Protein AF-0000000075084394 (afdb_homodimer)

Structure (mmCIF, N/CA/C/O backbone):
data_AF-0000000075084394-model_v1
#
loop_
_entity.id
_entity.type
_entity.pdbx_description
1 polymer 'LanC-like protein 1 isoform X2'
#
loop_
_atom_site.group_PDB
_atom_site.id
_atom_site.type_symbol
_atom_site.label_atom_id
_atom_site.label_alt_id
_atom_site.label_comp_id
_atom_site.label_asym_id
_atom_site.label_entity_id
_atom_site.label_seq_id
_atom_site.pdbx_PDB_ins_code
_atom_site.Cartn_x
_atom_site.Cartn_y
_atom_site.Cartn_z
_atom_site.occupancy
_atom_site.B_iso_or_equiv
_atom_site.auth_seq_id
_atom_site.auth_comp_id
_atom_site.auth_asym_id
_atom_site.auth_atom_id
_atom_site.pdbx_PDB_model_num
ATOM 1 N N . MET A 1 1 ? 16.141 -24.281 16.297 1 31.09 1 MET A N 1
ATOM 2 C CA . MET A 1 1 ? 15.438 -23.484 15.281 1 31.09 1 MET A CA 1
ATOM 3 C C . MET A 1 1 ? 16.234 -23.453 13.984 1 31.09 1 MET A C 1
ATOM 5 O O . MET A 1 1 ? 17.422 -23.109 13.977 1 31.09 1 MET A O 1
ATOM 9 N N . THR A 1 2 ? 16.016 -24.188 13.031 1 44.84 2 THR A N 1
ATOM 10 C CA . THR A 1 2 ? 16.891 -24.297 11.867 1 44.84 2 THR A CA 1
ATOM 11 C C . THR A 1 2 ? 17.078 -22.938 11.211 1 44.84 2 THR A C 1
ATOM 13 O O . THR A 1 2 ? 16.109 -22.266 10.859 1 44.84 2 THR A O 1
ATOM 16 N N . PRO A 1 3 ? 18.188 -22.375 11.352 1 55.22 3 PRO A N 1
ATOM 17 C CA . PRO A 1 3 ? 18.594 -20.984 11.062 1 55.22 3 PRO A CA 1
ATOM 18 C C . PRO A 1 3 ? 18.078 -20.484 9.711 1 55.22 3 PRO A C 1
ATOM 20 O O . PRO A 1 3 ? 17.922 -19.281 9.516 1 55.22 3 PRO A O 1
ATOM 23 N N . LYS A 1 4 ? 18.016 -21.438 8.672 1 66.19 4 LYS A N 1
ATOM 24 C CA . LYS A 1 4 ? 17.984 -20.875 7.328 1 66.19 4 LYS A CA 1
ATOM 25 C C . LYS A 1 4 ? 16.562 -20.906 6.758 1 66.19 4 LYS A C 1
ATOM 27 O O . LYS A 1 4 ? 16.359 -20.625 5.574 1 66.19 4 LYS A O 1
ATOM 32 N N . GLY A 1 5 ? 15.508 -21.203 7.496 1 87 5 GLY A N 1
ATOM 33 C CA . GLY A 1 5 ? 14.148 -21.188 6.969 1 87 5 GLY A CA 1
ATOM 34 C C . GLY A 1 5 ? 13.789 -22.469 6.227 1 87 5 GLY A C 1
ATOM 35 O O . GLY A 1 5 ? 12.688 -22.594 5.691 1 87 5 GLY A O 1
ATOM 36 N N . SER A 1 6 ? 14.727 -23.5 6.152 1 93.31 6 SER A N 1
ATOM 37 C CA . SER A 1 6 ? 14.5 -24.766 5.469 1 93.31 6 SER A CA 1
ATOM 38 C C . SER A 1 6 ? 15.211 -25.906 6.184 1 93.31 6 SER A C 1
ATOM 40 O O . SER A 1 6 ? 16.188 -25.688 6.898 1 93.31 6 SER A O 1
ATOM 42 N N . PHE A 1 7 ? 14.742 -27.109 6.031 1 93.88 7 PHE A N 1
ATOM 43 C CA . PHE A 1 7 ? 15.398 -28.312 6.508 1 93.88 7 PHE A CA 1
ATOM 44 C C . PHE A 1 7 ? 16.438 -28.812 5.504 1 93.88 7 PHE A C 1
ATOM 46 O O . PHE A 1 7 ? 16.297 -28.578 4.301 1 93.88 7 PHE A O 1
ATOM 53 N N . GLU A 1 8 ? 17.391 -29.484 6.023 1 93.06 8 GLU A N 1
ATOM 54 C CA . GLU A 1 8 ? 18.344 -30.109 5.129 1 93.06 8 GLU A CA 1
ATOM 55 C C . GLU A 1 8 ? 17.688 -31.219 4.297 1 93.06 8 GLU A C 1
ATOM 57 O O . GLU A 1 8 ? 16.922 -32.031 4.824 1 93.06 8 GLU A O 1
ATOM 62 N N . ASN A 1 9 ? 17.969 -31.141 3.004 1 94.06 9 ASN A N 1
ATOM 63 C CA . ASN A 1 9 ? 17.422 -32.156 2.121 1 94.06 9 ASN A CA 1
ATOM 64 C C . ASN A 1 9 ? 18.203 -33.469 2.252 1 94.06 9 ASN A C 1
ATOM 66 O O . ASN A 1 9 ? 19.359 -33.562 1.831 1 94.06 9 ASN A O 1
ATOM 70 N N . GLN A 1 10 ? 17.578 -34.469 2.68 1 91.56 10 GLN A N 1
ATOM 71 C CA . GLN A 1 10 ? 18.234 -35.75 2.928 1 91.56 10 GLN A CA 1
ATOM 72 C C . GLN A 1 10 ? 17.922 -36.75 1.825 1 91.56 10 GLN A C 1
ATOM 74 O O . GLN A 1 10 ? 18.375 -37.875 1.868 1 91.56 10 GLN A O 1
ATOM 79 N N . TYR A 1 11 ? 17.156 -36.375 0.893 1 93.44 11 TYR A N 1
ATOM 80 C CA . TYR A 1 11 ? 16.812 -37.281 -0.209 1 93.44 11 TYR A CA 1
ATOM 81 C C . TYR A 1 11 ? 18.031 -37.531 -1.101 1 93.44 11 TYR A C 1
ATOM 83 O O . TYR A 1 11 ? 18.844 -36.625 -1.301 1 93.44 11 TYR A O 1
ATOM 91 N N . GLU A 1 12 ? 18.094 -38.688 -1.676 1 92.56 12 GLU A N 1
ATOM 92 C CA . GLU A 1 12 ? 19.156 -39.031 -2.619 1 92.56 12 GLU A CA 1
ATOM 93 C C . GLU A 1 12 ? 18.859 -38.469 -4.004 1 92.56 12 GLU A C 1
ATOM 95 O O . GLU A 1 12 ? 17.719 -38.406 -4.434 1 92.56 12 GLU A O 1
ATOM 100 N N . ASP A 1 13 ? 19.969 -38.156 -4.633 1 92.81 13 ASP A N 1
ATOM 101 C CA . ASP A 1 13 ? 19.828 -37.719 -6.023 1 92.81 13 ASP A CA 1
ATOM 102 C C . ASP A 1 13 ? 19.312 -38.875 -6.891 1 92.81 13 ASP A C 1
ATOM 104 O O . ASP A 1 13 ? 19.453 -40.031 -6.527 1 92.81 13 ASP A O 1
ATOM 108 N N . TYR A 1 14 ? 18.812 -38.5 -7.988 1 92.38 14 TYR A N 1
ATOM 109 C CA . TYR A 1 14 ? 18.203 -39.438 -8.906 1 92.38 14 TYR A CA 1
ATOM 110 C C . TYR A 1 14 ? 19.234 -40.469 -9.406 1 92.38 14 TYR A C 1
ATOM 112 O O . TYR A 1 14 ? 20.328 -40.094 -9.812 1 92.38 14 TYR A O 1
ATOM 120 N N . SER A 1 15 ? 18.922 -41.688 -9.344 1 91.25 15 SER A N 1
ATOM 121 C CA . SER A 1 15 ? 19.469 -42.844 -10.07 1 91.25 15 SER A CA 1
ATOM 122 C C . SER A 1 15 ? 18.375 -43.844 -10.422 1 91.25 15 SER A C 1
ATOM 124 O O . SER A 1 15 ? 17.312 -43.844 -9.797 1 91.25 15 SER A O 1
ATOM 126 N N . ALA A 1 16 ? 18.625 -44.562 -11.438 1 87.44 16 ALA A N 1
ATOM 127 C CA . ALA A 1 16 ? 17.625 -45.531 -11.852 1 87.44 16 ALA A CA 1
ATOM 128 C C . ALA A 1 16 ? 17.266 -46.469 -10.703 1 87.44 16 ALA A C 1
ATOM 130 O O . ALA A 1 16 ? 16.109 -46.875 -10.555 1 87.44 16 ALA A O 1
ATOM 131 N N . GLU A 1 17 ? 18.188 -46.75 -9.859 1 86.88 17 GLU A N 1
ATOM 132 C CA . GLU A 1 17 ? 17.984 -47.625 -8.727 1 86.88 17 GLU A CA 1
ATOM 133 C C . GLU A 1 17 ? 17.141 -46.969 -7.641 1 86.88 17 GLU A C 1
ATOM 135 O O . GLU A 1 17 ? 16.203 -47.562 -7.121 1 86.88 17 GLU A O 1
ATOM 140 N N . VAL A 1 18 ? 17.469 -45.781 -7.434 1 87 18 VAL A N 1
ATOM 141 C CA . VAL A 1 18 ? 16.828 -45.031 -6.352 1 87 18 VAL A CA 1
ATOM 142 C C . VAL A 1 18 ? 15.375 -44.719 -6.723 1 87 18 VAL A C 1
ATOM 144 O O . VAL A 1 18 ? 14.492 -44.75 -5.863 1 87 18 VAL A O 1
ATOM 147 N N . ALA A 1 19 ? 15.117 -44.562 -7.988 1 87.44 19 ALA A N 1
ATOM 148 C CA . ALA A 1 19 ? 13.82 -44.062 -8.438 1 87.44 19 ALA A CA 1
ATOM 149 C C . ALA A 1 19 ? 12.891 -45.219 -8.805 1 87.44 19 ALA A C 1
ATOM 151 O O . ALA A 1 19 ? 11.727 -45 -9.156 1 87.44 19 ALA A O 1
ATOM 152 N N . SER A 1 20 ? 13.305 -46.406 -8.688 1 85.56 20 SER A N 1
ATOM 153 C CA . SER A 1 20 ? 12.57 -47.562 -9.203 1 85.56 20 SER A CA 1
ATOM 154 C C . SER A 1 20 ? 11.219 -47.688 -8.516 1 85.56 20 SER A C 1
ATOM 156 O O . SER A 1 20 ? 10.242 -48.125 -9.133 1 85.56 20 SER A O 1
ATOM 158 N N . ASN A 1 21 ? 11.125 -47.281 -7.305 1 85 21 ASN A N 1
ATOM 159 C CA . ASN A 1 21 ? 9.859 -47.406 -6.59 1 85 21 ASN A CA 1
ATOM 160 C C . ASN A 1 21 ? 9.039 -46.125 -6.652 1 85 21 ASN A C 1
ATOM 162 O O . ASN A 1 21 ? 7.906 -46.094 -6.164 1 85 21 ASN A O 1
ATOM 166 N N . ILE A 1 22 ? 9.555 -45.188 -7.324 1 90.19 22 ILE A N 1
ATOM 167 C CA . ILE A 1 22 ? 8.914 -43.875 -7.297 1 90.19 22 ILE A CA 1
ATOM 168 C C . ILE A 1 22 ? 8.469 -43.5 -8.711 1 90.19 22 ILE A C 1
ATOM 170 O O . ILE A 1 22 ? 7.383 -42.938 -8.898 1 90.19 22 ILE A O 1
ATOM 174 N N . ILE A 1 23 ? 9.289 -43.812 -9.641 1 92.06 23 ILE A N 1
ATOM 175 C CA . ILE A 1 23 ? 9.031 -43.5 -11.047 1 92.06 23 ILE A CA 1
ATOM 176 C C . ILE A 1 23 ? 8.781 -44.812 -11.82 1 92.06 23 ILE A C 1
ATOM 178 O O . ILE A 1 23 ? 9.383 -45.844 -11.523 1 92.06 23 ILE A O 1
ATOM 182 N N . ASN A 1 24 ? 7.887 -44.719 -12.758 1 89.94 24 ASN A N 1
ATOM 183 C CA . ASN A 1 24 ? 7.594 -45.938 -13.547 1 89.94 24 ASN A CA 1
ATOM 184 C C . ASN A 1 24 ? 8.727 -46.25 -14.516 1 89.94 24 ASN A C 1
ATOM 186 O O . ASN A 1 24 ? 9.656 -45.469 -14.68 1 89.94 24 ASN A O 1
ATOM 190 N N . GLU A 1 25 ? 8.586 -47.281 -15.148 1 87.38 25 GLU A N 1
ATOM 191 C CA . GLU A 1 25 ? 9.664 -47.812 -16 1 87.38 25 GLU A CA 1
ATOM 192 C C . GLU A 1 25 ? 9.867 -46.906 -17.219 1 87.38 25 GLU A C 1
ATOM 194 O O . GLU A 1 25 ? 11 -46.688 -17.656 1 87.38 25 GLU A O 1
ATOM 199 N N . SER A 1 26 ? 8.789 -46.406 -17.781 1 87.12 26 SER A N 1
ATOM 200 C CA . SER A 1 26 ? 8.867 -45.562 -18.969 1 87.12 26 SER A CA 1
ATOM 201 C C . SER A 1 26 ? 9.352 -44.156 -18.625 1 87.12 26 SER A C 1
ATOM 203 O O . SER A 1 26 ? 9.602 -43.344 -19.516 1 87.12 26 SER A O 1
ATOM 205 N N . ARG A 1 27 ? 9.461 -43.875 -17.391 1 86.75 27 ARG A N 1
ATOM 206 C CA . ARG A 1 27 ? 9.969 -42.625 -16.859 1 86.75 27 ARG A CA 1
ATOM 207 C C . ARG A 1 27 ? 9.117 -41.438 -17.312 1 86.75 27 ARG A C 1
ATOM 209 O O . ARG A 1 27 ? 9.625 -40.344 -17.531 1 86.75 27 ARG A O 1
ATOM 216 N N . ASP A 1 28 ? 7.844 -41.625 -17.5 1 88.62 28 ASP A N 1
ATOM 217 C CA . ASP A 1 28 ? 6.906 -40.594 -17.891 1 88.62 28 ASP A CA 1
ATOM 218 C C . ASP A 1 28 ? 5.77 -40.438 -16.891 1 88.62 28 ASP A C 1
ATOM 220 O O . ASP A 1 28 ? 4.742 -39.844 -17.172 1 88.62 28 ASP A O 1
ATOM 224 N N . GLY A 1 29 ? 6.004 -41.062 -15.781 1 92.31 29 GLY A N 1
ATOM 225 C CA . GLY A 1 29 ? 5.02 -41 -14.719 1 92.31 29 GLY A CA 1
ATOM 226 C C . GLY A 1 29 ? 5.504 -41.656 -13.43 1 92.31 29 GLY A C 1
ATOM 227 O O . GLY A 1 29 ? 6.695 -41.938 -13.289 1 92.31 29 GLY A O 1
ATOM 228 N N . ILE A 1 30 ? 4.602 -41.781 -12.555 1 93.62 30 ILE A N 1
ATOM 229 C CA . ILE A 1 30 ? 4.965 -42.312 -11.25 1 93.62 30 ILE A CA 1
ATOM 230 C C . ILE A 1 30 ? 4.707 -43.812 -11.219 1 93.62 30 ILE A C 1
ATOM 232 O O . ILE A 1 30 ? 3.891 -44.312 -11.984 1 93.62 30 ILE A O 1
ATOM 236 N N . SER A 1 31 ? 5.418 -44.531 -10.344 1 93 31 SER A N 1
ATOM 237 C CA . SER A 1 31 ? 5.277 -45.969 -10.219 1 93 31 SER A CA 1
ATOM 238 C C . SER A 1 31 ? 3.914 -46.344 -9.656 1 93 31 SER A C 1
ATOM 240 O O . SER A 1 31 ? 3.236 -45.531 -9.047 1 93 31 SER A O 1
ATOM 242 N N . GLU A 1 32 ? 3.533 -47.562 -9.852 1 93.06 32 GLU A N 1
ATOM 243 C CA . GLU A 1 32 ? 2.275 -48.062 -9.312 1 93.06 32 GLU A CA 1
ATOM 244 C C . GLU A 1 32 ? 2.273 -48 -7.785 1 93.06 32 GLU A C 1
ATOM 246 O O . GLU A 1 32 ? 1.247 -47.719 -7.168 1 93.06 32 GLU A O 1
ATOM 251 N N . LYS A 1 33 ? 3.352 -48.344 -7.281 1 92.31 33 LYS A N 1
ATOM 252 C CA . LYS A 1 33 ? 3.484 -48.312 -5.824 1 92.31 33 LYS A CA 1
ATOM 253 C C . LYS A 1 33 ? 3.256 -46.906 -5.277 1 92.31 33 LYS A C 1
ATOM 255 O O . LYS A 1 33 ? 2.533 -46.719 -4.297 1 92.31 33 LYS A O 1
ATOM 260 N N . PHE A 1 34 ? 3.967 -45.969 -5.867 1 94.25 34 PHE A N 1
ATOM 261 C CA . PHE A 1 34 ? 3.818 -44.594 -5.441 1 94.25 34 PHE A CA 1
ATOM 262 C C . PHE A 1 34 ? 2.395 -44.094 -5.676 1 94.25 34 PHE A C 1
ATOM 264 O O . PHE A 1 34 ? 1.838 -43.375 -4.848 1 94.25 34 PHE A O 1
ATOM 271 N N . GLN A 1 35 ? 1.797 -44.438 -6.762 1 94.44 35 GLN A N 1
ATOM 272 C CA . GLN A 1 35 ? 0.421 -44.062 -7.078 1 94.44 35 GLN A CA 1
ATOM 273 C C . GLN A 1 35 ? -0.545 -44.594 -6.016 1 94.44 35 GLN A C 1
ATOM 275 O O . GLN A 1 35 ? -1.481 -43.875 -5.629 1 94.44 35 GLN A O 1
ATOM 280 N N . THR A 1 36 ? -0.339 -45.75 -5.617 1 94.56 36 THR A N 1
ATOM 281 C CA . THR A 1 36 ? -1.187 -46.344 -4.594 1 94.56 36 THR A CA 1
ATOM 282 C C . THR A 1 36 ? -1.079 -45.594 -3.281 1 94.56 36 THR A C 1
ATOM 284 O O . THR A 1 36 ? -2.088 -45.312 -2.621 1 94.56 36 THR A O 1
ATOM 287 N N . LYS A 1 37 ? 0.092 -45.25 -2.953 1 93.25 37 LYS A N 1
ATOM 288 C CA . LYS A 1 37 ? 0.314 -44.469 -1.744 1 93.25 37 LYS A CA 1
ATOM 289 C C . LYS A 1 37 ? -0.387 -43.125 -1.835 1 93.25 37 LYS A C 1
ATOM 291 O O . LYS A 1 37 ? -0.99 -42.656 -0.862 1 93.25 37 LYS A O 1
ATOM 296 N N . LEU A 1 38 ? -0.258 -42.5 -2.98 1 95.19 38 LEU A N 1
ATOM 297 C CA . LEU A 1 38 ? -0.869 -41.188 -3.184 1 95.19 38 LEU A CA 1
ATOM 298 C C . LEU A 1 38 ? -2.391 -41.281 -3.131 1 95.19 38 LEU A C 1
ATOM 300 O O . LEU A 1 38 ? -3.053 -40.375 -2.592 1 95.19 38 LEU A O 1
ATOM 304 N N . GLN A 1 39 ? -2.928 -42.312 -3.682 1 94.94 39 GLN A N 1
ATOM 305 C CA . GLN A 1 39 ? -4.375 -42.5 -3.664 1 94.94 39 GLN A CA 1
ATOM 306 C C . GLN A 1 39 ? -4.887 -42.688 -2.236 1 94.94 39 GLN A C 1
ATOM 308 O O . GLN A 1 39 ? -5.949 -42.156 -1.885 1 94.94 39 GLN A O 1
ATOM 313 N N . LYS A 1 40 ? -4.18 -43.438 -1.488 1 95.75 40 LYS A N 1
ATOM 314 C CA . LYS A 1 40 ? -4.543 -43.594 -0.085 1 95.75 40 LYS A CA 1
ATOM 315 C C . LYS A 1 40 ? -4.504 -42.281 0.661 1 95.75 40 LYS A C 1
ATOM 317 O O . LYS A 1 40 ? -5.422 -41.938 1.42 1 95.75 40 LYS A O 1
ATOM 322 N N . PHE A 1 41 ? -3.451 -41.594 0.469 1 96.56 41 PHE A N 1
ATOM 323 C CA . PHE A 1 41 ? -3.309 -40.25 1.063 1 96.56 41 PHE A CA 1
ATOM 324 C C . PHE A 1 41 ? -4.484 -39.375 0.687 1 96.56 41 PHE A C 1
ATOM 326 O O . PHE A 1 41 ? -5.098 -38.75 1.554 1 96.56 41 PHE A O 1
ATOM 333 N N . LYS A 1 42 ? -4.809 -39.219 -0.57 1 96.62 42 LYS A N 1
ATOM 334 C CA . LYS A 1 42 ? -5.883 -38.375 -1.066 1 96.62 42 LYS A CA 1
ATOM 335 C C . LYS A 1 42 ? -7.223 -38.75 -0.441 1 96.62 42 LYS A C 1
ATOM 337 O O . LYS A 1 42 ? -7.961 -37.875 0.023 1 96.62 42 LYS A O 1
ATOM 342 N N . THR A 1 43 ? -7.496 -40 -0.433 1 95.81 43 THR A N 1
ATOM 343 C CA . THR A 1 43 ? -8.773 -40.5 0.095 1 95.81 43 THR A CA 1
ATOM 344 C C . THR A 1 43 ? -8.906 -40.156 1.577 1 95.81 43 THR A C 1
ATOM 346 O O . THR A 1 43 ? -9.922 -39.594 2.004 1 95.81 43 THR A O 1
ATOM 349 N N . GLU A 1 44 ? -7.914 -40.438 2.301 1 97 44 GLU A N 1
ATOM 350 C CA . GLU A 1 44 ? -7.934 -40.219 3.742 1 97 44 GLU A CA 1
ATOM 351 C C . GLU A 1 44 ? -8.016 -38.719 4.062 1 97 44 GLU A C 1
ATOM 353 O O . GLU A 1 44 ? -8.797 -38.312 4.926 1 97 44 GLU A O 1
ATOM 358 N N . LYS A 1 45 ? -7.176 -37.969 3.404 1 97.31 45 LYS A N 1
ATOM 359 C CA . LYS A 1 45 ? -7.09 -36.562 3.729 1 97.31 45 LYS A CA 1
ATOM 360 C C . LYS A 1 45 ? -8.305 -35.781 3.211 1 97.31 45 LYS A C 1
ATOM 362 O O . LYS A 1 45 ? -8.734 -34.812 3.816 1 97.31 45 LYS A O 1
ATOM 367 N N . LEU A 1 46 ? -8.836 -36.219 2.105 1 96 46 LEU A N 1
ATOM 368 C CA . LEU A 1 46 ? -10.07 -35.594 1.627 1 96 46 LEU A CA 1
ATOM 369 C C . LEU A 1 46 ? -11.211 -35.844 2.611 1 96 46 LEU A C 1
ATOM 371 O O . LEU A 1 46 ? -12.008 -34.938 2.871 1 96 46 LEU A O 1
ATOM 375 N N . GLN A 1 47 ? -11.297 -37.031 3.096 1 95.56 47 GLN A N 1
ATOM 376 C CA . GLN A 1 47 ? -12.297 -37.344 4.113 1 95.56 47 GLN A CA 1
ATOM 377 C C . GLN A 1 47 ? -12.07 -36.5 5.367 1 95.56 47 GLN A C 1
ATOM 379 O O . GLN A 1 47 ? -13.023 -35.969 5.934 1 95.56 47 GLN A O 1
ATOM 384 N N . TYR A 1 48 ? -10.852 -36.438 5.781 1 96.62 48 TYR A N 1
ATOM 385 C CA . TYR A 1 48 ? -10.5 -35.625 6.941 1 96.62 48 TYR A CA 1
ATOM 386 C C . TYR A 1 48 ? -10.891 -34.188 6.734 1 96.62 48 TYR A C 1
ATOM 388 O O . TYR A 1 48 ? -11.438 -33.531 7.637 1 96.62 48 TYR A O 1
ATOM 396 N N . LEU A 1 49 ? -10.594 -33.656 5.582 1 97.25 49 LEU A N 1
ATOM 397 C CA . LEU A 1 49 ? -10.922 -32.281 5.219 1 97.25 49 LEU A CA 1
ATOM 398 C C . LEU A 1 49 ? -12.422 -32.031 5.328 1 97.25 49 LEU A C 1
ATOM 400 O O . LEU A 1 49 ? -12.844 -31.047 5.938 1 97.25 49 LEU A O 1
ATOM 404 N N . LYS A 1 50 ? -13.227 -32.844 4.824 1 94.44 50 LYS A N 1
ATOM 405 C CA . LYS A 1 50 ? -14.672 -32.656 4.73 1 94.44 50 LYS A CA 1
ATOM 406 C C . LYS A 1 50 ? -15.336 -32.844 6.086 1 94.44 50 LYS A C 1
ATOM 408 O O . LYS A 1 50 ? -16.344 -32.219 6.387 1 94.44 50 LYS A O 1
ATOM 413 N N . VAL A 1 51 ? -14.766 -33.688 6.91 1 94 51 VAL A N 1
ATOM 414 C CA . VAL A 1 51 ? -15.414 -34.062 8.164 1 94 51 VAL A CA 1
ATOM 415 C C . VAL A 1 51 ? -14.867 -33.188 9.297 1 94 51 VAL A C 1
ATOM 417 O O . VAL A 1 51 ? -15.625 -32.562 10.031 1 94 51 VAL A O 1
ATOM 420 N N . GLU A 1 52 ? -13.547 -33.062 9.375 1 94.94 52 GLU A N 1
ATOM 421 C CA . GLU A 1 52 ? -12.914 -32.438 10.523 1 94.94 52 GLU A CA 1
ATOM 422 C C . GLU A 1 52 ? -12.656 -30.969 10.273 1 94.94 52 GLU A C 1
ATOM 424 O O . GLU A 1 52 ? -12.547 -30.188 11.219 1 94.94 52 GLU A O 1
ATOM 429 N N . MET A 1 53 ? -12.578 -30.609 8.977 1 95.44 53 MET A N 1
ATOM 430 C CA . MET A 1 53 ? -12.195 -29.234 8.695 1 95.44 53 MET A CA 1
ATOM 431 C C . MET A 1 53 ? -13.312 -28.516 7.945 1 95.44 53 MET A C 1
ATOM 433 O O . MET A 1 53 ? -13.055 -27.547 7.227 1 95.44 53 MET A O 1
ATOM 437 N N . ALA A 1 54 ? -14.5 -28.922 8.07 1 92.06 54 ALA A N 1
ATOM 438 C CA . ALA A 1 54 ? -15.625 -28.391 7.297 1 92.06 54 ALA A CA 1
ATOM 439 C C . ALA A 1 54 ? -15.805 -26.891 7.539 1 92.06 54 ALA A C 1
ATOM 441 O O . ALA A 1 54 ? -16.031 -26.125 6.598 1 92.06 54 ALA A O 1
ATOM 442 N N . ARG A 1 55 ? -15.734 -26.406 8.711 1 92.31 55 ARG A N 1
ATOM 443 C CA . ARG A 1 55 ? -15.93 -25 9.047 1 92.31 55 ARG A CA 1
ATOM 444 C C . ARG A 1 55 ? -14.812 -24.125 8.469 1 92.31 55 ARG A C 1
ATOM 446 O O . ARG A 1 55 ? -15.062 -23.016 8.016 1 92.31 55 ARG A O 1
ATOM 453 N N . ASP A 1 56 ? -13.594 -24.672 8.461 1 95.31 56 ASP A N 1
ATOM 454 C CA . ASP A 1 56 ? -12.43 -23.938 7.969 1 95.31 56 ASP A CA 1
ATOM 455 C C . ASP A 1 56 ? -12.5 -23.734 6.453 1 95.31 56 ASP A C 1
ATOM 457 O O . ASP A 1 56 ? -11.992 -22.75 5.926 1 95.31 56 ASP A O 1
ATOM 461 N N . ILE A 1 57 ? -13.148 -24.656 5.801 1 95.69 57 ILE A N 1
ATOM 462 C CA . ILE A 1 57 ? -13.289 -24.594 4.352 1 95.69 57 ILE A CA 1
ATOM 463 C C . ILE A 1 57 ? -14.07 -23.344 3.965 1 95.69 57 ILE A C 1
ATOM 465 O O . ILE A 1 57 ? -13.75 -22.688 2.973 1 95.69 57 ILE A O 1
ATOM 469 N N . PHE A 1 58 ? -15.016 -22.938 4.809 1 95 58 PHE A N 1
ATOM 470 C CA . PHE A 1 58 ? -15.938 -21.859 4.461 1 95 58 PHE A CA 1
ATOM 471 C C . PHE A 1 58 ? -15.562 -20.578 5.188 1 95 58 PHE A C 1
ATOM 473 O O . PHE A 1 58 ? -16.422 -19.734 5.469 1 95 58 PHE A O 1
ATOM 480 N N . HIS A 1 59 ? -14.281 -20.484 5.508 1 93.94 59 HIS A N 1
ATOM 481 C CA . HIS A 1 59 ? -13.82 -19.25 6.121 1 93.94 59 HIS A CA 1
ATOM 482 C C . HIS A 1 59 ? -14.211 -18.031 5.281 1 93.94 59 HIS A C 1
ATOM 484 O O . HIS A 1 59 ? -14.594 -17 5.824 1 93.94 59 HIS A O 1
ATOM 490 N N . ASP A 1 60 ? -14.031 -18.094 4.031 1 95.69 60 ASP A N 1
ATOM 491 C CA . ASP A 1 60 ? -14.516 -17.109 3.068 1 95.69 60 ASP A CA 1
ATOM 492 C C . ASP A 1 60 ? -14.852 -17.766 1.732 1 95.69 60 ASP A C 1
ATOM 494 O O . ASP A 1 60 ? -14.914 -18.984 1.637 1 95.69 60 ASP A O 1
ATOM 498 N N . GLY A 1 61 ? -15.18 -16.984 0.73 1 96.69 61 GLY A N 1
ATOM 499 C CA . GLY A 1 61 ? -15.633 -17.547 -0.534 1 96.69 61 GLY A CA 1
ATOM 500 C C . GLY A 1 61 ? -14.594 -17.453 -1.633 1 96.69 61 GLY A C 1
ATOM 501 O O . GLY A 1 61 ? -14.883 -17.734 -2.797 1 96.69 61 GLY A O 1
ATOM 502 N N . THR A 1 62 ? -13.328 -17.094 -1.291 1 98.12 62 THR A N 1
ATOM 503 C CA . THR A 1 62 ? -12.297 -16.875 -2.297 1 98.12 62 THR A CA 1
ATOM 504 C C . THR A 1 62 ? -11.594 -18.188 -2.635 1 98.12 62 THR A C 1
ATOM 506 O O . THR A 1 62 ? -11.812 -19.203 -1.975 1 98.12 62 THR A O 1
ATOM 509 N N . VAL A 1 63 ? -10.82 -18.141 -3.615 1 98.75 63 VAL A N 1
ATOM 510 C CA . VAL A 1 63 ? -10.078 -19.328 -4.043 1 98.75 63 VAL A CA 1
ATOM 511 C C . VAL A 1 63 ? -8.875 -19.531 -3.135 1 98.75 63 VAL A C 1
ATOM 513 O O . VAL A 1 63 ? -8.547 -20.672 -2.781 1 98.75 63 VAL A O 1
ATOM 516 N N . TYR A 1 64 ? -8.266 -18.5 -2.705 1 98.56 64 TYR A N 1
ATOM 517 C CA . TYR A 1 64 ? -7.012 -18.562 -1.968 1 98.56 64 TYR A CA 1
ATOM 518 C C . TYR A 1 64 ? -7.215 -19.172 -0.586 1 98.56 64 TYR A C 1
ATOM 520 O O . TYR A 1 64 ? -6.574 -20.156 -0.238 1 98.56 64 TYR A O 1
ATOM 528 N N . THR A 1 65 ? -8.141 -18.641 0.171 1 98 65 THR A N 1
ATOM 529 C CA . THR A 1 65 ? -8.305 -19.094 1.551 1 98 65 THR A CA 1
ATOM 530 C C . THR A 1 65 ? -9.711 -19.641 1.782 1 98 65 THR A C 1
ATOM 532 O O . THR A 1 65 ? -10.031 -20.109 2.881 1 98 65 THR A O 1
ATOM 535 N N . GLY A 1 66 ? -10.523 -19.688 0.756 1 97.38 66 GLY A N 1
ATOM 536 C CA . GLY A 1 66 ? -11.922 -20 0.981 1 97.38 66 GLY A CA 1
ATOM 537 C C . GLY A 1 66 ? -12.383 -21.25 0.246 1 97.38 66 GLY A C 1
ATOM 538 O O . GLY A 1 66 ? -11.562 -22.016 -0.247 1 97.38 66 GLY A O 1
ATOM 539 N N . SER A 1 67 ? -13.734 -21.375 0.212 1 97.94 67 SER A N 1
ATOM 540 C CA . SER A 1 67 ? -14.367 -22.609 -0.258 1 97.94 67 SER A CA 1
ATOM 541 C C . SER A 1 67 ? -14.172 -22.781 -1.76 1 97.94 67 SER A C 1
ATOM 543 O O . SER A 1 67 ? -14.133 -23.922 -2.254 1 97.94 67 SER A O 1
ATOM 545 N N . ALA A 1 68 ? -13.977 -21.688 -2.463 1 98.5 68 ALA A N 1
ATOM 546 C CA . ALA A 1 68 ? -13.82 -21.797 -3.912 1 98.5 68 ALA A CA 1
ATOM 547 C C . ALA A 1 68 ? -12.547 -22.547 -4.273 1 98.5 68 ALA A C 1
ATOM 549 O O . ALA A 1 68 ? -12.406 -23.047 -5.391 1 98.5 68 ALA A O 1
ATOM 550 N N . GLY A 1 69 ? -11.609 -22.609 -3.328 1 98.62 69 GLY A N 1
ATOM 551 C CA . GLY A 1 69 ? -10.438 -23.438 -3.551 1 98.62 69 GLY A CA 1
ATOM 552 C C . GLY A 1 69 ? -10.758 -24.906 -3.715 1 98.62 69 GLY A C 1
ATOM 553 O O . GLY A 1 69 ? -10.18 -25.578 -4.566 1 98.62 69 GLY A O 1
ATOM 554 N N . LEU A 1 70 ? -11.656 -25.359 -2.869 1 98.25 70 LEU A N 1
ATOM 555 C CA . LEU A 1 70 ? -12.062 -26.766 -2.984 1 98.25 70 LEU A CA 1
ATOM 556 C C . LEU A 1 70 ? -12.914 -26.969 -4.23 1 98.25 70 LEU A C 1
ATOM 558 O O . LEU A 1 70 ? -12.836 -28.031 -4.867 1 98.25 70 LEU A O 1
ATOM 562 N N . ALA A 1 71 ? -13.688 -25.969 -4.586 1 98.12 71 ALA A N 1
ATOM 563 C CA . ALA A 1 71 ? -14.438 -26.047 -5.836 1 98.12 71 ALA A CA 1
ATOM 564 C C . ALA A 1 71 ? -13.5 -26.203 -7.031 1 98.12 71 ALA A C 1
ATOM 566 O O . ALA A 1 71 ? -13.75 -27.016 -7.918 1 98.12 71 ALA A O 1
ATOM 567 N N . LEU A 1 72 ? -12.461 -25.406 -7.043 1 98.44 72 LEU A N 1
ATOM 568 C CA . LEU A 1 72 ? -11.484 -25.516 -8.117 1 98.44 72 LEU A CA 1
ATOM 569 C C . LEU A 1 72 ? -10.859 -26.906 -8.156 1 98.44 72 LEU A C 1
ATOM 571 O O . LEU A 1 72 ? -10.656 -27.469 -9.227 1 98.44 72 LEU A O 1
ATOM 575 N N . PHE A 1 73 ? -10.562 -27.406 -6.988 1 97.81 73 PHE A N 1
ATOM 576 C CA . PHE A 1 73 ? -10.008 -28.75 -6.898 1 97.81 73 PHE A CA 1
ATOM 577 C C . PHE A 1 73 ? -10.938 -29.766 -7.559 1 97.81 73 PHE A C 1
ATOM 579 O O . PHE A 1 73 ? -10.5 -30.547 -8.406 1 97.81 73 PHE A O 1
ATOM 586 N N . TYR A 1 74 ? -12.211 -29.766 -7.207 1 96.81 74 TYR A N 1
ATOM 587 C CA . TYR A 1 74 ? -13.172 -30.703 -7.758 1 96.81 74 TYR A CA 1
ATOM 588 C C . TYR A 1 74 ? -13.367 -30.484 -9.258 1 96.81 74 TYR A C 1
ATOM 590 O O . TYR A 1 74 ? -13.508 -31.438 -10.016 1 96.81 74 TYR A O 1
ATOM 598 N N . LEU A 1 75 ? -13.359 -29.281 -9.625 1 95.94 75 LEU A N 1
ATOM 599 C CA . LEU A 1 75 ? -13.5 -28.969 -11.039 1 95.94 75 LEU A CA 1
ATOM 600 C C . LEU A 1 75 ? -12.344 -29.547 -11.844 1 95.94 75 LEU A C 1
ATOM 602 O O . LEU A 1 75 ? -12.562 -30.234 -12.844 1 95.94 75 LEU A O 1
ATOM 606 N N . MET A 1 76 ? -11.141 -29.297 -11.398 1 92.81 76 MET A N 1
ATOM 607 C CA . MET A 1 76 ? -9.977 -29.766 -12.141 1 92.81 76 MET A CA 1
ATOM 608 C C . MET A 1 76 ? -9.852 -31.281 -12.086 1 92.81 76 MET A C 1
ATOM 610 O O . MET A 1 76 ? -9.391 -31.906 -13.039 1 92.81 76 MET A O 1
ATOM 614 N N . TYR A 1 77 ? -10.234 -31.75 -10.922 1 92.12 77 TYR A N 1
ATOM 615 C CA . TYR A 1 77 ? -10.32 -33.219 -10.82 1 92.12 77 TYR A CA 1
ATOM 616 C C . TYR A 1 77 ? -11.25 -33.781 -11.883 1 92.12 77 TYR A C 1
ATOM 618 O O . TYR A 1 77 ? -10.938 -34.781 -12.523 1 92.12 77 TYR A O 1
ATOM 626 N N . SER A 1 78 ? -12.352 -33.156 -12.086 1 91.62 78 SER A N 1
ATOM 627 C CA . SER A 1 78 ? -13.336 -33.594 -13.078 1 91.62 78 SER A CA 1
ATOM 628 C C . SER A 1 78 ? -12.781 -33.469 -14.492 1 91.62 78 SER A C 1
ATOM 630 O O . SER A 1 78 ? -12.953 -34.375 -15.312 1 91.62 78 SER A O 1
ATOM 632 N N . VAL A 1 79 ? -12.117 -32.469 -14.773 1 87.19 79 VAL A N 1
ATOM 633 C CA . VAL A 1 79 ? -11.562 -32.188 -16.094 1 87.19 79 VAL A CA 1
ATOM 634 C C . VAL A 1 79 ? -10.523 -33.25 -16.438 1 87.19 79 VAL A C 1
ATOM 636 O O . VAL A 1 79 ? -10.445 -33.719 -17.578 1 87.19 79 VAL A O 1
ATOM 639 N N . ARG A 1 80 ? -9.719 -33.719 -15.453 1 85.44 80 ARG A N 1
ATOM 640 C CA . ARG A 1 80 ? -8.641 -34.688 -15.664 1 85.44 80 ARG A CA 1
ATOM 641 C C . ARG A 1 80 ? -9.188 -36.094 -15.789 1 85.44 80 ARG A C 1
ATOM 643 O O . ARG A 1 80 ? -8.531 -36.969 -16.375 1 85.44 80 ARG A O 1
ATOM 650 N N . ASN A 1 81 ? -10.375 -36.312 -15.242 1 83 81 ASN A N 1
ATOM 651 C CA . ASN A 1 81 ? -10.938 -37.656 -15.227 1 83 81 ASN A CA 1
ATOM 652 C C . ASN A 1 81 ? -12.18 -37.75 -16.109 1 83 81 ASN A C 1
ATOM 654 O O . ASN A 1 81 ? -13.219 -38.25 -15.688 1 83 81 ASN A O 1
ATOM 658 N N . ASP A 1 82 ? -12.141 -37.25 -17.328 1 80.5 82 ASP A N 1
ATOM 659 C CA . ASP A 1 82 ? -13.102 -37.375 -18.422 1 80.5 82 ASP A CA 1
ATOM 660 C C . ASP A 1 82 ? -14.461 -36.812 -18 1 80.5 82 ASP A C 1
ATOM 662 O O . ASP A 1 82 ? -15.492 -37.469 -18.219 1 80.5 82 ASP A O 1
ATOM 666 N N . PHE A 1 83 ? -14.484 -35.719 -17.281 1 77.06 83 PHE A N 1
ATOM 667 C CA . PHE A 1 83 ? -15.672 -34.938 -16.969 1 77.06 83 PHE A CA 1
ATOM 668 C C . PHE A 1 83 ? -16.625 -35.75 -16.094 1 77.06 83 PHE A C 1
ATOM 670 O O . PHE A 1 83 ? -17.812 -35.875 -16.438 1 77.06 83 PHE A O 1
ATOM 677 N N . ASN A 1 84 ? -16.141 -36.031 -14.977 1 82.94 84 ASN A N 1
ATOM 678 C CA . ASN A 1 84 ? -16.938 -36.719 -13.977 1 82.94 84 ASN A CA 1
ATOM 679 C C . ASN A 1 84 ? -18.016 -35.812 -13.398 1 82.94 84 ASN A C 1
ATOM 681 O O . ASN A 1 84 ? -17.719 -34.844 -12.688 1 82.94 84 ASN A O 1
ATOM 685 N N . HIS A 1 85 ? -19.219 -36.125 -13.672 1 85.75 85 HIS A N 1
ATOM 686 C CA . HIS A 1 85 ? -20.375 -35.312 -13.289 1 85.75 85 HIS A CA 1
ATOM 687 C C . HIS A 1 85 ? -20.484 -35.188 -11.773 1 85.75 85 HIS A C 1
ATOM 689 O O . HIS A 1 85 ? -20.891 -34.156 -11.25 1 85.75 85 HIS A O 1
ATOM 695 N N . GLU A 1 86 ? -20.219 -36.188 -11.125 1 88.5 86 GLU A N 1
ATOM 696 C CA . GLU A 1 86 ? -20.328 -36.188 -9.672 1 88.5 86 GLU A CA 1
ATOM 697 C C . GLU A 1 86 ? -19.375 -35.156 -9.047 1 88.5 86 GLU A C 1
ATOM 699 O O . GLU A 1 86 ? -19.734 -34.5 -8.078 1 88.5 86 GLU A O 1
ATOM 704 N N . MET A 1 87 ? -18.188 -35.094 -9.625 1 91.06 87 MET A N 1
ATOM 705 C CA . MET A 1 87 ? -17.203 -34.156 -9.102 1 91.06 87 MET A CA 1
ATOM 706 C C . MET A 1 87 ? -17.625 -32.719 -9.406 1 91.06 87 MET A C 1
ATOM 708 O O . MET A 1 87 ? -17.359 -31.797 -8.602 1 91.06 87 MET A O 1
ATOM 712 N N . LEU A 1 88 ? -18.188 -32.5 -10.523 1 91.56 88 LEU A N 1
ATOM 713 C CA . LEU A 1 88 ? -18.703 -31.188 -10.859 1 91.56 88 LEU A CA 1
ATOM 714 C C . LEU A 1 88 ? -19.797 -30.766 -9.898 1 91.56 88 LEU A C 1
ATOM 716 O O . LEU A 1 88 ? -19.859 -29.609 -9.469 1 91.56 88 LEU A O 1
ATOM 720 N N . GLN A 1 89 ? -20.641 -31.734 -9.594 1 90.31 89 GLN A N 1
ATOM 721 C CA . GLN A 1 89 ? -21.703 -31.469 -8.641 1 90.31 89 GLN A CA 1
ATOM 722 C C . GLN A 1 89 ? -21.141 -31.156 -7.254 1 90.31 89 GLN A C 1
ATOM 724 O O . GLN A 1 89 ? -21.641 -30.281 -6.559 1 90.31 89 GLN A O 1
ATOM 729 N N . ALA A 1 90 ? -20.156 -31.875 -6.938 1 92.88 90 ALA A N 1
ATOM 730 C CA . ALA A 1 90 ? -19.5 -31.625 -5.656 1 92.88 90 ALA A CA 1
ATOM 731 C C . ALA A 1 90 ? -18.922 -30.203 -5.605 1 92.88 90 ALA A C 1
ATOM 733 O O . ALA A 1 90 ? -18.969 -29.547 -4.562 1 92.88 90 ALA A O 1
ATOM 734 N N . ALA A 1 91 ? -18.359 -29.766 -6.719 1 95.69 91 ALA A N 1
ATOM 735 C CA . ALA A 1 91 ? -17.781 -28.438 -6.797 1 95.69 91 ALA A CA 1
ATOM 736 C C . ALA A 1 91 ? -18.828 -27.359 -6.504 1 95.69 91 ALA A C 1
ATOM 738 O O . ALA A 1 91 ? -18.516 -26.328 -5.895 1 95.69 91 ALA A O 1
ATOM 739 N N . LEU A 1 92 ? -20.047 -27.609 -6.797 1 93.56 92 LEU A N 1
ATOM 740 C CA . LEU A 1 92 ? -21.125 -26.641 -6.641 1 93.56 92 LEU A CA 1
ATOM 741 C C . LEU A 1 92 ? -21.359 -26.328 -5.164 1 93.56 92 LEU A C 1
ATOM 743 O O . LEU A 1 92 ? -21.734 -25.203 -4.82 1 93.56 92 LEU A O 1
ATOM 747 N N . ASP A 1 93 ? -21.094 -27.266 -4.383 1 93.88 93 ASP A N 1
ATOM 748 C CA . ASP A 1 93 ? -21.344 -27.109 -2.951 1 93.88 93 ASP A CA 1
ATOM 749 C C . ASP A 1 93 ? -20.375 -26.094 -2.334 1 93.88 93 ASP A C 1
ATOM 751 O O . ASP A 1 93 ? -20.594 -25.609 -1.225 1 93.88 93 ASP A O 1
ATOM 755 N N . TYR A 1 94 ? -19.344 -25.781 -3.078 1 96.88 94 TYR A N 1
ATOM 756 C CA . TYR A 1 94 ? -18.281 -24.969 -2.471 1 96.88 94 TYR A CA 1
ATOM 757 C C . TYR A 1 94 ? -18.141 -23.641 -3.193 1 96.88 94 TYR A C 1
ATOM 759 O O . TYR A 1 94 ? -17.188 -22.906 -2.959 1 96.88 94 TYR A O 1
ATOM 767 N N . ILE A 1 95 ? -19.062 -23.328 -4.082 1 95.94 95 ILE A N 1
ATOM 768 C CA . ILE A 1 95 ? -19.031 -22.047 -4.785 1 95.94 95 ILE A CA 1
ATOM 769 C C . ILE A 1 95 ? -20.219 -21.188 -4.34 1 95.94 95 ILE A C 1
ATOM 771 O O . ILE A 1 95 ? -21.344 -21.672 -4.262 1 95.94 95 ILE A O 1
ATOM 775 N N . ASP A 1 96 ? -19.938 -20 -3.955 1 93.94 96 ASP A N 1
ATOM 776 C CA . ASP A 1 96 ? -20.969 -19.047 -3.582 1 93.94 96 ASP A CA 1
ATOM 777 C C . ASP A 1 96 ? -20.812 -17.734 -4.359 1 93.94 96 ASP A C 1
ATOM 779 O O . ASP A 1 96 ? -19.938 -16.938 -4.055 1 93.94 96 ASP A O 1
ATOM 783 N N . ILE A 1 97 ? -21.672 -17.484 -5.285 1 95.44 97 ILE A N 1
ATOM 784 C CA . ILE A 1 97 ? -21.562 -16.297 -6.125 1 95.44 97 ILE A CA 1
ATOM 785 C C . ILE A 1 97 ? -22.594 -15.25 -5.688 1 95.44 97 ILE A C 1
ATOM 787 O O . ILE A 1 97 ? -22.703 -14.188 -6.297 1 95.44 97 ILE A O 1
ATOM 791 N N . ASP A 1 98 ? -23.328 -15.484 -4.609 1 91.75 98 ASP A N 1
ATOM 792 C CA . ASP A 1 98 ? -24.328 -14.555 -4.113 1 91.75 98 ASP A CA 1
ATOM 793 C C . ASP A 1 98 ? -23.734 -13.617 -3.062 1 91.75 98 ASP A C 1
ATOM 795 O O . ASP A 1 98 ? -24.297 -12.562 -2.773 1 91.75 98 ASP A O 1
ATOM 799 N N . LYS A 1 99 ? -22.609 -13.938 -2.537 1 90.56 99 LYS A N 1
ATOM 800 C CA . LYS A 1 99 ? -22.016 -13.133 -1.465 1 90.56 99 LYS A CA 1
ATOM 801 C C . LYS A 1 99 ? -20.719 -12.477 -1.918 1 90.56 99 LYS A C 1
ATOM 803 O O . LYS A 1 99 ? -19.766 -12.375 -1.141 1 90.56 99 LYS A O 1
ATOM 808 N N . LEU A 1 100 ? -20.703 -12.148 -3.131 1 94.38 100 LEU A N 1
ATOM 809 C CA . LEU A 1 100 ? -19.531 -11.438 -3.645 1 94.38 100 LEU A CA 1
ATOM 810 C C . LEU A 1 100 ? -19.453 -10.031 -3.066 1 94.38 100 LEU A C 1
ATOM 812 O O . LEU A 1 100 ? -20.484 -9.367 -2.902 1 94.38 100 LEU A O 1
ATOM 816 N N . LYS A 1 101 ? -18.297 -9.586 -2.748 1 89.56 101 LYS A N 1
ATOM 817 C CA . LYS A 1 101 ? -18.109 -8.336 -2.02 1 89.56 101 LYS A CA 1
ATOM 818 C C . LYS A 1 101 ? -18.047 -7.145 -2.977 1 89.56 101 LYS A C 1
ATOM 820 O O . LYS A 1 101 ? -18.391 -6.023 -2.605 1 89.56 101 LYS A O 1
ATOM 825 N N . GLY A 1 102 ? -17.594 -7.379 -4.195 1 90.31 102 GLY A N 1
ATOM 826 C CA . GLY A 1 102 ? -17.531 -6.305 -5.176 1 90.31 102 GLY A CA 1
ATOM 827 C C . GLY A 1 102 ? -16.375 -5.352 -4.938 1 90.31 102 GLY A C 1
ATOM 828 O O . GLY A 1 102 ? -16.422 -4.191 -5.352 1 90.31 102 GLY A O 1
ATOM 829 N N . ARG A 1 103 ? -15.281 -5.75 -4.297 1 90.31 103 ARG A N 1
ATOM 830 C CA . ARG A 1 103 ? -14.188 -4.859 -3.92 1 90.31 103 ARG A CA 1
ATOM 831 C C . ARG A 1 103 ? -12.875 -5.309 -4.555 1 90.31 103 ARG A C 1
ATOM 833 O O . ARG A 1 103 ? -11.977 -4.496 -4.773 1 90.31 103 ARG A O 1
ATOM 840 N N . LYS A 1 104 ? -12.703 -6.621 -4.688 1 95.62 104 LYS A N 1
ATOM 841 C CA . LYS A 1 104 ? -11.469 -7.18 -5.227 1 95.62 104 LYS A CA 1
ATOM 842 C C . LYS A 1 104 ? -11.727 -7.918 -6.535 1 95.62 104 LYS A C 1
ATOM 844 O O . LYS A 1 104 ? -12.633 -8.742 -6.621 1 95.62 104 LYS A O 1
ATOM 849 N N . ILE A 1 105 ? -10.859 -7.738 -7.445 1 97.94 105 ILE A N 1
ATOM 850 C CA . ILE A 1 105 ? -11.18 -8.109 -8.82 1 97.94 105 ILE A CA 1
ATOM 851 C C . ILE A 1 105 ? -10.547 -9.461 -9.148 1 97.94 105 ILE A C 1
ATOM 853 O O . ILE A 1 105 ? -10.93 -10.117 -10.117 1 97.94 105 ILE A O 1
ATOM 857 N N . SER A 1 106 ? -9.648 -9.984 -8.383 1 98.69 106 SER A N 1
ATOM 858 C CA . SER A 1 106 ? -8.711 -11.023 -8.781 1 98.69 106 SER A CA 1
ATOM 859 C C . SER A 1 106 ? -9.344 -12.406 -8.688 1 98.69 106 SER A C 1
ATOM 861 O O . SER A 1 106 ? -10.375 -12.578 -8.039 1 98.69 106 SER A O 1
ATOM 863 N N . PHE A 1 107 ? -8.734 -13.344 -9.297 1 98.88 107 PHE A N 1
ATOM 864 C CA . PHE A 1 107 ? -9.156 -14.742 -9.258 1 98.88 107 PHE A CA 1
ATOM 865 C C . PHE A 1 107 ? -8.93 -15.336 -7.871 1 98.88 107 PHE A C 1
ATOM 867 O O . PHE A 1 107 ? -9.812 -16.016 -7.328 1 98.88 107 PHE A O 1
ATOM 874 N N . LEU A 1 108 ? -7.816 -15.086 -7.285 1 98.75 108 LEU A N 1
ATOM 875 C CA . LEU A 1 108 ? -7.395 -15.797 -6.082 1 98.75 108 LEU A CA 1
ATOM 876 C C . LEU A 1 108 ? -8.086 -15.227 -4.848 1 98.75 108 LEU A C 1
ATOM 878 O O . LEU A 1 108 ? -8.602 -15.977 -4.016 1 98.75 108 LEU A O 1
ATOM 882 N N . CYS A 1 109 ? -8.133 -13.93 -4.797 1 98.44 109 CYS A N 1
ATOM 883 C CA . CYS A 1 109 ? -8.602 -13.336 -3.549 1 98.44 109 CYS A CA 1
ATOM 884 C C . CYS A 1 109 ? -9.836 -12.469 -3.785 1 98.44 109 CYS A C 1
ATOM 886 O O . CYS A 1 109 ? -10.352 -11.852 -2.854 1 98.44 109 CYS A O 1
ATOM 888 N N . GLY A 1 110 ? -10.289 -12.445 -5.035 1 98.19 110 GLY A N 1
ATOM 889 C CA . GLY A 1 110 ? -11.406 -11.578 -5.359 1 98.19 110 GLY A CA 1
ATOM 890 C C . GLY A 1 110 ? -12.609 -12.328 -5.91 1 98.19 110 GLY A C 1
ATOM 891 O O . GLY A 1 110 ? -12.75 -13.531 -5.691 1 98.19 110 GLY A O 1
ATOM 892 N N . ASP A 1 111 ? -13.5 -11.562 -6.594 1 98.31 111 ASP A N 1
ATOM 893 C CA . ASP A 1 111 ? -14.797 -12.062 -7.047 1 98.31 111 ASP A CA 1
ATOM 894 C C . ASP A 1 111 ? -14.656 -12.836 -8.352 1 98.31 111 ASP A C 1
ATOM 896 O O . ASP A 1 111 ? -15.539 -13.625 -8.711 1 98.31 111 ASP A O 1
ATOM 900 N N . ALA A 1 112 ? -13.539 -12.625 -9.031 1 98.81 112 ALA A N 1
ATOM 901 C CA . ALA A 1 112 ? -13.391 -13.25 -10.352 1 98.81 112 ALA A CA 1
ATOM 902 C C . ALA A 1 112 ? -13.25 -14.766 -10.227 1 98.81 112 ALA A C 1
ATOM 904 O O . ALA A 1 112 ? -13.703 -15.508 -11.102 1 98.81 112 ALA A O 1
ATOM 905 N N . GLY A 1 113 ? -12.664 -15.227 -9.141 1 98.75 113 GLY A N 1
ATOM 906 C CA . GLY A 1 113 ? -12.445 -16.656 -8.945 1 98.75 113 GLY A CA 1
ATOM 907 C C . GLY A 1 113 ? -13.742 -17.453 -8.906 1 98.75 113 GLY A C 1
ATOM 908 O O . GLY A 1 113 ? -13.992 -18.281 -9.789 1 98.75 113 GLY A O 1
ATOM 909 N N . PRO A 1 114 ? -14.555 -17.141 -7.918 1 98.5 114 PRO A N 1
ATOM 910 C CA . PRO A 1 114 ? -15.844 -17.828 -7.84 1 98.5 114 PRO A CA 1
ATOM 911 C C . PRO A 1 114 ? -16.656 -17.719 -9.125 1 98.5 114 PRO A C 1
ATOM 913 O O . PRO A 1 114 ? -17.234 -18.703 -9.578 1 98.5 114 PRO A O 1
ATOM 916 N N . LEU A 1 115 ? -16.641 -16.594 -9.758 1 98.62 115 LEU A N 1
ATOM 917 C CA . LEU A 1 115 ? -17.422 -16.391 -10.969 1 98.62 115 LEU A CA 1
ATOM 918 C C . LEU A 1 115 ? -16.875 -17.234 -12.117 1 98.62 115 LEU A C 1
ATOM 920 O O . LEU A 1 115 ? -17.641 -17.859 -12.859 1 98.62 115 LEU A O 1
ATOM 924 N N . ALA A 1 116 ? -15.578 -17.203 -12.297 1 98.75 116 ALA A N 1
ATOM 925 C CA . ALA A 1 116 ? -14.945 -17.969 -13.375 1 98.75 116 ALA A CA 1
ATOM 926 C C . ALA A 1 116 ? -15.188 -19.453 -13.203 1 98.75 116 ALA A C 1
ATOM 928 O O . ALA A 1 116 ? -15.547 -20.141 -14.164 1 98.75 116 ALA A O 1
ATOM 929 N N . ILE A 1 117 ? -14.992 -19.953 -11.984 1 98.44 117 ILE A N 1
ATOM 930 C CA . ILE A 1 117 ? -15.188 -21.359 -11.703 1 98.44 117 ILE A CA 1
ATOM 931 C C . ILE A 1 117 ? -16.641 -21.75 -11.945 1 98.44 117 ILE A C 1
ATOM 933 O O . ILE A 1 117 ? -16.938 -22.766 -12.586 1 98.44 117 ILE A O 1
ATOM 937 N N . ALA A 1 118 ? -17.547 -20.922 -11.484 1 97.44 118 ALA A N 1
ATOM 938 C CA . ALA A 1 118 ? -18.969 -21.172 -11.688 1 97.44 118 ALA A CA 1
ATOM 939 C C . ALA A 1 118 ? -19.328 -21.219 -13.172 1 97.44 118 ALA A C 1
ATOM 941 O O . ALA A 1 118 ? -20.109 -22.062 -13.602 1 97.44 118 ALA A O 1
ATOM 942 N N . ALA A 1 119 ? -18.734 -20.312 -13.914 1 96.94 119 ALA A N 1
ATOM 943 C CA . ALA A 1 119 ? -19 -20.281 -15.352 1 96.94 119 ALA A CA 1
ATOM 944 C C . ALA A 1 119 ? -18.578 -21.578 -16.031 1 96.94 119 ALA A C 1
ATOM 946 O O . ALA A 1 119 ? -19.328 -22.141 -16.828 1 96.94 119 ALA A O 1
ATOM 947 N N . VAL A 1 120 ? -17.422 -22.047 -15.695 1 96.06 120 VAL A N 1
ATOM 948 C CA . VAL A 1 120 ? -16.906 -23.266 -16.312 1 96.06 120 VAL A CA 1
ATOM 949 C C . VAL A 1 120 ? -17.766 -24.453 -15.891 1 96.06 120 VAL A C 1
ATOM 951 O O . VAL A 1 120 ? -18.109 -25.297 -16.719 1 96.06 120 VAL A O 1
ATOM 954 N N . ILE A 1 121 ? -18.125 -24.5 -14.578 1 94.75 121 ILE A N 1
ATOM 955 C CA . ILE A 1 121 ? -18.969 -25.578 -14.086 1 94.75 121 ILE A CA 1
ATOM 956 C C . ILE A 1 121 ? -20.312 -25.562 -14.82 1 94.75 121 ILE A C 1
ATOM 958 O O . ILE A 1 121 ? -20.781 -26.594 -15.289 1 94.75 121 ILE A O 1
ATOM 962 N N . SER A 1 122 ? -20.875 -24.406 -14.883 1 93.5 122 SER A N 1
ATOM 963 C CA . SER A 1 122 ? -22.156 -24.266 -15.562 1 93.5 122 SER A CA 1
ATOM 964 C C . SER A 1 122 ? -22.078 -24.734 -17.016 1 93.5 122 SER A C 1
ATOM 966 O O . SER A 1 122 ? -22.969 -25.422 -17.5 1 93.5 122 SER A O 1
ATOM 968 N N . TYR A 1 123 ? -21.062 -24.359 -17.703 1 93 123 TYR A N 1
ATOM 969 C CA . TYR A 1 123 ? -20.859 -24.766 -19.094 1 93 123 TYR A CA 1
ATOM 970 C C . TYR A 1 123 ? -20.734 -26.281 -19.203 1 93 123 TYR A C 1
ATOM 972 O O . TYR A 1 123 ? -21.359 -26.906 -20.078 1 93 123 TYR A O 1
ATOM 980 N N . LYS A 1 124 ? -19.953 -26.906 -18.344 1 90.69 124 LYS A N 1
ATOM 981 C CA . LYS A 1 124 ? -19.672 -28.328 -18.422 1 90.69 124 LYS A CA 1
ATOM 982 C C . LYS A 1 124 ? -20.891 -29.156 -18.031 1 90.69 124 LYS A C 1
ATOM 984 O O . LYS A 1 124 ? -21.094 -30.25 -18.562 1 90.69 124 LYS A O 1
ATOM 989 N N . LEU A 1 125 ? -21.625 -28.641 -17.109 1 88.12 125 LEU A N 1
ATOM 990 C CA . LEU A 1 125 ? -22.828 -29.344 -16.703 1 88.12 125 LEU A CA 1
ATOM 991 C C . LEU A 1 125 ? -23.906 -29.25 -17.781 1 88.12 125 LEU A C 1
ATOM 993 O O . LEU A 1 125 ? -24.75 -30.141 -17.906 1 88.12 125 LEU A O 1
ATOM 997 N N . GLY A 1 126 ? -23.891 -28.312 -18.672 1 79.25 126 GLY A N 1
ATOM 998 C CA . GLY A 1 126 ? -24.844 -28.188 -19.766 1 79.25 126 GLY A CA 1
ATOM 999 C C . GLY A 1 126 ? -26.219 -27.781 -19.312 1 79.25 126 GLY A C 1
ATOM 1000 O O . GLY A 1 126 ? -26.484 -27.703 -18.109 1 79.25 126 GLY A O 1
ATOM 1001 N N . ALA A 1 127 ? -27.109 -27.266 -20.312 1 59.84 127 ALA A N 1
ATOM 1002 C CA . ALA A 1 127 ? -28.5 -26.875 -20.078 1 59.84 127 ALA A CA 1
ATOM 1003 C C . ALA A 1 127 ? -29.328 -28.031 -19.547 1 59.84 127 ALA A C 1
ATOM 1005 O O . ALA A 1 127 ? -30.391 -27.828 -18.953 1 59.84 127 ALA A O 1
ATOM 1006 N N . LYS A 1 128 ? -28.875 -29.125 -19.875 1 55.5 128 LYS A N 1
ATOM 1007 C CA . LYS A 1 128 ? -29.766 -30.25 -19.641 1 55.5 128 LYS A CA 1
ATOM 1008 C C . LYS A 1 128 ? -29.938 -30.516 -18.156 1 55.5 128 LYS A C 1
ATOM 1010 O O . LYS A 1 128 ? -30.891 -31.188 -17.734 1 55.5 128 LYS A O 1
ATOM 1015 N N . HIS A 1 129 ? -28.906 -30.156 -17.328 1 57.72 129 HIS A N 1
ATOM 1016 C CA . HIS A 1 129 ? -29 -30.578 -15.93 1 57.72 129 HIS A CA 1
ATOM 1017 C C . HIS A 1 129 ? -29.406 -29.422 -15.023 1 57.72 129 HIS A C 1
ATOM 1019 O O . HIS A 1 129 ? -28.547 -28.719 -14.492 1 57.72 129 HIS A O 1
ATOM 1025 N N . ILE A 1 130 ? -30.641 -28.938 -15.305 1 53.81 130 ILE A N 1
ATOM 1026 C CA . ILE A 1 130 ? -31.391 -27.766 -14.852 1 53.81 130 ILE A CA 1
ATOM 1027 C C . ILE A 1 130 ? -31.312 -27.656 -13.336 1 53.81 130 ILE A C 1
ATOM 1029 O O . ILE A 1 130 ? -31.641 -26.625 -12.758 1 53.81 130 ILE A O 1
ATOM 1033 N N . GLU A 1 131 ? -30.953 -28.75 -12.734 1 57.41 131 GLU A N 1
ATOM 1034 C CA . GLU A 1 131 ? -31.219 -28.688 -11.305 1 57.41 131 GLU A CA 1
ATOM 1035 C C . GLU A 1 131 ? -30.203 -27.828 -10.586 1 57.41 131 GLU A C 1
ATOM 1037 O O . GLU A 1 131 ? -30.297 -27.609 -9.375 1 57.41 131 GLU A O 1
ATOM 1042 N N . HIS A 1 132 ? -29.312 -27.172 -11.414 1 64.25 132 HIS A N 1
ATOM 1043 C CA . HIS A 1 132 ? -28.312 -26.484 -10.602 1 64.25 132 HIS A CA 1
ATOM 1044 C C . HIS A 1 132 ? -28.625 -25 -10.492 1 64.25 132 HIS A C 1
ATOM 1046 O O . HIS A 1 132 ? -29.312 -24.438 -11.344 1 64.25 132 HIS A O 1
ATOM 1052 N N . LYS A 1 133 ? -28.406 -24.578 -9.352 1 78 133 LYS A N 1
ATOM 1053 C CA . LYS A 1 133 ? -28.766 -23.25 -8.859 1 78 133 LYS A CA 1
ATOM 1054 C C . LYS A 1 133 ? -27.906 -22.172 -9.508 1 78 133 LYS A C 1
ATOM 1056 O O . LYS A 1 133 ? -28.141 -20.984 -9.289 1 78 133 LYS A O 1
ATOM 1061 N N . LEU A 1 134 ? -26.984 -22.703 -10.586 1 89.12 134 LEU A N 1
ATOM 1062 C CA . LEU A 1 134 ? -26.141 -21.656 -11.141 1 89.12 134 LEU A CA 1
ATOM 1063 C C . LEU A 1 134 ? -26.781 -21.016 -12.367 1 89.12 134 LEU A C 1
ATOM 1065 O O . LEU A 1 134 ? -27.453 -21.703 -13.148 1 89.12 134 LEU A O 1
ATOM 1069 N N . PRO A 1 135 ? -26.578 -19.703 -12.531 1 92.12 135 PRO A N 1
ATOM 1070 C CA . PRO A 1 135 ? -26.938 -19.078 -13.805 1 92.12 135 PRO A CA 1
ATOM 1071 C C . PRO A 1 135 ? -26.203 -19.688 -14.992 1 92.12 135 PRO A C 1
ATOM 1073 O O . PRO A 1 135 ? -25.219 -20.422 -14.812 1 92.12 135 PRO A O 1
ATOM 1076 N N . ASP A 1 136 ? -26.734 -19.453 -16.172 1 92.81 136 ASP A N 1
ATOM 1077 C CA . ASP A 1 136 ? -26.078 -19.891 -17.406 1 92.81 136 ASP A CA 1
ATOM 1078 C C . ASP A 1 136 ? -24.688 -19.281 -17.531 1 92.81 136 ASP A C 1
ATOM 1080 O O . ASP A 1 136 ? -24.438 -18.172 -17.062 1 92.81 136 ASP A O 1
ATOM 1084 N N . TYR A 1 137 ? -23.797 -20.078 -18.219 1 94.31 137 TYR A N 1
ATOM 1085 C CA . TYR A 1 137 ? -22.391 -19.688 -18.297 1 94.31 137 TYR A CA 1
ATOM 1086 C C . TYR A 1 137 ? -22.219 -18.344 -19 1 94.31 137 TYR A C 1
ATOM 1088 O O . TYR A 1 137 ? -21.297 -17.578 -18.688 1 94.31 137 TYR A O 1
ATOM 1096 N N . ASN A 1 138 ? -23.109 -17.953 -19.938 1 94.75 138 ASN A N 1
ATOM 1097 C CA . ASN A 1 138 ? -23.047 -16.656 -20.578 1 94.75 138 ASN A CA 1
ATOM 1098 C C . ASN A 1 138 ? -23.297 -15.523 -19.578 1 94.75 138 ASN A C 1
ATOM 1100 O O . ASN A 1 138 ? -22.594 -14.5 -19.609 1 94.75 138 ASN A O 1
ATOM 1104 N N . THR A 1 139 ? -24.281 -15.805 -18.766 1 95.62 139 THR A N 1
ATOM 1105 C CA . THR A 1 139 ? -24.594 -14.82 -17.75 1 95.62 139 THR A CA 1
ATOM 1106 C C . THR A 1 139 ? -23.438 -14.656 -16.766 1 95.62 139 THR A C 1
ATOM 1108 O O . THR A 1 139 ? -23.109 -13.539 -16.375 1 95.62 139 THR A O 1
ATOM 1111 N N . LEU A 1 140 ? -22.875 -15.727 -16.406 1 97.12 140 LEU A N 1
ATOM 1112 C CA . LEU A 1 140 ? -21.75 -15.695 -15.469 1 97.12 140 LEU A CA 1
ATOM 1113 C C . LEU A 1 140 ? -20.531 -15.023 -16.094 1 97.12 140 LEU A C 1
ATOM 1115 O O . LEU A 1 140 ? -19.812 -14.281 -15.422 1 97.12 140 LEU A O 1
ATOM 1119 N N . ALA A 1 141 ? -20.297 -15.25 -17.359 1 97.56 141 ALA A N 1
ATOM 1120 C CA . ALA A 1 141 ? -19.203 -14.586 -18.078 1 97.56 141 ALA A CA 1
ATOM 1121 C C . ALA A 1 141 ? -19.406 -13.078 -18.109 1 97.56 141 ALA A C 1
ATOM 1123 O O . ALA A 1 141 ? -18.453 -12.305 -17.969 1 97.56 141 ALA A O 1
ATOM 1124 N N . LEU A 1 142 ? -20.641 -12.672 -18.281 1 97.62 142 LEU A N 1
ATOM 1125 C CA . LEU A 1 142 ? -20.969 -11.25 -18.297 1 97.62 142 LEU A CA 1
ATOM 1126 C C . LEU A 1 142 ? -20.688 -10.625 -16.922 1 97.62 142 LEU A C 1
ATOM 1128 O O . LEU A 1 142 ? -20.172 -9.516 -16.844 1 97.62 142 LEU A O 1
ATOM 1132 N N . ARG A 1 143 ? -21.094 -11.352 -15.898 1 97.75 143 ARG A N 1
ATOM 1133 C CA . ARG A 1 143 ? -20.812 -10.883 -14.539 1 97.75 143 ARG A CA 1
ATOM 1134 C C . ARG A 1 143 ? -19.312 -10.773 -14.297 1 97.75 143 ARG A C 1
ATOM 1136 O O . ARG A 1 143 ? -18.859 -9.828 -13.656 1 97.75 143 ARG A O 1
ATOM 1143 N N . LEU A 1 144 ? -18.594 -11.719 -14.812 1 98.62 144 LEU A N 1
ATOM 1144 C CA . LEU A 1 144 ? -17.141 -11.703 -14.695 1 98.62 144 LEU A CA 1
ATOM 1145 C C . LEU A 1 144 ? -16.562 -10.492 -15.406 1 98.62 144 LEU A C 1
ATOM 1147 O O . LEU A 1 144 ? -15.734 -9.773 -14.828 1 98.62 144 LEU A O 1
ATOM 1151 N N . MET A 1 145 ? -16.969 -10.203 -16.609 1 98.56 145 MET A N 1
ATOM 1152 C CA . MET A 1 145 ? -16.453 -9.094 -17.391 1 98.56 145 MET A CA 1
ATOM 1153 C C . MET A 1 145 ? -16.812 -7.754 -16.766 1 98.56 145 MET A C 1
ATOM 1155 O O . MET A 1 145 ? -16.062 -6.793 -16.859 1 98.56 145 MET A O 1
ATOM 1159 N N . SER A 1 146 ? -17.922 -7.727 -16.062 1 98.06 146 SER A N 1
ATOM 1160 C CA . SER A 1 146 ? -18.375 -6.488 -15.445 1 98.06 146 SER A CA 1
ATOM 1161 C C . SER A 1 146 ? -17.438 -6.039 -14.328 1 98.06 146 SER A C 1
ATOM 1163 O O . SER A 1 146 ? -17.438 -4.867 -13.945 1 98.06 146 SER A O 1
ATOM 1165 N N . LEU A 1 147 ? -16.656 -6.941 -13.828 1 98.19 147 LEU A N 1
ATOM 1166 C CA . LEU A 1 147 ? -15.703 -6.605 -12.766 1 98.19 147 LEU A CA 1
ATOM 1167 C C . LEU A 1 147 ? -14.672 -5.602 -13.266 1 98.19 147 LEU A C 1
ATOM 1169 O O . LEU A 1 147 ? -13.953 -4.996 -12.461 1 98.19 147 LEU A O 1
ATOM 1173 N N . ILE A 1 148 ? -14.578 -5.324 -14.578 1 97.5 148 ILE A N 1
ATOM 1174 C CA . ILE A 1 148 ? -13.609 -4.395 -15.148 1 97.5 148 ILE A CA 1
ATOM 1175 C C . ILE A 1 148 ? -13.852 -2.992 -14.602 1 97.5 148 ILE A C 1
ATOM 1177 O O . ILE A 1 148 ? -12.961 -2.139 -14.648 1 97.5 148 ILE A O 1
ATOM 1181 N N . SER A 1 149 ? -15.023 -2.768 -14.047 1 94.75 149 SER A N 1
ATOM 1182 C CA . SER A 1 149 ? -15.336 -1.48 -13.43 1 94.75 149 SER A CA 1
ATOM 1183 C C . SER A 1 149 ? -14.406 -1.188 -12.258 1 94.75 149 SER A C 1
ATOM 1185 O O . SER A 1 149 ? -14.234 -0.033 -11.859 1 94.75 149 SER A O 1
ATOM 1187 N N . LEU A 1 150 ? -13.75 -2.225 -11.688 1 94.44 150 LEU A N 1
ATOM 1188 C CA . LEU A 1 150 ? -12.867 -2.082 -10.531 1 94.44 150 LEU A CA 1
ATOM 1189 C C . LEU A 1 150 ? -11.414 -1.946 -10.977 1 94.44 150 LEU A C 1
ATOM 1191 O O . LEU A 1 150 ? -10.523 -1.788 -10.141 1 94.44 150 LEU A O 1
ATOM 1195 N N . ILE A 1 151 ? -11.109 -1.924 -12.227 1 95.69 151 ILE A N 1
ATOM 1196 C CA . ILE A 1 151 ? -9.766 -2.139 -12.742 1 95.69 151 ILE A CA 1
ATOM 1197 C C . ILE A 1 151 ? -8.867 -0.973 -12.344 1 95.69 151 ILE A C 1
ATOM 1199 O O . ILE A 1 151 ? -7.703 -1.174 -11.984 1 95.69 151 ILE A O 1
ATOM 1203 N N . ASN A 1 152 ? -9.352 0.234 -12.344 1 89.94 152 ASN A N 1
ATOM 1204 C CA . ASN A 1 152 ? -8.523 1.41 -12.086 1 89.94 152 ASN A CA 1
ATOM 1205 C C . ASN A 1 152 ? -8.156 1.534 -10.617 1 89.94 152 ASN A C 1
ATOM 1207 O O . ASN A 1 152 ? -7.176 2.191 -10.266 1 89.94 152 ASN A O 1
ATOM 1211 N N . GLU A 1 153 ? -8.898 0.897 -9.742 1 87.44 153 GLU A N 1
ATOM 1212 C CA . GLU A 1 153 ? -8.633 0.955 -8.305 1 87.44 153 GLU A CA 1
ATOM 1213 C C . GLU A 1 153 ? -7.91 -0.299 -7.824 1 87.44 153 GLU A C 1
ATOM 1215 O O . GLU A 1 153 ? -7.609 -0.434 -6.637 1 87.44 153 GLU A O 1
ATOM 1220 N N . SER A 1 154 ? -7.605 -1.149 -8.734 1 95.31 154 SER A N 1
ATOM 1221 C CA . SER A 1 154 ? -7 -2.428 -8.367 1 95.31 154 SER A CA 1
ATOM 1222 C C . SER A 1 154 ? -5.484 -2.391 -8.531 1 95.31 154 SER A C 1
ATOM 1224 O O . SER A 1 154 ? -4.969 -1.726 -9.43 1 95.31 154 SER A O 1
ATOM 1226 N N . PRO A 1 155 ? -4.75 -3.111 -7.59 1 96.81 155 PRO A N 1
ATOM 1227 C CA . PRO A 1 155 ? -3.318 -3.293 -7.848 1 96.81 155 PRO A CA 1
ATOM 1228 C C . PRO A 1 155 ? -3.049 -4.137 -9.094 1 96.81 155 PRO A C 1
ATOM 1230 O O . PRO A 1 155 ? -3.982 -4.508 -9.805 1 96.81 155 PRO A O 1
ATOM 1233 N N . ASP A 1 156 ? -1.804 -4.438 -9.375 1 98.19 156 ASP A N 1
ATOM 1234 C CA . ASP A 1 156 ? -1.468 -5.086 -10.633 1 98.19 156 ASP A CA 1
ATOM 1235 C C . ASP A 1 156 ? -1.115 -6.555 -10.422 1 98.19 156 ASP A C 1
ATOM 1237 O O . ASP A 1 156 ? -1.165 -7.355 -11.359 1 98.19 156 ASP A O 1
ATOM 1241 N N . GLU A 1 157 ? -0.808 -6.93 -9.172 1 98.25 157 GLU A N 1
ATOM 1242 C CA . GLU A 1 157 ? -0.229 -8.234 -8.875 1 98.25 157 GLU A CA 1
ATOM 1243 C C . GLU A 1 157 ? -1.292 -9.328 -8.906 1 98.25 157 GLU A C 1
ATOM 1245 O O . GLU A 1 157 ? -2.455 -9.062 -9.219 1 98.25 157 GLU A O 1
ATOM 1250 N N . LEU A 1 158 ? -0.901 -10.492 -8.695 1 98.62 158 LEU A N 1
ATOM 1251 C CA . LEU A 1 158 ? -1.673 -11.688 -9 1 98.62 158 LEU A CA 1
ATOM 1252 C C . LEU A 1 158 ? -2.756 -11.922 -7.949 1 98.62 158 LEU A C 1
ATOM 1254 O O . LEU A 1 158 ? -3.875 -12.312 -8.281 1 98.62 158 LEU A O 1
ATOM 1258 N N . LEU A 1 159 ? -2.531 -11.688 -6.707 1 98.31 159 LEU A N 1
ATOM 1259 C CA . LEU A 1 159 ? -3.412 -12.117 -5.629 1 98.31 159 LEU A CA 1
ATOM 1260 C C . LEU A 1 159 ? -4.672 -11.258 -5.574 1 98.31 159 LEU A C 1
ATOM 1262 O O . LEU A 1 159 ? -5.785 -11.789 -5.504 1 98.31 159 LEU A O 1
ATOM 1266 N N . TYR A 1 160 ? -4.461 -9.961 -5.715 1 97.69 160 TYR A N 1
ATOM 1267 C CA . TYR A 1 160 ? -5.582 -9.047 -5.527 1 97.69 160 TYR A CA 1
ATOM 1268 C C . TYR A 1 160 ? -5.844 -8.242 -6.797 1 97.69 160 TYR A C 1
ATOM 1270 O O . TYR A 1 160 ? -6.855 -7.543 -6.895 1 97.69 160 TYR A O 1
ATOM 1278 N N . GLY A 1 161 ? -5.047 -8.406 -7.777 1 98.19 161 GLY A N 1
ATOM 1279 C CA . GLY A 1 161 ? -4.984 -7.352 -8.781 1 98.19 161 GLY A CA 1
ATOM 1280 C C . GLY A 1 161 ? -5.402 -7.82 -10.164 1 98.19 161 GLY A C 1
ATOM 1281 O O . GLY A 1 161 ? -6.09 -8.836 -10.297 1 98.19 161 GLY A O 1
ATOM 1282 N N . LYS A 1 162 ? -4.965 -6.984 -11.141 1 98.75 162 LYS A N 1
ATOM 1283 C CA . LYS A 1 162 ? -5.352 -7.09 -12.539 1 98.75 162 LYS A CA 1
ATOM 1284 C C . LYS A 1 162 ? -4.816 -8.375 -13.164 1 98.75 162 LYS A C 1
ATOM 1286 O O . LYS A 1 162 ? -5.457 -8.961 -14.039 1 98.75 162 LYS A O 1
ATOM 1291 N N . SER A 1 163 ? -3.648 -8.797 -12.688 1 98.88 163 SER A N 1
ATOM 1292 C CA . SER A 1 163 ? -3.076 -10.023 -13.227 1 98.88 163 SER A CA 1
ATOM 1293 C C . SER A 1 163 ? -3.922 -11.242 -12.859 1 98.88 163 SER A C 1
ATOM 1295 O O . SER A 1 163 ? -4.055 -12.172 -13.648 1 98.88 163 SER A O 1
ATOM 1297 N N . GLY A 1 164 ? -4.449 -11.18 -11.633 1 98.88 164 GLY A N 1
ATOM 1298 C CA . GLY A 1 164 ? -5.371 -12.227 -11.242 1 98.88 164 GLY A CA 1
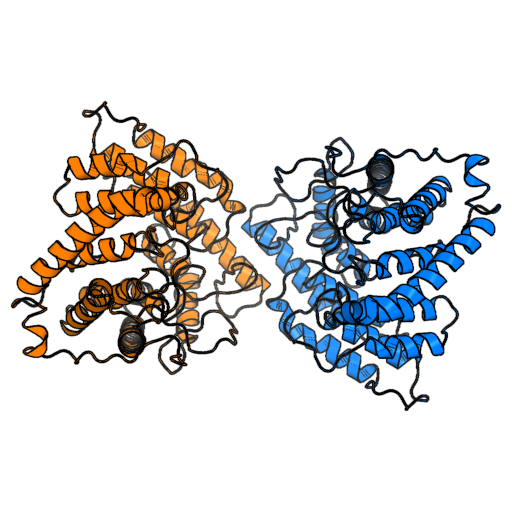ATOM 1299 C C . GLY A 1 164 ? -6.672 -12.203 -12.023 1 98.88 164 GLY A C 1
ATOM 1300 O O . GLY A 1 164 ? -7.223 -13.258 -12.352 1 98.88 164 GLY A O 1
ATOM 1301 N N . TYR A 1 165 ? -7.113 -11.016 -12.312 1 98.88 165 TYR A N 1
ATOM 1302 C CA . TYR A 1 165 ? -8.297 -10.875 -13.156 1 98.88 165 TYR A CA 1
ATOM 1303 C C . TYR A 1 165 ? -8.031 -11.375 -14.57 1 98.88 165 TYR A C 1
ATOM 1305 O O . TYR A 1 165 ? -8.859 -12.07 -15.156 1 98.88 165 TYR A O 1
ATOM 1313 N N . LEU A 1 166 ? -6.871 -11.055 -15.078 1 98.94 166 LEU A N 1
ATOM 1314 C CA . LEU A 1 166 ? -6.469 -11.555 -16.391 1 98.94 166 LEU A CA 1
ATOM 1315 C C . LEU A 1 166 ? -6.477 -13.078 -16.422 1 98.94 166 LEU A C 1
ATOM 1317 O O . LEU A 1 166 ? -6.984 -13.688 -17.375 1 98.94 166 LEU A O 1
ATOM 1321 N N . TYR A 1 167 ? -5.969 -13.68 -15.398 1 98.88 167 TYR A N 1
ATOM 1322 C CA . TYR A 1 167 ? -6 -15.133 -15.297 1 98.88 167 TYR A CA 1
ATOM 1323 C C . TYR A 1 167 ? -7.43 -15.648 -15.391 1 98.88 167 TYR A C 1
ATOM 1325 O O . TYR A 1 167 ? -7.699 -16.641 -16.078 1 98.88 167 TYR A O 1
ATOM 1333 N N . ALA A 1 168 ? -8.312 -15.039 -14.656 1 98.88 168 ALA A N 1
ATOM 1334 C CA . ALA A 1 168 ? -9.703 -15.484 -14.625 1 98.88 168 ALA A CA 1
ATOM 1335 C C . ALA A 1 168 ? -10.312 -15.484 -16.016 1 98.88 168 ALA A C 1
ATOM 1337 O O . ALA A 1 168 ? -11 -16.438 -16.406 1 98.88 168 ALA A O 1
ATOM 1338 N N . LEU A 1 169 ? -10.047 -14.43 -16.734 1 98.75 169 LEU A N 1
ATOM 1339 C CA . LEU A 1 169 ? -10.578 -14.305 -18.094 1 98.75 169 LEU A CA 1
ATOM 1340 C C . LEU A 1 169 ? -10.016 -15.391 -19 1 98.75 169 LEU A C 1
ATOM 1342 O O . LEU A 1 169 ? -10.766 -16.047 -19.734 1 98.75 169 LEU A O 1
ATOM 1346 N N . LEU A 1 170 ? -8.742 -15.57 -18.922 1 98.38 170 LEU A N 1
ATOM 1347 C CA . LEU A 1 170 ? -8.086 -16.578 -19.75 1 98.38 170 LEU A CA 1
ATOM 1348 C C . LEU A 1 170 ? -8.539 -17.984 -19.359 1 98.38 170 LEU A C 1
ATOM 1350 O O . LEU A 1 170 ? -8.695 -18.844 -20.219 1 98.38 170 LEU A O 1
ATOM 1354 N N . PHE A 1 171 ? -8.703 -18.203 -18.062 1 98.06 171 PHE A N 1
ATOM 1355 C CA . PHE A 1 171 ? -9.172 -19.469 -17.547 1 98.06 171 PHE A CA 1
ATOM 1356 C C . PHE A 1 171 ? -10.523 -19.844 -18.141 1 98.06 171 PHE A C 1
ATOM 1358 O O . PHE A 1 171 ? -10.727 -20.969 -18.594 1 98.06 171 PHE A O 1
ATOM 1365 N N . VAL A 1 172 ? -11.398 -18.922 -18.188 1 98.12 172 VAL A N 1
ATOM 1366 C CA . VAL A 1 172 ? -12.734 -19.141 -18.734 1 98.12 172 VAL A CA 1
ATOM 1367 C C . VAL A 1 172 ? -12.633 -19.453 -20.219 1 98.12 172 VAL A C 1
ATOM 1369 O O . VAL A 1 172 ? -13.25 -20.391 -20.719 1 98.12 172 VAL A O 1
ATOM 1372 N N . ASN A 1 173 ? -11.852 -18.688 -20.938 1 97.38 173 ASN A N 1
ATOM 1373 C CA . ASN A 1 173 ? -11.68 -18.906 -22.375 1 97.38 173 ASN A CA 1
ATOM 1374 C C . ASN A 1 173 ? -11.047 -20.266 -22.656 1 97.38 173 ASN A C 1
ATOM 1376 O O . ASN A 1 173 ? -11.328 -20.891 -23.688 1 97.38 173 ASN A O 1
ATOM 1380 N N . LYS A 1 174 ? -10.219 -20.719 -21.781 1 95.69 174 LYS A N 1
ATOM 1381 C CA . LYS A 1 174 ? -9.547 -22 -21.969 1 95.69 174 LYS A CA 1
ATOM 1382 C C . LYS A 1 174 ? -10.516 -23.156 -21.781 1 95.69 174 LYS A C 1
ATOM 1384 O O . LYS A 1 174 ? -10.438 -24.172 -22.484 1 95.69 174 LYS A O 1
ATOM 1389 N N . HIS A 1 175 ? -11.453 -23.062 -20.844 1 94.5 175 HIS A N 1
ATOM 1390 C CA . HIS A 1 175 ? -12.234 -24.219 -20.438 1 94.5 175 HIS A CA 1
ATOM 1391 C C . HIS A 1 175 ? -13.641 -24.172 -21.016 1 94.5 175 HIS A C 1
ATOM 1393 O O . HIS A 1 175 ? -14.391 -25.156 -20.922 1 94.5 175 HIS A O 1
ATOM 1399 N N . ILE A 1 176 ? -13.977 -23.078 -21.547 1 93.56 176 ILE A N 1
ATOM 1400 C CA . ILE A 1 176 ? -15.242 -22.969 -22.266 1 93.56 176 ILE A CA 1
ATOM 1401 C C . ILE A 1 176 ? -14.977 -22.859 -23.766 1 93.56 176 ILE A C 1
ATOM 1403 O O . ILE A 1 176 ? -14.422 -21.859 -24.219 1 93.56 176 ILE A O 1
ATOM 1407 N N . SER A 1 177 ? -15.258 -23.812 -24.578 1 84.12 177 SER A N 1
ATOM 1408 C CA . SER A 1 177 ? -14.852 -24.016 -25.969 1 84.12 177 SER A CA 1
ATOM 1409 C C . SER A 1 177 ? -15.703 -23.188 -26.922 1 84.12 177 SER A C 1
ATOM 1411 O O . SER A 1 177 ? -15.445 -23.141 -28.125 1 84.12 177 SER A O 1
ATOM 1413 N N . VAL A 1 178 ? -16.703 -22.609 -26.422 1 78.75 178 VAL A N 1
ATOM 1414 C CA . VAL A 1 178 ? -17.469 -21.766 -27.328 1 78.75 178 VAL A CA 1
ATOM 1415 C C . VAL A 1 178 ? -16.609 -20.578 -27.781 1 78.75 178 VAL A C 1
ATOM 1417 O O . VAL A 1 178 ? -15.766 -20.109 -27.031 1 78.75 178 VAL A O 1
ATOM 1420 N N . LYS A 1 179 ? -16.625 -20.438 -29.109 1 74.62 179 LYS A N 1
ATOM 1421 C CA . LYS A 1 179 ? -15.742 -19.406 -29.656 1 74.62 179 LYS A CA 1
ATOM 1422 C C . LYS A 1 179 ? -15.883 -18.094 -28.891 1 74.62 179 LYS A C 1
ATOM 1424 O O . LYS A 1 179 ? -16.969 -17.531 -28.828 1 74.62 179 LYS A O 1
ATOM 1429 N N . GLU A 1 180 ? -14.812 -17.625 -28.219 1 79.81 180 GLU A N 1
ATOM 1430 C CA . GLU A 1 180 ? -14.383 -16.406 -27.516 1 79.81 180 GLU A CA 1
ATOM 1431 C C . GLU A 1 180 ? -15.484 -15.867 -26.609 1 79.81 180 GLU A C 1
ATOM 1433 O O . GLU A 1 180 ? -15.992 -14.766 -26.844 1 79.81 180 GLU A O 1
ATOM 1438 N N . ILE A 1 181 ? -15.852 -16.656 -25.547 1 94.31 181 ILE A N 1
ATOM 1439 C CA . ILE A 1 181 ? -16.828 -16.234 -24.562 1 94.31 181 ILE A CA 1
ATOM 1440 C C . ILE A 1 181 ? -16.375 -14.906 -23.938 1 94.31 181 ILE A C 1
ATOM 1442 O O . ILE A 1 181 ? -17.203 -14.023 -23.688 1 94.31 181 ILE A O 1
ATOM 1446 N N . ILE A 1 182 ? -15.094 -14.781 -23.672 1 98 182 ILE A N 1
ATOM 1447 C CA . ILE A 1 182 ? -14.508 -13.492 -23.312 1 98 182 ILE A CA 1
ATOM 1448 C C . ILE A 1 182 ? -13.914 -12.844 -24.562 1 98 182 ILE A C 1
ATOM 1450 O O . ILE A 1 182 ? -12.977 -13.375 -25.156 1 98 182 ILE A O 1
ATOM 1454 N N . PRO A 1 183 ? -14.398 -11.75 -24.984 1 97.44 183 PRO A N 1
ATOM 1455 C CA . PRO A 1 183 ? -13.891 -11.102 -26.203 1 97.44 183 PRO A CA 1
ATOM 1456 C C . PRO A 1 183 ? -12.438 -10.648 -26.062 1 97.44 183 PRO A C 1
ATOM 1458 O O . PRO A 1 183 ? -12.031 -10.188 -25 1 97.44 183 PRO A O 1
ATOM 1461 N N . ALA A 1 184 ? -11.75 -10.688 -27.172 1 97.25 184 ALA A N 1
ATOM 1462 C CA . ALA A 1 184 ? -10.344 -10.305 -27.219 1 97.25 184 ALA A CA 1
ATOM 1463 C C . ALA A 1 184 ? -10.156 -8.867 -26.734 1 97.25 184 ALA A C 1
ATOM 1465 O O . ALA A 1 184 ? -9.195 -8.562 -26.031 1 97.25 184 ALA A O 1
ATOM 1466 N N . ASN A 1 185 ? -11.07 -7.992 -27.125 1 97.69 185 ASN A N 1
ATOM 1467 C CA . ASN A 1 185 ? -10.945 -6.586 -26.766 1 97.69 185 ASN A CA 1
ATOM 1468 C C . ASN A 1 185 ? -10.992 -6.379 -25.25 1 97.69 185 ASN A C 1
ATOM 1470 O O . ASN A 1 185 ? -10.344 -5.473 -24.734 1 97.69 185 ASN A O 1
ATOM 1474 N N . HIS A 1 186 ? -11.781 -7.188 -24.578 1 98.19 186 HIS A N 1
ATOM 1475 C CA . HIS A 1 186 ? -11.852 -7.109 -23.125 1 98.19 186 HIS A CA 1
ATOM 1476 C C . HIS A 1 186 ? -10.523 -7.496 -22.484 1 98.19 186 HIS A C 1
ATOM 1478 O O . HIS A 1 186 ? -10.047 -6.824 -21.578 1 98.19 186 HIS A O 1
ATOM 1484 N N . ILE A 1 187 ? -9.922 -8.516 -22.969 1 98.62 187 ILE A N 1
ATOM 1485 C CA . ILE A 1 187 ? -8.641 -8.992 -22.469 1 98.62 187 ILE A CA 1
ATOM 1486 C C . ILE A 1 187 ? -7.559 -7.949 -22.734 1 98.62 187 ILE A C 1
ATOM 1488 O O . ILE A 1 187 ? -6.742 -7.652 -21.859 1 98.62 187 ILE A O 1
ATOM 1492 N N . ILE A 1 188 ? -7.594 -7.336 -23.875 1 98.69 188 ILE A N 1
ATOM 1493 C CA . ILE A 1 188 ? -6.617 -6.332 -24.281 1 98.69 188 ILE A CA 1
ATOM 1494 C C . ILE A 1 188 ? -6.703 -5.125 -23.359 1 98.69 188 ILE A C 1
ATOM 1496 O O . ILE A 1 188 ? -5.676 -4.566 -22.953 1 98.69 188 ILE A O 1
ATOM 1500 N N . LYS A 1 189 ? -7.906 -4.766 -23 1 98.19 189 LYS A N 1
ATOM 1501 C CA . LYS A 1 189 ? -8.086 -3.643 -22.078 1 98.19 189 LYS A CA 1
ATOM 1502 C C . LYS A 1 189 ? -7.383 -3.898 -20.75 1 98.19 189 LYS A C 1
ATOM 1504 O O . LYS A 1 189 ? -6.762 -2.994 -20.188 1 98.19 189 LYS A O 1
ATOM 1509 N N . VAL A 1 190 ? -7.512 -5.082 -20.234 1 98.75 190 VAL A N 1
ATOM 1510 C CA . VAL A 1 190 ? -6.887 -5.445 -18.969 1 98.75 190 VAL A CA 1
ATOM 1511 C C . VAL A 1 190 ? -5.367 -5.43 -19.109 1 98.75 190 VAL A C 1
ATOM 1513 O O . VAL A 1 190 ? -4.66 -4.879 -18.266 1 98.75 190 VAL A O 1
ATOM 1516 N N . ILE A 1 191 ? -4.879 -5.973 -20.172 1 98.88 191 ILE A N 1
ATOM 1517 C CA . ILE A 1 191 ? -3.449 -6.027 -20.438 1 98.88 191 ILE A CA 1
ATOM 1518 C C . ILE A 1 191 ? -2.891 -4.613 -20.547 1 98.88 191 ILE A C 1
ATOM 1520 O O . ILE A 1 191 ? -1.854 -4.301 -19.953 1 98.88 191 ILE A O 1
ATOM 1524 N N . ASP A 1 192 ? -3.621 -3.789 -21.25 1 98.44 192 ASP A N 1
ATOM 1525 C CA . ASP A 1 192 ? -3.184 -2.408 -21.438 1 98.44 192 ASP A CA 1
ATOM 1526 C C . ASP A 1 192 ? -3.094 -1.68 -20.094 1 98.44 192 ASP A C 1
ATOM 1528 O O . ASP A 1 192 ? -2.186 -0.872 -19.875 1 98.44 192 ASP A O 1
ATOM 1532 N N . SER A 1 193 ? -4.023 -1.964 -19.281 1 98.38 193 SER A N 1
ATOM 1533 C CA . SER A 1 193 ? -4.016 -1.341 -17.953 1 98.38 193 SER A CA 1
ATOM 1534 C C . SER A 1 193 ? -2.793 -1.768 -17.156 1 98.38 193 SER A C 1
ATOM 1536 O O . SER A 1 193 ? -2.164 -0.943 -16.484 1 98.38 193 SER A O 1
ATOM 1538 N N . ILE A 1 194 ? -2.445 -2.996 -17.203 1 98.75 194 ILE A N 1
ATOM 1539 C CA . ILE A 1 194 ? -1.281 -3.52 -16.5 1 98.75 194 ILE A CA 1
ATOM 1540 C C . ILE A 1 194 ? -0.01 -2.889 -17.062 1 98.75 194 ILE A C 1
ATOM 1542 O O . ILE A 1 194 ? 0.849 -2.428 -16.312 1 98.75 194 ILE A O 1
ATOM 1546 N N . LEU A 1 195 ? 0.094 -2.824 -18.359 1 98.75 195 LEU A N 1
ATOM 1547 C CA . LEU A 1 195 ? 1.28 -2.283 -19.016 1 98.75 195 LEU A CA 1
ATOM 1548 C C . LEU A 1 195 ? 1.428 -0.792 -18.734 1 98.75 195 LEU A C 1
ATOM 1550 O O . LEU A 1 195 ? 2.525 -0.318 -18.438 1 98.75 195 LEU A O 1
ATOM 1554 N N . MET A 1 196 ? 0.32 -0.095 -18.797 1 98.06 196 MET A N 1
ATOM 1555 C CA . MET A 1 196 ? 0.36 1.342 -18.531 1 98.06 196 MET A CA 1
ATOM 1556 C C . MET A 1 196 ? 0.809 1.626 -17.109 1 98.06 196 MET A C 1
ATOM 1558 O O . MET A 1 196 ? 1.638 2.508 -16.875 1 98.06 196 MET A O 1
ATOM 1562 N N . ALA A 1 197 ? 0.296 0.9 -16.172 1 97.75 197 ALA A N 1
ATOM 1563 C CA . ALA A 1 197 ? 0.706 1.057 -14.773 1 97.75 197 ALA A CA 1
ATOM 1564 C C . ALA A 1 197 ? 2.203 0.815 -14.617 1 97.75 197 ALA A C 1
ATOM 1566 O O . ALA A 1 197 ? 2.889 1.568 -13.922 1 97.75 197 ALA A O 1
ATOM 1567 N N . GLY A 1 198 ? 2.684 -0.237 -15.25 1 98.56 198 GLY A N 1
ATOM 1568 C CA . GLY A 1 198 ? 4.102 -0.546 -15.18 1 98.56 198 GLY A CA 1
ATOM 1569 C C . GLY A 1 198 ? 4.98 0.538 -15.781 1 98.56 198 GLY A C 1
ATOM 1570 O O . GLY A 1 198 ? 6.016 0.888 -15.211 1 98.56 198 GLY A O 1
ATOM 1571 N N . LYS A 1 199 ? 4.598 1.055 -16.922 1 98.38 199 LYS A N 1
ATOM 1572 C CA . LYS A 1 199 ? 5.336 2.129 -17.578 1 98.38 199 LYS A CA 1
ATOM 1573 C C . LYS A 1 199 ? 5.379 3.381 -16.703 1 98.38 199 LYS A C 1
ATOM 1575 O O . LYS A 1 199 ? 6.438 3.977 -16.516 1 98.38 199 LYS A O 1
ATOM 1580 N N . CYS A 1 200 ? 4.262 3.717 -16.141 1 96.69 200 CYS A N 1
ATOM 1581 C CA . CYS A 1 200 ? 4.137 4.926 -15.336 1 96.69 200 CYS A CA 1
ATOM 1582 C C . CYS A 1 200 ? 4.984 4.824 -14.07 1 96.69 200 CYS A C 1
ATOM 1584 O O . CYS A 1 200 ? 5.68 5.777 -13.703 1 96.69 200 CYS A O 1
ATOM 1586 N N . TYR A 1 201 ? 4.891 3.73 -13.43 1 96.69 201 TYR A N 1
ATOM 1587 C CA . TYR A 1 201 ? 5.664 3.592 -12.203 1 96.69 201 TYR A CA 1
ATOM 1588 C C . TYR A 1 201 ? 7.16 3.607 -12.5 1 96.69 201 TYR A C 1
ATOM 1590 O O . TYR A 1 201 ? 7.945 4.176 -11.734 1 96.69 201 TYR A O 1
ATOM 1598 N N . SER A 1 202 ? 7.543 2.938 -13.609 1 97.81 202 SER A N 1
ATOM 1599 C CA . SER A 1 202 ? 8.938 2.947 -14.031 1 97.81 202 SER A CA 1
ATOM 1600 C C . SER A 1 202 ? 9.43 4.371 -14.273 1 97.81 202 SER A C 1
ATOM 1602 O O . SER A 1 202 ? 10.516 4.742 -13.82 1 97.81 202 SER A O 1
ATOM 1604 N N . ILE A 1 203 ? 8.664 5.109 -14.93 1 96.12 203 ILE A N 1
ATOM 1605 C CA . ILE A 1 203 ? 9.016 6.492 -15.234 1 96.12 203 ILE A CA 1
ATOM 1606 C C . ILE A 1 203 ? 9.078 7.305 -13.945 1 96.12 203 ILE A C 1
ATOM 1608 O O . ILE A 1 203 ? 10.062 8.016 -13.703 1 96.12 203 ILE A O 1
ATOM 1612 N N . ALA A 1 204 ? 8.109 7.168 -13.086 1 93 204 ALA A N 1
ATOM 1613 C CA . ALA A 1 204 ? 8.008 7.949 -11.852 1 93 204 ALA A CA 1
ATOM 1614 C C . ALA A 1 204 ? 9.18 7.656 -10.914 1 93 204 ALA A C 1
ATOM 1616 O O . ALA A 1 204 ? 9.625 8.539 -10.172 1 93 204 ALA A O 1
ATOM 1617 N N . THR A 1 205 ? 9.688 6.465 -10.984 1 93.75 205 THR A N 1
ATOM 1618 C CA . THR A 1 205 ? 10.75 6.074 -10.062 1 93.75 205 THR A CA 1
ATOM 1619 C C . THR A 1 205 ? 12.109 6.113 -10.758 1 93.75 205 THR A C 1
ATOM 1621 O O . THR A 1 205 ? 13.117 5.715 -10.18 1 93.75 205 THR A O 1
ATOM 1624 N N . LYS A 1 206 ? 12.172 6.465 -12.039 1 93.5 206 LYS A N 1
ATOM 1625 C CA . LYS A 1 206 ? 13.391 6.539 -12.836 1 93.5 206 LYS A CA 1
ATOM 1626 C C . LYS A 1 206 ? 14.125 5.199 -12.844 1 93.5 206 LYS A C 1
ATOM 1628 O O . LYS A 1 206 ? 15.328 5.145 -12.578 1 93.5 206 LYS A O 1
ATOM 1633 N N . SER A 1 207 ? 13.383 4.184 -13.07 1 95.31 207 SER A N 1
ATOM 1634 C CA . SER A 1 207 ? 13.922 2.83 -13.055 1 95.31 207 SER A CA 1
ATOM 1635 C C . SER A 1 207 ? 14.656 2.508 -14.352 1 95.31 207 SER A C 1
ATOM 1637 O O . SER A 1 207 ? 14.336 3.062 -15.406 1 95.31 207 SER A O 1
ATOM 1639 N N . LYS A 1 208 ? 15.648 1.646 -14.273 1 96.31 208 LYS A N 1
ATOM 1640 C CA . LYS A 1 208 ? 16.312 1.113 -15.453 1 96.31 208 LYS A CA 1
ATOM 1641 C C . LYS A 1 208 ? 15.43 0.11 -16.188 1 96.31 208 LYS A C 1
ATOM 1643 O O . LYS A 1 208 ? 15.617 -0.141 -17.375 1 96.31 208 LYS A O 1
ATOM 1648 N N . SER A 1 209 ? 14.508 -0.536 -15.469 1 98.06 209 SER A N 1
ATOM 1649 C CA . SER A 1 209 ? 13.547 -1.456 -16.078 1 98.06 209 SER A CA 1
ATOM 1650 C C . SER A 1 209 ? 12.438 -0.702 -16.797 1 98.06 209 SER A C 1
ATOM 1652 O O . SER A 1 209 ? 11.867 0.247 -16.25 1 98.06 209 SER A O 1
ATOM 1654 N N . PRO A 1 210 ? 12.094 -1.132 -18.031 1 98.5 210 PRO A N 1
ATOM 1655 C CA . PRO A 1 210 ? 11.039 -0.437 -18.766 1 98.5 210 PRO A CA 1
ATOM 1656 C C . PRO A 1 210 ? 9.688 -0.51 -18.062 1 98.5 210 PRO A C 1
ATOM 1658 O O . PRO A 1 210 ? 8.875 0.416 -18.172 1 98.5 210 PRO A O 1
ATOM 1661 N N . LEU A 1 211 ? 9.445 -1.63 -17.422 1 98.75 211 LEU A N 1
ATOM 1662 C CA . LEU A 1 211 ? 8.258 -1.811 -16.609 1 98.75 211 LEU A CA 1
ATOM 1663 C C . LEU A 1 211 ? 8.625 -2.074 -15.148 1 98.75 211 LEU A C 1
ATOM 1665 O O . LEU A 1 211 ? 9.617 -2.756 -14.867 1 98.75 211 LEU A O 1
ATOM 1669 N N . LEU A 1 212 ? 7.824 -1.506 -14.297 1 98.38 212 LEU A N 1
ATOM 1670 C CA . LEU A 1 212 ? 7.969 -1.715 -12.859 1 98.38 212 LEU A CA 1
ATOM 1671 C C . LEU A 1 212 ? 6.613 -1.629 -12.164 1 98.38 212 LEU A C 1
ATOM 1673 O O . LEU A 1 212 ? 5.805 -0.752 -12.469 1 98.38 212 LEU A O 1
ATOM 1677 N N . TRP A 1 213 ? 6.387 -2.568 -11.289 1 97.69 213 TRP A N 1
ATOM 1678 C CA . TRP A 1 213 ? 5.156 -2.535 -10.5 1 97.69 213 TRP A CA 1
ATOM 1679 C C . TRP A 1 213 ? 5.461 -2.572 -9.008 1 97.69 213 TRP A C 1
ATOM 1681 O O . TRP A 1 213 ? 6.488 -3.109 -8.594 1 97.69 213 TRP A O 1
ATOM 1691 N N . ASN A 1 214 ? 4.605 -2.014 -8.258 1 93.25 214 ASN A N 1
ATOM 1692 C CA . ASN A 1 214 ? 4.758 -2.045 -6.805 1 93.25 214 ASN A CA 1
ATOM 1693 C C . ASN A 1 214 ? 3.471 -2.5 -6.117 1 93.25 214 ASN A C 1
ATOM 1695 O O . ASN A 1 214 ? 2.389 -2.418 -6.699 1 93.25 214 ASN A O 1
ATOM 1699 N N . TRP A 1 215 ? 3.592 -3.072 -5.004 1 93.44 215 TRP A N 1
ATOM 1700 C CA . TRP A 1 215 ? 2.52 -3.391 -4.066 1 93.44 215 TRP A CA 1
ATOM 1701 C C . TRP A 1 215 ? 2.865 -2.914 -2.66 1 93.44 215 TRP A C 1
ATOM 1703 O O . TRP A 1 215 ? 3.846 -3.369 -2.066 1 93.44 215 TRP A O 1
ATOM 1713 N N . HIS A 1 216 ? 2.094 -1.946 -2.16 1 87.5 216 HIS A N 1
ATOM 1714 C CA . HIS A 1 216 ? 2.287 -1.32 -0.856 1 87.5 216 HIS A CA 1
ATOM 1715 C C . HIS A 1 216 ? 3.688 -0.731 -0.729 1 87.5 216 HIS A C 1
ATOM 1717 O O . HIS A 1 216 ? 4.402 -1.021 0.233 1 87.5 216 HIS A O 1
ATOM 1723 N N . ASP A 1 217 ? 4.125 -0.027 -1.774 1 86.31 217 ASP A N 1
ATOM 1724 C CA . ASP A 1 217 ? 5.324 0.804 -1.832 1 86.31 217 ASP A CA 1
ATOM 1725 C C . ASP A 1 217 ? 6.586 -0.054 -1.914 1 86.31 217 ASP A C 1
ATOM 1727 O O . ASP A 1 217 ? 7.676 0.406 -1.575 1 86.31 217 ASP A O 1
ATOM 1731 N N . LYS A 1 218 ? 6.418 -1.315 -2.293 1 92 218 LYS A N 1
ATOM 1732 C CA . LYS A 1 218 ? 7.566 -2.191 -2.521 1 92 218 LYS A CA 1
ATOM 1733 C C . LYS A 1 218 ? 7.473 -2.871 -3.885 1 92 218 LYS A C 1
ATOM 1735 O O . LYS A 1 218 ? 6.391 -3.275 -4.312 1 92 218 LYS A O 1
ATOM 1740 N N . VAL A 1 219 ? 8.602 -2.967 -4.52 1 96.88 219 VAL A N 1
ATOM 1741 C CA . VAL A 1 219 ? 8.688 -3.701 -5.777 1 96.88 219 VAL A CA 1
ATOM 1742 C C . VAL A 1 219 ? 9.031 -5.164 -5.5 1 96.88 219 VAL A C 1
ATOM 1744 O O . VAL A 1 219 ? 10.203 -5.531 -5.457 1 96.88 219 VAL A O 1
ATOM 1747 N N . TYR A 1 220 ? 8.07 -5.973 -5.418 1 97.62 220 TYR A N 1
ATOM 1748 C CA . TYR A 1 220 ? 8.266 -7.398 -5.172 1 97.62 220 TYR A CA 1
ATOM 1749 C C . TYR A 1 220 ? 8.648 -8.125 -6.457 1 97.62 220 TYR A C 1
ATOM 1751 O O . TYR A 1 220 ? 8.227 -7.73 -7.547 1 97.62 220 TYR A O 1
ATOM 1759 N N . PHE A 1 221 ? 9.398 -9.242 -6.262 1 98.44 221 PHE A N 1
ATOM 1760 C CA . PHE A 1 221 ? 9.891 -9.945 -7.438 1 98.44 221 PHE A CA 1
ATOM 1761 C C . PHE A 1 221 ? 9.156 -11.273 -7.621 1 98.44 221 PHE A C 1
ATOM 1763 O O . PHE A 1 221 ? 9.016 -11.758 -8.742 1 98.44 221 PHE A O 1
ATOM 1770 N N . GLY A 1 222 ? 8.594 -11.883 -6.637 1 98.06 222 GLY A N 1
ATOM 1771 C CA . GLY A 1 222 ? 8.078 -13.242 -6.637 1 98.06 222 GLY A CA 1
ATOM 1772 C C . GLY A 1 222 ? 6.801 -13.398 -7.441 1 98.06 222 GLY A C 1
ATOM 1773 O O . GLY A 1 222 ? 6.398 -12.477 -8.156 1 98.06 222 GLY A O 1
ATOM 1774 N N . ALA A 1 223 ? 6.215 -14.539 -7.348 1 98.62 223 ALA A N 1
ATOM 1775 C CA . ALA A 1 223 ? 5.074 -14.898 -8.188 1 98.62 223 ALA A CA 1
ATOM 1776 C C . ALA A 1 223 ? 3.781 -14.305 -7.641 1 98.62 223 ALA A C 1
ATOM 1778 O O . ALA A 1 223 ? 2.875 -13.961 -8.406 1 98.62 223 ALA A O 1
ATOM 1779 N N . ALA A 1 224 ? 3.68 -14.172 -6.348 1 97.94 224 ALA A N 1
ATOM 1780 C CA . ALA A 1 224 ? 2.42 -13.758 -5.738 1 97.94 224 ALA A CA 1
ATOM 1781 C C . ALA A 1 224 ? 2.184 -12.266 -5.93 1 97.94 224 ALA A C 1
ATOM 1783 O O . ALA A 1 224 ? 1.468 -11.852 -6.848 1 97.94 224 ALA A O 1
ATOM 1784 N N . HIS A 1 225 ? 2.895 -11.445 -5.148 1 96.75 225 HIS A N 1
ATOM 1785 C CA . HIS A 1 225 ? 2.73 -10 -5.207 1 96.75 225 HIS A CA 1
ATOM 1786 C C . HIS A 1 225 ? 3.742 -9.367 -6.16 1 96.75 225 HIS A C 1
ATOM 1788 O O . HIS A 1 225 ? 3.771 -8.148 -6.324 1 96.75 225 HIS A O 1
ATOM 1794 N N . GLY A 1 226 ? 4.508 -10.117 -6.883 1 98.25 226 GLY A N 1
ATOM 1795 C CA . GLY A 1 226 ? 5.695 -9.57 -7.52 1 98.25 226 GLY A CA 1
ATOM 1796 C C . GLY A 1 226 ? 5.625 -9.594 -9.031 1 98.25 226 GLY A C 1
ATOM 1797 O O . GLY A 1 226 ? 4.609 -9.992 -9.609 1 98.25 226 GLY A O 1
ATOM 1798 N N . MET A 1 227 ? 6.758 -9.219 -9.625 1 98.75 227 MET A N 1
ATOM 1799 C CA . MET A 1 227 ? 6.914 -9.023 -11.07 1 98.75 227 MET A CA 1
ATOM 1800 C C . MET A 1 227 ? 6.871 -10.352 -11.805 1 98.75 227 MET A C 1
ATOM 1802 O O . MET A 1 227 ? 6.383 -10.43 -12.93 1 98.75 227 MET A O 1
ATOM 1806 N N . ALA A 1 228 ? 7.367 -11.398 -11.141 1 98.88 228 ALA A N 1
ATOM 1807 C CA . ALA A 1 228 ? 7.379 -12.703 -11.805 1 98.88 228 ALA A CA 1
ATOM 1808 C C . ALA A 1 228 ? 5.965 -13.156 -12.156 1 98.88 228 ALA A C 1
ATOM 1810 O O . ALA A 1 228 ? 5.719 -13.625 -13.266 1 98.88 228 ALA A O 1
ATOM 1811 N N . GLY A 1 229 ? 5.07 -13 -11.188 1 98.88 229 GLY A N 1
ATOM 1812 C CA . GLY A 1 229 ? 3.691 -13.367 -11.461 1 98.88 229 GLY A CA 1
ATOM 1813 C C . GLY A 1 229 ? 3.051 -12.516 -12.547 1 98.88 229 GLY A C 1
ATOM 1814 O O . GLY A 1 229 ? 2.332 -13.031 -13.406 1 98.88 229 GLY A O 1
ATOM 1815 N N . ILE A 1 230 ? 3.322 -11.227 -12.539 1 98.94 230 ILE A N 1
ATOM 1816 C CA . ILE A 1 230 ? 2.752 -10.312 -13.523 1 98.94 230 ILE A CA 1
ATOM 1817 C C . ILE A 1 230 ? 3.273 -10.648 -14.914 1 98.94 230 ILE A C 1
ATOM 1819 O O . ILE A 1 230 ? 2.492 -10.797 -15.859 1 98.94 230 ILE A O 1
ATOM 1823 N N . LEU A 1 231 ? 4.559 -10.828 -15.016 1 98.94 231 LEU A N 1
ATOM 1824 C CA . LEU A 1 231 ? 5.18 -11.109 -16.312 1 98.94 231 LEU A CA 1
ATOM 1825 C C . LEU A 1 231 ? 4.738 -12.477 -16.828 1 98.94 231 LEU A C 1
ATOM 1827 O O . LEU A 1 231 ? 4.543 -12.648 -18.031 1 98.94 231 LEU A O 1
ATOM 1831 N N . TYR A 1 232 ? 4.609 -13.406 -15.922 1 98.94 232 TYR A N 1
ATOM 1832 C CA . TYR A 1 232 ? 4.133 -14.719 -16.328 1 98.94 232 TYR A CA 1
ATOM 1833 C C . TYR A 1 232 ? 2.734 -14.633 -16.938 1 98.94 232 TYR A C 1
ATOM 1835 O O . TYR A 1 232 ? 2.451 -15.242 -17.953 1 98.94 232 TYR A O 1
ATOM 1843 N N . MET A 1 233 ? 1.9 -13.852 -16.281 1 98.88 233 MET A N 1
ATOM 1844 C CA . MET A 1 233 ? 0.537 -13.703 -16.781 1 98.88 233 MET A CA 1
ATOM 1845 C C . MET A 1 2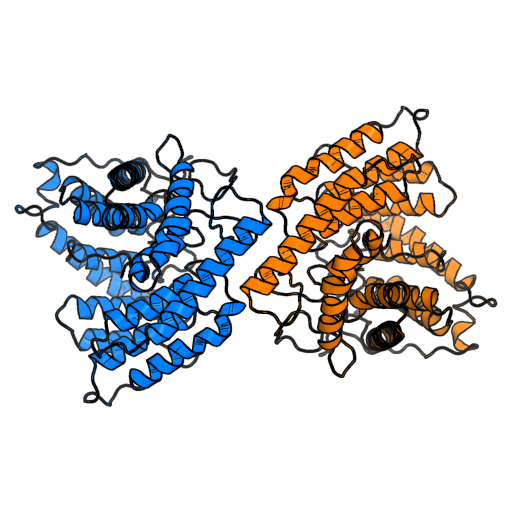33 ? 0.526 -12.992 -18.125 1 98.88 233 MET A C 1
ATOM 1847 O O . MET A 1 233 ? -0.206 -13.398 -19.031 1 98.88 233 MET A O 1
ATOM 1851 N N . LEU A 1 234 ? 1.331 -11.992 -18.25 1 98.94 234 LEU A N 1
ATOM 1852 C CA . LEU A 1 234 ? 1.415 -11.273 -19.531 1 98.94 234 LEU A CA 1
ATOM 1853 C C . LEU A 1 234 ? 1.904 -12.188 -20.641 1 98.94 234 LEU A C 1
ATOM 1855 O O . LEU A 1 234 ? 1.358 -12.18 -21.75 1 98.94 234 LEU A O 1
ATOM 1859 N N . LEU A 1 235 ? 2.873 -13 -20.344 1 98.88 235 LEU A N 1
ATOM 1860 C CA . LEU A 1 235 ? 3.398 -13.898 -21.359 1 98.88 235 LEU A CA 1
ATOM 1861 C C . LEU A 1 235 ? 2.375 -14.969 -21.734 1 98.88 235 LEU A C 1
ATOM 1863 O O . LEU A 1 235 ? 2.289 -15.383 -22.891 1 98.88 235 LEU A O 1
ATOM 1867 N N . GLN A 1 236 ? 1.664 -15.445 -20.734 1 98.62 236 GLN A N 1
ATOM 1868 C CA . GLN A 1 236 ? 0.604 -16.391 -21.047 1 98.62 236 GLN A CA 1
ATOM 1869 C C . GLN A 1 236 ? -0.453 -15.766 -21.938 1 98.62 236 GLN A C 1
ATOM 1871 O O . GLN A 1 236 ? -1.104 -16.469 -22.719 1 98.62 236 GLN A O 1
ATOM 1876 N N . ALA A 1 237 ? -0.605 -14.477 -21.875 1 98.69 237 ALA A N 1
ATOM 1877 C CA . ALA A 1 237 ? -1.595 -13.75 -22.672 1 98.69 237 ALA A CA 1
ATOM 1878 C C . ALA A 1 237 ? -0.952 -13.102 -23.891 1 98.69 237 ALA A C 1
ATOM 1880 O O . ALA A 1 237 ? -1.519 -12.18 -24.484 1 98.69 237 ALA A O 1
ATOM 1881 N N . ARG A 1 238 ? 0.215 -13.516 -24.328 1 98.38 238 ARG A N 1
ATOM 1882 C CA . ARG A 1 238 ? 1.046 -12.828 -25.312 1 98.38 238 ARG A CA 1
ATOM 1883 C C . ARG A 1 238 ? 0.328 -12.719 -26.656 1 98.38 238 ARG A C 1
ATOM 1885 O O . ARG A 1 238 ? 0.578 -11.781 -27.422 1 98.38 238 ARG A O 1
ATOM 1892 N N . SER A 1 239 ? -0.65 -13.57 -26.953 1 97.62 239 SER A N 1
ATOM 1893 C CA . SER A 1 239 ? -1.367 -13.523 -28.219 1 97.62 239 SER A CA 1
ATOM 1894 C C . SER A 1 239 ? -2.232 -12.273 -28.328 1 97.62 239 SER A C 1
ATOM 1896 O O . SER A 1 239 ? -2.639 -11.891 -29.438 1 97.62 239 SER A O 1
ATOM 1898 N N . TYR A 1 240 ? -2.482 -11.633 -27.188 1 98.06 240 TYR A N 1
ATOM 1899 C CA . TYR A 1 240 ? -3.311 -10.43 -27.172 1 98.06 240 TYR A CA 1
ATOM 1900 C C . TYR A 1 240 ? -2.449 -9.18 -27.062 1 98.06 240 TYR A C 1
ATOM 1902 O O . TYR A 1 240 ? -2.969 -8.07 -26.906 1 98.06 240 TYR A O 1
ATOM 1910 N N . ILE A 1 241 ? -1.162 -9.359 -27.109 1 98.62 241 ILE A N 1
ATOM 1911 C CA . ILE A 1 241 ? -0.259 -8.234 -26.875 1 98.62 241 ILE A CA 1
ATOM 1912 C C . ILE A 1 241 ? 0.488 -7.898 -28.156 1 98.62 241 ILE A C 1
ATOM 1914 O O . ILE A 1 241 ? 0.994 -8.797 -28.844 1 98.62 241 ILE A O 1
ATOM 1918 N N . ASN A 1 242 ? 0.536 -6.621 -28.469 1 97.31 242 ASN A N 1
ATOM 1919 C CA . ASN A 1 242 ? 1.32 -6.172 -29.625 1 97.31 242 ASN A CA 1
ATOM 1920 C C . ASN A 1 242 ? 2.785 -6.586 -29.484 1 97.31 242 ASN A C 1
ATOM 1922 O O . ASN A 1 242 ? 3.373 -6.473 -28.422 1 97.31 242 ASN A O 1
ATOM 1926 N N . ILE A 1 243 ? 3.322 -7.016 -30.547 1 97.56 243 ILE A N 1
ATOM 1927 C CA . ILE A 1 243 ? 4.688 -7.523 -30.562 1 97.56 243 ILE A CA 1
ATOM 1928 C C . ILE A 1 243 ? 5.652 -6.43 -30.109 1 97.56 243 ILE A C 1
ATOM 1930 O O . ILE A 1 243 ? 6.68 -6.719 -29.484 1 97.56 243 ILE A O 1
ATOM 1934 N N . LYS A 1 244 ? 5.352 -5.227 -30.375 1 97.94 244 LYS A N 1
ATOM 1935 C CA . LYS A 1 244 ? 6.211 -4.117 -29.969 1 97.94 244 LYS A CA 1
ATOM 1936 C C . LYS A 1 244 ? 6.277 -4 -28.453 1 97.94 244 LYS A C 1
ATOM 1938 O O . LYS A 1 244 ? 7.332 -3.691 -27.891 1 97.94 244 LYS A O 1
ATOM 1943 N N . GLU A 1 245 ? 5.125 -4.207 -27.828 1 98.38 245 GLU A N 1
ATOM 1944 C CA . GLU A 1 245 ? 5.094 -4.188 -26.359 1 98.38 245 GLU A C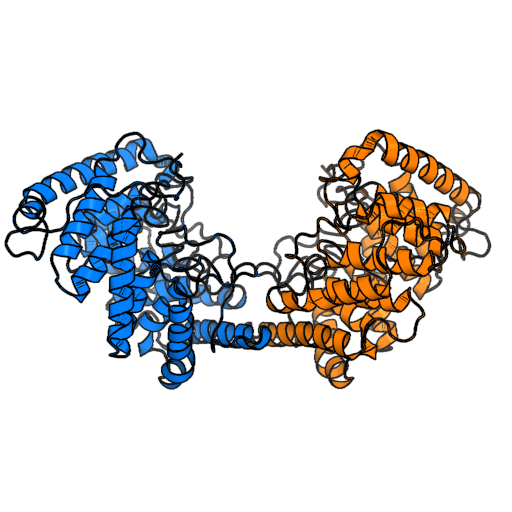A 1
ATOM 1945 C C . GLU A 1 245 ? 5.926 -5.324 -25.781 1 98.38 245 GLU A C 1
ATOM 1947 O O . GLU A 1 245 ? 6.598 -5.148 -24.766 1 98.38 245 GLU A O 1
ATOM 1952 N N . ILE A 1 246 ? 5.895 -6.434 -26.391 1 98.69 246 ILE A N 1
ATOM 1953 C CA . ILE A 1 246 ? 6.66 -7.594 -25.953 1 98.69 246 ILE A CA 1
ATOM 1954 C C . ILE A 1 246 ? 8.156 -7.312 -26.094 1 98.69 246 ILE A C 1
ATOM 1956 O O . ILE A 1 246 ? 8.922 -7.492 -25.141 1 98.69 246 ILE A O 1
ATOM 1960 N N . ARG A 1 247 ? 8.57 -6.777 -27.203 1 98.19 247 ARG A N 1
ATOM 1961 C CA . ARG A 1 247 ? 9.984 -6.605 -27.547 1 98.19 247 ARG A CA 1
ATOM 1962 C C . ARG A 1 247 ? 10.586 -5.43 -26.781 1 98.19 247 ARG A C 1
ATOM 1964 O O . ARG A 1 247 ? 11.734 -5.496 -26.328 1 98.19 247 ARG A O 1
ATOM 1971 N N . ASN A 1 248 ? 9.766 -4.402 -26.625 1 98.38 248 ASN A N 1
ATOM 1972 C CA . ASN A 1 248 ? 10.344 -3.162 -26.125 1 98.38 248 ASN A CA 1
ATOM 1973 C C . ASN A 1 248 ? 10.133 -3.018 -24.625 1 98.38 248 ASN A C 1
ATOM 1975 O O . ASN A 1 248 ? 10.836 -2.25 -23.953 1 98.38 248 ASN A O 1
ATOM 1979 N N . TYR A 1 249 ? 9.18 -3.756 -24.109 1 98.81 249 TYR A N 1
ATOM 1980 C CA . TYR A 1 249 ? 8.859 -3.535 -22.703 1 98.81 249 TYR A CA 1
ATOM 1981 C C . TYR A 1 249 ? 8.938 -4.84 -21.906 1 98.81 249 TYR A C 1
ATOM 1983 O O . TYR A 1 249 ? 9.68 -4.934 -20.922 1 98.81 249 TYR A O 1
ATOM 1991 N N . ILE A 1 250 ? 8.305 -5.859 -22.297 1 98.88 250 ILE A N 1
ATOM 1992 C CA . ILE A 1 250 ? 8.188 -7.082 -21.516 1 98.88 250 ILE A CA 1
ATOM 1993 C C . ILE A 1 250 ? 9.531 -7.801 -21.469 1 98.88 250 ILE A C 1
ATOM 1995 O O . ILE A 1 250 ? 10.039 -8.125 -20.391 1 98.88 250 ILE A O 1
ATOM 1999 N N . LYS A 1 251 ? 10.156 -8.039 -22.609 1 98.81 251 LYS A N 1
ATOM 2000 C CA . LYS A 1 251 ? 11.398 -8.805 -22.641 1 98.81 251 LYS A CA 1
ATOM 2001 C C . LYS A 1 251 ? 12.516 -8.086 -21.891 1 98.81 251 LYS A C 1
ATOM 2003 O O . LYS A 1 251 ? 13.195 -8.68 -21.047 1 98.81 251 LYS A O 1
ATOM 2008 N N . PRO A 1 252 ? 12.727 -6.777 -22.156 1 98.88 252 PRO A N 1
ATOM 2009 C CA . PRO A 1 252 ? 13.781 -6.102 -21.391 1 98.88 252 PRO A CA 1
ATOM 2010 C C . PRO A 1 252 ? 13.516 -6.098 -19.891 1 98.88 252 PRO A C 1
ATOM 2012 O O . PRO A 1 252 ? 14.453 -6.148 -19.094 1 98.88 252 PRO A O 1
ATOM 2015 N N . THR A 1 253 ? 12.258 -6.004 -19.5 1 98.94 253 THR A N 1
ATOM 2016 C CA . THR A 1 253 ? 11.906 -6.074 -18.078 1 98.94 253 THR A CA 1
ATOM 2017 C C . THR A 1 253 ? 12.242 -7.449 -17.516 1 98.94 253 THR A C 1
ATOM 2019 O O . THR A 1 253 ? 12.766 -7.551 -16.391 1 98.94 253 THR A O 1
ATOM 2022 N N . LEU A 1 254 ? 11.938 -8.422 -18.25 1 98.81 254 LEU A N 1
ATOM 2023 C CA . LEU A 1 254 ? 12.273 -9.781 -17.859 1 98.81 254 LEU A CA 1
ATOM 2024 C C . LEU A 1 254 ? 13.781 -9.938 -17.672 1 98.81 254 LEU A C 1
ATOM 2026 O O . LEU A 1 254 ? 14.234 -10.523 -16.688 1 98.81 254 LEU A O 1
ATOM 2030 N N . ASP A 1 255 ? 14.523 -9.422 -18.594 1 98.81 255 ASP A N 1
ATOM 2031 C CA . ASP A 1 255 ? 15.977 -9.492 -18.5 1 98.81 255 ASP A CA 1
ATOM 2032 C C . ASP A 1 255 ? 16.5 -8.75 -17.281 1 98.81 255 ASP A C 1
ATOM 2034 O O . ASP A 1 255 ? 17.391 -9.234 -16.594 1 98.81 255 ASP A O 1
ATOM 2038 N N . TRP A 1 256 ? 15.945 -7.59 -17.078 1 98.81 256 TRP A N 1
ATOM 2039 C CA . TRP A 1 256 ? 16.312 -6.832 -15.898 1 98.81 256 TRP A CA 1
ATOM 2040 C C . TRP A 1 256 ? 16.031 -7.625 -14.625 1 98.81 256 TRP A C 1
ATOM 2042 O O . TRP A 1 256 ? 16.859 -7.676 -13.719 1 98.81 256 TRP A O 1
ATOM 2052 N N . LEU A 1 257 ? 14.906 -8.258 -14.555 1 98.75 257 LEU A N 1
ATOM 2053 C CA . LEU A 1 257 ? 14.484 -9.031 -13.391 1 98.75 257 LEU A CA 1
ATOM 2054 C C . LEU A 1 257 ? 15.406 -10.227 -13.172 1 98.75 257 LEU A C 1
ATOM 2056 O O . LEU A 1 257 ? 15.781 -10.531 -12.039 1 98.75 257 LEU A O 1
ATOM 2060 N N . MET A 1 258 ? 15.789 -10.898 -14.234 1 98.62 258 MET A N 1
ATOM 2061 C CA . MET A 1 258 ? 16.672 -12.055 -14.141 1 98.62 258 MET A CA 1
ATOM 2062 C C . MET A 1 258 ? 18.031 -11.656 -13.578 1 98.62 258 MET A C 1
ATOM 2064 O O . MET A 1 258 ? 18.703 -12.453 -12.914 1 98.62 258 MET A O 1
ATOM 2068 N N . ASN A 1 259 ? 18.359 -10.453 -13.812 1 98.06 259 ASN A N 1
ATOM 2069 C CA . ASN A 1 259 ? 19.656 -9.977 -13.375 1 98.06 259 ASN A CA 1
ATOM 2070 C C . ASN A 1 259 ? 19.641 -9.586 -11.898 1 98.06 259 ASN A C 1
ATOM 2072 O O . ASN A 1 259 ? 20.688 -9.242 -11.328 1 98.06 259 ASN A O 1
ATOM 2076 N N . GLN A 1 260 ? 18.469 -9.695 -11.281 1 97.81 260 GLN A N 1
ATOM 2077 C CA . GLN A 1 260 ? 18.391 -9.414 -9.852 1 97.81 260 GLN A CA 1
ATOM 2078 C C . GLN A 1 260 ? 18.75 -10.648 -9.023 1 97.81 260 GLN A C 1
ATOM 2080 O O . GLN A 1 260 ? 18.797 -10.586 -7.797 1 97.81 260 GLN A O 1
ATOM 2085 N N . ARG A 1 261 ? 19.016 -11.75 -9.656 1 97.31 261 ARG A N 1
ATOM 2086 C CA . ARG A 1 261 ? 19.281 -13.039 -9.031 1 97.31 261 ARG A CA 1
ATOM 2087 C C . ARG A 1 261 ? 20.531 -12.992 -8.172 1 97.31 261 ARG A C 1
ATOM 2089 O O . ARG A 1 261 ? 21.547 -12.406 -8.57 1 97.31 261 ARG A O 1
ATOM 2096 N N . PHE A 1 262 ? 20.469 -13.672 -7.012 1 97.38 262 PHE A N 1
ATOM 2097 C CA . PHE A 1 262 ? 21.656 -13.852 -6.172 1 97.38 262 PHE A CA 1
ATOM 2098 C C . PHE A 1 262 ? 22.656 -14.797 -6.836 1 97.38 262 PHE A C 1
ATOM 2100 O O . PHE A 1 262 ? 22.297 -15.523 -7.77 1 97.38 262 PHE A O 1
ATOM 2107 N N . GLN A 1 263 ? 23.859 -14.766 -6.301 1 96.12 263 GLN A N 1
ATOM 2108 C CA . GLN A 1 263 ? 24.875 -15.719 -6.762 1 96.12 263 GLN A CA 1
ATOM 2109 C C . GLN A 1 263 ? 24.422 -17.156 -6.508 1 96.12 263 GLN A C 1
ATOM 2111 O O . GLN A 1 263 ? 24.766 -18.062 -7.27 1 96.12 263 GLN A O 1
ATOM 2116 N N . SER A 1 264 ? 23.609 -17.359 -5.527 1 96.94 264 SER A N 1
ATOM 2117 C CA . SER A 1 264 ? 23.125 -18.688 -5.172 1 96.94 264 SER A C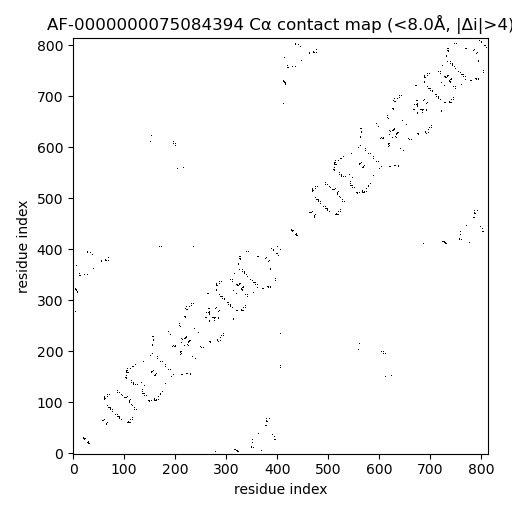A 1
ATOM 2118 C C . SER A 1 264 ? 22.156 -19.219 -6.223 1 96.94 264 SER A C 1
ATOM 2120 O O . SER A 1 264 ? 21.844 -20.406 -6.246 1 96.94 264 SER A O 1
ATOM 2122 N N . GLY A 1 265 ? 21.609 -18.328 -7.066 1 97.88 265 GLY A N 1
ATOM 2123 C CA . GLY A 1 265 ? 20.578 -18.688 -8.023 1 97.88 265 GLY A CA 1
ATOM 2124 C C . GLY A 1 265 ? 19.188 -18.328 -7.562 1 97.88 265 GLY A C 1
ATOM 2125 O O . GLY A 1 265 ? 18.234 -18.328 -8.352 1 97.88 265 GLY A O 1
ATOM 2126 N N . ASN A 1 266 ? 19.062 -18 -6.242 1 98.19 266 ASN A N 1
ATOM 2127 C CA . ASN A 1 266 ? 17.797 -17.562 -5.688 1 98.19 266 ASN A CA 1
ATOM 2128 C C . ASN A 1 266 ? 17.516 -16.094 -6.012 1 98.19 266 ASN A C 1
ATOM 2130 O O . ASN A 1 266 ? 18.344 -15.438 -6.668 1 98.19 266 ASN A O 1
ATOM 2134 N N . PHE A 1 267 ? 16.312 -15.617 -5.676 1 98.12 267 PHE A N 1
ATOM 2135 C CA . PHE A 1 267 ? 15.945 -14.227 -5.93 1 98.12 267 PHE A CA 1
ATOM 2136 C C . PHE A 1 267 ? 15.555 -13.523 -4.633 1 98.12 267 PHE A C 1
ATOM 2138 O O . PHE A 1 267 ? 15 -14.141 -3.729 1 98.12 267 PHE A O 1
ATOM 2145 N N . PRO A 1 268 ? 15.859 -12.258 -4.594 1 97.38 268 PRO A N 1
ATOM 2146 C CA . PRO A 1 268 ? 15.367 -11.484 -3.449 1 97.38 268 PRO A CA 1
ATOM 2147 C C . PRO A 1 268 ? 13.844 -11.336 -3.451 1 97.38 268 PRO A C 1
ATOM 2149 O O . PRO A 1 268 ? 13.211 -11.477 -4.496 1 97.38 268 PRO A O 1
ATOM 2152 N N . SER A 1 269 ? 13.344 -11.07 -2.275 1 96.69 269 SER A N 1
ATOM 2153 C CA . SER A 1 269 ? 11.906 -10.875 -2.176 1 96.69 269 SER A CA 1
ATOM 2154 C C . SER A 1 269 ? 11.461 -9.617 -2.906 1 96.69 269 SER A C 1
ATOM 2156 O O . SER A 1 269 ? 10.375 -9.578 -3.494 1 96.69 269 SER A O 1
ATOM 2158 N N . SER A 1 270 ? 12.266 -8.586 -2.834 1 96.44 270 SER A N 1
ATOM 2159 C CA . SER A 1 270 ? 11.922 -7.297 -3.416 1 96.44 270 SER A CA 1
ATOM 2160 C C . SER A 1 270 ? 13.172 -6.492 -3.752 1 96.44 270 SER A C 1
ATOM 2162 O O . SER A 1 270 ? 14.281 -6.871 -3.367 1 96.44 270 SER A O 1
ATOM 2164 N N . LEU A 1 271 ? 12.93 -5.445 -4.566 1 94.81 271 LEU A N 1
ATOM 2165 C CA . LEU A 1 271 ? 14.023 -4.539 -4.902 1 94.81 271 LEU A CA 1
ATOM 2166 C C . LEU A 1 271 ? 14.578 -3.869 -3.65 1 94.81 271 LEU A C 1
ATOM 2168 O O . LEU A 1 271 ? 13.828 -3.252 -2.889 1 94.81 271 LEU A O 1
ATOM 2172 N N . GLY A 1 272 ? 15.836 -4.094 -3.408 1 88.12 272 GLY A N 1
ATOM 2173 C CA . GLY A 1 272 ? 16.5 -3.469 -2.271 1 88.12 272 GLY A CA 1
ATOM 2174 C C . GLY A 1 272 ? 16.234 -4.188 -0.961 1 88.12 272 GLY A C 1
ATOM 2175 O O . GLY A 1 272 ? 16.484 -3.641 0.114 1 88.12 272 GLY A O 1
ATOM 2176 N N . SER A 1 273 ? 15.711 -5.348 -1.031 1 88.56 273 SER A N 1
ATOM 2177 C CA . SER A 1 273 ? 15.406 -6.102 0.18 1 88.56 273 SER A CA 1
ATOM 2178 C C . SER A 1 273 ? 16.656 -6.32 1.027 1 88.56 273 SER A C 1
ATOM 2180 O O . SER A 1 273 ? 17.719 -6.621 0.498 1 88.56 273 SER A O 1
ATOM 2182 N N . THR A 1 274 ? 16.438 -6.16 2.324 1 81.44 274 THR A N 1
ATOM 2183 C CA . THR A 1 274 ? 17.516 -6.391 3.27 1 81.44 274 THR A CA 1
ATOM 2184 C C . THR A 1 274 ? 17.359 -7.742 3.957 1 81.44 274 THR A C 1
ATOM 2186 O O . THR A 1 274 ? 18.156 -8.102 4.824 1 81.44 274 THR A O 1
ATOM 2189 N N . SER A 1 275 ? 16.359 -8.477 3.58 1 81.31 275 SER A N 1
ATOM 2190 C CA . SER A 1 275 ? 16.062 -9.734 4.242 1 81.31 275 SER A CA 1
ATOM 2191 C C . SER A 1 275 ? 17.062 -10.82 3.859 1 81.31 275 SER A C 1
ATOM 2193 O O . SER A 1 275 ? 17.141 -11.859 4.52 1 81.31 275 SER A O 1
ATOM 2195 N N . GLY A 1 276 ? 17.781 -10.625 2.803 1 87.25 276 GLY A N 1
ATOM 2196 C CA . GLY A 1 276 ? 18.828 -11.555 2.416 1 87.25 276 GLY A CA 1
ATOM 2197 C C . GLY A 1 276 ? 18.312 -12.719 1.581 1 87.25 276 GLY A C 1
ATOM 2198 O O . GLY A 1 276 ? 17.203 -12.672 1.068 1 87.25 276 GLY A O 1
ATOM 2199 N N . ASP A 1 277 ? 19.125 -13.68 1.319 1 93.81 277 ASP A N 1
ATOM 2200 C CA . ASP A 1 277 ? 18.906 -14.844 0.474 1 93.81 277 ASP A CA 1
ATOM 2201 C C . ASP A 1 277 ? 18.328 -16.016 1.282 1 93.81 277 ASP A C 1
ATOM 2203 O O . ASP A 1 277 ? 19 -17.016 1.49 1 93.81 277 ASP A O 1
ATOM 2207 N N . LYS A 1 278 ? 17.047 -15.859 1.687 1 93.31 278 LYS A N 1
ATOM 2208 C CA . LYS A 1 278 ? 16.531 -16.828 2.645 1 93.31 278 LYS A CA 1
ATOM 2209 C C . LYS A 1 278 ? 15.25 -17.484 2.125 1 93.31 278 LYS A C 1
ATOM 2211 O O . LYS A 1 278 ? 15.023 -18.672 2.342 1 93.31 278 LYS A O 1
ATOM 2216 N N . LEU A 1 279 ? 14.453 -16.828 1.479 1 95.56 279 LEU A N 1
ATOM 2217 C CA . LEU A 1 279 ? 13.125 -17.297 1.124 1 95.56 279 LEU A CA 1
ATOM 2218 C C . LEU A 1 279 ? 13.172 -18.156 -0.135 1 95.56 279 LEU A C 1
ATOM 2220 O O . LEU A 1 279 ? 13.594 -17.688 -1.195 1 95.56 279 LEU A O 1
ATOM 2224 N N . VAL A 1 280 ? 12.766 -19.406 -0.049 1 97.62 280 VAL A N 1
ATOM 2225 C CA . VAL A 1 280 ? 12.609 -20.328 -1.166 1 97.62 280 VAL A CA 1
ATOM 2226 C C . VAL A 1 280 ? 11.18 -20.875 -1.192 1 97.62 280 VAL A C 1
ATOM 2228 O O . VAL A 1 280 ? 10.93 -21.984 -0.709 1 97.62 280 VAL A O 1
ATOM 2231 N N . GLN A 1 281 ? 10.352 -20.141 -1.717 1 97.81 281 GLN A N 1
ATOM 2232 C CA . GLN A 1 281 ? 8.914 -20.406 -1.781 1 97.81 281 GLN A CA 1
ATOM 2233 C C . GLN A 1 281 ? 8.305 -19.781 -3.033 1 97.81 281 GLN A C 1
ATOM 2235 O O . GLN A 1 281 ? 8.922 -18.938 -3.684 1 97.81 281 GLN A O 1
ATOM 2240 N N . TRP A 1 282 ? 7.109 -20.234 -3.426 1 98.44 282 TRP A N 1
ATOM 2241 C CA . TRP A 1 282 ? 6.477 -19.781 -4.66 1 98.44 282 TRP A CA 1
ATOM 2242 C C . TRP A 1 282 ? 6.191 -18.281 -4.617 1 98.44 282 TRP A C 1
ATOM 2244 O O . TRP A 1 282 ? 6.477 -17.562 -5.578 1 98.44 282 TRP A O 1
ATOM 2254 N N . CYS A 1 283 ? 5.781 -17.766 -3.473 1 98 283 CYS A N 1
ATOM 2255 C CA . CYS A 1 283 ? 5.395 -16.359 -3.357 1 98 283 CYS A CA 1
ATOM 2256 C C . CYS A 1 283 ? 6.617 -15.453 -3.381 1 98 283 CYS A C 1
ATOM 2258 O O . CYS A 1 283 ? 6.547 -14.312 -3.852 1 98 283 CYS A O 1
ATOM 2260 N N . HIS A 1 284 ? 7.703 -15.984 -2.807 1 96.31 284 HIS A N 1
ATOM 2261 C CA . HIS A 1 284 ? 8.969 -15.258 -2.766 1 96.31 284 HIS A CA 1
ATOM 2262 C C . HIS A 1 284 ? 10.148 -16.203 -2.961 1 96.31 284 HIS A C 1
ATOM 2264 O O . HIS A 1 284 ? 10.352 -17.125 -2.164 1 96.31 284 HIS A O 1
ATOM 2270 N N . GLY A 1 285 ? 10.914 -15.977 -4.039 1 97.38 285 GLY A N 1
ATOM 2271 C CA . GLY A 1 285 ? 12.102 -16.781 -4.27 1 97.38 285 GLY A CA 1
ATOM 2272 C C . GLY A 1 285 ? 12.047 -17.578 -5.562 1 97.38 285 GLY A C 1
ATOM 2273 O O . GLY A 1 285 ? 11.172 -17.359 -6.395 1 97.38 285 GLY A O 1
ATOM 2274 N N . ALA A 1 286 ? 12.953 -18.453 -5.672 1 98.5 286 ALA A N 1
ATOM 2275 C CA . ALA A 1 286 ? 13.273 -19.156 -6.914 1 98.5 286 ALA A CA 1
ATOM 2276 C C . ALA A 1 286 ? 12.07 -19.922 -7.441 1 98.5 286 ALA A C 1
ATOM 2278 O O . ALA A 1 286 ? 11.82 -19.953 -8.648 1 98.5 286 ALA A O 1
ATOM 2279 N N . PRO A 1 287 ? 11.312 -20.562 -6.598 1 98.69 287 PRO A N 1
ATOM 2280 C CA . PRO A 1 287 ? 10.234 -21.406 -7.129 1 98.69 287 PRO A CA 1
ATOM 2281 C C . PRO A 1 287 ? 9.266 -20.609 -8.008 1 98.69 287 PRO A C 1
ATOM 2283 O O . PRO A 1 287 ? 8.766 -21.141 -9.008 1 98.69 287 PRO A O 1
ATOM 2286 N N . GLY A 1 288 ? 9.055 -19.406 -7.668 1 98.56 288 GLY A N 1
ATOM 2287 C CA . GLY A 1 288 ? 8.086 -18.594 -8.375 1 98.56 288 GLY A CA 1
ATOM 2288 C C . GLY A 1 288 ? 8.555 -18.156 -9.75 1 98.56 288 GLY A C 1
ATOM 2289 O O . GLY A 1 288 ? 7.773 -17.641 -10.555 1 98.56 288 GLY A O 1
ATOM 2290 N N . PHE A 1 289 ? 9.812 -18.422 -10.062 1 98.88 289 PHE A N 1
ATOM 2291 C CA . PHE A 1 289 ? 10.398 -17.953 -11.305 1 98.88 289 PHE A CA 1
ATOM 2292 C C . PHE A 1 289 ? 10.461 -19.062 -12.344 1 98.88 289 PHE A C 1
ATOM 2294 O O . PHE A 1 289 ? 10.664 -18.797 -13.531 1 98.88 289 PHE A O 1
ATOM 2301 N N . VAL A 1 290 ? 10.289 -20.266 -11.945 1 98.94 290 VAL A N 1
ATOM 2302 C CA . VAL A 1 290 ? 10.523 -21.422 -12.812 1 98.94 290 VAL A CA 1
ATOM 2303 C C . VAL A 1 290 ? 9.562 -21.391 -14 1 98.94 290 VAL A C 1
ATOM 2305 O O . VAL A 1 290 ? 9.984 -21.422 -15.156 1 98.94 290 VAL A O 1
ATOM 2308 N N . ALA A 1 291 ? 8.281 -21.25 -13.695 1 98.81 291 ALA A N 1
ATOM 2309 C CA . ALA A 1 291 ? 7.289 -21.234 -14.766 1 98.81 291 ALA A CA 1
ATOM 2310 C C . ALA A 1 291 ? 7.535 -20.078 -15.727 1 98.81 291 ALA A C 1
ATOM 2312 O O . ALA A 1 291 ? 7.422 -20.25 -16.953 1 98.81 291 ALA A O 1
ATOM 2313 N N . LEU A 1 292 ? 7.852 -18.969 -15.156 1 98.94 292 LEU A N 1
ATOM 2314 C CA . LEU A 1 292 ? 8.109 -17.781 -15.969 1 98.94 292 LEU A CA 1
ATOM 2315 C C . LEU A 1 292 ? 9.297 -18 -16.891 1 98.94 292 LEU A C 1
ATOM 2317 O O . LEU A 1 292 ? 9.227 -17.719 -18.094 1 98.94 292 LEU A O 1
ATOM 2321 N N . CYS A 1 293 ? 10.367 -18.531 -16.375 1 98.94 293 CYS A N 1
ATOM 2322 C CA . CYS A 1 293 ? 11.586 -18.734 -17.156 1 98.94 293 CYS A CA 1
ATOM 2323 C C . CYS A 1 293 ? 11.375 -19.766 -18.25 1 98.94 293 CYS A C 1
ATOM 2325 O O . CYS A 1 293 ? 11.859 -19.609 -19.359 1 98.94 293 CYS A O 1
ATOM 2327 N N . ILE A 1 294 ? 10.672 -20.766 -17.938 1 98.88 294 ILE A N 1
ATOM 2328 C CA . ILE A 1 294 ? 10.391 -21.797 -18.922 1 98.88 294 ILE A CA 1
ATOM 2329 C C . ILE A 1 294 ? 9.57 -21.203 -20.062 1 98.88 294 ILE A C 1
ATOM 2331 O O . ILE A 1 294 ? 9.875 -21.406 -21.25 1 98.88 294 ILE A O 1
ATOM 2335 N N . LEU A 1 295 ? 8.547 -20.484 -19.688 1 98.88 295 LEU A N 1
ATOM 2336 C CA . LEU A 1 295 ? 7.711 -19.859 -20.703 1 98.88 295 LEU A CA 1
ATOM 2337 C C . LEU A 1 295 ? 8.516 -18.859 -21.531 1 98.88 295 LEU A C 1
ATOM 2339 O O . LEU A 1 295 ? 8.352 -18.781 -22.75 1 98.88 295 LEU A O 1
ATOM 2343 N N . ALA A 1 296 ? 9.344 -18.094 -20.859 1 98.88 296 ALA A N 1
ATOM 2344 C CA . ALA A 1 296 ? 10.203 -17.141 -21.562 1 98.88 296 ALA A CA 1
ATOM 2345 C C . ALA A 1 296 ? 11.109 -17.844 -22.562 1 98.88 296 ALA A C 1
ATOM 2347 O O . ALA A 1 296 ? 11.312 -17.359 -23.672 1 98.88 296 ALA A O 1
ATOM 2348 N N . HIS A 1 297 ? 11.688 -18.922 -22.141 1 98.81 297 HIS A N 1
ATOM 2349 C CA . HIS A 1 297 ? 12.5 -19.719 -23.047 1 98.81 297 HIS A CA 1
ATOM 2350 C C . HIS A 1 297 ? 11.711 -20.109 -24.297 1 98.81 297 HIS A C 1
ATOM 2352 O O . HIS A 1 297 ? 12.219 -20.016 -25.422 1 98.81 297 HIS A O 1
ATOM 2358 N N . HIS A 1 298 ? 10.523 -20.516 -24.078 1 98.19 298 HIS A N 1
ATOM 2359 C CA . HIS A 1 298 ? 9.672 -20.938 -25.188 1 98.19 298 HIS A CA 1
ATOM 2360 C C . HIS A 1 298 ? 9.32 -19.766 -26.094 1 98.19 298 HIS A C 1
ATOM 2362 O O . HIS A 1 298 ? 9.344 -19.891 -27.312 1 98.19 298 HIS A O 1
ATOM 2368 N N . VAL A 1 299 ? 9.023 -18.641 -25.531 1 98.38 299 VAL A N 1
ATOM 2369 C CA . VAL A 1 299 ? 8.523 -17.484 -26.266 1 98.38 299 VAL A CA 1
ATOM 2370 C C . VAL A 1 299 ? 9.672 -16.812 -27.016 1 98.38 299 VAL A C 1
ATOM 2372 O O . VAL A 1 299 ? 9.531 -16.406 -28.172 1 98.38 299 VAL A O 1
ATOM 2375 N N . PHE A 1 300 ? 10.805 -16.734 -26.406 1 98.44 300 PHE A N 1
ATOM 2376 C CA . PHE A 1 300 ? 11.867 -15.914 -26.969 1 98.44 300 PHE A CA 1
ATOM 2377 C C . PHE A 1 300 ? 12.969 -16.781 -27.578 1 98.44 300 PHE A C 1
ATOM 2379 O O . PHE A 1 300 ? 13.883 -16.281 -28.219 1 98.44 300 PHE A O 1
ATOM 2386 N N . ASP A 1 301 ? 12.914 -18.047 -27.375 1 97.88 301 ASP A N 1
ATOM 2387 C CA . ASP A 1 301 ? 13.859 -19.016 -27.906 1 97.88 301 ASP A CA 1
ATOM 2388 C C . ASP A 1 301 ? 15.289 -18.672 -27.516 1 97.88 301 ASP A C 1
ATOM 2390 O O . ASP A 1 301 ? 16.172 -18.609 -28.375 1 97.88 301 ASP A O 1
ATOM 2394 N N . GLU A 1 302 ? 15.43 -18.328 -26.25 1 98.12 302 GLU A N 1
ATOM 2395 C CA . GLU A 1 302 ? 16.75 -18.047 -25.688 1 98.12 302 GLU A CA 1
ATOM 2396 C C . GLU A 1 302 ? 17.078 -19.016 -24.562 1 98.12 302 GLU A C 1
ATOM 2398 O O . GLU A 1 302 ? 16.344 -19.125 -23.578 1 98.12 302 GLU A O 1
ATOM 2403 N N . GLU A 1 303 ? 18.172 -19.625 -24.562 1 98.19 303 GLU A N 1
ATOM 2404 C CA . GLU A 1 303 ? 18.578 -20.703 -23.672 1 98.19 303 GLU A CA 1
ATOM 2405 C C . GLU A 1 303 ? 18.844 -20.188 -22.266 1 98.19 303 GLU A C 1
ATOM 2407 O O . GLU A 1 303 ? 18.719 -20.922 -21.281 1 98.19 303 GLU A O 1
ATOM 2412 N N . LYS A 1 304 ? 19.188 -18.922 -22.172 1 98.25 304 LYS A N 1
ATOM 2413 C CA . LYS A 1 304 ? 19.531 -18.344 -20.859 1 98.25 304 LYS A CA 1
ATOM 2414 C C . LYS A 1 304 ? 18.375 -18.5 -19.891 1 98.25 304 LYS A C 1
ATOM 2416 O O . LYS A 1 304 ? 18.578 -18.719 -18.688 1 98.25 304 LYS A O 1
ATOM 2421 N N . TYR A 1 305 ? 17.172 -18.375 -20.375 1 98.75 305 TYR A N 1
ATOM 2422 C CA . TYR A 1 305 ? 16.016 -18.484 -19.5 1 98.75 305 TYR A CA 1
ATOM 2423 C C . TYR A 1 305 ? 15.875 -19.906 -18.953 1 98.75 305 TYR A C 1
ATOM 2425 O O . TYR A 1 305 ? 15.578 -20.094 -17.781 1 98.75 305 TYR A O 1
ATOM 2433 N N . MET A 1 306 ? 16.078 -20.875 -19.797 1 98.75 306 MET A N 1
ATOM 2434 C CA . MET A 1 306 ? 16.016 -22.266 -19.344 1 98.75 306 MET A CA 1
ATOM 2435 C C . MET A 1 306 ? 17.125 -22.562 -18.344 1 98.75 306 MET A C 1
ATOM 2437 O O . MET A 1 306 ? 16.906 -23.281 -17.359 1 98.75 306 MET A O 1
ATOM 2441 N N . LYS A 1 307 ? 18.281 -22.016 -18.594 1 98.75 307 LYS A N 1
ATOM 2442 C CA . LYS A 1 307 ? 19.391 -22.172 -17.641 1 98.75 307 LYS A CA 1
ATOM 2443 C C . LYS A 1 307 ? 19.016 -21.625 -16.281 1 98.75 307 LYS A C 1
ATOM 2445 O O . LYS A 1 307 ? 19.297 -22.25 -15.25 1 98.75 307 LYS A O 1
ATOM 2450 N N . ILE A 1 308 ? 18.391 -20.516 -16.297 1 98.81 308 ILE A N 1
ATOM 2451 C CA . ILE A 1 308 ? 17.984 -19.906 -15.031 1 98.81 308 ILE A CA 1
ATOM 2452 C C . ILE A 1 308 ? 16.906 -20.766 -14.375 1 98.81 308 ILE A C 1
ATOM 2454 O O . ILE A 1 308 ? 16.922 -20.969 -13.156 1 98.81 308 ILE A O 1
ATOM 2458 N N . ALA A 1 309 ? 15.945 -21.266 -15.141 1 98.88 309 ALA A N 1
ATOM 2459 C CA . ALA A 1 309 ? 14.922 -22.156 -14.602 1 98.88 309 ALA A CA 1
ATOM 2460 C C . ALA A 1 309 ? 15.555 -23.359 -13.914 1 98.88 309 ALA A C 1
ATOM 2462 O O . ALA A 1 309 ? 15.141 -23.75 -12.82 1 98.88 309 ALA A O 1
ATOM 2463 N N . GLN A 1 310 ? 16.531 -23.922 -14.547 1 98.81 310 GLN A N 1
ATOM 2464 C CA . GLN A 1 310 ? 17.219 -25.078 -14 1 98.81 310 GLN A CA 1
ATOM 2465 C C . GLN A 1 310 ? 17.984 -24.734 -12.727 1 98.81 310 GLN A C 1
ATOM 2467 O O . GLN A 1 310 ? 17.984 -25.5 -11.766 1 98.81 310 GLN A O 1
ATOM 2472 N N . GLN A 1 311 ? 18.578 -23.609 -12.75 1 98.75 311 GLN A N 1
ATOM 2473 C CA . GLN A 1 311 ? 19.25 -23.141 -11.539 1 98.75 311 GLN A CA 1
ATOM 2474 C C . GLN A 1 311 ? 18.25 -22.953 -10.398 1 98.75 311 GLN A C 1
ATOM 2476 O O . GLN A 1 311 ? 18.562 -23.266 -9.242 1 98.75 311 GLN A O 1
ATOM 2481 N N . CYS A 1 312 ? 17.141 -22.391 -10.719 1 98.81 312 CYS A N 1
ATOM 2482 C CA . CYS A 1 312 ? 16.078 -22.281 -9.727 1 98.81 312 CYS A CA 1
ATOM 2483 C C . CYS A 1 312 ? 15.711 -23.656 -9.172 1 98.81 312 CYS A C 1
ATOM 2485 O O . CYS A 1 312 ? 15.508 -23.812 -7.965 1 98.81 312 CYS A O 1
ATOM 2487 N N . GLY A 1 313 ? 15.609 -24.625 -10.055 1 98.75 313 GLY A N 1
ATOM 2488 C CA . GLY A 1 313 ? 15.352 -25.984 -9.617 1 98.75 313 GLY A CA 1
ATOM 2489 C C . GLY A 1 313 ? 16.359 -26.5 -8.617 1 98.75 313 GLY A C 1
ATOM 2490 O O . GLY A 1 313 ? 16.016 -27.172 -7.645 1 98.75 313 GLY A O 1
ATOM 2491 N N . ASP A 1 314 ? 17.609 -26.172 -8.852 1 98.56 314 ASP A N 1
ATOM 2492 C CA . ASP A 1 314 ? 18.672 -26.594 -7.949 1 98.56 314 ASP A CA 1
ATOM 2493 C C . ASP A 1 314 ? 18.516 -25.938 -6.578 1 98.56 314 ASP A C 1
ATOM 2495 O O . ASP A 1 314 ? 18.719 -26.578 -5.547 1 98.56 314 ASP A O 1
ATOM 2499 N N . VAL A 1 315 ? 18.203 -24.688 -6.605 1 98.5 315 VAL A N 1
ATOM 2500 C CA . VAL A 1 315 ? 17.969 -23.969 -5.355 1 98.5 315 VAL A CA 1
ATOM 2501 C C . VAL A 1 315 ? 16.828 -24.641 -4.582 1 98.5 315 VAL A C 1
ATOM 2503 O O . VAL A 1 315 ? 16.938 -24.844 -3.373 1 98.5 315 VAL A O 1
ATOM 2506 N N . VAL A 1 316 ? 15.781 -24.969 -5.262 1 98.69 316 VAL A N 1
ATOM 2507 C CA . VAL A 1 316 ? 14.609 -25.578 -4.637 1 98.69 316 VAL A CA 1
ATOM 2508 C C . VAL A 1 316 ? 14.977 -26.938 -4.051 1 98.69 316 VAL A C 1
ATOM 2510 O O . VAL A 1 316 ? 14.547 -27.281 -2.949 1 98.69 316 VAL A O 1
ATOM 2513 N N . TRP A 1 317 ? 15.758 -27.672 -4.781 1 98.5 317 TRP A N 1
ATOM 2514 C CA . TRP A 1 317 ? 16.156 -29 -4.305 1 98.5 317 TRP A CA 1
ATOM 2515 C C . TRP A 1 317 ? 16.969 -28.891 -3.023 1 98.5 317 TRP A C 1
ATOM 2517 O O . TRP A 1 317 ? 16.766 -29.656 -2.08 1 98.5 317 TRP A O 1
ATOM 2527 N N . GLN A 1 318 ? 17.781 -27.938 -2.965 1 97.38 318 GLN A N 1
ATOM 2528 C CA . GLN A 1 318 ? 18.719 -27.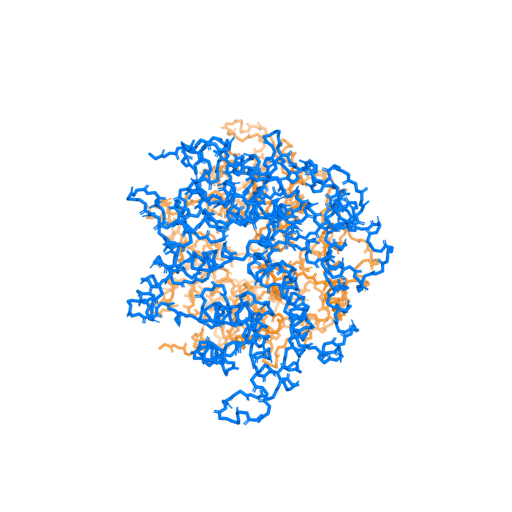812 -1.851 1 97.38 318 GLN A CA 1
ATOM 2529 C C . GLN A 1 318 ? 18.047 -27.172 -0.636 1 97.38 318 GLN A C 1
ATOM 2531 O O . GLN A 1 318 ? 18.344 -27.547 0.503 1 97.38 318 GLN A O 1
ATOM 2536 N N . ARG A 1 319 ? 17.125 -26.297 -0.925 1 97.19 319 ARG A N 1
ATOM 2537 C CA . ARG A 1 319 ? 16.672 -25.453 0.174 1 97.19 319 ARG A CA 1
ATOM 2538 C C . ARG A 1 319 ? 15.141 -25.391 0.208 1 97.19 319 ARG A C 1
ATOM 2540 O O . ARG A 1 319 ? 14.562 -24.594 0.944 1 97.19 319 ARG A O 1
ATOM 2547 N N . GLY A 1 320 ? 14.469 -26.234 -0.478 1 97.94 320 GLY A N 1
ATOM 2548 C CA . GLY A 1 320 ? 13.039 -26.078 -0.698 1 97.94 320 GLY A CA 1
ATOM 2549 C C . GLY A 1 320 ? 12.195 -26.797 0.34 1 97.94 320 GLY A C 1
ATOM 2550 O O . GLY A 1 320 ? 10.969 -26.688 0.328 1 97.94 320 GLY A O 1
ATOM 2551 N N . LEU A 1 321 ? 12.797 -27.609 1.236 1 97.69 321 LEU A N 1
ATOM 2552 C CA . LEU A 1 321 ? 12.047 -28.172 2.35 1 97.69 321 LEU A CA 1
ATOM 2553 C C . LEU A 1 321 ? 11.797 -27.141 3.434 1 97.69 321 LEU A C 1
ATOM 2555 O O . LEU A 1 321 ? 12.414 -27.188 4.5 1 97.69 321 LEU A O 1
ATOM 2559 N N . SER A 1 322 ? 10.805 -26.328 3.16 1 95.94 322 SER A N 1
ATOM 2560 C CA . SER A 1 322 ? 10.523 -25.125 3.949 1 95.94 322 SER A CA 1
ATOM 2561 C C . SER A 1 322 ? 10.062 -25.484 5.355 1 95.94 322 SER A C 1
ATOM 2563 O O . SER A 1 322 ? 9.289 -26.422 5.539 1 95.94 322 SER A O 1
ATOM 2565 N N . THR A 1 323 ? 10.453 -24.672 6.332 1 95.5 323 THR A N 1
ATOM 2566 C CA . THR A 1 323 ? 10.008 -24.859 7.707 1 95.5 323 THR A CA 1
ATOM 2567 C C . THR A 1 323 ? 8.586 -24.328 7.895 1 95.5 323 THR A C 1
ATOM 2569 O O . THR A 1 323 ? 7.938 -24.625 8.898 1 95.5 323 THR A O 1
ATOM 2572 N N . LYS A 1 324 ? 8.141 -23.594 6.922 1 94.5 324 LYS A N 1
ATOM 2573 C CA . LYS A 1 324 ? 6.805 -23.016 7 1 94.5 324 LYS A CA 1
ATOM 2574 C C . LYS A 1 324 ? 5.734 -24.062 6.703 1 94.5 324 LYS A C 1
ATOM 2576 O O . LYS A 1 324 ? 4.543 -23.797 6.875 1 94.5 324 LYS A O 1
ATOM 2581 N N . GLY A 1 325 ? 6.168 -25.234 6.199 1 95.75 325 GLY A N 1
ATOM 2582 C CA . GLY A 1 325 ? 5.219 -26.328 6.09 1 95.75 325 GLY A CA 1
ATOM 2583 C C . GLY A 1 325 ? 4.965 -26.766 4.656 1 95.75 325 GLY A C 1
ATOM 2584 O O . GLY A 1 325 ? 5.891 -26.812 3.846 1 95.75 325 GLY A O 1
ATOM 2585 N N . TYR A 1 326 ? 3.674 -27.078 4.352 1 97.25 326 TYR A N 1
ATOM 2586 C CA . TYR A 1 326 ? 3.416 -27.875 3.162 1 97.25 326 TYR A CA 1
ATOM 2587 C C . TYR A 1 326 ? 2.531 -27.125 2.176 1 97.25 326 TYR A C 1
ATOM 2589 O O . TYR A 1 326 ? 2.029 -27.703 1.212 1 97.25 326 TYR A O 1
ATOM 2597 N N . SER A 1 327 ? 2.305 -25.828 2.381 1 97.56 327 SER A N 1
ATOM 2598 C CA . SER A 1 327 ? 1.374 -25.062 1.562 1 97.56 327 SER A CA 1
ATOM 2599 C C . SER A 1 327 ? 1.904 -24.891 0.143 1 97.56 327 SER A C 1
ATOM 2601 O O . SER A 1 327 ? 3.094 -25.078 -0.111 1 97.56 327 SER A O 1
ATOM 2603 N N . ILE A 1 328 ? 1.012 -24.547 -0.784 1 98.31 328 ILE A N 1
ATOM 2604 C CA . ILE A 1 328 ? 1.498 -24.312 -2.139 1 98.31 328 ILE A CA 1
ATOM 2605 C C . ILE A 1 328 ? 2.041 -22.891 -2.256 1 98.31 328 ILE A C 1
ATOM 2607 O O . ILE A 1 328 ? 2.867 -22.609 -3.125 1 98.31 328 ILE A O 1
ATOM 2611 N N . CYS A 1 329 ? 1.638 -22.016 -1.396 1 98.19 329 CYS A N 1
ATOM 2612 C CA . CYS A 1 329 ? 2.086 -20.625 -1.484 1 98.19 329 CYS A CA 1
ATOM 2613 C C . CYS A 1 329 ? 3.51 -20.469 -0.963 1 98.19 329 CYS A C 1
ATOM 2615 O O . CYS A 1 329 ? 4.359 -19.875 -1.628 1 98.19 329 CYS A O 1
ATOM 2617 N N . HIS A 1 330 ? 3.729 -20.922 0.236 1 97.56 330 HIS A N 1
ATOM 2618 C CA . HIS A 1 330 ? 5.027 -20.703 0.856 1 97.56 330 HIS A CA 1
ATOM 2619 C C . HIS A 1 330 ? 5.543 -21.969 1.538 1 97.56 330 HIS A C 1
ATOM 2621 O O . HIS A 1 330 ? 6.242 -21.891 2.551 1 97.56 330 HIS A O 1
ATOM 2627 N N . GLY A 1 331 ? 5.227 -23.141 0.911 1 97.62 331 GLY A N 1
ATOM 2628 C CA . GLY A 1 331 ? 5.652 -24.406 1.465 1 97.62 331 GLY A CA 1
ATOM 2629 C C . GLY A 1 331 ? 6.164 -25.375 0.414 1 97.62 331 GLY A C 1
ATOM 2630 O O . GLY A 1 331 ? 6.465 -24.984 -0.712 1 97.62 331 GLY A O 1
ATOM 2631 N N . VAL A 1 332 ? 6.23 -26.641 0.849 1 98.38 332 VAL A N 1
ATOM 2632 C CA . VAL A 1 332 ? 6.961 -27.656 0.092 1 98.38 332 VAL A CA 1
ATOM 2633 C C . VAL A 1 332 ? 6.125 -28.109 -1.101 1 98.38 332 VAL A C 1
ATOM 2635 O O . VAL A 1 332 ? 6.664 -28.422 -2.164 1 98.38 332 VAL A O 1
ATOM 2638 N N . SER A 1 333 ? 4.816 -28.141 -0.996 1 98.38 333 SER A N 1
ATOM 2639 C CA . SER A 1 333 ? 3.986 -28.547 -2.121 1 98.38 333 SER A CA 1
ATOM 2640 C C . SER A 1 333 ? 4.109 -27.578 -3.287 1 98.38 333 SER A C 1
ATOM 2642 O O . SER A 1 333 ? 4.168 -28 -4.445 1 98.38 333 SER A O 1
ATOM 2644 N N . GLY A 1 334 ? 4.133 -26.297 -2.947 1 98.62 334 GLY A N 1
ATOM 2645 C CA . GLY A 1 334 ? 4.371 -25.312 -3.994 1 98.62 334 GLY A CA 1
ATOM 2646 C C . GLY A 1 334 ? 5.723 -25.469 -4.66 1 98.62 334 GLY A C 1
ATOM 2647 O O . GLY A 1 334 ? 5.84 -25.328 -5.879 1 98.62 334 GLY A O 1
ATOM 2648 N N . ASN A 1 335 ? 6.684 -25.766 -3.867 1 98.81 335 ASN A N 1
ATOM 2649 C CA . ASN A 1 335 ? 8.039 -25.969 -4.375 1 98.81 335 ASN A CA 1
ATOM 2650 C C . ASN A 1 335 ? 8.125 -27.188 -5.281 1 98.81 335 ASN A C 1
ATOM 2652 O O . ASN A 1 335 ? 8.906 -27.219 -6.23 1 98.81 335 ASN A O 1
ATOM 2656 N N . ALA A 1 336 ? 7.32 -28.156 -5.047 1 98.75 336 ALA A N 1
ATOM 2657 C CA . ALA A 1 336 ? 7.309 -29.375 -5.855 1 98.75 336 ALA A CA 1
ATOM 2658 C C . ALA A 1 336 ? 6.898 -29.078 -7.293 1 98.75 336 ALA A C 1
ATOM 2660 O O . ALA A 1 336 ? 7.359 -29.734 -8.227 1 98.75 336 ALA A O 1
ATOM 2661 N N . TYR A 1 337 ? 6.066 -28.094 -7.457 1 98.75 337 TYR A N 1
ATOM 2662 C CA . TYR A 1 337 ? 5.609 -27.75 -8.797 1 98.75 337 TYR A CA 1
ATOM 2663 C C . TYR A 1 337 ? 6.77 -27.266 -9.656 1 98.75 337 TYR A C 1
ATOM 2665 O O . TYR A 1 337 ? 6.758 -27.438 -10.875 1 98.75 337 TYR A O 1
ATOM 2673 N N . ALA A 1 338 ? 7.77 -26.688 -9.023 1 98.75 338 ALA A N 1
ATOM 2674 C CA . ALA A 1 338 ? 8.953 -26.281 -9.781 1 98.75 338 ALA A CA 1
ATOM 2675 C C . ALA A 1 338 ? 9.562 -27.484 -10.523 1 98.75 338 ALA A C 1
ATOM 2677 O O . ALA A 1 338 ? 9.922 -27.375 -11.695 1 98.75 338 ALA A O 1
ATOM 2678 N N . PHE A 1 339 ? 9.625 -28.578 -9.844 1 98.75 339 PHE A N 1
ATOM 2679 C CA . PHE A 1 339 ? 10.211 -29.781 -10.438 1 98.75 339 PHE A CA 1
ATOM 2680 C C . PHE A 1 339 ? 9.297 -30.359 -11.508 1 98.75 339 PHE A C 1
ATOM 2682 O O . PHE A 1 339 ? 9.773 -30.828 -12.547 1 98.75 339 PHE A O 1
ATOM 2689 N N . LEU A 1 340 ? 7.992 -30.328 -11.258 1 98.38 340 LEU A N 1
ATOM 2690 C CA . LEU A 1 340 ? 7.055 -30.797 -12.273 1 98.38 340 LEU A CA 1
ATOM 2691 C C . LEU A 1 340 ? 7.184 -29.969 -13.555 1 98.38 340 LEU A C 1
ATOM 2693 O O . LEU A 1 340 ? 7.195 -30.531 -14.648 1 98.38 340 LEU A O 1
ATOM 2697 N N . GLN A 1 341 ? 7.285 -28.719 -13.375 1 98.69 341 GLN A N 1
ATOM 2698 C CA . GLN A 1 341 ? 7.418 -27.812 -14.523 1 98.69 341 GLN A CA 1
ATOM 2699 C C . GLN A 1 341 ? 8.719 -28.078 -15.273 1 98.69 341 GLN A C 1
ATOM 2701 O O . GLN A 1 341 ? 8.727 -28.125 -16.516 1 98.69 341 GLN A O 1
ATOM 2706 N N . LEU A 1 342 ? 9.75 -28.234 -14.547 1 98.81 342 LEU A N 1
ATOM 2707 C CA . LEU A 1 342 ? 11.039 -28.531 -15.172 1 98.81 342 LEU A CA 1
ATOM 2708 C C . LEU A 1 342 ? 11 -29.891 -15.875 1 98.81 342 LEU A C 1
ATOM 2710 O O . LEU A 1 342 ? 11.562 -30.047 -16.953 1 98.81 342 LEU A O 1
ATOM 2714 N N . TYR A 1 343 ? 10.375 -30.828 -15.281 1 98.38 343 TYR A N 1
ATOM 2715 C CA . TYR A 1 343 ? 10.227 -32.125 -15.922 1 98.38 343 TYR A CA 1
ATOM 2716 C C . TYR A 1 343 ? 9.477 -32 -17.25 1 98.38 343 TYR A C 1
ATOM 2718 O O . TYR A 1 343 ? 9.93 -32.531 -18.266 1 98.38 343 TYR A O 1
ATOM 2726 N N . GLN A 1 344 ? 8.406 -31.344 -17.188 1 98.25 344 GLN A N 1
ATOM 2727 C CA . GLN A 1 344 ? 7.594 -31.172 -18.391 1 98.25 344 GLN A CA 1
ATOM 2728 C C . GLN A 1 344 ? 8.383 -30.469 -19.5 1 98.25 344 GLN A C 1
ATOM 2730 O O . GLN A 1 344 ? 8.211 -30.781 -20.672 1 98.25 344 GLN A O 1
ATOM 2735 N N . ALA A 1 345 ? 9.25 -29.578 -19.125 1 98.25 345 ALA A N 1
ATOM 2736 C CA . ALA A 1 345 ? 10 -28.797 -20.094 1 98.25 345 ALA A CA 1
ATOM 2737 C C . ALA A 1 345 ? 11.195 -29.578 -20.625 1 98.25 345 ALA A C 1
ATOM 2739 O O . ALA A 1 345 ? 11.633 -29.359 -21.766 1 98.25 345 ALA A O 1
ATOM 2740 N N . THR A 1 346 ? 11.742 -30.547 -19.812 1 97.75 346 THR A N 1
ATOM 2741 C CA . THR A 1 346 ? 13.008 -31.172 -20.188 1 97.75 346 THR A CA 1
ATOM 2742 C C . THR A 1 346 ? 12.844 -32.688 -20.375 1 97.75 346 THR A C 1
ATOM 2744 O O . THR A 1 346 ? 13.695 -33.344 -20.969 1 97.75 346 THR A O 1
ATOM 2747 N N . MET A 1 347 ? 11.82 -33.25 -19.75 1 96.62 347 MET A N 1
ATOM 2748 C CA . MET A 1 347 ? 11.531 -34.688 -19.719 1 96.62 347 MET A CA 1
ATOM 2749 C C . MET A 1 347 ? 12.664 -35.438 -19.047 1 96.62 347 MET A C 1
ATOM 2751 O O . MET A 1 347 ? 12.852 -36.625 -19.297 1 96.62 347 MET A O 1
ATOM 2755 N N . LYS A 1 348 ? 13.445 -34.688 -18.25 1 96.31 348 LYS A N 1
ATOM 2756 C CA . LYS A 1 348 ? 14.477 -35.375 -17.453 1 96.31 348 LYS A CA 1
ATOM 2757 C C . LYS A 1 348 ? 13.875 -36 -16.203 1 96.31 348 LYS A C 1
ATOM 2759 O O . LYS A 1 348 ? 13.297 -35.312 -15.359 1 96.31 348 LYS A O 1
ATOM 2764 N N . PRO A 1 349 ? 14.078 -37.281 -16.016 1 95.5 349 PRO A N 1
ATOM 2765 C CA . PRO A 1 349 ? 13.438 -37.969 -14.898 1 95.5 349 PRO A CA 1
ATOM 2766 C C . PRO A 1 349 ? 13.914 -37.5 -13.531 1 95.5 349 PRO A C 1
ATOM 2768 O O . PRO A 1 349 ? 13.211 -37.656 -12.531 1 95.5 349 PRO A O 1
ATOM 2771 N N . GLU A 1 350 ? 15.094 -36.906 -13.5 1 96.12 350 GLU A N 1
ATOM 2772 C CA . GLU A 1 350 ? 15.602 -36.375 -12.242 1 96.12 350 GLU A CA 1
ATOM 2773 C C . GLU A 1 350 ? 14.602 -35.406 -11.617 1 96.12 350 GLU A C 1
ATOM 2775 O O . GLU A 1 350 ? 14.438 -35.375 -10.398 1 96.12 350 GLU A O 1
ATOM 2780 N N . TYR A 1 351 ? 13.977 -34.594 -12.422 1 98.06 351 TYR A N 1
ATOM 2781 C CA . TYR A 1 351 ? 13.016 -33.625 -11.914 1 98.06 351 TYR A CA 1
ATOM 2782 C C . TYR A 1 351 ? 11.75 -34.312 -11.422 1 98.06 351 TYR A C 1
ATOM 2784 O O . TYR A 1 351 ? 11.141 -33.875 -10.438 1 98.06 351 TYR A O 1
ATOM 2792 N N . LEU A 1 352 ? 11.328 -35.312 -12.094 1 97.25 352 LEU A N 1
ATOM 2793 C CA . LEU A 1 352 ? 10.18 -36.062 -11.625 1 97.25 352 LEU A CA 1
ATOM 2794 C C . LEU A 1 352 ? 10.484 -36.75 -10.281 1 97.25 352 LEU A C 1
ATOM 2796 O O . LEU A 1 352 ? 9.641 -36.75 -9.383 1 97.25 352 LEU A O 1
ATOM 2800 N N . HIS A 1 353 ? 11.672 -37.281 -10.172 1 96.38 353 HIS A N 1
ATOM 2801 C CA . HIS A 1 353 ? 12.125 -37.875 -8.914 1 96.38 353 HIS A CA 1
ATOM 2802 C C . HIS A 1 353 ? 12.055 -36.844 -7.785 1 96.38 353 HIS A C 1
ATOM 2804 O O . HIS A 1 353 ? 11.523 -37.125 -6.707 1 96.38 353 HIS A O 1
ATOM 2810 N N . ARG A 1 354 ? 12.562 -35.688 -8.016 1 98 354 ARG A N 1
ATOM 2811 C CA . ARG A 1 354 ? 12.57 -34.625 -7.012 1 98 354 ARG A CA 1
ATOM 2812 C C . ARG A 1 354 ? 11.156 -34.25 -6.625 1 98 354 ARG A C 1
ATOM 2814 O O . ARG A 1 354 ? 10.867 -34 -5.445 1 98 354 ARG A O 1
ATOM 2821 N N . ALA A 1 355 ? 10.273 -34.094 -7.633 1 98.25 355 ALA A N 1
ATOM 2822 C CA . ALA A 1 355 ? 8.867 -33.781 -7.359 1 98.25 355 ALA A CA 1
ATOM 2823 C C . ALA A 1 355 ? 8.242 -34.844 -6.445 1 98.25 355 ALA A C 1
ATOM 2825 O O . ALA A 1 355 ? 7.523 -34.5 -5.504 1 98.25 355 ALA A O 1
ATOM 2826 N N . CYS A 1 356 ? 8.547 -36.062 -6.695 1 97 356 CYS A N 1
ATOM 2827 C CA . CYS A 1 356 ? 8.008 -37.156 -5.906 1 97 356 CYS A CA 1
ATOM 2828 C C . CYS A 1 356 ? 8.531 -37.125 -4.477 1 97 356 CYS A C 1
ATOM 2830 O O . CYS A 1 356 ? 7.785 -37.375 -3.527 1 97 356 CYS A O 1
ATOM 2832 N N . CYS A 1 357 ? 9.805 -36.844 -4.34 1 96.75 357 CYS A N 1
ATOM 2833 C CA . CYS A 1 357 ? 10.391 -36.719 -3.01 1 96.75 357 CYS A CA 1
ATOM 2834 C C . CYS A 1 357 ? 9.688 -35.625 -2.199 1 96.75 357 CYS A C 1
ATOM 2836 O O . CYS A 1 357 ? 9.328 -35.844 -1.039 1 96.75 357 CYS A O 1
ATOM 2838 N N . PHE A 1 358 ? 9.461 -34.531 -2.822 1 98.25 358 PHE A N 1
ATOM 2839 C CA . PHE A 1 358 ? 8.812 -33.438 -2.121 1 98.25 358 PHE A CA 1
ATOM 2840 C C . PHE A 1 358 ? 7.355 -33.75 -1.824 1 98.25 358 PHE A C 1
ATOM 2842 O O . PHE A 1 358 ? 6.836 -33.375 -0.768 1 98.25 358 PHE A O 1
ATOM 2849 N N . MET A 1 359 ? 6.68 -34.375 -2.738 1 97.62 359 MET A N 1
ATOM 2850 C CA . MET A 1 359 ? 5.32 -34.844 -2.465 1 97.62 359 MET A CA 1
ATOM 2851 C C . MET A 1 359 ? 5.297 -35.812 -1.281 1 97.62 359 MET A C 1
ATOM 2853 O O . MET A 1 359 ? 4.402 -35.75 -0.439 1 97.62 359 MET A O 1
ATOM 2857 N N . GLU A 1 360 ? 6.242 -36.719 -1.254 1 95.5 360 GLU A N 1
ATOM 2858 C CA . GLU A 1 360 ? 6.34 -37.656 -0.129 1 95.5 360 GLU A CA 1
ATOM 2859 C C . GLU A 1 360 ? 6.52 -36.906 1.188 1 95.5 360 GLU A C 1
ATOM 2861 O O . GLU A 1 360 ? 5.898 -37.25 2.193 1 95.5 360 GLU A O 1
ATOM 2866 N N . TRP A 1 361 ? 7.387 -35.938 1.17 1 96.31 361 TRP A N 1
ATOM 2867 C CA . TRP A 1 361 ? 7.582 -35.062 2.342 1 96.31 361 TRP A CA 1
ATOM 2868 C C . TRP A 1 361 ? 6.258 -34.5 2.832 1 96.31 361 TRP A C 1
ATOM 2870 O O . TRP A 1 361 ? 5.969 -34.531 4.031 1 96.31 361 TRP A O 1
ATOM 2880 N N . CYS A 1 362 ? 5.469 -34.031 1.895 1 96.56 362 CYS A N 1
ATOM 2881 C CA . CYS A 1 362 ? 4.195 -33.375 2.207 1 96.56 362 CYS A CA 1
ATOM 2882 C C . CYS A 1 362 ? 3.174 -34.406 2.682 1 96.56 362 CYS A C 1
ATOM 2884 O O . CYS A 1 362 ? 2.32 -34.094 3.518 1 96.56 362 CYS A O 1
ATOM 2886 N N . ALA A 1 363 ? 3.193 -35.594 2.158 1 94.5 363 ALA A N 1
ATOM 2887 C CA . ALA A 1 363 ? 2.223 -36.656 2.486 1 94.5 363 ALA A CA 1
ATOM 2888 C C . ALA A 1 363 ? 2.523 -37.281 3.848 1 94.5 363 ALA A C 1
ATOM 2890 O O . ALA A 1 363 ? 1.612 -37.5 4.641 1 94.5 363 ALA A O 1
ATOM 2891 N N . VAL A 1 364 ? 3.779 -37.562 4.062 1 89.19 364 VAL A N 1
ATOM 2892 C CA . VAL A 1 364 ? 4.172 -38.188 5.316 1 89.19 364 VAL A CA 1
ATOM 2893 C C . VAL A 1 364 ? 4.02 -37.219 6.465 1 89.19 364 VAL A C 1
ATOM 2895 O O . VAL A 1 364 ? 3.566 -37.562 7.555 1 89.19 364 VAL A O 1
ATOM 2898 N N . ALA A 1 365 ? 4.418 -35.969 6.227 1 89.38 365 ALA A N 1
ATOM 2899 C CA . ALA A 1 365 ? 4.246 -34.906 7.199 1 89.38 365 ALA A CA 1
ATOM 2900 C C . ALA A 1 365 ? 4.758 -35.312 8.578 1 89.38 365 ALA A C 1
ATOM 2902 O O . ALA A 1 365 ? 4.023 -35.25 9.562 1 89.38 365 ALA A O 1
ATOM 2903 N N . ARG A 1 366 ? 5.992 -35.562 8.609 1 86.31 366 ARG A N 1
ATOM 2904 C CA . ARG A 1 366 ? 6.598 -36.031 9.859 1 86.31 366 ARG A CA 1
ATOM 2905 C C . ARG A 1 366 ? 6.516 -34.938 10.938 1 86.31 366 ARG A C 1
ATOM 2907 O O . ARG A 1 366 ? 6.586 -33.75 10.641 1 86.31 366 ARG A O 1
ATOM 2914 N N . LEU A 1 367 ? 6.438 -35.469 12.102 1 88 367 LEU A N 1
ATOM 2915 C CA . LEU A 1 367 ? 6.387 -34.562 13.242 1 88 367 LEU A CA 1
ATOM 2916 C C . LEU A 1 367 ? 7.605 -33.625 13.266 1 88 367 LEU A C 1
ATOM 2918 O O . LEU A 1 367 ? 8.734 -34.094 13.047 1 88 367 LEU A O 1
ATOM 2922 N N . GLY A 1 368 ? 7.332 -32.344 13.414 1 89.81 368 GLY A N 1
ATOM 2923 C CA . GLY A 1 368 ? 8.422 -31.406 13.547 1 89.81 368 GLY A CA 1
ATOM 2924 C C . GLY A 1 368 ? 8.836 -30.781 12.227 1 89.81 368 GLY A C 1
ATOM 2925 O O . GLY A 1 368 ? 9.727 -29.938 12.188 1 89.81 368 GLY A O 1
ATOM 2926 N N . THR A 1 369 ? 8.133 -31.172 11.164 1 90.06 369 THR A N 1
ATOM 2927 C CA . THR A 1 369 ? 8.562 -30.672 9.867 1 90.06 369 THR A CA 1
ATOM 2928 C C . THR A 1 369 ? 7.688 -29.484 9.43 1 90.06 369 THR A C 1
ATOM 2930 O O . THR A 1 369 ? 7.773 -29.047 8.289 1 90.06 369 THR A O 1
ATOM 2933 N N . GLU A 1 370 ? 6.875 -29.062 10.289 1 89.88 370 GLU A N 1
ATOM 2934 C CA . GLU A 1 370 ? 6.125 -27.828 10.156 1 89.88 370 GLU A CA 1
ATOM 2935 C C . GLU A 1 370 ? 6.27 -26.953 11.406 1 89.88 370 GLU A C 1
ATOM 2937 O O . GLU A 1 370 ? 5.613 -27.203 12.422 1 89.88 370 GLU A O 1
ATOM 2942 N N . LEU A 1 371 ? 6.984 -25.953 11.25 1 86.75 371 LEU A N 1
ATOM 2943 C CA . LEU A 1 371 ? 7.305 -25.156 12.43 1 86.75 371 LEU A CA 1
ATOM 2944 C C . LEU A 1 371 ? 6.324 -24 12.578 1 86.75 371 LEU A C 1
ATOM 2946 O O . LEU A 1 371 ? 6.23 -23.391 13.648 1 86.75 371 LEU A O 1
ATOM 2950 N N . HIS A 1 372 ? 5.629 -23.688 11.508 1 88.38 372 HIS A N 1
ATOM 2951 C CA . HIS A 1 372 ? 4.602 -22.656 11.547 1 88.38 372 HIS A CA 1
ATOM 2952 C C . HIS A 1 372 ? 3.266 -23.188 11.047 1 88.38 372 HIS A C 1
ATOM 2954 O O . HIS A 1 372 ? 3.133 -23.531 9.867 1 88.38 372 HIS A O 1
ATOM 2960 N N . HIS A 1 373 ? 2.34 -23.172 11.875 1 90.38 373 HIS A N 1
ATOM 2961 C CA . HIS A 1 373 ? 1.009 -23.609 11.477 1 90.38 373 HIS A CA 1
ATOM 2962 C C . HIS A 1 373 ? 0.34 -22.609 10.555 1 90.38 373 HIS A C 1
ATOM 2964 O O . HIS A 1 373 ? 0.397 -21.391 10.797 1 90.38 373 HIS A O 1
ATOM 2970 N N . PRO A 1 374 ? -0.275 -23.141 9.531 1 94.19 374 PRO A N 1
ATOM 2971 C CA . PRO A 1 374 ? -0.92 -22.188 8.625 1 94.19 374 PRO A CA 1
ATOM 2972 C C . PRO A 1 374 ? -2.102 -21.469 9.273 1 94.19 374 PRO A C 1
ATOM 2974 O O . PRO A 1 374 ? -2.83 -22.062 10.07 1 94.19 374 PRO A O 1
ATOM 2977 N N . ASP A 1 375 ? -2.359 -20.219 8.875 1 93.88 375 ASP A N 1
ATOM 2978 C CA . ASP A 1 375 ? -3.498 -19.438 9.352 1 93.88 375 ASP A CA 1
ATOM 2979 C C . ASP A 1 375 ? -4.816 -20.047 8.875 1 93.88 375 ASP A C 1
ATOM 2981 O O . ASP A 1 375 ? -5.828 -19.969 9.57 1 93.88 375 ASP A O 1
ATOM 2985 N N . ARG A 1 376 ? -4.828 -20.625 7.676 1 96.94 376 ARG A N 1
ATOM 2986 C CA . ARG A 1 376 ? -5.992 -21.25 7.062 1 96.94 376 ARG A CA 1
ATOM 2987 C C . ARG A 1 376 ? -5.68 -22.688 6.652 1 96.94 376 ARG A C 1
ATOM 2989 O O . ARG A 1 376 ? -5.461 -22.969 5.469 1 96.94 376 ARG A O 1
ATOM 2996 N N . PRO A 1 377 ? -5.781 -23.547 7.508 1 96.5 377 PRO A N 1
ATOM 2997 C CA . PRO A 1 377 ? -5.238 -24.891 7.324 1 96.5 377 PRO A CA 1
ATOM 2998 C C . PRO A 1 377 ? -6.023 -25.703 6.301 1 96.5 377 PRO A C 1
ATOM 3000 O O . PRO A 1 377 ? -5.52 -26.719 5.793 1 96.5 377 PRO A O 1
ATOM 3003 N N . ALA A 1 378 ? -7.227 -25.344 5.941 1 97.94 378 ALA A N 1
ATOM 3004 C CA . ALA A 1 378 ? -8.023 -26.109 4.98 1 97.94 378 ALA A CA 1
ATOM 3005 C C . ALA A 1 378 ? -7.918 -25.5 3.582 1 97.94 378 ALA A C 1
ATOM 3007 O O . ALA A 1 378 ? -8.391 -26.094 2.609 1 97.94 378 ALA A O 1
ATOM 3008 N N . SER A 1 379 ? -7.32 -24.406 3.402 1 98.19 379 SER A N 1
ATOM 3009 C CA . SER A 1 379 ? -7.398 -23.609 2.182 1 98.19 379 SER A CA 1
ATOM 3010 C C . SER A 1 379 ? -6.492 -24.172 1.093 1 98.19 379 SER A C 1
ATOM 3012 O O . SER A 1 379 ? -5.645 -25.031 1.363 1 98.19 379 SER A O 1
ATOM 3014 N N . LEU A 1 380 ? -6.715 -23.719 -0.05 1 98.56 380 LEU A N 1
ATOM 3015 C CA . LEU A 1 380 ? -5.945 -24.188 -1.195 1 98.56 380 LEU A CA 1
ATOM 3016 C C . LEU A 1 380 ? -4.504 -23.703 -1.121 1 98.56 380 LEU A C 1
ATOM 3018 O O . LEU A 1 380 ? -3.57 -24.5 -1.292 1 98.56 380 LEU A O 1
ATOM 3022 N N . PHE A 1 381 ? -4.293 -22.5 -0.746 1 98.62 381 PHE A N 1
ATOM 3023 C CA . PHE A 1 381 ? -2.955 -21.953 -0.918 1 98.62 381 PHE A CA 1
ATOM 3024 C C . PHE A 1 381 ? -2.158 -22.047 0.377 1 98.62 381 PHE A C 1
ATOM 3026 O O . PHE A 1 381 ? -0.929 -21.969 0.364 1 98.62 381 PHE A O 1
ATOM 3033 N N . GLU A 1 382 ? -2.809 -22.266 1.482 1 97.94 382 GLU A N 1
ATOM 3034 C CA . GLU A 1 382 ? -2.076 -22.312 2.744 1 97.94 382 GLU A CA 1
ATOM 3035 C C . GLU A 1 382 ? -2.236 -23.672 3.416 1 97.94 382 GLU A C 1
ATOM 3037 O O . GLU A 1 382 ? -1.477 -24.016 4.324 1 97.94 382 GLU A O 1
ATOM 3042 N N . GLY A 1 383 ? -3.195 -24.453 2.873 1 97.38 383 GLY A N 1
ATOM 3043 C CA . GLY A 1 383 ? -3.57 -25.594 3.693 1 97.38 383 GLY A CA 1
ATOM 3044 C C . GLY A 1 383 ? -3.588 -26.906 2.926 1 97.38 383 GLY A C 1
ATOM 3045 O O . GLY A 1 383 ? -2.793 -27.109 2.004 1 97.38 383 GLY A O 1
ATOM 3046 N N . LEU A 1 384 ? -4.492 -27.797 3.41 1 97.81 384 LEU A N 1
ATOM 3047 C CA . LEU A 1 384 ? -4.523 -29.203 3.023 1 97.81 384 LEU A CA 1
ATOM 3048 C C . LEU A 1 384 ? -4.977 -29.359 1.575 1 97.81 384 LEU A C 1
ATOM 3050 O O . LEU A 1 384 ? -4.508 -30.25 0.868 1 97.81 384 LEU A O 1
ATOM 3054 N N . ILE A 1 385 ? -5.844 -28.5 1.099 1 98.38 385 ILE A N 1
ATOM 3055 C CA . ILE A 1 385 ? -6.348 -28.641 -0.264 1 98.38 385 ILE A CA 1
ATOM 3056 C C . ILE A 1 385 ? -5.191 -28.531 -1.256 1 98.38 385 ILE A C 1
ATOM 3058 O O . ILE A 1 385 ? -5.18 -29.219 -2.281 1 98.38 385 ILE A O 1
ATOM 3062 N N . GLY A 1 386 ? -4.227 -27.703 -0.93 1 98.38 386 GLY A N 1
ATOM 3063 C CA . GLY A 1 386 ? -3.064 -27.578 -1.797 1 98.38 386 GLY A CA 1
ATOM 3064 C C . GLY A 1 386 ? -2.281 -28.875 -1.927 1 98.38 386 GLY A C 1
ATOM 3065 O O . GLY A 1 386 ? -1.836 -29.219 -3.021 1 98.38 386 GLY A O 1
ATOM 3066 N N . ARG A 1 387 ? -2.127 -29.547 -0.858 1 97.69 387 ARG A N 1
ATOM 3067 C CA . ARG A 1 387 ? -1.449 -30.844 -0.871 1 97.69 387 ARG A CA 1
ATOM 3068 C C . ARG A 1 387 ? -2.244 -31.875 -1.667 1 97.69 387 ARG A C 1
ATOM 3070 O O . ARG A 1 387 ? -1.672 -32.656 -2.426 1 97.69 387 ARG A O 1
ATOM 3077 N N . LEU A 1 388 ? -3.52 -31.828 -1.445 1 97.75 388 LEU A N 1
ATOM 3078 C CA . LEU A 1 388 ? -4.398 -32.75 -2.172 1 97.75 388 LEU A CA 1
ATOM 3079 C C . LEU A 1 388 ? -4.348 -32.469 -3.672 1 97.75 388 LEU A C 1
ATOM 3081 O O . LEU A 1 388 ? -4.32 -33.406 -4.477 1 97.75 388 LEU A O 1
ATOM 3085 N N . TYR A 1 389 ? -4.332 -31.188 -3.984 1 97.75 389 TYR A N 1
ATOM 3086 C CA . TYR A 1 389 ? -4.254 -30.781 -5.383 1 97.75 389 TYR A CA 1
ATOM 3087 C C . TYR A 1 389 ? -2.986 -31.312 -6.035 1 97.75 389 TYR A C 1
ATOM 3089 O O . TYR A 1 389 ? -3.037 -31.875 -7.129 1 97.75 389 TYR A O 1
ATOM 3097 N N . LEU A 1 390 ? -1.895 -31.156 -5.383 1 98.12 390 LEU A N 1
ATOM 3098 C CA . LEU A 1 390 ? -0.623 -31.656 -5.902 1 98.12 390 LEU A CA 1
ATOM 3099 C C . LEU A 1 390 ? -0.654 -33.156 -6.074 1 98.12 390 LEU A C 1
ATOM 3101 O O . LEU A 1 390 ? -0.166 -33.688 -7.078 1 98.12 390 LEU A O 1
ATOM 3105 N N . ALA A 1 391 ? -1.18 -33.844 -5.094 1 96.88 391 ALA A N 1
ATOM 3106 C CA . ALA A 1 391 ? -1.265 -35.312 -5.176 1 96.88 391 ALA A CA 1
ATOM 3107 C C . ALA A 1 391 ? -2.033 -35.719 -6.418 1 96.88 391 ALA A C 1
ATOM 3109 O O . ALA A 1 391 ? -1.637 -36.688 -7.102 1 96.88 391 ALA A O 1
ATOM 3110 N N . GLU A 1 392 ? -3.109 -35.031 -6.656 1 94.75 392 GLU A N 1
ATOM 3111 C CA . GLU A 1 392 ? -3.895 -35.344 -7.848 1 94.75 392 GLU A CA 1
ATOM 3112 C C . GLU A 1 392 ? -3.1 -35.062 -9.117 1 94.75 392 GLU A C 1
ATOM 3114 O O . GLU A 1 392 ? -3.121 -35.844 -10.062 1 94.75 392 GLU A O 1
ATOM 3119 N N . GLU A 1 393 ? -2.404 -33.969 -9.156 1 93.62 393 GLU A N 1
ATOM 3120 C CA . GLU A 1 393 ? -1.6 -33.562 -10.305 1 93.62 393 GLU A CA 1
ATOM 3121 C C . GLU A 1 393 ? -0.491 -34.594 -10.586 1 93.62 393 GLU A C 1
ATOM 3123 O O . GLU A 1 393 ? -0.14 -34.844 -11.742 1 93.62 393 GLU A O 1
ATOM 3128 N N . MET A 1 394 ? 0.025 -35.156 -9.555 1 94.31 394 MET A N 1
ATOM 3129 C CA . MET A 1 394 ? 1.14 -36.094 -9.68 1 94.31 394 MET A CA 1
ATOM 3130 C C . MET A 1 394 ? 0.702 -37.375 -10.398 1 94.31 394 MET A C 1
ATOM 3132 O O . MET A 1 394 ? 1.528 -38.062 -10.969 1 94.31 394 MET A O 1
ATOM 3136 N N . SER A 1 395 ? -0.558 -37.594 -10.367 1 91.31 395 SER A N 1
ATOM 3137 C CA . SER A 1 395 ? -1.084 -38.75 -11.094 1 91.31 395 SER A CA 1
ATOM 3138 C C . SER A 1 395 ? -1.162 -38.469 -12.594 1 91.31 395 SER A C 1
ATOM 3140 O O . SER A 1 395 ? -1.33 -39.406 -13.391 1 91.31 395 SER A O 1
ATOM 3142 N N . HIS A 1 396 ? -1.067 -37.219 -12.969 1 92.5 396 HIS A N 1
ATOM 3143 C CA . HIS A 1 396 ? -1.077 -36.75 -14.352 1 92.5 396 HIS A CA 1
ATOM 3144 C C . HIS A 1 396 ? 0.067 -35.781 -14.609 1 92.5 396 HIS A C 1
ATOM 3146 O O . HIS A 1 396 ? -0.162 -34.625 -15.031 1 92.5 396 HIS A O 1
ATOM 3152 N N . VAL A 1 397 ? 1.257 -36.25 -14.477 1 94.88 397 VAL A N 1
ATOM 3153 C CA . VAL A 1 397 ? 2.436 -35.375 -14.375 1 94.88 397 VAL A CA 1
ATOM 3154 C C . VAL A 1 397 ? 2.613 -34.594 -15.664 1 94.88 397 VAL A C 1
ATOM 3156 O O . VAL A 1 397 ? 3.082 -33.438 -15.633 1 94.88 397 VAL A O 1
ATOM 3159 N N . LEU A 1 398 ? 2.279 -35.125 -16.797 1 94.81 398 LEU A N 1
ATOM 3160 C CA . LEU A 1 398 ? 2.496 -34.438 -18.078 1 94.81 398 LEU A CA 1
ATOM 3161 C C . LEU A 1 398 ? 1.507 -33.281 -18.25 1 94.81 398 LEU A C 1
ATOM 3163 O O . LEU A 1 398 ? 1.748 -32.375 -19.047 1 94.81 398 LEU A O 1
ATOM 3167 N N . GLU A 1 399 ? 0.419 -33.312 -17.5 1 94.19 399 GLU A N 1
ATOM 3168 C CA . GLU A 1 399 ? -0.61 -32.281 -17.625 1 94.19 399 GLU A CA 1
ATOM 3169 C C . GLU A 1 399 ? -0.682 -31.406 -16.359 1 94.19 399 GLU A C 1
ATOM 3171 O O . GLU A 1 399 ? -1.496 -30.484 -16.281 1 94.19 399 GLU A O 1
ATOM 3176 N N . ALA A 1 400 ? 0.171 -31.719 -15.43 1 95.81 400 ALA A N 1
ATOM 3177 C CA . ALA A 1 400 ? 0.134 -31.031 -14.141 1 95.81 400 ALA A CA 1
ATOM 3178 C C . ALA A 1 400 ? 0.397 -29.531 -14.312 1 95.81 400 ALA A C 1
ATOM 3180 O O . ALA A 1 400 ? 1.253 -29.125 -15.109 1 95.81 400 ALA A O 1
ATOM 3181 N N . LYS A 1 401 ? -0.375 -28.703 -13.648 1 96.69 401 LYS A N 1
ATOM 3182 C CA . LYS A 1 401 ? -0.254 -27.25 -13.68 1 96.69 401 LYS A CA 1
ATOM 3183 C C . LYS A 1 401 ? -0.454 -26.656 -12.289 1 96.69 401 LYS A C 1
ATOM 3185 O O . LYS A 1 401 ? -1.351 -27.062 -11.547 1 96.69 401 LYS A O 1
ATOM 3190 N N . PHE A 1 402 ? 0.441 -25.719 -11.945 1 98.19 402 PHE A N 1
ATOM 3191 C CA . PHE A 1 402 ? 0.223 -25 -10.695 1 98.19 402 PHE A CA 1
ATOM 3192 C C . PHE A 1 402 ? -1.155 -24.344 -10.68 1 98.19 402 PHE A C 1
ATOM 3194 O O . PHE A 1 402 ? -1.485 -23.547 -11.562 1 98.19 402 PHE A O 1
ATOM 3201 N N . PRO A 1 403 ? -2.008 -24.641 -9.695 1 97.75 403 PRO A N 1
ATOM 3202 C CA . PRO A 1 403 ? -3.395 -24.156 -9.711 1 97.75 403 PRO A CA 1
ATOM 3203 C C . PRO A 1 403 ? -3.496 -22.641 -9.633 1 97.75 403 PRO A C 1
ATOM 3205 O O . PRO A 1 403 ? -2.742 -22 -8.891 1 97.75 403 PRO A O 1
ATOM 3208 N N . ALA A 1 404 ? -4.375 -22.094 -10.453 1 98 404 ALA A N 1
ATOM 3209 C CA . ALA A 1 404 ? -4.723 -20.688 -10.438 1 98 404 ALA A CA 1
ATOM 3210 C C . ALA A 1 404 ? -3.521 -19.812 -10.82 1 98 404 ALA A C 1
ATOM 3212 O O . ALA A 1 404 ? -3.422 -18.656 -10.406 1 98 404 ALA A O 1
ATOM 3213 N N . PHE A 1 405 ? -2.531 -20.391 -11.508 1 98.38 405 PHE A N 1
ATOM 3214 C CA . PHE A 1 405 ? -1.312 -19.703 -11.906 1 98.38 405 PHE A CA 1
ATOM 3215 C C . PHE A 1 405 ? -0.925 -20.078 -13.336 1 98.38 405 PHE A C 1
ATOM 3217 O O . PHE A 1 405 ? -0.651 -19.188 -14.156 1 98.38 405 PHE A O 1
ATOM 3224 N N . THR A 1 406 ? -0.937 -21.312 -13.633 1 97.5 406 THR A N 1
ATOM 3225 C CA . THR A 1 406 ? -0.637 -21.797 -14.977 1 97.5 406 THR A CA 1
ATOM 3226 C C . THR A 1 406 ? -1.914 -22.219 -15.695 1 97.5 406 THR A C 1
ATOM 3228 O O . THR A 1 406 ? -2.73 -22.953 -15.141 1 97.5 406 THR A O 1
ATOM 3231 N N . LEU A 1 407 ? -2.062 -21.734 -16.938 1 95.12 407 LEU A N 1
ATOM 3232 C CA . LEU A 1 407 ? -3.24 -22.047 -17.734 1 95.12 407 LEU A CA 1
ATOM 3233 C C . LEU A 1 407 ? -3.029 -23.344 -18.5 1 95.12 407 LEU A C 1
ATOM 3235 O O . LEU A 1 407 ? -1.924 -23.625 -18.984 1 95.12 407 LEU A O 1
ATOM 3239 N N . MET B 1 1 ? -23.781 5.449 22.844 1 32.31 1 MET B N 1
ATOM 3240 C CA . MET B 1 1 ? -22.703 5.457 21.859 1 32.31 1 MET B CA 1
ATOM 3241 C C . MET B 1 1 ? -23 6.457 20.734 1 32.31 1 MET B C 1
ATOM 3243 O O . MET B 1 1 ? -24.062 6.398 20.109 1 32.31 1 MET B O 1
ATOM 3247 N N . THR B 1 2 ? -22.609 7.641 20.797 1 46.56 2 THR B N 1
ATOM 3248 C CA . THR B 1 2 ? -23.078 8.711 19.922 1 46.56 2 THR B CA 1
ATOM 3249 C C . THR B 1 2 ? -22.844 8.352 18.453 1 46.56 2 THR B C 1
ATOM 3251 O O . THR B 1 2 ? -21.719 8.023 18.062 1 46.56 2 THR B O 1
ATOM 3254 N N . PRO B 1 3 ? -23.891 8.023 17.781 1 55.12 3 PRO B N 1
ATOM 3255 C CA . PRO B 1 3 ? -23.984 7.41 16.453 1 55.12 3 PRO B CA 1
ATOM 3256 C C . PRO B 1 3 ? -23 8.023 15.453 1 55.12 3 PRO B C 1
ATOM 3258 O O . PRO B 1 3 ? -22.609 7.375 14.477 1 55.12 3 PRO B O 1
ATOM 3261 N N . LYS B 1 4 ? -22.75 9.391 15.594 1 65.88 4 LYS B N 1
ATOM 3262 C CA . LYS B 1 4 ? -22.219 10.078 14.422 1 65.88 4 LYS B CA 1
ATOM 3263 C C . LYS B 1 4 ? -20.719 10.32 14.562 1 65.88 4 LYS B C 1
ATOM 3265 O O . LYS B 1 4 ? -20.125 11.039 13.758 1 65.88 4 LYS B O 1
ATOM 3270 N N . GLY B 1 5 ? -20.016 9.797 15.516 1 86.44 5 GLY B N 1
ATOM 3271 C CA . GLY B 1 5 ? -18.578 9.992 15.633 1 86.44 5 GLY B CA 1
ATOM 3272 C C . GLY B 1 5 ? -18.219 11.305 16.312 1 86.44 5 GLY B C 1
ATOM 3273 O O . GLY B 1 5 ? -17.031 11.617 16.453 1 86.44 5 GLY B O 1
ATOM 3274 N N . SER B 1 6 ? -19.219 12.156 16.75 1 93.25 6 SER B N 1
ATOM 3275 C CA . SER B 1 6 ? -18.984 13.445 17.406 1 93.25 6 SER B CA 1
ATOM 3276 C C . SER B 1 6 ? -20.047 13.719 18.469 1 93.25 6 SER B C 1
ATOM 3278 O O . SER B 1 6 ? -21.156 13.18 18.406 1 93.25 6 SER B O 1
ATOM 3280 N N . PHE B 1 7 ? -19.734 14.523 19.438 1 93.56 7 PHE B N 1
ATOM 3281 C CA . PHE B 1 7 ? -20.688 15.016 20.438 1 93.56 7 PHE B CA 1
ATOM 3282 C C . PHE B 1 7 ? -21.422 16.25 19.906 1 93.56 7 PHE B C 1
ATOM 3284 O O . PHE B 1 7 ? -20.891 17 19.094 1 93.56 7 PHE B O 1
ATOM 3291 N N . GLU B 1 8 ? -22.578 16.422 20.422 1 92.88 8 GLU B N 1
ATOM 3292 C CA . GLU B 1 8 ? -23.297 17.641 20.094 1 92.88 8 GLU B CA 1
ATOM 3293 C C . GLU B 1 8 ? -22.594 18.875 20.672 1 92.88 8 GLU B C 1
ATOM 3295 O O . GLU B 1 8 ? -22.156 18.859 21.812 1 92.88 8 GLU B O 1
ATOM 3300 N N . ASN B 1 9 ? -22.438 19.859 19.797 1 94 9 ASN B N 1
ATOM 3301 C CA . ASN B 1 9 ? -21.812 21.094 20.234 1 94 9 ASN B CA 1
ATOM 3302 C C . ASN B 1 9 ? -22.781 21.938 21.078 1 94 9 ASN B C 1
ATOM 3304 O O . ASN B 1 9 ? -23.75 22.484 20.547 1 94 9 ASN B O 1
ATOM 3308 N N . GLN B 1 10 ? -22.469 22.125 22.25 1 91.31 10 GLN B N 1
ATOM 3309 C CA . GLN B 1 10 ? -23.359 22.844 23.156 1 91.31 10 GLN B CA 1
ATOM 3310 C C . GLN B 1 10 ? -22.875 24.281 23.391 1 91.31 10 GLN B C 1
ATOM 3312 O O . GLN B 1 10 ? -23.5 25.031 24.141 1 91.31 10 GLN B O 1
ATOM 3317 N N . TYR B 1 11 ? -21.812 24.641 22.828 1 93.31 11 TYR B N 1
ATOM 3318 C CA . TYR B 1 11 ? -21.281 26 23 1 93.31 11 TYR B CA 1
ATOM 3319 C C . TYR B 1 11 ? -22.188 27.016 22.297 1 93.31 11 TYR B C 1
ATOM 3321 O O . TYR B 1 11 ? -22.766 26.719 21.25 1 93.31 11 TYR B O 1
ATOM 3329 N N . GLU B 1 12 ? -22.25 28.203 22.844 1 92.38 12 GLU B N 1
ATOM 3330 C CA . GLU B 1 12 ? -23.016 29.281 22.234 1 92.38 12 GLU B CA 1
ATOM 3331 C C . GLU B 1 12 ? -22.219 29.938 21.094 1 92.38 12 GLU B C 1
ATOM 3333 O O . GLU B 1 12 ? -21 30.062 21.172 1 92.38 12 GLU B O 1
ATOM 3338 N N . ASP B 1 13 ? -23.016 30.391 20.156 1 92.75 13 ASP B N 1
ATOM 3339 C CA . ASP B 1 13 ? -22.391 31.172 19.094 1 92.75 13 ASP B CA 1
ATOM 3340 C C . ASP B 1 13 ? -21.812 32.469 19.641 1 92.75 13 ASP B C 1
ATOM 3342 O O . ASP B 1 13 ? -22.234 32.969 20.688 1 92.75 13 ASP B O 1
ATOM 3346 N N . TYR B 1 14 ? -20.953 33 18.875 1 92.19 14 TYR B N 1
ATOM 3347 C CA . TYR B 1 14 ? -20.234 34.219 19.266 1 92.19 14 TYR B CA 1
ATOM 3348 C C . TYR B 1 14 ? -21.188 35.375 19.438 1 92.19 14 TYR B C 1
ATOM 3350 O O . TYR B 1 14 ? -22.047 35.625 18.594 1 92.19 14 TYR B O 1
ATOM 3358 N N . SER B 1 15 ? -21.109 36.062 20.516 1 91.12 15 SER B N 1
ATOM 3359 C CA . SER B 1 15 ? -21.562 37.406 20.797 1 91.12 15 SER B CA 1
ATOM 3360 C C . SER B 1 15 ? -20.578 38.156 21.703 1 91.12 15 SER B C 1
ATOM 3362 O O . SER B 1 15 ? -19.781 37.531 22.406 1 91.12 15 SER B O 1
ATOM 3364 N N . ALA B 1 16 ? -20.609 39.438 21.594 1 87.25 16 ALA B N 1
ATOM 3365 C CA . ALA B 1 16 ? -19.688 40.219 22.422 1 87.25 16 ALA B CA 1
ATOM 3366 C C . ALA B 1 16 ? -19.844 39.875 23.891 1 87.25 16 ALA B C 1
ATOM 3368 O O . ALA B 1 16 ? -18.859 39.844 24.641 1 87.25 16 ALA B O 1
ATOM 3369 N N . GLU B 1 17 ? -21.016 39.531 24.297 1 86.75 17 GLU B N 1
ATOM 3370 C CA . GLU B 1 17 ? -21.312 39.188 25.688 1 86.75 17 GLU B CA 1
ATOM 3371 C C . GLU B 1 17 ? -20.766 37.812 26.047 1 86.75 17 GLU B C 1
ATOM 3373 O O . GLU B 1 17 ? -20.125 37.656 27.094 1 86.75 17 GLU B O 1
ATOM 3378 N N . VAL B 1 18 ? -20.953 36.969 25.156 1 87 18 VAL B N 1
ATOM 3379 C CA . VAL B 1 18 ? -20.562 35.594 25.406 1 87 18 VAL B CA 1
ATOM 3380 C C . VAL B 1 18 ? -19.047 35.469 25.422 1 87 18 VAL B C 1
ATOM 3382 O O . VAL B 1 18 ? -18.484 34.688 26.188 1 87 18 VAL B O 1
ATOM 3385 N N . ALA B 1 19 ? -18.391 36.281 24.656 1 87.44 19 ALA B N 1
ATOM 3386 C CA . ALA B 1 19 ? -16.953 36.125 24.422 1 87.44 19 ALA B CA 1
ATOM 3387 C C . ALA B 1 19 ? -16.141 36.969 25.375 1 87.44 19 ALA B C 1
ATOM 3389 O O . ALA B 1 19 ? -14.906 36.938 25.375 1 87.44 19 ALA B O 1
ATOM 3390 N N . SER B 1 20 ? -16.75 37.688 26.219 1 85.5 20 SER B N 1
ATOM 3391 C CA . SER B 1 20 ? -16.078 38.719 27.031 1 85.5 20 SER B CA 1
ATOM 3392 C C . SER B 1 20 ? -15.039 38.062 27.953 1 85.5 20 SER B C 1
ATOM 3394 O O . SER B 1 20 ? -14 38.656 28.234 1 85.5 20 SER B O 1
ATOM 3396 N N . ASN B 1 21 ? -15.258 36.844 28.344 1 84.81 21 ASN B N 1
ATOM 3397 C CA . ASN B 1 21 ? -14.32 36.219 29.25 1 84.81 21 ASN B CA 1
ATOM 3398 C C . ASN B 1 21 ? -13.336 35.312 28.484 1 84.81 21 ASN B C 1
ATOM 3400 O O . ASN B 1 21 ? -12.414 34.75 29.094 1 84.81 21 ASN B O 1
ATOM 3404 N N . ILE B 1 22 ? -13.477 35.312 27.234 1 90 22 ILE B N 1
ATOM 3405 C CA . ILE B 1 22 ? -12.688 34.375 26.438 1 90 22 ILE B CA 1
ATOM 3406 C C . ILE B 1 22 ? -11.773 35.156 25.484 1 90 22 ILE B C 1
ATOM 3408 O O . ILE B 1 22 ? -10.609 34.781 25.297 1 90 22 ILE B O 1
ATOM 3412 N N . ILE B 1 23 ? -12.297 36.188 24.938 1 91.88 23 ILE B N 1
ATOM 3413 C CA . ILE B 1 23 ? -11.57 37 23.984 1 91.88 23 ILE B CA 1
ATOM 3414 C C . ILE B 1 23 ? -11.289 38.375 24.609 1 91.88 23 ILE B C 1
ATOM 3416 O O . ILE B 1 23 ? -12.102 38.906 25.375 1 91.88 23 ILE B O 1
ATOM 3420 N N . ASN B 1 24 ? -10.141 38.906 24.312 1 89.5 24 ASN B N 1
ATOM 3421 C CA . ASN B 1 24 ? -9.797 40.219 24.875 1 89.5 24 ASN B CA 1
ATOM 3422 C C . ASN B 1 24 ? -10.609 41.344 24.219 1 89.5 24 ASN B C 1
ATOM 3424 O O . ASN B 1 24 ? -11.32 41.094 23.234 1 89.5 24 ASN B O 1
ATOM 3428 N N . GLU B 1 25 ? -10.438 42.469 24.703 1 87 25 GLU B N 1
ATOM 3429 C CA . GLU B 1 25 ? -11.258 43.594 24.266 1 87 25 GLU B CA 1
ATOM 3430 C C . GLU B 1 25 ? -10.938 44 22.828 1 87 25 GLU B C 1
ATOM 3432 O O . GLU B 1 25 ? -11.828 44.375 22.078 1 87 25 GLU B O 1
ATOM 3437 N N . SER B 1 26 ? -9.688 43.906 22.453 1 86.5 26 SER B N 1
ATOM 3438 C CA . SER B 1 26 ? -9.266 44.312 21.109 1 86.5 26 SER B CA 1
ATOM 3439 C C . SER B 1 26 ? -9.625 43.25 20.094 1 86.5 26 SER B C 1
ATOM 3441 O O . SER B 1 26 ? -9.461 43.438 18.875 1 86.5 26 SER B O 1
ATOM 3443 N N . ARG B 1 27 ? -10.055 42.156 20.547 1 86.06 27 ARG B N 1
ATOM 3444 C CA . ARG B 1 27 ? -10.516 41.031 19.719 1 86.06 27 ARG B CA 1
ATOM 3445 C C . ARG B 1 27 ? -9.398 40.5 18.828 1 86.06 27 ARG B C 1
ATOM 3447 O O . ARG B 1 27 ? -9.648 40.062 17.703 1 86.06 27 ARG B O 1
ATOM 3454 N N . ASP B 1 28 ? -8.172 40.562 19.281 1 88.12 28 ASP B N 1
ATOM 3455 C CA . ASP B 1 28 ? -7.02 40.062 18.531 1 88.12 28 ASP B CA 1
ATOM 3456 C C . ASP B 1 28 ? -6.242 39.031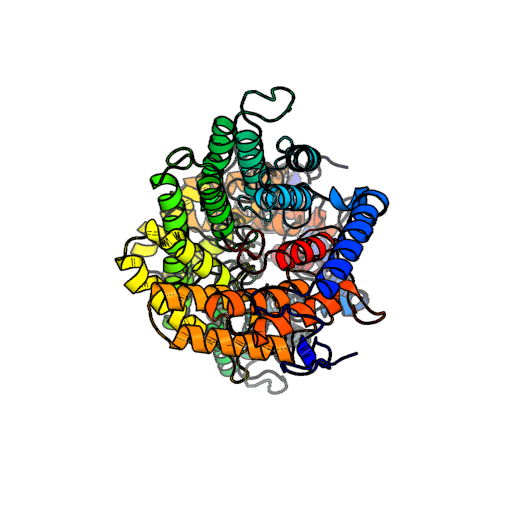 19.359 1 88.12 28 ASP B C 1
ATOM 3458 O O . ASP B 1 28 ? -5.098 38.719 19.047 1 88.12 28 ASP B O 1
ATOM 3462 N N . GLY B 1 29 ? -6.891 38.625 20.375 1 92.06 29 GLY B N 1
ATOM 3463 C CA . GLY B 1 29 ? -6.289 37.625 21.25 1 92.06 29 GLY B CA 1
ATOM 3464 C C . GLY B 1 29 ? -7.242 37.125 22.312 1 92.06 29 GLY B C 1
ATOM 3465 O O . GLY B 1 29 ? -8.445 37.375 22.25 1 92.06 29 GLY B O 1
ATOM 3466 N N . ILE B 1 30 ? -6.691 36.406 23.188 1 93.44 30 ILE B N 1
ATOM 3467 C CA . ILE B 1 30 ? -7.52 35.781 24.219 1 93.44 30 ILE B CA 1
ATOM 3468 C C . ILE B 1 30 ? -7.512 36.688 25.469 1 93.44 30 ILE B C 1
ATOM 3470 O O . ILE B 1 30 ? -6.582 37.469 25.672 1 93.44 30 ILE B O 1
ATOM 3474 N N . SER B 1 31 ? -8.555 36.562 26.297 1 92.75 31 SER B N 1
ATOM 3475 C CA . SER B 1 31 ? -8.68 37.375 27.516 1 92.75 31 SER B CA 1
ATOM 3476 C C . SER B 1 31 ? -7.629 36.969 28.547 1 92.75 31 SER B C 1
ATOM 3478 O O . SER B 1 31 ? -7.066 35.875 28.469 1 92.75 31 SER B O 1
ATOM 3480 N N . GLU B 1 32 ? -7.391 37.844 29.453 1 92.81 32 GLU B N 1
ATOM 3481 C CA . GLU B 1 32 ? -6.457 37.531 30.547 1 92.81 32 GLU B CA 1
ATOM 3482 C C . GLU B 1 32 ? -6.922 36.344 31.375 1 92.81 32 GLU B C 1
ATOM 3484 O O . GLU B 1 32 ? -6.105 35.531 31.828 1 92.81 32 GLU B O 1
ATOM 3489 N N . LYS B 1 33 ? -8.133 36.312 31.578 1 92.06 33 LYS B N 1
ATOM 3490 C CA . LYS B 1 33 ? -8.711 35.219 32.344 1 92.06 33 LYS B CA 1
ATOM 3491 C C . LYS B 1 33 ? -8.453 33.875 31.641 1 92.06 33 LYS B C 1
ATOM 3493 O O . LYS B 1 33 ? -8.047 32.906 32.281 1 92.06 33 LYS B O 1
ATOM 3498 N N . PHE B 1 34 ? -8.789 33.844 30.391 1 94.06 34 PHE B N 1
ATOM 3499 C CA . PHE B 1 34 ? -8.57 32.625 29.625 1 94.06 34 PHE B CA 1
ATOM 3500 C C . PHE B 1 34 ? -7.09 32.281 29.547 1 94.06 34 PHE B C 1
ATOM 3502 O O . PHE B 1 34 ? -6.715 31.109 29.641 1 94.06 34 PHE B O 1
ATOM 3509 N N . GLN B 1 35 ? -6.258 33.25 29.375 1 94.25 35 GLN B N 1
ATOM 3510 C CA . GLN B 1 35 ? -4.812 33.062 29.344 1 94.25 35 GLN B CA 1
ATOM 3511 C C . GLN B 1 35 ? -4.312 32.406 30.641 1 94.25 35 GLN B C 1
ATOM 3513 O O . GLN B 1 35 ? -3.447 31.547 30.609 1 94.25 35 GLN B O 1
ATOM 3518 N N . THR B 1 36 ? -4.809 32.875 31.703 1 94.38 36 THR B N 1
ATOM 3519 C CA . THR B 1 36 ? -4.422 32.344 33 1 94.38 36 THR B CA 1
ATOM 3520 C C . THR B 1 36 ? -4.812 30.875 33.125 1 94.38 36 THR B C 1
ATOM 3522 O O . THR B 1 36 ? -4.035 30.062 33.625 1 94.38 36 THR B O 1
ATOM 3525 N N . LYS B 1 37 ? -5.965 30.594 32.688 1 93.12 37 LYS B N 1
ATOM 3526 C CA . LYS B 1 37 ? -6.426 29.219 32.719 1 93.12 37 LYS B CA 1
ATOM 3527 C C . LYS B 1 37 ? -5.535 28.328 31.844 1 93.12 37 LYS B C 1
ATOM 3529 O O . LYS B 1 37 ? -5.203 27.203 32.25 1 93.12 37 LYS B O 1
ATOM 3534 N N . LEU B 1 38 ? -5.199 28.828 30.672 1 95.06 38 LEU B N 1
ATOM 3535 C CA . LEU B 1 38 ? -4.363 28.062 29.75 1 95.06 38 LEU B CA 1
ATOM 3536 C C . LEU B 1 38 ? -2.967 27.859 30.328 1 95.06 38 LEU B C 1
ATOM 3538 O O . LEU B 1 38 ? -2.375 26.781 30.156 1 95.06 38 LEU B O 1
ATOM 3542 N N . GLN B 1 39 ? -2.459 28.844 30.969 1 94.81 39 GLN B N 1
ATOM 3543 C CA . GLN B 1 39 ? -1.137 28.734 31.578 1 94.81 39 GLN B CA 1
ATOM 3544 C C . GLN B 1 39 ? -1.123 27.688 32.688 1 94.81 39 GLN B C 1
ATOM 3546 O O . GLN B 1 39 ? -0.156 26.938 32.812 1 94.81 39 GLN B O 1
ATOM 3551 N N . LYS B 1 40 ? -2.135 27.688 33.469 1 95.62 40 LYS B N 1
ATOM 3552 C CA . LYS B 1 40 ? -2.252 26.672 34.5 1 95.62 40 LYS B CA 1
ATOM 3553 C C . LYS B 1 40 ? -2.32 25.281 33.906 1 95.62 40 LYS B C 1
ATOM 3555 O O . LYS B 1 40 ? -1.646 24.359 34.375 1 95.62 40 LYS B O 1
ATOM 3560 N N . PHE B 1 41 ? -3.146 25.141 32.938 1 96.5 41 PHE B N 1
ATOM 3561 C CA . PHE B 1 41 ? -3.264 23.875 32.219 1 96.5 41 PHE B CA 1
ATOM 3562 C C . PHE B 1 41 ? -1.905 23.422 31.688 1 96.5 41 PHE B C 1
ATOM 3564 O O . PHE B 1 41 ? -1.504 22.281 31.906 1 96.5 41 PHE B O 1
ATOM 3571 N N . LYS B 1 42 ? -1.188 24.266 30.984 1 96.5 42 LYS B N 1
ATOM 3572 C CA . LYS B 1 42 ? 0.103 23.938 30.391 1 96.5 42 LYS B CA 1
ATOM 3573 C C . LYS B 1 42 ? 1.108 23.5 31.453 1 96.5 42 LYS B C 1
ATOM 3575 O O . LYS B 1 42 ? 1.793 22.484 31.281 1 96.5 42 LYS B O 1
ATOM 3580 N N . THR B 1 43 ? 1.167 24.25 32.5 1 95.62 43 THR B N 1
ATOM 3581 C CA . THR B 1 43 ? 2.125 23.953 33.562 1 95.62 43 THR B CA 1
ATOM 3582 C C . THR B 1 43 ? 1.842 22.594 34.188 1 95.62 43 THR B C 1
ATOM 3584 O O . THR B 1 43 ? 2.748 21.766 34.312 1 95.62 43 THR B O 1
ATOM 3587 N N . GLU B 1 44 ? 0.644 22.375 34.5 1 96.94 44 GLU B N 1
ATOM 3588 C CA . GLU B 1 44 ? 0.249 21.125 35.156 1 96.94 44 GLU B CA 1
ATOM 3589 C C . GLU B 1 44 ? 0.453 19.938 34.219 1 96.94 44 GLU B C 1
ATOM 3591 O O . GLU B 1 44 ? 0.979 18.906 34.656 1 96.94 44 GLU B O 1
ATOM 3596 N N . LYS B 1 45 ? -0.013 20.094 33.031 1 97.19 45 LYS B N 1
ATOM 3597 C CA . LYS B 1 45 ? 0.02 18.953 32.094 1 97.19 45 LYS B CA 1
ATOM 3598 C C . LYS B 1 45 ? 1.439 18.688 31.609 1 97.19 45 LYS B C 1
ATOM 3600 O O . LYS B 1 45 ? 1.803 17.547 31.344 1 97.19 45 LYS B O 1
ATOM 3605 N N . LEU B 1 46 ? 2.209 19.719 31.469 1 95.94 46 LEU B N 1
ATOM 3606 C CA . LEU B 1 46 ? 3.607 19.516 31.109 1 95.94 46 LEU B CA 1
ATOM 3607 C C . LEU B 1 46 ? 4.34 18.734 32.188 1 95.94 46 LEU B C 1
ATOM 3609 O O . LEU B 1 46 ? 5.148 17.859 31.906 1 95.94 46 LEU B O 1
ATOM 3613 N N . GLN B 1 47 ? 4.086 19.125 33.438 1 95.5 47 GLN B N 1
ATOM 3614 C CA . GLN B 1 47 ? 4.664 18.391 34.562 1 95.5 47 GLN B CA 1
ATOM 3615 C C . GLN B 1 47 ? 4.191 16.938 34.562 1 95.5 47 GLN B C 1
ATOM 3617 O O . GLN B 1 47 ? 4.988 16.016 34.75 1 95.5 47 GLN B O 1
ATOM 3622 N N . TYR B 1 48 ? 2.932 16.766 34.375 1 96.56 48 TYR B N 1
ATOM 3623 C CA . TYR B 1 48 ? 2.363 15.43 34.312 1 96.56 48 TYR B CA 1
ATOM 3624 C C . TYR B 1 48 ? 3.02 14.609 33.188 1 96.56 48 TYR B C 1
ATOM 3626 O O . TYR B 1 48 ? 3.352 13.438 33.406 1 96.56 48 TYR B O 1
ATOM 3634 N N . LEU B 1 49 ? 3.176 15.195 32.031 1 97.12 49 LEU B N 1
ATOM 3635 C CA . LEU B 1 49 ? 3.801 14.555 30.891 1 97.12 49 LEU B CA 1
ATOM 3636 C C . LEU B 1 49 ? 5.215 14.094 31.234 1 97.12 49 LEU B C 1
ATOM 3638 O O . LEU B 1 49 ? 5.574 12.945 30.953 1 97.12 49 LEU B O 1
ATOM 3642 N N . LYS B 1 50 ? 6.008 14.883 31.812 1 94.38 50 LYS B N 1
ATOM 3643 C CA . LYS B 1 50 ? 7.422 14.617 32.062 1 94.38 50 LYS B CA 1
ATOM 3644 C C . LYS B 1 50 ? 7.602 13.617 33.188 1 94.38 50 LYS B C 1
ATOM 3646 O O . LYS B 1 50 ? 8.547 12.828 33.188 1 94.38 50 LYS B O 1
ATOM 3651 N N . VAL B 1 51 ? 6.676 13.594 34.125 1 93.81 51 VAL B N 1
ATOM 3652 C CA . VAL B 1 51 ? 6.84 12.766 35.312 1 93.81 51 VAL B CA 1
ATOM 3653 C C . VAL B 1 51 ? 6.105 11.438 35.125 1 93.81 51 VAL B C 1
ATOM 3655 O O . VAL B 1 51 ? 6.691 10.367 35.281 1 93.81 51 VAL B O 1
ATOM 3658 N N . GLU B 1 52 ? 4.867 11.508 34.656 1 94.75 52 GLU B N 1
ATOM 3659 C CA . GLU B 1 52 ? 4.012 10.328 34.656 1 94.75 52 GLU B CA 1
ATOM 3660 C C . GLU B 1 52 ? 4.07 9.625 33.281 1 94.75 52 GLU B C 1
ATOM 3662 O O . GLU B 1 52 ? 3.799 8.422 33.188 1 94.75 52 GLU B O 1
ATOM 3667 N N . MET B 1 53 ? 4.453 10.391 32.25 1 95.31 53 MET B N 1
ATOM 3668 C CA . MET B 1 53 ? 4.398 9.789 30.922 1 95.31 53 MET B CA 1
ATOM 3669 C C . MET B 1 53 ? 5.785 9.742 30.297 1 95.31 53 MET B C 1
ATOM 3671 O O . MET B 1 53 ? 5.91 9.719 29.062 1 95.31 53 MET B O 1
ATOM 3675 N N . ALA B 1 54 ? 6.797 9.719 31.047 1 91.75 54 ALA B N 1
ATOM 3676 C CA . ALA B 1 54 ? 8.172 9.805 30.547 1 91.75 54 ALA B CA 1
ATOM 3677 C C . ALA B 1 54 ? 8.484 8.656 29.594 1 91.75 54 ALA B C 1
ATOM 3679 O O . ALA B 1 54 ? 9.109 8.859 28.547 1 91.75 54 ALA B O 1
ATOM 3680 N N . ARG B 1 55 ? 8.133 7.453 29.859 1 92.25 55 ARG B N 1
ATOM 3681 C CA . ARG B 1 55 ? 8.422 6.285 29.031 1 92.25 55 ARG B CA 1
ATOM 3682 C C . ARG B 1 55 ? 7.684 6.355 27.703 1 92.25 55 ARG B C 1
ATOM 3684 O O . ARG B 1 55 ? 8.227 5.957 26.672 1 92.25 55 ARG B O 1
ATOM 3691 N N . ASP B 1 56 ? 6.469 6.887 27.734 1 95.25 56 ASP B N 1
ATOM 3692 C CA . ASP B 1 56 ? 5.641 6.984 26.531 1 95.25 56 ASP B CA 1
ATOM 3693 C C . ASP B 1 56 ? 6.211 8.008 25.547 1 95.25 56 ASP B C 1
ATOM 3695 O O . ASP B 1 56 ? 6.051 7.863 24.328 1 95.25 56 ASP B O 1
ATOM 3699 N N . ILE B 1 57 ? 6.871 8.984 26.094 1 95.69 57 ILE B N 1
ATOM 3700 C CA . ILE B 1 57 ? 7.469 10.031 25.266 1 95.69 57 ILE B CA 1
ATOM 3701 C C . ILE B 1 57 ? 8.516 9.422 24.328 1 95.69 57 ILE B C 1
ATOM 3703 O O . ILE B 1 57 ? 8.633 9.812 23.172 1 95.69 57 ILE B O 1
ATOM 3707 N N . PHE B 1 58 ? 9.203 8.375 24.797 1 95 58 PHE B N 1
ATOM 3708 C CA . PHE B 1 58 ? 10.344 7.828 24.078 1 95 58 PHE B CA 1
ATOM 3709 C C . PHE B 1 58 ? 9.961 6.52 23.391 1 95 58 PHE B C 1
ATOM 3711 O O . PHE B 1 58 ? 10.812 5.648 23.188 1 95 58 PHE B O 1
ATOM 3718 N N . HIS B 1 59 ? 8.68 6.414 23.094 1 93.94 59 HIS B N 1
ATOM 3719 C CA . HIS B 1 59 ? 8.242 5.234 22.359 1 93.94 59 HIS B CA 1
ATOM 3720 C C . HIS B 1 59 ? 9.055 5.055 21.078 1 93.94 59 HIS B C 1
ATOM 3722 O O . HIS B 1 59 ? 9.406 3.932 20.719 1 93.94 59 HIS B O 1
ATOM 3728 N N . ASP B 1 60 ? 9.266 6.074 20.375 1 95.69 60 ASP B N 1
ATOM 3729 C CA . ASP B 1 60 ? 10.164 6.117 19.219 1 95.69 60 ASP B CA 1
ATOM 3730 C C . ASP B 1 60 ? 10.797 7.504 19.078 1 95.69 60 ASP B C 1
ATOM 3732 O O . ASP B 1 60 ? 10.68 8.344 19.969 1 95.69 60 ASP B O 1
ATOM 3736 N N . GLY B 1 61 ? 11.539 7.723 18.016 1 96.69 61 GLY B N 1
ATOM 3737 C CA . GLY B 1 61 ? 12.266 8.977 17.875 1 96.69 61 GLY B CA 1
ATOM 3738 C C . GLY B 1 61 ? 11.641 9.906 16.859 1 96.69 61 GLY B C 1
ATOM 3739 O O . GLY B 1 61 ? 12.234 10.93 16.5 1 96.69 61 GLY B O 1
ATOM 3740 N N . THR B 1 62 ? 10.406 9.609 16.375 1 98.12 62 THR B N 1
ATOM 3741 C CA . THR B 1 62 ? 9.773 10.391 15.32 1 98.12 62 THR B CA 1
ATOM 3742 C C . THR B 1 62 ? 9.016 11.578 15.906 1 98.12 62 THR B C 1
ATOM 3744 O O . THR B 1 62 ? 8.859 11.688 17.125 1 98.12 62 THR B O 1
ATOM 3747 N N . VAL B 1 63 ? 8.594 12.414 15.062 1 98.75 63 VAL B N 1
ATOM 3748 C CA . VAL B 1 63 ? 7.855 13.594 15.492 1 98.75 63 VAL B CA 1
ATOM 3749 C C . VAL B 1 63 ? 6.406 13.211 15.789 1 98.75 63 VAL B C 1
ATOM 3751 O O . VAL B 1 63 ? 5.816 13.711 16.75 1 98.75 63 VAL B O 1
ATOM 3754 N N . TYR B 1 64 ? 5.863 12.32 15.062 1 98.56 64 TYR B N 1
ATOM 3755 C CA . TYR B 1 64 ? 4.449 11.984 15.133 1 98.56 64 TYR B CA 1
ATOM 3756 C C . TYR B 1 64 ? 4.117 11.281 16.453 1 98.56 64 TYR B C 1
ATOM 3758 O O . TYR B 1 64 ? 3.258 11.734 17.203 1 98.56 64 TYR B O 1
ATOM 3766 N N . THR B 1 65 ? 4.832 10.234 16.781 1 98 65 THR B N 1
ATOM 3767 C CA . THR B 1 65 ? 4.488 9.445 17.953 1 98 65 THR B CA 1
ATOM 3768 C C . THR B 1 65 ? 5.652 9.406 18.938 1 98 65 THR B C 1
ATOM 3770 O O . THR B 1 65 ? 5.539 8.812 20.016 1 98 65 THR B O 1
ATOM 3773 N N . GLY B 1 66 ? 6.73 10.086 18.641 1 97.38 66 GLY B N 1
ATOM 3774 C CA . GLY B 1 66 ? 7.926 9.906 19.453 1 97.38 66 GLY B CA 1
ATOM 3775 C C . GLY B 1 66 ? 8.398 11.18 20.125 1 97.38 66 GLY B C 1
ATOM 3776 O O . GLY B 1 66 ? 7.66 12.164 20.172 1 97.38 66 GLY B O 1
ATOM 3777 N N . SER B 1 67 ? 9.664 11.102 20.609 1 97.94 67 SER B N 1
ATOM 3778 C CA . SER B 1 67 ? 10.219 12.141 21.469 1 97.94 67 SER B CA 1
ATOM 3779 C C . SER B 1 67 ? 10.469 13.422 20.703 1 97.94 67 SER B C 1
ATOM 3781 O O . SER B 1 67 ? 10.422 14.516 21.266 1 97.94 67 SER B O 1
ATOM 3783 N N . ALA B 1 68 ? 10.672 13.297 19.406 1 98.5 68 ALA B N 1
ATOM 3784 C CA . ALA B 1 68 ? 10.953 14.484 18.594 1 98.5 68 ALA B CA 1
ATOM 3785 C C . ALA B 1 68 ? 9.75 15.43 18.578 1 98.5 68 ALA B C 1
ATOM 3787 O O . ALA B 1 68 ? 9.898 16.625 18.281 1 98.5 68 ALA B O 1
ATOM 3788 N N . GLY B 1 69 ? 8.578 14.883 18.875 1 98.62 69 GLY B N 1
ATOM 3789 C CA . GLY B 1 69 ? 7.41 15.742 19.016 1 98.62 69 GLY B CA 1
ATOM 3790 C C . GLY B 1 69 ? 7.543 16.75 20.141 1 98.62 69 GLY B C 1
ATOM 3791 O O . GLY B 1 69 ? 7.156 17.906 20 1 98.62 69 GLY B O 1
ATOM 3792 N N . LEU B 1 70 ? 8.055 16.266 21.25 1 98.19 70 LEU B N 1
ATOM 3793 C CA . LEU B 1 70 ? 8.266 17.156 22.375 1 98.19 70 LEU B CA 1
ATOM 3794 C C . LEU B 1 70 ? 9.414 18.125 22.094 1 98.19 70 LEU B C 1
ATOM 3796 O O . LEU B 1 70 ? 9.375 19.281 22.516 1 98.19 70 LEU B O 1
ATOM 3800 N N . ALA B 1 71 ? 10.398 17.656 21.375 1 98.12 71 ALA B N 1
ATOM 3801 C CA . ALA B 1 71 ? 11.477 18.531 20.953 1 98.12 71 ALA B CA 1
ATOM 3802 C C . ALA B 1 71 ? 10.945 19.688 20.094 1 98.12 71 ALA B C 1
ATOM 3804 O O . ALA B 1 71 ? 11.336 20.844 20.281 1 98.12 71 ALA B O 1
ATOM 3805 N N . LEU B 1 72 ? 10.094 19.359 19.172 1 98.44 72 LEU B N 1
ATOM 3806 C CA . LEU B 1 72 ? 9.492 20.391 18.328 1 98.44 72 LEU B CA 1
ATOM 3807 C C . LEU B 1 72 ? 8.703 21.391 19.172 1 98.44 72 LEU B C 1
ATOM 3809 O O . LEU B 1 72 ? 8.758 22.594 18.922 1 98.44 72 LEU B O 1
ATOM 3813 N N . PHE B 1 73 ? 7.992 20.859 20.141 1 97.75 73 PHE B N 1
ATOM 3814 C CA . PHE B 1 73 ? 7.234 21.719 21.031 1 97.75 73 PHE B CA 1
ATOM 3815 C C . PHE B 1 73 ? 8.156 22.719 21.719 1 97.75 73 PHE B C 1
ATOM 3817 O O . PHE B 1 73 ? 7.895 23.922 21.703 1 97.75 73 PHE B O 1
ATOM 3824 N N . TYR B 1 74 ? 9.25 22.25 22.312 1 96.81 74 TYR B N 1
ATOM 3825 C CA . TYR B 1 74 ? 10.18 23.125 23.016 1 96.81 74 TYR B CA 1
ATOM 3826 C C . TYR B 1 74 ? 10.852 24.094 22.062 1 96.81 74 TYR B C 1
ATOM 3828 O O . TYR B 1 74 ? 11.078 25.266 22.391 1 96.81 74 TYR B O 1
ATOM 3836 N N . LEU B 1 75 ? 11.148 23.625 20.922 1 96 75 LEU B N 1
ATOM 3837 C CA . LEU B 1 75 ? 11.766 24.484 19.922 1 96 75 LEU B CA 1
ATOM 3838 C C . LEU B 1 75 ? 10.844 25.641 19.562 1 96 75 LEU B C 1
ATOM 3840 O O . LEU B 1 75 ? 11.25 26.797 19.578 1 96 75 LEU B O 1
ATOM 3844 N N . MET B 1 76 ? 9.617 25.328 19.25 1 92.88 76 MET B N 1
ATOM 3845 C CA . MET B 1 76 ? 8.672 26.359 18.812 1 92.88 76 MET B CA 1
ATOM 3846 C C . MET B 1 76 ? 8.312 27.281 19.969 1 92.88 76 MET B C 1
ATOM 3848 O O . MET B 1 76 ? 8.078 28.484 19.75 1 92.88 76 MET B O 1
ATOM 3852 N N . TYR B 1 77 ? 8.234 26.641 21.109 1 92 77 TYR B N 1
ATOM 3853 C CA . TYR B 1 77 ? 8.062 27.469 22.297 1 92 77 TYR B CA 1
ATOM 3854 C C . TYR B 1 77 ? 9.18 28.5 22.422 1 92 77 TYR B C 1
ATOM 3856 O O . TYR B 1 77 ? 8.93 29.656 22.734 1 92 77 TYR B O 1
ATOM 3864 N N . SER B 1 78 ? 10.367 28.109 22.172 1 91.62 78 SER B N 1
ATOM 3865 C CA . SER B 1 78 ? 11.531 28.984 22.234 1 91.62 78 SER B CA 1
ATOM 3866 C C . SER B 1 78 ? 11.461 30.078 21.172 1 91.62 78 SER B C 1
ATOM 3868 O O . SER B 1 78 ? 11.742 31.25 21.469 1 91.62 78 SER B O 1
ATOM 3870 N N . VAL B 1 79 ? 11.086 29.75 20.031 1 87.12 79 VAL B N 1
ATOM 3871 C CA . VAL B 1 79 ? 11.016 30.688 18.906 1 87.12 79 VAL B CA 1
ATOM 3872 C C . VAL B 1 79 ? 9.977 31.766 19.203 1 87.12 79 VAL B C 1
ATOM 3874 O O . VAL B 1 79 ? 10.188 32.938 18.891 1 87.12 79 VAL B O 1
ATOM 3877 N N . ARG B 1 80 ? 8.852 31.422 19.859 1 85.38 80 ARG B N 1
ATOM 3878 C CA . ARG B 1 80 ? 7.758 32.344 20.125 1 85.38 80 ARG B CA 1
ATOM 3879 C C . ARG B 1 80 ? 8.086 33.25 21.312 1 85.38 80 ARG B C 1
ATOM 3881 O O . ARG B 1 80 ? 7.52 34.344 21.453 1 85.38 80 ARG B O 1
ATOM 3888 N N . ASN B 1 81 ? 9.008 32.781 22.156 1 82.44 81 ASN B N 1
ATOM 3889 C CA . ASN B 1 81 ? 9.328 33.531 23.359 1 82.44 81 ASN B CA 1
ATOM 3890 C C . ASN B 1 81 ? 10.75 34.094 23.312 1 82.44 81 ASN B C 1
ATOM 3892 O O . ASN B 1 81 ? 11.516 33.938 24.266 1 82.44 81 ASN B O 1
ATOM 3896 N N . ASP B 1 82 ? 11.164 34.719 22.25 1 80.31 82 ASP B N 1
ATOM 3897 C CA . ASP B 1 82 ? 12.383 35.469 22.016 1 80.31 82 ASP B CA 1
ATOM 3898 C C . ASP B 1 82 ? 13.625 34.594 22.25 1 80.31 82 ASP B C 1
ATOM 3900 O O . ASP B 1 82 ? 14.555 35.031 22.938 1 80.31 82 ASP B O 1
ATOM 3904 N N . PHE B 1 83 ? 13.586 33.375 21.828 1 76.69 83 PHE B N 1
ATOM 3905 C CA . PHE B 1 83 ? 14.719 32.469 21.781 1 76.69 83 PHE B CA 1
ATOM 3906 C C . PHE B 1 83 ? 15.234 32.156 23.188 1 76.69 83 PHE B C 1
ATOM 3908 O O . PHE B 1 83 ? 16.422 32.344 23.484 1 76.69 83 PHE B O 1
ATOM 3915 N N . ASN B 1 84 ? 14.383 31.547 23.891 1 82.88 84 ASN B N 1
ATOM 3916 C CA . ASN B 1 84 ? 14.719 31.094 25.234 1 82.88 84 ASN B CA 1
ATOM 3917 C C . ASN B 1 84 ? 15.703 29.922 25.203 1 82.88 84 ASN B C 1
ATOM 3919 O O . ASN B 1 84 ? 15.344 28.828 24.781 1 82.88 84 ASN B O 1
ATOM 3923 N N . HIS B 1 85 ? 16.859 30.156 25.672 1 85.56 85 HIS B N 1
ATOM 3924 C CA . HIS B 1 85 ? 17.953 29.188 25.641 1 85.56 85 HIS B CA 1
ATOM 3925 C C . HIS B 1 85 ? 17.594 27.938 26.453 1 85.56 85 HIS B C 1
ATOM 3927 O O . HIS B 1 85 ? 17.984 26.828 26.078 1 85.56 85 HIS B O 1
ATOM 3933 N N . GLU B 1 86 ? 16.984 28.094 27.469 1 88.5 86 GLU B N 1
ATOM 3934 C CA . GLU B 1 86 ? 16.625 26.984 28.344 1 88.5 86 GLU B CA 1
ATOM 3935 C C . GLU B 1 86 ? 15.711 26 27.609 1 88.5 86 GLU B C 1
ATOM 3937 O O . GLU B 1 86 ? 15.844 24.781 27.766 1 88.5 86 GLU B O 1
ATOM 3942 N N . MET B 1 87 ? 14.781 26.562 26.844 1 91 87 MET B N 1
ATOM 3943 C CA . MET B 1 87 ? 13.844 25.719 26.109 1 91 87 MET B CA 1
ATOM 3944 C C . MET B 1 87 ? 14.547 24.984 24.984 1 91 87 MET B C 1
ATOM 3946 O O . MET B 1 87 ? 14.195 23.844 24.656 1 91 87 MET B O 1
ATOM 3950 N N . LEU B 1 88 ? 15.453 25.641 24.375 1 91.56 88 LEU B N 1
ATOM 3951 C CA . LEU B 1 88 ? 16.234 24.984 23.328 1 91.56 88 LEU B CA 1
ATOM 3952 C C . LEU B 1 88 ? 17.047 23.828 23.906 1 91.56 88 LEU B C 1
ATOM 3954 O O . LEU B 1 88 ? 17.141 22.766 23.281 1 91.56 88 LEU B O 1
ATOM 3958 N N . GLN B 1 89 ? 17.594 24.078 25.094 1 90.25 89 GLN B N 1
ATOM 3959 C CA . GLN B 1 89 ? 18.344 23.016 25.766 1 90.25 89 GLN B CA 1
ATOM 3960 C C . GLN B 1 89 ? 17.422 21.844 26.125 1 90.25 89 GLN B C 1
ATOM 3962 O O . GLN B 1 89 ? 17.812 20.688 26.016 1 90.25 89 GLN B O 1
ATOM 3967 N N . ALA B 1 90 ? 16.281 22.203 26.547 1 92.75 90 ALA B N 1
ATOM 3968 C CA . ALA B 1 90 ? 15.312 21.156 26.875 1 92.75 90 ALA B CA 1
ATOM 3969 C C . ALA B 1 90 ? 14.969 20.328 25.656 1 92.75 90 ALA B C 1
ATOM 3971 O O . ALA B 1 90 ? 14.797 19.109 25.75 1 92.75 90 ALA B O 1
ATOM 3972 N N . ALA B 1 91 ? 14.867 20.984 24.5 1 95.69 91 ALA B N 1
ATOM 3973 C CA . ALA B 1 91 ? 14.547 20.281 23.266 1 95.69 91 ALA B CA 1
ATOM 3974 C C . ALA B 1 91 ? 15.602 19.234 22.938 1 95.69 91 ALA B C 1
ATOM 3976 O O . ALA B 1 91 ? 15.281 18.172 22.406 1 95.69 91 ALA B O 1
ATOM 3977 N N . LEU B 1 92 ? 16.797 19.438 23.344 1 93.56 92 LEU B N 1
ATOM 3978 C CA . LEU B 1 92 ? 17.922 18.547 23.031 1 93.56 92 LEU B CA 1
ATOM 3979 C C . LEU B 1 92 ? 17.734 17.188 23.703 1 93.56 92 LEU B C 1
ATOM 3981 O O . LEU B 1 92 ? 18.156 16.156 23.172 1 93.56 92 LEU B O 1
ATOM 3985 N N . ASP B 1 93 ? 17.078 17.219 24.781 1 93.81 93 ASP B N 1
ATOM 3986 C CA . ASP B 1 93 ? 16.891 15.984 25.547 1 93.81 93 ASP B CA 1
ATOM 3987 C C . ASP B 1 93 ? 15.953 15.023 24.828 1 93.81 93 ASP B C 1
ATOM 3989 O O . ASP B 1 93 ? 15.891 13.844 25.156 1 93.81 93 ASP B O 1
ATOM 3993 N N . TYR B 1 94 ? 15.258 15.555 23.844 1 96.81 94 TYR B N 1
ATOM 3994 C CA . TYR B 1 94 ? 14.211 14.734 23.234 1 96.81 94 TYR B CA 1
ATOM 3995 C C . TYR B 1 94 ? 14.5 14.477 21.766 1 96.81 94 TYR B C 1
ATOM 3997 O O . TYR B 1 94 ? 13.641 13.969 21.047 1 96.81 94 TYR B O 1
ATOM 4005 N N . ILE B 1 95 ? 15.688 14.82 21.312 1 95.94 95 ILE B N 1
ATOM 4006 C CA . ILE B 1 95 ? 16.078 14.555 19.938 1 95.94 95 ILE B CA 1
ATOM 4007 C C . ILE B 1 95 ? 17.172 13.5 19.891 1 95.94 95 ILE B C 1
ATOM 4009 O O . ILE B 1 95 ? 18.141 13.57 20.656 1 95.94 95 ILE B O 1
ATOM 4013 N N . ASP B 1 96 ? 16.969 12.5 19.125 1 94 96 ASP B N 1
ATOM 4014 C CA . ASP B 1 96 ? 17.969 11.453 18.922 1 94 96 ASP B CA 1
ATOM 4015 C C . ASP B 1 96 ? 18.266 11.25 17.438 1 94 96 ASP B C 1
ATOM 4017 O O . ASP B 1 96 ? 17.469 10.641 16.719 1 94 96 ASP B O 1
ATOM 4021 N N . ILE B 1 97 ? 19.406 11.656 16.984 1 95.44 97 ILE B N 1
ATOM 4022 C CA . ILE B 1 97 ? 19.75 11.562 15.57 1 95.44 97 ILE B CA 1
ATOM 4023 C C . ILE B 1 97 ? 20.734 10.422 15.344 1 95.44 97 ILE B C 1
ATOM 4025 O O . ILE B 1 97 ? 21.203 10.203 14.227 1 95.44 97 ILE B O 1
ATOM 4029 N N . ASP B 1 98 ? 21.047 9.641 16.375 1 91.62 98 ASP B N 1
ATOM 4030 C CA . ASP B 1 98 ? 21.969 8.523 16.266 1 91.62 98 ASP B CA 1
ATOM 4031 C C . ASP B 1 98 ? 21.234 7.219 15.953 1 91.62 98 ASP B C 1
ATOM 4033 O O . ASP B 1 98 ? 21.844 6.25 15.492 1 91.62 98 ASP B O 1
ATOM 4037 N N . LYS B 1 99 ? 19.969 7.191 16.141 1 90.44 99 LYS B N 1
ATOM 4038 C CA . LYS B 1 99 ? 19.203 5.957 15.961 1 90.44 99 LYS B CA 1
ATOM 4039 C C . LYS B 1 99 ? 18.234 6.086 14.797 1 90.44 99 LYS B C 1
ATOM 4041 O O . LYS B 1 99 ? 17.109 5.578 14.859 1 90.44 99 LYS B O 1
ATOM 4046 N N . LEU B 1 100 ? 18.641 6.801 13.844 1 94.31 100 LEU B N 1
ATOM 4047 C CA . LEU B 1 100 ? 17.812 6.922 12.641 1 94.31 100 LEU B CA 1
ATOM 4048 C C . LEU B 1 100 ? 17.781 5.605 11.875 1 94.31 100 LEU B C 1
ATOM 4050 O O . LEU B 1 100 ? 18.797 4.906 11.781 1 94.31 100 LEU B O 1
ATOM 4054 N N . LYS B 1 101 ? 16.656 5.246 11.359 1 89.5 101 LYS B N 1
ATOM 4055 C CA . LYS B 1 101 ? 16.453 3.932 10.758 1 89.5 101 LYS B CA 1
ATOM 4056 C C . LYS B 1 101 ? 16.859 3.924 9.289 1 89.5 101 LYS B C 1
ATOM 4058 O O . LYS B 1 101 ? 17.25 2.883 8.75 1 89.5 101 LYS B O 1
ATOM 4063 N N . GLY B 1 102 ? 16.797 5.062 8.633 1 90.31 102 GLY B N 1
ATOM 4064 C CA . GLY B 1 102 ? 17.188 5.152 7.238 1 90.31 102 GLY B CA 1
ATOM 4065 C C . GLY B 1 102 ? 16.172 4.543 6.289 1 90.31 102 GLY B C 1
ATOM 4066 O O . GLY B 1 102 ? 16.531 4.125 5.184 1 90.31 102 GLY B O 1
ATOM 4067 N N . ARG B 1 103 ? 14.891 4.461 6.613 1 90.25 103 ARG B N 1
ATOM 4068 C CA . ARG B 1 103 ? 13.883 3.781 5.809 1 90.25 103 ARG B CA 1
ATOM 4069 C C . ARG B 1 103 ? 12.781 4.742 5.387 1 90.25 103 ARG B C 1
ATOM 4071 O O . ARG B 1 103 ? 12.141 4.543 4.352 1 90.25 103 ARG B O 1
ATOM 4078 N N . LYS B 1 104 ? 12.461 5.695 6.254 1 95.69 104 LYS B N 1
ATOM 4079 C CA . LYS B 1 104 ? 11.375 6.641 5.992 1 95.69 104 LYS B CA 1
ATOM 4080 C C . LYS B 1 104 ? 11.906 8.07 5.891 1 95.69 104 LYS B C 1
ATOM 4082 O O . LYS B 1 104 ? 12.672 8.516 6.754 1 95.69 104 LYS B O 1
ATOM 4087 N N . ILE B 1 105 ? 11.406 8.773 4.977 1 98 105 ILE B N 1
ATOM 4088 C CA . ILE B 1 105 ? 12.07 10.016 4.582 1 98 105 ILE B CA 1
ATOM 4089 C C . ILE B 1 105 ? 11.367 11.203 5.227 1 98 105 ILE B C 1
ATOM 4091 O O . ILE B 1 105 ? 11.93 12.305 5.293 1 98 105 ILE B O 1
ATOM 4095 N N . SER B 1 106 ? 10.219 11.078 5.777 1 98.62 106 SER B N 1
ATOM 4096 C CA . SER B 1 106 ? 9.297 12.172 6.051 1 98.62 106 SER B CA 1
ATOM 4097 C C . SER B 1 106 ? 9.656 12.883 7.355 1 98.62 106 SER B C 1
ATOM 4099 O O . SER B 1 106 ? 10.406 12.344 8.172 1 98.62 106 SER B O 1
ATOM 4101 N N . PHE B 1 107 ? 9.125 14.031 7.535 1 98.88 107 PHE B N 1
ATOM 4102 C CA . PHE B 1 107 ? 9.297 14.82 8.75 1 98.88 107 PHE B CA 1
ATOM 4103 C C . PHE B 1 107 ? 8.57 14.172 9.922 1 98.88 107 PHE B C 1
ATOM 4105 O O . PHE B 1 107 ? 9.125 14.055 11.016 1 98.88 107 PHE B O 1
ATOM 4112 N N . LEU B 1 108 ? 7.383 13.727 9.719 1 98.75 108 LEU B N 1
ATOM 4113 C CA . LEU B 1 108 ? 6.508 13.312 10.812 1 98.75 108 LEU B CA 1
ATOM 4114 C C . LEU B 1 108 ? 6.859 11.914 11.297 1 98.75 108 LEU B C 1
ATOM 4116 O O . LEU B 1 108 ? 6.965 11.672 12.5 1 98.75 108 LEU B O 1
ATOM 4120 N N . CYS B 1 109 ? 7.094 11.055 10.352 1 98.44 109 CYS B N 1
ATOM 4121 C CA . CYS B 1 109 ? 7.238 9.656 10.75 1 98.44 109 CYS B CA 1
ATOM 4122 C C . CYS B 1 109 ? 8.602 9.109 10.344 1 98.44 109 CYS B C 1
ATOM 4124 O O . CYS B 1 109 ? 8.891 7.93 10.562 1 98.44 109 CYS B O 1
ATOM 4126 N N . GLY B 1 110 ? 9.422 9.977 9.758 1 98.19 110 GLY B N 1
ATOM 4127 C CA . GLY B 1 110 ? 10.703 9.508 9.258 1 98.19 110 GLY B CA 1
ATOM 4128 C C . GLY B 1 110 ? 11.883 10.219 9.891 1 98.19 110 GLY B C 1
ATOM 4129 O O . GLY B 1 110 ? 11.766 10.797 10.969 1 98.19 110 GLY B O 1
ATOM 4130 N N . ASP B 1 111 ? 13.047 10.141 9.195 1 98.38 111 ASP B N 1
ATOM 4131 C CA . ASP B 1 111 ? 14.328 10.609 9.719 1 98.38 111 ASP B CA 1
ATOM 4132 C C . ASP B 1 111 ? 14.484 12.117 9.523 1 98.38 111 ASP B C 1
ATOM 4134 O O . ASP B 1 111 ? 15.289 12.758 10.195 1 98.38 111 ASP B O 1
ATOM 4138 N N . ALA B 1 112 ? 13.664 12.672 8.633 1 98.81 112 ALA B N 1
ATOM 4139 C CA . ALA B 1 112 ? 13.844 14.086 8.312 1 98.81 112 ALA B CA 1
ATOM 4140 C C . ALA B 1 112 ? 13.445 14.969 9.492 1 98.81 112 ALA B C 1
ATOM 4142 O O . ALA B 1 112 ? 14.023 16.031 9.703 1 98.81 112 ALA B O 1
ATOM 4143 N N . GLY B 1 113 ? 12.484 14.523 10.273 1 98.75 113 GLY B N 1
ATOM 4144 C CA . GLY B 1 113 ? 12.008 15.305 11.406 1 98.75 113 GLY B CA 1
ATOM 4145 C C . GLY B 1 113 ? 13.086 15.586 12.438 1 98.75 113 GLY B C 1
ATOM 4146 O O . GLY B 1 113 ? 13.469 16.734 12.648 1 98.75 113 GLY B O 1
ATOM 4147 N N . PRO B 1 114 ? 13.594 14.508 13.008 1 98.5 114 PRO B N 1
ATOM 4148 C CA . PRO B 1 114 ? 14.672 14.695 13.992 1 98.5 114 PRO B CA 1
ATOM 4149 C C . PRO B 1 114 ? 15.852 15.477 13.43 1 98.5 114 PRO B C 1
ATOM 4151 O O . PRO B 1 114 ? 16.391 16.359 14.102 1 98.5 114 PRO B O 1
ATOM 4154 N N . LEU B 1 115 ? 16.203 15.25 12.203 1 98.62 115 LEU B N 1
ATOM 4155 C CA . LEU B 1 115 ? 17.344 15.93 11.602 1 98.62 115 LEU B CA 1
ATOM 4156 C C . LEU B 1 115 ? 17.047 17.422 11.422 1 98.62 115 LEU B C 1
ATOM 4158 O O . LEU B 1 115 ? 17.906 18.266 11.719 1 98.62 115 LEU B O 1
ATOM 4162 N N . ALA B 1 116 ? 15.891 17.734 10.898 1 98.75 116 ALA B N 1
ATOM 4163 C CA . ALA B 1 116 ? 15.508 19.125 10.664 1 98.75 116 ALA B CA 1
ATOM 4164 C C . ALA B 1 116 ? 15.461 19.906 11.977 1 98.75 116 ALA B C 1
ATOM 4166 O O . ALA B 1 116 ? 15.984 21.016 12.07 1 98.75 116 ALA B O 1
ATOM 4167 N N . ILE B 1 117 ? 14.828 19.312 12.984 1 98.44 117 ILE B N 1
ATOM 4168 C CA . ILE B 1 117 ? 14.711 19.969 14.289 1 98.44 117 ILE B CA 1
ATOM 4169 C C . ILE B 1 117 ? 16.094 20.172 14.891 1 98.44 117 ILE B C 1
ATOM 4171 O O . ILE B 1 117 ? 16.406 21.25 15.391 1 98.44 117 ILE B O 1
ATOM 4175 N N . ALA B 1 118 ? 16.922 19.172 14.797 1 97.5 118 ALA B N 1
ATOM 4176 C CA . ALA B 1 118 ? 18.297 19.266 15.32 1 97.5 118 ALA B CA 1
ATOM 4177 C C . ALA B 1 118 ? 19.062 20.375 14.617 1 97.5 118 ALA B C 1
ATOM 4179 O O . ALA B 1 118 ? 19.828 21.109 15.258 1 97.5 118 ALA B O 1
ATOM 4180 N N . ALA B 1 119 ? 18.891 20.453 13.336 1 96.94 119 ALA B N 1
ATOM 4181 C CA . ALA B 1 119 ? 19.594 21.484 12.57 1 96.94 119 ALA B CA 1
ATOM 4182 C C . ALA B 1 119 ? 19.203 22.891 13.055 1 96.94 119 ALA B C 1
ATOM 4184 O O . ALA B 1 119 ? 20.078 23.75 13.242 1 96.94 119 ALA B O 1
ATOM 4185 N N . VAL B 1 120 ? 17.938 23.109 13.242 1 96.12 120 VAL B N 1
ATOM 4186 C CA . VAL B 1 120 ? 17.469 24.422 13.664 1 96.12 120 VAL B CA 1
ATOM 4187 C C . VAL B 1 120 ? 17.969 24.719 15.078 1 96.12 120 VAL B C 1
ATOM 4189 O O . VAL B 1 120 ? 18.406 25.828 15.359 1 96.12 120 VAL B O 1
ATOM 4192 N N . ILE B 1 121 ? 17.875 23.688 15.961 1 94.81 121 ILE B N 1
ATOM 4193 C CA . ILE B 1 121 ? 18.359 23.875 17.328 1 94.81 121 ILE B CA 1
ATOM 4194 C C . ILE B 1 121 ? 19.844 24.219 17.312 1 94.81 121 ILE B C 1
ATOM 4196 O O . ILE B 1 121 ? 20.281 25.156 17.984 1 94.81 121 ILE B O 1
ATOM 4200 N N . SER B 1 122 ? 20.578 23.453 16.578 1 93.56 122 SER B N 1
ATOM 4201 C CA . SER B 1 122 ? 22.016 23.688 16.484 1 93.56 122 SER B CA 1
ATOM 4202 C C . SER B 1 122 ? 22.312 25.109 15.984 1 93.56 122 SER B C 1
ATOM 4204 O O . SER B 1 122 ? 23.188 25.781 16.516 1 93.56 122 SER B O 1
ATOM 4206 N N . TYR B 1 123 ? 21.625 25.562 15 1 93.06 123 TYR B N 1
ATOM 4207 C CA . TYR B 1 123 ? 21.797 26.906 14.453 1 93.06 123 TYR B CA 1
ATOM 4208 C C . TYR B 1 123 ? 21.5 27.953 15.508 1 93.06 123 TYR B C 1
ATOM 4210 O O . TYR B 1 123 ? 22.25 28.922 15.68 1 93.06 123 TYR B O 1
ATOM 4218 N N . LYS B 1 124 ? 20.391 27.797 16.219 1 90.75 124 LYS B N 1
ATOM 4219 C CA . LYS B 1 124 ? 19.922 28.797 17.172 1 90.75 124 LYS B CA 1
ATOM 4220 C C . LYS B 1 124 ? 20.828 28.844 18.406 1 90.75 124 LYS B C 1
ATOM 4222 O O . LYS B 1 124 ? 21.016 29.906 19 1 90.75 124 LYS B O 1
ATOM 4227 N N . LEU B 1 125 ? 21.312 27.719 18.766 1 88.25 125 LEU B N 1
ATOM 4228 C CA . LEU B 1 125 ? 22.219 27.672 19.906 1 88.25 125 LEU B CA 1
ATOM 4229 C C . LEU B 1 125 ? 23.578 28.281 19.547 1 88.25 125 LEU B C 1
ATOM 4231 O O . LEU B 1 125 ? 24.281 28.812 20.422 1 88.25 125 LEU B O 1
ATOM 4235 N N . GLY B 1 126 ? 23.984 28.359 18.328 1 79.25 126 GLY B N 1
ATOM 4236 C CA . GLY B 1 126 ? 25.234 28.969 17.906 1 79.25 126 GLY B CA 1
ATOM 4237 C C . GLY B 1 126 ? 26.453 28.156 18.297 1 79.25 126 GLY B C 1
ATOM 4238 O O . GLY B 1 126 ? 26.344 27.156 19 1 79.25 126 GLY B O 1
ATOM 4239 N N . ALA B 1 127 ? 27.672 28.469 17.625 1 60.16 127 ALA B N 1
ATOM 4240 C CA . ALA B 1 127 ? 28.969 27.844 17.875 1 60.16 127 ALA B CA 1
ATOM 4241 C C . ALA B 1 127 ? 29.391 28.062 19.328 1 60.16 127 ALA B C 1
ATOM 4243 O O . ALA B 1 127 ? 30.25 27.328 19.844 1 60.16 127 ALA B O 1
ATOM 4244 N N . LYS B 1 128 ? 28.906 29.062 19.844 1 55.34 128 LYS B N 1
ATOM 4245 C CA . LYS B 1 128 ? 29.5 29.453 21.109 1 55.34 128 LYS B CA 1
ATOM 4246 C C . LYS B 1 128 ? 29.172 28.453 22.203 1 55.34 128 LYS B C 1
ATOM 4248 O O . LYS B 1 128 ? 29.828 28.422 23.25 1 55.34 128 LYS B O 1
ATOM 4253 N N . HIS B 1 129 ? 27.984 27.75 22.109 1 57.34 129 HIS B N 1
ATOM 4254 C CA . HIS B 1 129 ? 27.578 26.938 23.25 1 57.34 129 HIS B CA 1
ATOM 4255 C C . HIS B 1 129 ? 27.844 25.453 23 1 57.34 129 HIS B C 1
ATOM 4257 O O . HIS B 1 129 ? 26.969 24.734 22.516 1 57.34 129 HIS B O 1
ATOM 4263 N N . ILE B 1 130 ? 29.156 25.188 22.812 1 53.91 130 ILE B N 1
ATOM 4264 C CA . ILE B 1 130 ? 29.875 24 22.391 1 53.91 130 ILE B CA 1
ATOM 4265 C C . ILE B 1 130 ? 29.375 22.781 23.172 1 53.91 130 ILE B C 1
ATOM 4267 O O . ILE B 1 130 ? 29.641 21.641 22.797 1 53.91 130 ILE B O 1
ATOM 4271 N N . GLU B 1 131 ? 28.688 23.078 24.234 1 57.41 131 GLU B N 1
ATOM 4272 C CA . GLU B 1 131 ? 28.531 21.906 25.094 1 57.41 131 GLU B CA 1
ATOM 4273 C C . GLU B 1 131 ? 27.469 20.969 24.531 1 57.41 131 GLU B C 1
ATOM 4275 O O . GLU B 1 131 ? 27.203 19.906 25.109 1 57.41 131 GLU B O 1
ATOM 4280 N N . HIS B 1 132 ? 27 21.312 23.281 1 64 132 HIS B N 1
ATOM 4281 C CA . HIS B 1 132 ? 25.922 20.406 22.906 1 64 132 HIS B CA 1
ATOM 4282 C C . HIS B 1 132 ? 26.406 19.328 21.938 1 64 132 HIS B C 1
ATOM 4284 O O . HIS B 1 132 ? 27.406 19.531 21.25 1 64 132 HIS B O 1
ATOM 4290 N N . LYS B 1 133 ? 25.891 18.219 22.188 1 78.12 133 LYS B N 1
ATOM 4291 C CA . LYS B 1 133 ? 26.297 16.969 21.562 1 78.12 133 LYS B CA 1
ATOM 4292 C C . LYS B 1 133 ? 25.859 16.906 20.109 1 78.12 133 LYS B C 1
ATOM 4294 O O . LYS B 1 133 ? 26.188 15.953 19.391 1 78.12 133 LYS B O 1
ATOM 4299 N N . LEU B 1 134 ? 25.234 18.188 19.609 1 89.12 134 LEU B N 1
ATOM 4300 C CA . LEU B 1 134 ? 24.766 18.078 18.234 1 89.12 134 LEU B CA 1
ATOM 4301 C C . LEU B 1 134 ? 25.859 18.531 17.25 1 89.12 134 LEU B C 1
ATOM 4303 O O . LEU B 1 134 ? 26.609 19.453 17.531 1 89.12 134 LEU B O 1
ATOM 4307 N N . PRO B 1 135 ? 25.906 17.859 16.094 1 92.19 135 PRO B N 1
ATOM 4308 C CA . PRO B 1 135 ? 26.734 18.391 15.008 1 92.19 135 PRO B CA 1
ATOM 4309 C C . PRO B 1 135 ? 26.312 19.781 14.57 1 92.19 135 PRO B C 1
ATOM 4311 O O . PRO B 1 135 ? 25.234 20.25 14.922 1 92.19 135 PRO B O 1
ATOM 4314 N N . ASP B 1 136 ? 27.219 20.453 13.875 1 92.88 136 ASP B N 1
ATOM 4315 C CA . ASP B 1 136 ? 26.922 21.766 13.305 1 92.88 136 ASP B CA 1
ATOM 4316 C C . ASP B 1 136 ? 25.734 21.688 12.352 1 92.88 136 ASP B C 1
ATOM 4318 O O . ASP B 1 136 ? 25.531 20.672 11.688 1 92.88 136 ASP B O 1
ATOM 4322 N N . TYR B 1 137 ? 24.984 22.844 12.273 1 94.31 137 TYR B N 1
ATOM 4323 C CA . TYR B 1 137 ? 23.75 22.875 11.5 1 94.31 137 TYR B CA 1
ATOM 4324 C C . TYR B 1 137 ? 24.031 22.594 10.023 1 94.31 137 TYR B C 1
ATOM 4326 O O . TYR B 1 137 ? 23.188 22.016 9.336 1 94.31 137 TYR B O 1
ATOM 4334 N N . ASN B 1 138 ? 25.203 22.922 9.477 1 94.81 138 ASN B N 1
ATOM 4335 C CA . ASN B 1 138 ? 25.547 22.594 8.094 1 94.81 138 ASN B CA 1
ATOM 4336 C C . ASN B 1 138 ? 25.641 21.094 7.875 1 94.81 138 ASN B C 1
ATOM 4338 O O . ASN B 1 138 ? 25.156 20.578 6.863 1 94.81 138 ASN B O 1
ATOM 4342 N N . THR B 1 139 ? 26.266 20.5 8.852 1 95.62 139 THR B N 1
ATOM 4343 C CA . THR B 1 139 ? 26.406 19.047 8.789 1 95.62 139 THR B CA 1
ATOM 4344 C C . THR B 1 139 ? 25.031 18.375 8.852 1 95.62 139 THR B C 1
ATOM 4346 O O . THR B 1 139 ? 24.766 17.422 8.117 1 95.62 139 THR B O 1
ATOM 4349 N N . LEU B 1 140 ? 24.234 18.859 9.703 1 97.12 140 LEU B N 1
ATOM 4350 C CA . LEU B 1 140 ? 22.906 18.297 9.867 1 97.12 140 LEU B CA 1
ATOM 4351 C C . LEU B 1 140 ? 22.062 18.531 8.617 1 97.12 140 LEU B C 1
ATOM 4353 O O . LEU B 1 140 ? 21.281 17.656 8.211 1 97.12 140 LEU B O 1
ATOM 4357 N N . ALA B 1 141 ? 22.188 19.672 7.988 1 97.56 141 ALA B N 1
ATOM 4358 C CA . ALA B 1 141 ? 21.484 19.953 6.742 1 97.56 141 ALA B CA 1
ATOM 4359 C C . ALA B 1 141 ? 21.922 19 5.633 1 97.56 141 ALA B C 1
ATOM 4361 O O . ALA B 1 141 ? 21.109 18.562 4.828 1 97.56 141 ALA B O 1
ATOM 4362 N N . LEU B 1 142 ? 23.188 18.688 5.621 1 97.62 142 LEU B N 1
ATOM 4363 C CA . LEU B 1 142 ? 23.719 17.75 4.633 1 97.62 142 LEU B CA 1
ATOM 4364 C C . LEU B 1 142 ? 23.125 16.359 4.852 1 97.62 142 LEU B C 1
ATOM 4366 O O . LEU B 1 142 ? 22.781 15.672 3.889 1 97.62 142 LEU B O 1
ATOM 4370 N N . ARG B 1 143 ? 23.062 15.977 6.109 1 97.75 143 ARG B N 1
ATOM 4371 C CA . ARG B 1 143 ? 22.469 14.688 6.434 1 97.75 143 ARG B CA 1
ATOM 4372 C C . ARG B 1 143 ? 21 14.656 6.023 1 97.75 143 ARG B C 1
ATOM 4374 O O . ARG B 1 143 ? 20.516 13.641 5.523 1 97.75 143 ARG B O 1
ATOM 4381 N N . LEU B 1 144 ? 20.344 15.75 6.23 1 98.62 144 LEU B N 1
ATOM 4382 C CA . LEU B 1 144 ? 18.938 15.867 5.832 1 98.62 144 LEU B CA 1
ATOM 4383 C C . LEU B 1 144 ? 18.797 15.734 4.32 1 98.62 144 LEU B C 1
ATOM 4385 O O . LEU B 1 144 ? 17.953 14.969 3.84 1 98.62 144 LEU B O 1
ATOM 4389 N N . MET B 1 145 ? 19.609 16.406 3.549 1 98.56 145 MET B N 1
ATOM 4390 C CA . MET B 1 145 ? 19.531 16.391 2.092 1 98.56 145 MET B CA 1
ATOM 4391 C C . MET B 1 145 ? 19.891 15.008 1.546 1 98.56 145 MET B C 1
ATOM 4393 O O . MET B 1 145 ? 19.344 14.578 0.523 1 98.56 145 MET B O 1
ATOM 4397 N N . SER B 1 146 ? 20.703 14.281 2.273 1 98.06 146 SER B N 1
ATOM 4398 C CA . SER B 1 146 ? 21.141 12.961 1.824 1 98.06 146 SER B CA 1
ATOM 4399 C C . SER B 1 146 ? 19.969 11.977 1.819 1 98.06 146 SER B C 1
ATOM 4401 O O . SER B 1 146 ? 20.031 10.945 1.143 1 98.06 146 SER B O 1
ATOM 4403 N N . LEU B 1 147 ? 18.938 12.273 2.541 1 98.19 147 LEU B N 1
ATOM 4404 C CA . LEU B 1 147 ? 17.766 11.398 2.59 1 98.19 147 LEU B CA 1
ATOM 4405 C C . LEU B 1 147 ? 17.109 11.305 1.222 1 98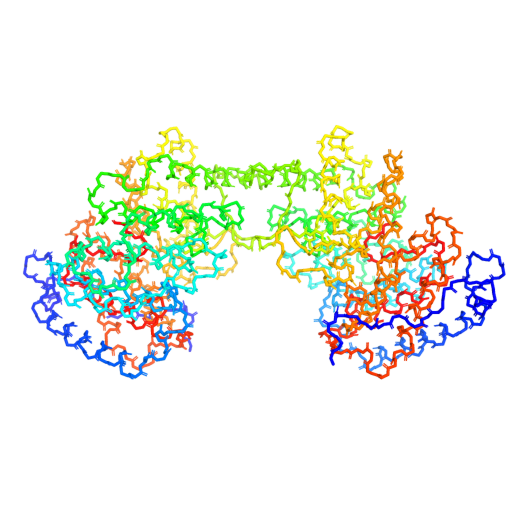.19 147 LEU B C 1
ATOM 4407 O O . LEU B 1 147 ? 16.281 10.422 0.989 1 98.19 147 LEU B O 1
ATOM 4411 N N . ILE B 1 148 ? 17.469 12.133 0.237 1 97.56 148 ILE B N 1
ATOM 4412 C CA . ILE B 1 148 ? 16.891 12.141 -1.099 1 97.56 148 ILE B CA 1
ATOM 4413 C C . ILE B 1 148 ? 17.156 10.797 -1.778 1 97.56 148 ILE B C 1
ATOM 4415 O O . ILE B 1 148 ? 16.453 10.43 -2.73 1 97.56 148 ILE B O 1
ATOM 4419 N N . SER B 1 149 ? 18.109 10.047 -1.271 1 94.88 149 SER B N 1
ATOM 4420 C CA . SER B 1 149 ? 18.406 8.727 -1.808 1 94.88 149 SER B CA 1
ATOM 4421 C C . SER B 1 149 ? 17.219 7.789 -1.652 1 94.88 149 SER B C 1
ATOM 4423 O O . SER B 1 149 ? 17.109 6.785 -2.361 1 94.88 149 SER B O 1
ATOM 4425 N N . LEU B 1 150 ? 16.281 8.102 -0.741 1 94.5 150 LEU B N 1
ATOM 4426 C CA . LEU B 1 150 ? 15.109 7.266 -0.468 1 94.5 150 LEU B CA 1
ATOM 4427 C C . LEU B 1 150 ? 13.906 7.73 -1.275 1 94.5 150 LEU B C 1
ATOM 4429 O O . LEU B 1 150 ? 12.828 7.129 -1.199 1 94.5 150 LEU B O 1
ATOM 4433 N N . ILE B 1 151 ? 14 8.719 -2.09 1 95.75 151 ILE B N 1
ATOM 4434 C CA . ILE B 1 151 ? 12.867 9.445 -2.643 1 95.75 151 ILE B CA 1
ATOM 4435 C C . ILE B 1 151 ? 12.07 8.539 -3.582 1 95.75 151 ILE B C 1
ATOM 4437 O O . ILE B 1 151 ? 10.844 8.57 -3.588 1 95.75 151 ILE B O 1
ATOM 4441 N N . ASN B 1 152 ? 12.711 7.707 -4.355 1 90.06 152 ASN B N 1
ATOM 4442 C CA . ASN B 1 152 ? 12.039 6.898 -5.367 1 90.06 152 ASN B CA 1
ATOM 4443 C C . ASN B 1 152 ? 11.25 5.754 -4.734 1 90.06 152 ASN B C 1
ATOM 4445 O O . ASN B 1 152 ? 10.312 5.238 -5.34 1 90.06 152 ASN B O 1
ATOM 4449 N N . GLU B 1 153 ? 11.586 5.367 -3.527 1 87.62 153 GLU B N 1
ATOM 4450 C CA . GLU B 1 153 ? 10.906 4.281 -2.84 1 87.62 153 GLU B CA 1
ATOM 4451 C C . GLU B 1 153 ? 9.875 4.812 -1.844 1 87.62 153 GLU B C 1
ATOM 4453 O O . GLU B 1 153 ? 9.188 4.039 -1.179 1 87.62 153 GLU B O 1
ATOM 4458 N N . SER B 1 154 ? 9.758 6.078 -1.78 1 95.38 154 SER B N 1
ATOM 4459 C CA . SER B 1 154 ? 8.883 6.695 -0.788 1 95.38 154 SER B CA 1
ATOM 4460 C C . SER B 1 154 ? 7.516 7.023 -1.384 1 95.38 154 SER B C 1
ATOM 4462 O O . SER B 1 154 ? 7.41 7.363 -2.564 1 95.38 154 SER B O 1
ATOM 4464 N N . PRO B 1 155 ? 6.418 6.871 -0.536 1 96.81 155 PRO B N 1
ATOM 4465 C CA . PRO B 1 155 ? 5.129 7.395 -0.993 1 96.81 155 PRO B CA 1
ATOM 4466 C C . PRO B 1 155 ? 5.129 8.914 -1.14 1 96.81 155 PRO B C 1
ATOM 4468 O O . PRO B 1 155 ? 6.172 9.555 -0.978 1 96.81 155 PRO B O 1
ATOM 4471 N N . ASP B 1 156 ? 4.004 9.5 -1.449 1 98.19 156 ASP B N 1
ATOM 4472 C CA . ASP B 1 156 ? 3.977 10.922 -1.777 1 98.19 156 ASP B CA 1
ATOM 4473 C C . ASP B 1 156 ? 3.355 11.742 -0.646 1 98.19 156 ASP B C 1
ATOM 4475 O O . ASP B 1 156 ? 3.574 12.945 -0.55 1 98.19 156 ASP B O 1
ATOM 4479 N N . GLU B 1 157 ? 2.623 11.07 0.252 1 98.31 157 GLU B N 1
ATOM 4480 C CA . GLU B 1 157 ? 1.789 11.75 1.237 1 98.31 157 GLU B CA 1
ATOM 4481 C C . GLU B 1 157 ? 2.629 12.297 2.387 1 98.31 157 GLU B C 1
ATOM 4483 O O . GLU B 1 157 ? 3.857 12.203 2.367 1 98.31 157 GLU B O 1
ATOM 4488 N N . LEU B 1 158 ? 2.02 12.938 3.262 1 98.62 158 LEU B N 1
ATOM 4489 C CA . LEU B 1 158 ? 2.654 13.812 4.246 1 98.62 158 LEU B CA 1
ATOM 4490 C C . LEU B 1 158 ? 3.311 12.992 5.352 1 98.62 158 LEU B C 1
ATOM 4492 O O . LEU B 1 158 ? 4.402 13.328 5.816 1 98.62 158 LEU B O 1
ATOM 4496 N N . LEU B 1 159 ? 2.75 11.93 5.812 1 98.31 159 LEU B N 1
ATOM 4497 C CA . LEU B 1 159 ? 3.178 11.25 7.031 1 98.31 159 LEU B CA 1
ATOM 4498 C C . LEU B 1 159 ? 4.477 10.484 6.797 1 98.31 159 LEU B C 1
ATOM 4500 O O . LEU B 1 159 ? 5.418 10.594 7.586 1 98.31 159 LEU B O 1
ATOM 4504 N N . TYR B 1 160 ? 4.523 9.805 5.664 1 97.69 160 TYR B N 1
ATOM 4505 C CA . TYR B 1 160 ? 5.656 8.922 5.418 1 97.69 160 TYR B CA 1
ATOM 4506 C C . TYR B 1 160 ? 6.418 9.352 4.168 1 97.69 160 TYR B C 1
ATOM 4508 O O . TYR B 1 160 ? 7.508 8.844 3.891 1 97.69 160 TYR B O 1
ATOM 4516 N N . GLY B 1 161 ? 5.941 10.312 3.486 1 98.19 161 GLY B N 1
ATOM 4517 C CA . GLY B 1 161 ? 6.348 10.422 2.096 1 98.19 161 GLY B CA 1
ATOM 4518 C C . GLY B 1 161 ? 7.102 11.711 1.799 1 98.19 161 GLY B C 1
ATOM 4519 O O . GLY B 1 161 ? 7.629 12.352 2.709 1 98.19 161 GLY B O 1
ATOM 4520 N N . LYS B 1 162 ? 7.121 11.992 0.477 1 98.75 162 LYS B N 1
ATOM 4521 C CA . LYS B 1 162 ? 7.902 13.07 -0.12 1 98.75 162 LYS B CA 1
ATOM 4522 C C . LYS B 1 162 ? 7.398 14.438 0.338 1 98.75 162 LYS B C 1
ATOM 4524 O O . LYS B 1 162 ? 8.18 15.375 0.487 1 98.75 162 LYS B O 1
ATOM 4529 N N . SER B 1 163 ? 6.094 14.508 0.565 1 98.88 163 SER B N 1
ATOM 4530 C CA . SER B 1 163 ? 5.535 15.781 1.016 1 98.88 163 SER B CA 1
ATOM 4531 C C . SER B 1 163 ? 6.031 16.141 2.414 1 98.88 163 SER B C 1
ATOM 4533 O O . SER B 1 163 ? 6.258 17.312 2.717 1 98.88 163 SER B O 1
ATOM 4535 N N . GLY B 1 164 ? 6.152 15.078 3.227 1 98.88 164 GLY B N 1
ATOM 4536 C CA . GLY B 1 164 ? 6.742 15.305 4.535 1 98.88 164 GLY B CA 1
ATOM 4537 C C . GLY B 1 164 ? 8.203 15.703 4.477 1 98.88 164 GLY B C 1
ATOM 4538 O O . GLY B 1 164 ? 8.664 16.531 5.262 1 98.88 164 GLY B O 1
ATOM 4539 N N . TYR B 1 165 ? 8.891 15.109 3.545 1 98.88 165 TYR B N 1
ATOM 4540 C CA . TYR B 1 165 ? 10.281 15.477 3.322 1 98.88 165 TYR B CA 1
ATOM 4541 C C . TYR B 1 165 ? 10.391 16.906 2.816 1 98.88 165 TYR B C 1
ATOM 4543 O O . TYR B 1 165 ? 11.25 17.672 3.27 1 98.88 165 TYR B O 1
ATOM 4551 N N . LEU B 1 166 ? 9.516 17.281 1.93 1 98.94 166 LEU B N 1
ATOM 4552 C CA . LEU B 1 166 ? 9.469 18.656 1.437 1 98.94 166 LEU B CA 1
ATOM 4553 C C . LEU B 1 166 ? 9.25 19.641 2.584 1 98.94 166 LEU B C 1
ATOM 4555 O O . LEU B 1 166 ? 9.93 20.672 2.66 1 98.94 166 LEU B O 1
ATOM 4559 N N . TYR B 1 167 ? 8.375 19.312 3.457 1 98.88 167 TYR B N 1
ATOM 4560 C CA . TYR B 1 167 ? 8.148 20.141 4.633 1 98.88 167 TYR B CA 1
ATOM 4561 C C . TYR B 1 167 ? 9.438 20.328 5.422 1 98.88 167 TYR B C 1
ATOM 4563 O O . TYR B 1 167 ? 9.758 21.438 5.859 1 98.88 167 TYR B O 1
ATOM 4571 N N . ALA B 1 168 ? 10.133 19.25 5.641 1 98.88 168 ALA B N 1
ATOM 4572 C CA . ALA B 1 168 ? 11.359 19.297 6.434 1 98.88 168 ALA B CA 1
ATOM 4573 C C . ALA B 1 168 ? 12.367 20.266 5.828 1 98.88 168 ALA B C 1
ATOM 4575 O O . ALA B 1 168 ? 12.984 21.062 6.547 1 98.88 168 ALA B O 1
ATOM 4576 N N . LEU B 1 169 ? 12.492 20.188 4.539 1 98.75 169 LEU B N 1
ATOM 4577 C CA . LEU B 1 169 ? 13.43 21.062 3.84 1 98.75 169 LEU B CA 1
ATOM 4578 C C . LEU B 1 169 ? 13.016 22.516 3.973 1 98.75 169 LEU B C 1
ATOM 4580 O O . LEU B 1 169 ? 13.852 23.375 4.277 1 98.75 169 LEU B O 1
ATOM 4584 N N . LEU B 1 170 ? 11.773 22.766 3.766 1 98.38 170 LEU B N 1
ATOM 4585 C CA . LEU B 1 170 ? 11.258 24.125 3.857 1 98.38 170 LEU B CA 1
ATOM 4586 C C . LEU B 1 170 ? 11.352 24.656 5.289 1 98.38 170 LEU B C 1
ATOM 4588 O O . LEU B 1 170 ? 11.625 25.828 5.508 1 98.38 170 LEU B O 1
ATOM 4592 N N . PHE B 1 171 ? 11.078 23.781 6.234 1 98.06 171 PHE B N 1
ATOM 4593 C CA . PHE B 1 171 ? 11.164 24.109 7.652 1 98.06 171 PHE B CA 1
ATOM 4594 C C . PHE B 1 171 ? 12.57 24.594 8.008 1 98.06 171 PHE B C 1
ATOM 4596 O O . PHE B 1 171 ? 12.719 25.625 8.68 1 98.06 171 PHE B O 1
ATOM 4603 N N . VAL B 1 172 ? 13.539 23.922 7.551 1 98.12 172 VAL B N 1
ATOM 4604 C CA . VAL B 1 172 ? 14.93 24.281 7.824 1 98.12 172 VAL B CA 1
ATOM 4605 C C . VAL B 1 172 ? 15.25 25.625 7.172 1 98.12 172 VAL B C 1
ATOM 4607 O O . VAL B 1 172 ? 15.844 26.5 7.805 1 98.12 172 VAL B O 1
ATOM 4610 N N . ASN B 1 173 ? 14.844 25.812 5.953 1 97.38 173 ASN B N 1
ATOM 4611 C CA . ASN B 1 173 ? 15.086 27.078 5.262 1 97.38 173 ASN B CA 1
ATOM 4612 C C . ASN B 1 173 ? 14.375 28.234 5.941 1 97.38 173 ASN B C 1
ATOM 4614 O O . ASN B 1 173 ? 14.859 29.375 5.918 1 97.38 173 ASN B O 1
ATOM 4618 N N . LYS B 1 174 ? 13.258 27.984 6.516 1 95.69 174 LYS B N 1
ATOM 4619 C CA . LYS B 1 174 ? 12.484 29.031 7.18 1 95.69 174 LYS B CA 1
ATOM 4620 C C . LYS B 1 174 ? 13.156 29.469 8.484 1 95.69 174 LYS B C 1
ATOM 4622 O O . LYS B 1 174 ? 13.148 30.656 8.828 1 95.69 174 LYS B O 1
ATOM 4627 N N . HIS B 1 175 ? 13.773 28.547 9.219 1 94.56 175 HIS B N 1
ATOM 4628 C CA . HIS B 1 175 ? 14.203 28.844 10.586 1 94.56 175 HIS B CA 1
ATOM 4629 C C . HIS B 1 175 ? 15.711 29.062 10.656 1 94.56 175 HIS B C 1
ATOM 4631 O O . HIS B 1 175 ? 16.234 29.484 11.68 1 94.56 175 HIS B O 1
ATOM 4637 N N . ILE B 1 176 ? 16.359 28.719 9.625 1 93.62 176 ILE B N 1
ATOM 4638 C CA . ILE B 1 176 ? 17.781 29.016 9.531 1 93.62 176 ILE B CA 1
ATOM 4639 C C . ILE B 1 176 ? 18.016 30.125 8.508 1 93.62 176 ILE B C 1
ATOM 4641 O O . ILE B 1 176 ? 17.781 29.938 7.312 1 93.62 176 ILE B O 1
ATOM 4645 N N . SER B 1 177 ? 18.406 31.312 8.875 1 84.19 177 SER B N 1
ATOM 4646 C CA . SER B 1 177 ? 18.422 32.562 8.117 1 84.19 177 SER B CA 1
ATOM 4647 C C . SER B 1 177 ? 19.641 32.625 7.207 1 84.19 177 SER B C 1
ATOM 4649 O O . SER B 1 177 ? 19.781 33.562 6.426 1 84.19 177 SER B O 1
ATOM 4651 N N . VAL B 1 178 ? 20.516 31.734 7.348 1 79.38 178 VAL B N 1
ATOM 4652 C CA . VAL B 1 178 ? 21.641 31.766 6.418 1 79.38 178 VAL B CA 1
ATOM 4653 C C . VAL B 1 178 ? 21.141 31.516 4.996 1 79.38 178 VAL B C 1
ATOM 4655 O O . VAL B 1 178 ? 20.172 30.781 4.793 1 79.38 178 VAL B O 1
ATOM 4658 N N . LYS B 1 179 ? 21.594 32.406 4.125 1 75.56 179 LYS B N 1
ATOM 4659 C CA . LYS B 1 179 ? 21.094 32.344 2.758 1 75.56 179 LYS B CA 1
ATOM 4660 C C . LYS B 1 179 ? 21.156 30.906 2.236 1 75.56 179 LYS B C 1
ATOM 4662 O O . LYS B 1 179 ? 22.219 30.297 2.172 1 75.56 179 LYS B O 1
ATOM 4667 N N . GLU B 1 180 ? 20 30.266 1.945 1 80.25 180 GLU B N 1
ATOM 4668 C CA . GLU B 1 180 ? 19.531 29.031 1.304 1 80.25 180 GLU B CA 1
ATOM 4669 C C . GLU B 1 180 ? 20.391 27.844 1.735 1 80.25 180 GLU B C 1
ATOM 4671 O O . GLU B 1 180 ? 21.094 27.25 0.92 1 80.25 180 GLU B O 1
ATOM 4676 N N . ILE B 1 181 ? 20.297 27.469 3.043 1 94.38 181 ILE B N 1
ATOM 4677 C CA . ILE B 1 181 ? 20.984 26.297 3.582 1 94.38 181 ILE B CA 1
ATOM 4678 C C . ILE B 1 181 ? 20.578 25.062 2.789 1 94.38 181 ILE B C 1
ATOM 4680 O O . ILE B 1 181 ? 21.406 24.188 2.52 1 94.38 181 ILE B O 1
ATOM 4684 N N . ILE B 1 182 ? 19.312 24.969 2.439 1 98 182 ILE B N 1
ATOM 4685 C CA . ILE B 1 182 ? 18.859 23.969 1.474 1 98 182 ILE B CA 1
ATOM 4686 C C . ILE B 1 182 ? 18.781 24.594 0.084 1 98 182 ILE B C 1
ATOM 4688 O O . ILE B 1 182 ? 18 25.531 -0.14 1 98 182 ILE B O 1
ATOM 4692 N N . PRO B 1 183 ? 19.531 24.156 -0.84 1 97.38 183 PRO B N 1
ATOM 4693 C CA . PRO B 1 183 ? 19.531 24.734 -2.182 1 97.38 183 PRO B CA 1
ATOM 4694 C C . PRO B 1 183 ? 18.203 24.562 -2.9 1 97.38 183 PRO B C 1
ATOM 4696 O O . PRO B 1 183 ? 17.562 23.516 -2.771 1 97.38 183 PRO B O 1
ATOM 4699 N N . ALA B 1 184 ? 17.891 25.531 -3.715 1 97.25 184 ALA B N 1
ATOM 4700 C CA . ALA B 1 184 ? 16.641 25.531 -4.465 1 97.25 184 ALA B CA 1
ATOM 4701 C C . ALA B 1 184 ? 16.531 24.297 -5.352 1 97.25 184 ALA B C 1
ATOM 4703 O O . ALA B 1 184 ? 15.453 23.703 -5.477 1 97.25 184 ALA B O 1
ATOM 4704 N N . ASN B 1 185 ? 17.641 23.906 -5.945 1 97.69 185 ASN B N 1
ATOM 4705 C CA . ASN B 1 185 ? 17.625 22.766 -6.859 1 97.69 185 ASN B CA 1
ATOM 4706 C C . ASN B 1 185 ? 17.234 21.469 -6.145 1 97.69 185 ASN B C 1
ATOM 4708 O O . ASN B 1 185 ? 16.594 20.594 -6.734 1 97.69 185 ASN B O 1
ATOM 4712 N N . HIS B 1 186 ? 17.641 21.359 -4.898 1 98.19 186 HIS B N 1
ATOM 4713 C CA . HIS B 1 186 ? 17.281 20.188 -4.109 1 98.19 186 HIS B CA 1
ATOM 4714 C C . HIS B 1 186 ? 15.773 20.141 -3.859 1 98.19 186 HIS B C 1
ATOM 4716 O O . HIS B 1 186 ? 15.156 19.078 -3.996 1 98.19 186 HIS B O 1
ATOM 4722 N N . ILE B 1 187 ? 15.203 21.234 -3.541 1 98.62 187 ILE B N 1
ATOM 4723 C CA . ILE B 1 187 ? 13.766 21.344 -3.289 1 98.62 187 ILE B CA 1
ATOM 4724 C C . ILE B 1 187 ? 12.992 21.047 -4.574 1 98.62 187 ILE B C 1
ATOM 4726 O O . ILE B 1 187 ? 12 20.328 -4.559 1 98.62 187 ILE B O 1
ATOM 4730 N N . ILE B 1 188 ? 13.477 21.531 -5.684 1 98.69 188 ILE B N 1
ATOM 4731 C CA . ILE B 1 188 ? 12.844 21.359 -6.984 1 98.69 188 ILE B CA 1
ATOM 4732 C C . ILE B 1 188 ? 12.812 19.875 -7.348 1 98.69 188 ILE B C 1
ATOM 4734 O O . ILE B 1 188 ? 11.812 19.375 -7.859 1 98.69 188 ILE B O 1
ATOM 4738 N N . LYS B 1 189 ? 13.891 19.203 -7.039 1 98.25 189 LYS B N 1
ATOM 4739 C CA . LYS B 1 189 ? 13.945 17.766 -7.32 1 98.25 189 LYS B CA 1
ATOM 4740 C C . LYS B 1 189 ? 12.836 17.016 -6.586 1 98.25 189 LYS B C 1
ATOM 4742 O O . LYS B 1 189 ? 12.219 16.109 -7.148 1 98.25 189 LYS B O 1
ATOM 4747 N N . VAL B 1 190 ? 12.609 17.344 -5.352 1 98.81 190 VAL B N 1
ATOM 4748 C CA . VAL B 1 190 ? 11.578 16.703 -4.547 1 98.81 190 VAL B CA 1
ATOM 4749 C C . VAL B 1 190 ? 10.203 17.031 -5.117 1 98.81 190 VAL B C 1
ATOM 4751 O O . VAL B 1 190 ? 9.359 16.141 -5.277 1 98.81 190 VAL B O 1
ATOM 4754 N N . ILE B 1 191 ? 9.992 18.25 -5.457 1 98.88 191 ILE B N 1
ATOM 4755 C CA . ILE B 1 191 ? 8.727 18.703 -6.016 1 98.88 191 ILE B CA 1
ATOM 4756 C C . ILE B 1 191 ? 8.445 17.984 -7.328 1 98.88 191 ILE B C 1
ATOM 4758 O O . ILE B 1 191 ? 7.34 17.484 -7.551 1 98.88 191 ILE B O 1
ATOM 4762 N N . ASP B 1 192 ? 9.477 17.891 -8.133 1 98.44 192 ASP B N 1
ATOM 4763 C CA . ASP B 1 192 ? 9.336 17.219 -9.422 1 98.44 192 ASP B CA 1
ATOM 4764 C C . ASP B 1 192 ? 8.945 15.758 -9.242 1 98.44 192 ASP B C 1
ATOM 4766 O O . ASP B 1 192 ? 8.148 15.219 -10.023 1 98.44 192 ASP B O 1
ATOM 4770 N N . SER B 1 193 ? 9.516 15.172 -8.273 1 98.38 193 SER B N 1
ATOM 4771 C CA . SER B 1 193 ? 9.195 13.773 -8 1 98.38 193 SER B CA 1
ATOM 4772 C C . SER B 1 193 ? 7.734 13.609 -7.598 1 98.38 193 SER B C 1
ATOM 4774 O O . SER B 1 193 ? 7.062 12.68 -8.039 1 98.38 193 SER B O 1
ATOM 4776 N N . ILE B 1 194 ? 7.23 14.477 -6.797 1 98.75 194 ILE B N 1
ATOM 4777 C CA . ILE B 1 194 ? 5.836 14.445 -6.359 1 98.75 194 ILE B CA 1
ATOM 4778 C C . ILE B 1 194 ? 4.918 14.664 -7.559 1 98.75 194 ILE B C 1
ATOM 4780 O O . ILE B 1 194 ? 3.947 13.93 -7.75 1 98.75 194 ILE B O 1
ATOM 4784 N N . LEU B 1 195 ? 5.234 15.633 -8.375 1 98.75 195 LEU B N 1
ATOM 4785 C CA . LEU B 1 195 ? 4.41 15.969 -9.531 1 98.75 195 LEU B CA 1
ATOM 4786 C C . LEU B 1 195 ? 4.41 14.836 -10.547 1 98.75 195 LEU B C 1
ATOM 4788 O O . LEU B 1 195 ? 3.361 14.477 -11.086 1 98.75 195 LEU B O 1
ATOM 4792 N N . MET B 1 196 ? 5.574 14.281 -10.773 1 98.06 196 MET B N 1
ATOM 4793 C CA . MET B 1 196 ? 5.676 13.188 -11.734 1 98.06 196 MET B CA 1
ATOM 4794 C C . MET B 1 196 ? 4.855 11.984 -11.281 1 98.06 196 MET B C 1
ATOM 4796 O O . MET B 1 196 ? 4.141 11.375 -12.078 1 98.06 196 MET B O 1
ATOM 4800 N N . ALA B 1 197 ? 4.934 11.656 -10.031 1 97.75 197 ALA B N 1
ATOM 4801 C CA . ALA B 1 197 ? 4.141 10.555 -9.492 1 97.75 197 ALA B CA 1
ATOM 4802 C C . ALA B 1 197 ? 2.646 10.805 -9.68 1 97.75 197 ALA B C 1
ATOM 4804 O O . ALA B 1 197 ? 1.903 9.898 -10.07 1 97.75 197 ALA B O 1
ATOM 4805 N N . GLY B 1 198 ? 2.236 12.016 -9.383 1 98.56 198 GLY B N 1
ATOM 4806 C CA . GLY B 1 198 ? 0.835 12.375 -9.547 1 98.56 198 GLY B CA 1
ATOM 4807 C C . GLY B 1 198 ? 0.363 12.281 -10.992 1 98.56 198 GLY B C 1
ATOM 4808 O O . GLY B 1 198 ? -0.731 11.781 -11.258 1 98.56 198 GLY B O 1
ATOM 4809 N N . LYS B 1 199 ? 1.158 12.773 -11.914 1 98.38 199 LYS B N 1
ATOM 4810 C CA . LYS B 1 199 ? 0.828 12.703 -13.336 1 98.38 199 LYS B CA 1
ATOM 4811 C C . LYS B 1 199 ? 0.71 11.258 -13.805 1 98.38 199 LYS B C 1
ATOM 4813 O O . LYS B 1 199 ? -0.254 10.898 -14.484 1 98.38 199 LYS B O 1
ATOM 4818 N N . CYS B 1 200 ? 1.64 10.445 -13.391 1 96.69 200 CYS B N 1
ATOM 4819 C CA . CYS B 1 200 ? 1.687 9.055 -13.812 1 96.69 200 CYS B CA 1
ATOM 4820 C C . CYS B 1 200 ? 0.484 8.281 -13.289 1 96.69 200 CYS B C 1
ATOM 4822 O O . CYS B 1 200 ? -0.134 7.508 -14.016 1 96.69 200 CYS B O 1
ATOM 4824 N N . TYR B 1 201 ? 0.206 8.469 -12.062 1 96.69 201 TYR B N 1
ATOM 4825 C CA . TYR B 1 201 ? -0.923 7.734 -11.5 1 96.69 201 TYR B CA 1
ATOM 4826 C C . TYR B 1 201 ? -2.232 8.172 -12.141 1 96.69 201 TYR B C 1
ATOM 4828 O O . TYR B 1 201 ? -3.119 7.348 -12.383 1 96.69 201 TYR B O 1
ATOM 4836 N N . SER B 1 202 ? -2.354 9.5 -12.391 1 97.81 202 SER B N 1
ATOM 4837 C CA . SER B 1 202 ? -3.533 10.023 -13.07 1 97.81 202 SER B CA 1
ATOM 4838 C C . SER B 1 202 ? -3.703 9.391 -14.445 1 97.81 202 SER B C 1
ATOM 4840 O O . SER B 1 202 ? -4.805 8.969 -14.812 1 97.81 202 SER B O 1
ATOM 4842 N N . ILE B 1 203 ? -2.66 9.305 -15.141 1 96.12 203 ILE B N 1
ATOM 4843 C CA . ILE B 1 203 ? -2.686 8.719 -16.484 1 96.12 203 ILE B CA 1
ATOM 4844 C C . ILE B 1 203 ? -3.027 7.234 -16.391 1 96.12 203 ILE B C 1
ATOM 4846 O O . ILE B 1 203 ? -3.918 6.75 -17.094 1 96.12 203 ILE B O 1
ATOM 4850 N N . ALA B 1 204 ? -2.406 6.52 -15.484 1 93 204 ALA B N 1
ATOM 4851 C CA . ALA B 1 204 ? -2.572 5.074 -15.352 1 93 204 ALA B CA 1
ATOM 4852 C C . ALA B 1 204 ? -4 4.719 -14.961 1 93 204 ALA B C 1
ATOM 4854 O O . ALA B 1 204 ? -4.516 3.666 -15.344 1 93 204 ALA B O 1
ATOM 4855 N N . THR B 1 205 ? -4.648 5.598 -14.25 1 93.88 205 THR B N 1
ATOM 4856 C CA . THR B 1 205 ? -5.992 5.301 -13.758 1 93.88 205 THR B CA 1
ATOM 4857 C C . THR B 1 205 ? -7.047 6.008 -14.609 1 93.88 205 THR B C 1
ATOM 4859 O O . THR B 1 205 ? -8.234 5.965 -14.289 1 93.88 205 THR B O 1
ATOM 4862 N N . LYS B 1 206 ? -6.637 6.773 -15.633 1 93.62 206 LYS B N 1
ATOM 4863 C CA . LYS B 1 206 ? -7.523 7.516 -16.516 1 93.62 206 LYS B CA 1
ATOM 4864 C C . LYS B 1 206 ? -8.414 8.469 -15.734 1 93.62 206 LYS B C 1
ATOM 4866 O O . LYS B 1 206 ? -9.641 8.477 -15.914 1 93.62 206 LYS B O 1
ATOM 4871 N N . SER B 1 207 ? -7.812 9.172 -14.844 1 95.38 207 SER B N 1
ATOM 4872 C CA . SER B 1 207 ? -8.531 10.094 -13.969 1 95.38 207 SER B CA 1
ATOM 4873 C C . SER B 1 207 ? -8.875 11.391 -14.695 1 95.38 207 SER B C 1
ATOM 4875 O O . SER B 1 207 ? -8.164 11.797 -15.617 1 95.38 207 SER B O 1
ATOM 4877 N N . LYS B 1 208 ? -9.945 12.039 -14.289 1 96.38 208 LYS B N 1
ATOM 4878 C CA . LYS B 1 208 ? -10.289 13.375 -14.758 1 96.38 208 LYS B CA 1
ATOM 4879 C C . LYS B 1 208 ? -9.383 14.43 -14.133 1 96.38 208 LYS B C 1
ATOM 4881 O O . LYS B 1 208 ? -9.227 15.523 -14.68 1 96.38 208 LYS B O 1
ATOM 4886 N N . SER B 1 209 ? -8.836 14.141 -12.953 1 98.06 209 SER B N 1
ATOM 4887 C CA . SER B 1 209 ? -7.891 15.039 -12.297 1 98.06 209 SER B CA 1
ATOM 4888 C C . SER B 1 209 ? -6.512 14.953 -12.945 1 98.06 209 SER B C 1
ATOM 4890 O O . SER B 1 209 ? -6.004 13.859 -13.188 1 98.06 209 SER B O 1
ATOM 4892 N N . PRO B 1 210 ? -5.867 16.125 -13.211 1 98.5 210 PRO B N 1
ATOM 4893 C CA . PRO B 1 210 ? -4.539 16.094 -13.82 1 98.5 210 PRO B CA 1
ATOM 4894 C C . PRO B 1 210 ? -3.502 15.391 -12.945 1 98.5 210 PRO B C 1
ATOM 4896 O O . PRO B 1 210 ? -2.57 14.766 -13.461 1 98.5 210 PRO B O 1
ATOM 4899 N N . LEU B 1 211 ? -3.654 15.578 -11.656 1 98.75 211 LEU B N 1
ATOM 4900 C CA . LEU B 1 211 ? -2.814 14.883 -10.68 1 98.75 211 LEU B CA 1
ATOM 4901 C C . LEU B 1 211 ? -3.656 14 -9.773 1 98.75 211 LEU B C 1
ATOM 4903 O O . LEU B 1 211 ? -4.777 14.359 -9.406 1 98.75 211 LEU B O 1
ATOM 4907 N N . LEU B 1 212 ? -3.078 12.867 -9.461 1 98.38 212 LEU B N 1
ATOM 4908 C CA . LEU B 1 212 ? -3.688 11.922 -8.523 1 98.38 212 LEU B CA 1
ATOM 4909 C C . LEU B 1 212 ? -2.621 11.133 -7.773 1 98.38 212 LEU B C 1
ATOM 4911 O O . LEU B 1 212 ? -1.632 10.703 -8.367 1 98.38 212 LEU B O 1
ATOM 4915 N N . TRP B 1 213 ? -2.818 11.016 -6.5 1 97.69 213 TRP B N 1
ATOM 4916 C CA . TRP B 1 213 ? -1.901 10.211 -5.703 1 97.69 213 TRP B CA 1
ATOM 4917 C C . TRP B 1 213 ? -2.654 9.141 -4.922 1 97.69 213 TRP B C 1
ATOM 4919 O O . TRP B 1 213 ? -3.832 9.312 -4.594 1 97.69 213 TRP B O 1
ATOM 4929 N N . ASN B 1 214 ? -2 8.086 -4.641 1 93.31 214 ASN B N 1
ATOM 4930 C CA . ASN B 1 214 ? -2.598 7.023 -3.84 1 93.31 214 ASN B CA 1
ATOM 4931 C C . ASN B 1 214 ? -1.677 6.598 -2.701 1 93.31 214 ASN B C 1
ATOM 4933 O O . ASN B 1 214 ? -0.469 6.836 -2.748 1 93.31 214 ASN B O 1
ATOM 4937 N N . TRP B 1 215 ? -2.229 6.117 -1.678 1 93.44 215 TRP B N 1
ATOM 4938 C CA . TRP B 1 215 ? -1.562 5.441 -0.57 1 93.44 215 TRP B CA 1
ATOM 4939 C C . TRP B 1 215 ? -2.25 4.117 -0.246 1 93.44 215 TRP B C 1
ATOM 4941 O O . TRP B 1 215 ? -3.422 4.098 0.134 1 93.44 215 TRP B O 1
ATOM 4951 N N . HIS B 1 216 ? -1.527 3.014 -0.456 1 87.56 216 HIS B N 1
ATOM 4952 C CA . HIS B 1 216 ? -2.018 1.655 -0.26 1 87.56 216 HIS B CA 1
ATOM 4953 C C . HIS B 1 216 ? -3.279 1.4 -1.078 1 87.56 216 HIS B C 1
ATOM 4955 O O . HIS B 1 216 ? -4.293 0.954 -0.539 1 87.56 216 HIS B O 1
ATOM 4961 N N . ASP B 1 217 ? -3.252 1.822 -2.344 1 86.31 217 ASP B N 1
ATOM 4962 C CA . ASP B 1 217 ? -4.23 1.526 -3.387 1 86.31 217 ASP B CA 1
ATOM 4963 C C . ASP B 1 217 ? -5.52 2.312 -3.17 1 86.31 217 ASP B C 1
ATOM 4965 O O . ASP B 1 217 ? -6.578 1.93 -3.672 1 86.31 217 ASP B O 1
ATOM 4969 N N . LYS B 1 218 ? -5.441 3.369 -2.367 1 92 218 LYS B N 1
ATOM 4970 C CA . LYS B 1 218 ? -6.582 4.266 -2.186 1 92 218 LYS B CA 1
ATOM 4971 C C . LYS B 1 218 ? -6.18 5.719 -2.414 1 92 218 LYS B C 1
ATOM 4973 O O . LYS B 1 218 ? -5.094 6.137 -2.012 1 92 218 LYS B O 1
ATOM 4978 N N . VAL B 1 219 ? -7.059 6.438 -3.049 1 96.94 219 VAL B N 1
ATOM 4979 C CA . VAL B 1 219 ? -6.859 7.871 -3.23 1 96.94 219 VAL B CA 1
ATOM 4980 C C . VAL B 1 219 ? -7.492 8.633 -2.064 1 96.94 219 VAL B C 1
ATOM 4982 O O . VAL B 1 219 ? -8.664 9.016 -2.127 1 96.94 219 VAL B O 1
ATOM 4985 N N . TYR B 1 220 ? -6.734 8.938 -1.104 1 97.69 220 TYR B N 1
ATOM 4986 C CA . TYR B 1 220 ? -7.215 9.672 0.058 1 97.69 220 TYR B CA 1
ATOM 4987 C C . TYR B 1 220 ? -7.285 11.164 -0.237 1 97.69 220 TYR B C 1
ATOM 4989 O O . TYR B 1 220 ? -6.492 11.688 -1.021 1 97.69 220 TYR B O 1
ATOM 4997 N N . PHE B 1 221 ? -8.219 11.836 0.491 1 98.44 221 PHE B N 1
ATOM 4998 C CA . PHE B 1 221 ? -8.422 13.25 0.21 1 98.44 221 PHE B CA 1
ATOM 4999 C C . PHE B 1 221 ? -7.879 14.117 1.344 1 98.44 221 PHE B C 1
ATOM 5001 O O . PHE B 1 221 ? -7.477 15.258 1.123 1 98.44 221 PHE B O 1
ATOM 5008 N N . GLY B 1 222 ? -7.738 13.656 2.543 1 98.06 222 GLY B N 1
ATOM 5009 C CA . GLY B 1 222 ? -7.465 14.438 3.738 1 98.06 222 GLY B CA 1
ATOM 5010 C C . GLY B 1 222 ? -6.043 14.953 3.799 1 98.06 222 GLY B C 1
ATOM 5011 O O . GLY B 1 222 ? -5.301 14.867 2.816 1 98.06 222 GLY B O 1
ATOM 5012 N N . ALA B 1 223 ? -5.688 15.516 4.91 1 98.62 223 ALA B N 1
ATOM 5013 C CA . ALA B 1 223 ? -4.414 16.219 5.062 1 98.62 223 ALA B CA 1
ATOM 5014 C C . ALA B 1 223 ? -3.275 15.227 5.316 1 98.62 223 ALA B C 1
ATOM 5016 O O . ALA B 1 223 ? -2.139 15.469 4.906 1 98.62 223 ALA B O 1
ATOM 5017 N N . ALA B 1 224 ? -3.561 14.148 5.98 1 98 224 ALA B N 1
ATOM 5018 C CA . ALA B 1 224 ? -2.502 13.234 6.398 1 98 224 ALA B CA 1
ATOM 5019 C C . ALA B 1 224 ? -1.997 12.398 5.223 1 98 224 ALA B C 1
ATOM 5021 O O . ALA B 1 224 ? -0.983 12.742 4.605 1 98 224 ALA B O 1
ATOM 5022 N N . HIS B 1 225 ? -2.785 11.398 4.824 1 96.88 225 HIS B N 1
ATOM 5023 C CA . HIS B 1 225 ? -2.393 10.508 3.738 1 96.88 225 HIS B CA 1
ATOM 5024 C C . HIS B 1 225 ? -2.951 10.992 2.404 1 96.88 225 HIS B C 1
ATOM 5026 O O . HIS B 1 225 ? -2.746 10.344 1.372 1 96.88 225 HIS B O 1
ATOM 5032 N N . GLY B 1 226 ? -3.566 12.125 2.33 1 98.31 226 GLY B N 1
ATOM 5033 C CA . GLY B 1 226 ? -4.398 12.445 1.182 1 98.31 226 GLY B CA 1
ATOM 5034 C C . GLY B 1 226 ? -3.867 13.602 0.363 1 98.31 226 GLY B C 1
ATOM 5035 O O . GLY B 1 226 ? -2.793 14.133 0.653 1 98.31 226 GLY B O 1
ATOM 5036 N N . MET B 1 227 ? -4.684 13.992 -0.619 1 98.75 227 MET B N 1
ATOM 5037 C CA . MET B 1 227 ? -4.359 14.984 -1.633 1 98.75 227 MET B CA 1
ATOM 5038 C C . MET B 1 227 ? -4.293 16.391 -1.021 1 98.75 227 MET B C 1
ATOM 5040 O O . MET B 1 227 ? -3.494 17.219 -1.452 1 98.75 227 MET B O 1
ATOM 5044 N N . ALA B 1 228 ? -5.117 16.609 -0.001 1 98.88 228 ALA B N 1
ATOM 5045 C CA . ALA B 1 228 ? -5.125 17.938 0.616 1 98.88 228 ALA B CA 1
ATOM 5046 C C . ALA B 1 228 ? -3.754 18.281 1.195 1 98.88 228 ALA B C 1
ATOM 5048 O O . ALA B 1 228 ? -3.25 19.391 0.999 1 98.88 228 ALA B O 1
ATOM 5049 N N . GLY B 1 229 ? -3.193 17.312 1.905 1 98.88 229 GLY B N 1
ATOM 5050 C CA . GLY B 1 229 ? -1.869 17.547 2.459 1 98.88 229 GLY B CA 1
ATOM 5051 C C . GLY B 1 229 ? -0.805 17.734 1.396 1 98.88 229 GLY B C 1
ATOM 5052 O O . GLY B 1 229 ? 0.058 18.609 1.527 1 98.88 229 GLY B O 1
ATOM 5053 N N . ILE B 1 230 ? -0.873 16.969 0.333 1 98.94 230 ILE B N 1
ATOM 5054 C CA . ILE B 1 230 ? 0.104 17.047 -0.748 1 98.94 230 ILE B CA 1
ATOM 5055 C C . ILE B 1 230 ? -0.005 18.406 -1.441 1 98.94 230 ILE B C 1
ATOM 5057 O O . ILE B 1 230 ? 0.998 19.094 -1.624 1 98.94 230 ILE B O 1
ATOM 5061 N N . LEU B 1 231 ? -1.203 18.781 -1.763 1 98.94 231 LEU B N 1
ATOM 5062 C CA . LEU B 1 231 ? -1.43 20.047 -2.469 1 98.94 231 LEU B CA 1
ATOM 5063 C C . LEU B 1 231 ? -1.059 21.234 -1.593 1 98.94 231 LEU B C 1
ATOM 5065 O O . LEU B 1 231 ? -0.53 22.234 -2.086 1 98.94 231 LEU B O 1
ATOM 5069 N N . TYR B 1 232 ? -1.357 21.109 -0.331 1 98.94 232 TYR B N 1
ATOM 5070 C CA . TYR B 1 232 ? -0.983 22.172 0.586 1 98.94 232 TYR B CA 1
ATOM 5071 C C . TYR B 1 232 ? 0.528 22.375 0.614 1 98.94 232 TYR B C 1
ATOM 5073 O O . TYR B 1 232 ? 1.019 23.5 0.591 1 98.94 232 TYR B O 1
ATOM 5081 N N . MET B 1 233 ? 1.231 21.25 0.646 1 98.88 233 MET B N 1
ATOM 5082 C CA . MET B 1 233 ? 2.689 21.344 0.671 1 98.88 233 MET B CA 1
ATOM 5083 C C . MET B 1 233 ? 3.223 21.922 -0.63 1 98.88 233 MET B C 1
ATOM 5085 O O . MET B 1 233 ? 4.133 22.766 -0.614 1 98.88 233 MET B O 1
ATOM 5089 N N . LEU B 1 234 ? 2.654 21.516 -1.717 1 98.94 234 LEU B N 1
ATOM 5090 C CA . LEU B 1 234 ? 3.078 22.031 -3.012 1 98.94 234 LEU B CA 1
ATOM 5091 C C . LEU B 1 234 ? 2.824 23.531 -3.1 1 98.94 234 LEU B C 1
ATOM 5093 O O . LEU B 1 234 ? 3.68 24.281 -3.568 1 98.94 234 LEU B O 1
ATOM 5097 N N . LEU B 1 235 ? 1.699 23.969 -2.604 1 98.88 235 LEU B N 1
ATOM 5098 C CA . LEU B 1 235 ? 1.388 25.391 -2.668 1 98.88 235 LEU B CA 1
ATOM 5099 C C . LEU B 1 235 ? 2.299 26.188 -1.742 1 98.88 235 LEU B C 1
ATOM 5101 O O . LEU B 1 235 ? 2.672 27.312 -2.057 1 98.88 235 LEU B O 1
ATOM 5105 N N . GLN B 1 236 ? 2.584 25.609 -0.596 1 98.69 236 GLN B N 1
ATOM 5106 C CA . GLN B 1 236 ? 3.531 26.297 0.282 1 98.69 236 GLN B CA 1
ATOM 5107 C C . GLN B 1 236 ? 4.898 26.422 -0.382 1 98.69 236 GLN B C 1
ATOM 5109 O O . GLN B 1 236 ? 5.645 27.359 -0.096 1 98.69 236 GLN B O 1
ATOM 5114 N N . ALA B 1 237 ? 5.223 25.547 -1.28 1 98.69 237 ALA B N 1
ATOM 5115 C CA . ALA B 1 237 ? 6.508 25.547 -1.976 1 98.69 237 ALA B CA 1
ATOM 5116 C C . ALA B 1 237 ? 6.383 26.156 -3.363 1 98.69 237 ALA B C 1
ATOM 5118 O O . ALA B 1 237 ? 7.238 25.953 -4.227 1 98.69 237 ALA B O 1
ATOM 5119 N N . ARG B 1 238 ? 5.355 26.938 -3.66 1 98.38 238 ARG B N 1
ATOM 5120 C CA . ARG B 1 238 ? 4.984 27.375 -5 1 98.38 238 ARG B CA 1
ATOM 5121 C C . ARG B 1 238 ? 6.09 28.219 -5.625 1 98.38 238 ARG B C 1
ATOM 5123 O O . ARG B 1 238 ? 6.234 28.266 -6.848 1 98.38 238 ARG B O 1
ATOM 5130 N N . SER B 1 239 ? 6.977 28.844 -4.832 1 97.62 239 SER B N 1
ATOM 5131 C CA . SER B 1 239 ? 8.047 29.688 -5.363 1 97.62 239 SER B CA 1
ATOM 5132 C C . SER B 1 239 ? 9.086 28.844 -6.109 1 97.62 239 SER B C 1
ATOM 5134 O O . SER B 1 239 ? 9.867 29.375 -6.902 1 97.62 239 SER B O 1
ATOM 5136 N N . TYR B 1 240 ? 9.055 27.531 -5.875 1 98.12 240 TYR B N 1
ATOM 5137 C CA . TYR B 1 240 ? 10 26.625 -6.52 1 98.12 240 TYR B CA 1
ATOM 5138 C C . TYR B 1 240 ? 9.352 25.891 -7.684 1 98.12 240 TYR B C 1
ATOM 5140 O O . TYR B 1 240 ? 9.961 25 -8.281 1 98.12 240 TYR B O 1
ATOM 5148 N N . ILE B 1 241 ? 8.141 26.219 -7.98 1 98.62 241 ILE B N 1
ATOM 5149 C CA . ILE B 1 241 ? 7.387 25.469 -8.984 1 98.62 241 ILE B CA 1
ATOM 5150 C C . ILE B 1 241 ? 7.137 26.359 -10.203 1 98.62 241 ILE B C 1
ATOM 5152 O O . ILE B 1 241 ? 6.738 27.516 -10.07 1 98.62 241 ILE B O 1
ATOM 5156 N N . ASN B 1 242 ? 7.383 25.797 -11.359 1 97.38 242 ASN B N 1
ATOM 5157 C CA . ASN B 1 242 ? 7.07 26.5 -12.602 1 97.38 242 ASN B CA 1
ATOM 5158 C C . ASN B 1 242 ? 5.594 26.891 -12.672 1 97.38 242 ASN B C 1
ATOM 5160 O O . ASN B 1 242 ? 4.723 26.094 -12.328 1 97.38 242 ASN B O 1
ATOM 5164 N N . ILE B 1 243 ? 5.348 28.047 -13.102 1 97.56 243 ILE B N 1
ATOM 5165 C CA . ILE B 1 243 ? 3.992 28.594 -13.148 1 97.56 243 ILE B CA 1
ATOM 5166 C C . ILE B 1 243 ? 3.111 27.703 -14.031 1 97.56 243 ILE B C 1
ATOM 5168 O O . ILE B 1 243 ? 1.914 27.562 -13.773 1 97.56 243 ILE B O 1
ATOM 5172 N N . LYS B 1 244 ? 3.668 27.109 -15.008 1 97.94 244 LYS B N 1
ATOM 5173 C CA . LYS B 1 244 ? 2.908 26.234 -15.891 1 97.94 244 LYS B CA 1
ATOM 5174 C C . LYS B 1 244 ? 2.393 25 -15.133 1 97.94 244 LYS B C 1
ATOM 5176 O O . LYS B 1 244 ? 1.278 24.547 -15.383 1 97.94 244 LYS B O 1
ATOM 5181 N N . GLU B 1 245 ? 3.244 24.484 -14.266 1 98.44 245 GLU B N 1
ATOM 5182 C CA . GLU B 1 245 ? 2.824 23.344 -13.445 1 98.44 245 GLU B CA 1
ATOM 5183 C C . GLU B 1 245 ? 1.69 23.734 -12.5 1 98.44 245 GLU B C 1
ATOM 5185 O O . GLU B 1 245 ? 0.77 22.953 -12.266 1 98.44 245 GLU B O 1
ATOM 5190 N N . ILE B 1 246 ? 1.744 24.906 -11.992 1 98.69 246 ILE B N 1
ATOM 5191 C CA . ILE B 1 246 ? 0.712 25.406 -11.086 1 98.69 246 ILE B CA 1
ATOM 5192 C C . ILE B 1 246 ? -0.604 25.578 -11.844 1 98.69 246 ILE B C 1
ATOM 5194 O O . ILE B 1 246 ? -1.645 25.078 -11.406 1 98.69 246 ILE B O 1
ATOM 5198 N N . ARG B 1 247 ? -0.574 26.141 -13.008 1 98.19 247 ARG B N 1
ATOM 5199 C CA . ARG B 1 247 ? -1.768 26.5 -13.773 1 98.19 247 ARG B CA 1
ATOM 5200 C C . ARG B 1 247 ? -2.393 25.266 -14.422 1 98.19 247 ARG B C 1
ATOM 5202 O O . ARG B 1 247 ? -3.617 25.141 -14.477 1 98.19 247 ARG B O 1
ATOM 5209 N N . ASN B 1 248 ? -1.514 24.391 -14.867 1 98.38 248 ASN B N 1
ATOM 5210 C CA . ASN B 1 248 ? -2.023 23.312 -15.711 1 98.38 248 ASN B CA 1
ATOM 5211 C C . ASN B 1 248 ? -2.271 22.047 -14.898 1 98.38 248 ASN B C 1
ATOM 5213 O O . ASN B 1 248 ? -3.021 21.156 -15.336 1 98.38 248 ASN B O 1
ATOM 5217 N N . TYR B 1 249 ? -1.646 21.969 -13.75 1 98.81 249 TYR B N 1
ATOM 5218 C CA . TYR B 1 249 ? -1.753 20.719 -13.023 1 98.81 249 TYR B CA 1
ATOM 5219 C C . TYR B 1 249 ? -2.268 20.938 -11.602 1 98.81 249 TYR B C 1
ATOM 5221 O O . TYR B 1 249 ? -3.281 20.359 -11.203 1 98.81 249 TYR B O 1
ATOM 5229 N N . ILE B 1 250 ? -1.709 21.781 -10.844 1 98.88 250 ILE B N 1
ATOM 5230 C CA . ILE B 1 250 ? -2.029 21.938 -9.43 1 98.88 250 ILE B CA 1
ATOM 5231 C C . ILE B 1 250 ? -3.412 22.562 -9.273 1 98.88 250 ILE B C 1
ATOM 5233 O O . ILE B 1 250 ? -4.27 22.016 -8.578 1 98.88 250 ILE B O 1
ATOM 5237 N N . LYS B 1 251 ? -3.688 23.672 -9.93 1 98.81 251 LYS B N 1
ATOM 5238 C CA . LYS B 1 251 ? -4.957 24.359 -9.75 1 98.81 251 LYS B CA 1
ATOM 5239 C C . LYS B 1 251 ? -6.129 23.5 -10.219 1 98.81 251 LYS B C 1
ATOM 5241 O O . LYS B 1 251 ? -7.117 23.344 -9.508 1 98.81 251 LYS B O 1
ATOM 5246 N N . PRO B 1 252 ? -6.047 22.906 -11.445 1 98.88 252 PRO B N 1
ATOM 5247 C CA . PRO B 1 252 ? -7.168 22.062 -11.852 1 98.88 252 PRO B CA 1
ATOM 5248 C C . PRO B 1 252 ? -7.379 20.875 -10.914 1 98.88 252 PRO B C 1
ATOM 5250 O O . PRO B 1 252 ? -8.516 20.438 -10.711 1 98.88 252 PRO B O 1
ATOM 5253 N N . THR B 1 253 ? -6.312 20.328 -10.375 1 98.94 253 THR B N 1
ATOM 5254 C CA . THR B 1 253 ? -6.426 19.25 -9.414 1 98.94 253 THR B CA 1
ATOM 5255 C C . THR B 1 253 ? -7.129 19.719 -8.141 1 98.94 253 THR B C 1
ATOM 5257 O O . THR B 1 253 ? -7.977 19.016 -7.594 1 98.94 253 THR B O 1
ATOM 5260 N N . LEU B 1 254 ? -6.75 20.859 -7.723 1 98.81 254 LEU B N 1
ATOM 5261 C CA . LEU B 1 254 ? -7.398 21.453 -6.562 1 98.81 254 LEU B CA 1
ATOM 5262 C C . LEU B 1 254 ? -8.891 21.641 -6.812 1 98.81 254 LEU B C 1
ATOM 5264 O O . LEU B 1 254 ? -9.711 21.328 -5.945 1 98.81 254 LEU B O 1
ATOM 5268 N N . ASP B 1 255 ? -9.227 22.125 -7.953 1 98.81 255 ASP B N 1
ATOM 5269 C CA . ASP B 1 255 ? -10.625 22.328 -8.305 1 98.81 255 ASP B CA 1
ATOM 5270 C C . ASP B 1 255 ? -11.383 21 -8.336 1 98.81 255 ASP B C 1
ATOM 5272 O O . ASP B 1 255 ? -12.516 20.922 -7.855 1 98.81 255 ASP B O 1
ATOM 5276 N N . TRP B 1 256 ? -10.758 20.031 -8.93 1 98.81 256 TRP B N 1
ATOM 5277 C CA . TRP B 1 256 ? -11.359 18.703 -8.953 1 98.81 256 TRP B CA 1
ATOM 5278 C C . TRP B 1 256 ? -11.602 18.203 -7.539 1 98.81 256 TRP B C 1
ATOM 5280 O O . TRP B 1 256 ? -12.672 17.656 -7.242 1 98.81 256 TRP B O 1
ATOM 5290 N N . LEU B 1 257 ? -10.656 18.375 -6.664 1 98.75 257 LEU B N 1
ATOM 5291 C CA . LEU B 1 257 ? -10.75 17.906 -5.285 1 98.75 257 LEU B CA 1
ATOM 5292 C C . LEU B 1 257 ? -11.867 18.641 -4.539 1 98.75 257 LEU B C 1
ATOM 5294 O O . LEU B 1 257 ? -12.609 18.016 -3.777 1 98.75 257 LEU B O 1
ATOM 5298 N N . MET B 1 258 ? -11.992 19.922 -4.75 1 98.62 258 MET B N 1
ATOM 5299 C CA . MET B 1 258 ? -13.023 20.719 -4.09 1 98.62 258 MET B CA 1
ATOM 5300 C C . MET B 1 258 ? -14.414 20.25 -4.504 1 98.62 258 MET B C 1
ATOM 5302 O O . MET B 1 258 ? -15.367 20.328 -3.723 1 98.62 258 MET B O 1
ATOM 5306 N N . ASN B 1 259 ? -14.469 19.719 -5.652 1 98 259 ASN B N 1
ATOM 5307 C CA . ASN B 1 259 ? -15.75 19.266 -6.176 1 98 259 ASN B CA 1
ATOM 5308 C C . ASN B 1 259 ? -16.141 17.891 -5.625 1 98 259 ASN B C 1
ATOM 5310 O O . ASN B 1 259 ? -17.234 17.406 -5.879 1 98 259 ASN B O 1
ATOM 5314 N N . GLN B 1 260 ? -15.25 17.328 -4.824 1 97.81 260 GLN B N 1
ATOM 5315 C CA . GLN B 1 260 ? -15.578 16.047 -4.207 1 97.81 260 GLN B CA 1
ATOM 5316 C C . GLN B 1 260 ? -16.344 16.234 -2.906 1 97.81 260 GLN B C 1
ATOM 5318 O O . GLN B 1 260 ? -16.766 15.273 -2.273 1 97.81 260 GLN B O 1
ATOM 5323 N N . ARG B 1 261 ? -16.578 17.453 -2.512 1 97.31 261 ARG B N 1
ATOM 5324 C CA . ARG B 1 261 ? -17.219 17.828 -1.253 1 97.31 261 ARG B CA 1
ATOM 5325 C C . ARG B 1 261 ? -18.656 17.328 -1.19 1 97.31 261 ARG B C 1
ATOM 5327 O O . ARG B 1 261 ? -19.391 17.406 -2.176 1 97.31 261 ARG B O 1
ATOM 5334 N N . PHE B 1 262 ? -19.047 16.859 0.007 1 97.38 262 PHE B N 1
ATOM 5335 C CA . PHE B 1 262 ? -20.453 16.5 0.258 1 97.38 262 PHE B CA 1
ATOM 5336 C C . PHE B 1 262 ? -21.328 17.75 0.287 1 97.38 262 PHE B C 1
ATOM 5338 O O . PHE B 1 262 ? -20.812 18.875 0.412 1 97.38 262 PHE B O 1
ATOM 5345 N N . GLN B 1 263 ? -22.625 17.516 0.2 1 96.12 263 GLN B N 1
ATOM 5346 C CA . GLN B 1 263 ? -23.562 18.609 0.353 1 96.12 263 GLN B CA 1
ATOM 5347 C C . GLN B 1 263 ? -23.453 19.25 1.731 1 96.12 263 GLN B C 1
ATOM 5349 O O . GLN B 1 263 ? -23.672 20.453 1.882 1 96.12 263 GLN B O 1
ATOM 5354 N N . SER B 1 264 ? -23.016 18.516 2.689 1 96.88 264 SER B N 1
ATOM 5355 C CA . SER B 1 264 ? -22.875 19 4.059 1 96.88 264 SER B CA 1
ATOM 5356 C C . SER B 1 264 ? -21.719 19.984 4.168 1 96.88 264 SER B C 1
ATOM 5358 O O . SER B 1 264 ? -21.609 20.719 5.156 1 96.88 264 SER B O 1
ATOM 5360 N N . GLY B 1 265 ? -20.812 20 3.178 1 97.88 265 GLY B N 1
ATOM 5361 C CA . GLY B 1 265 ? -19.609 20.797 3.221 1 97.88 265 GLY B CA 1
ATOM 5362 C C . GLY B 1 265 ? -18.375 20 3.639 1 97.88 265 GLY B C 1
ATOM 5363 O O . GLY B 1 265 ? -17.25 20.469 3.48 1 97.88 265 GLY B O 1
ATOM 5364 N N . ASN B 1 266 ? -18.625 18.781 4.191 1 98.19 266 ASN B N 1
ATOM 5365 C CA . ASN B 1 266 ? -17.531 17.891 4.562 1 98.19 266 ASN B CA 1
ATOM 5366 C C . ASN B 1 266 ? -16.953 17.172 3.344 1 98.19 266 ASN B C 1
ATOM 5368 O O . ASN B 1 266 ? -17.422 17.391 2.219 1 98.19 266 ASN B O 1
ATOM 5372 N N . PHE B 1 267 ? -15.859 16.438 3.549 1 98.12 267 PHE B N 1
ATOM 5373 C CA . PHE B 1 267 ? -15.219 15.703 2.463 1 98.12 267 PHE B CA 1
ATOM 5374 C C . PHE B 1 267 ? -15.148 14.219 2.781 1 98.12 267 PHE B C 1
ATOM 5376 O O . PHE B 1 267 ? -15 13.828 3.941 1 98.12 267 PHE B O 1
ATOM 5383 N N . PRO B 1 268 ? -15.258 13.43 1.738 1 97.38 268 PRO B N 1
ATOM 5384 C CA . PRO B 1 268 ? -15.031 12 1.952 1 97.38 268 PRO B CA 1
ATOM 5385 C C . PRO B 1 268 ? -13.578 11.68 2.305 1 97.38 268 PRO B C 1
ATOM 5387 O O . PRO B 1 268 ? -12.68 12.469 2.018 1 97.38 268 PRO B O 1
ATOM 5390 N N . SER B 1 269 ? -13.438 10.539 2.93 1 96.62 269 SER B N 1
ATOM 5391 C CA . SER B 1 269 ? -12.086 10.125 3.289 1 96.62 269 SER B CA 1
ATOM 5392 C C . SER B 1 269 ? -11.25 9.82 2.049 1 96.62 269 SER B C 1
ATOM 5394 O O . SER B 1 269 ? -10.047 10.086 2.021 1 96.62 269 SER B O 1
ATOM 5396 N N . SER B 1 270 ? -11.875 9.234 1.056 1 96.44 270 SER B N 1
ATOM 5397 C CA . SER B 1 270 ? -11.172 8.82 -0.156 1 96.44 270 SER B CA 1
ATOM 5398 C C . SER B 1 270 ? -12.125 8.758 -1.347 1 96.44 270 SER B C 1
ATOM 5400 O O . SER B 1 270 ? -13.344 8.867 -1.184 1 96.44 270 SER B O 1
ATOM 5402 N N . LEU B 1 271 ? -11.484 8.68 -2.535 1 94.81 271 LEU B N 1
ATOM 5403 C CA . LEU B 1 271 ? -12.273 8.523 -3.754 1 94.81 271 LEU B CA 1
ATOM 5404 C C . LEU B 1 271 ? -13.078 7.234 -3.723 1 94.81 271 LEU B C 1
ATOM 5406 O O . LEU B 1 271 ? -12.523 6.152 -3.525 1 94.81 271 LEU B O 1
ATOM 5410 N N . GLY B 1 272 ? -14.375 7.367 -3.805 1 88.06 272 GLY B N 1
ATOM 5411 C CA . GLY B 1 272 ? -15.242 6.207 -3.836 1 88.06 272 GLY B CA 1
ATOM 5412 C C . GLY B 1 272 ? -15.516 5.629 -2.461 1 88.06 272 GLY B C 1
ATOM 5413 O O . GLY B 1 272 ? -16 4.5 -2.34 1 88.06 272 GLY B O 1
ATOM 5414 N N . SER B 1 273 ? -15.188 6.332 -1.462 1 88.5 273 SER B N 1
ATOM 5415 C CA . SER B 1 273 ? -15.383 5.848 -0.1 1 88.5 273 SER B CA 1
ATOM 5416 C C . SER B 1 273 ? -16.859 5.523 0.163 1 88.5 273 SER B C 1
ATOM 5418 O O . SER B 1 273 ? -17.734 6.277 -0.244 1 88.5 273 SER B O 1
ATOM 5420 N N . THR B 1 274 ? -17.016 4.402 0.846 1 81.44 274 THR B N 1
ATOM 5421 C CA . THR B 1 274 ? -18.359 3.99 1.223 1 81.44 274 THR B CA 1
ATOM 5422 C C . THR B 1 274 ? -18.625 4.285 2.697 1 81.44 274 THR B C 1
ATOM 5424 O O . THR B 1 274 ? -19.688 3.951 3.221 1 81.44 274 THR B O 1
ATOM 5427 N N . SER B 1 275 ? -17.688 4.887 3.348 1 81.12 275 SER B N 1
ATOM 5428 C CA . SER B 1 275 ? -17.797 5.129 4.785 1 81.12 275 SER B CA 1
ATOM 5429 C C . SER B 1 275 ? -18.781 6.25 5.082 1 81.12 275 SER B C 1
ATOM 5431 O O . SER B 1 275 ? -19.219 6.41 6.223 1 81.12 275 SER B O 1
ATOM 5433 N N . GLY B 1 276 ? -19.094 7.047 4.109 1 87.06 276 GLY B N 1
ATOM 5434 C CA . GLY B 1 276 ? -20.109 8.086 4.273 1 87.06 276 GLY B CA 1
ATOM 5435 C C . GLY B 1 276 ? -19.547 9.375 4.84 1 87.06 276 GLY B C 1
ATOM 5436 O O . GLY B 1 276 ? -18.328 9.57 4.875 1 87.06 276 GLY B O 1
ATOM 5437 N N . ASP B 1 277 ? -20.359 10.305 5.168 1 93.81 277 ASP B N 1
ATOM 5438 C CA . ASP B 1 277 ? -20.062 11.656 5.648 1 93.81 277 ASP B CA 1
ATOM 5439 C C . ASP B 1 277 ? -19.953 11.688 7.168 1 93.81 277 ASP B C 1
ATOM 5441 O O . ASP B 1 277 ? -20.812 12.266 7.848 1 93.81 277 ASP B O 1
ATOM 5445 N N . LYS B 1 278 ? -18.859 11.086 7.68 1 93.31 278 LYS B N 1
ATOM 5446 C CA . LYS B 1 278 ? -18.812 10.891 9.125 1 93.31 278 LYS B CA 1
ATOM 5447 C C . LYS B 1 278 ? -17.547 11.5 9.727 1 93.31 278 LYS B C 1
ATOM 5449 O O . LYS B 1 278 ? -17.594 12.055 10.828 1 93.31 278 LYS B O 1
ATOM 5454 N N . LEU B 1 279 ? -16.516 11.461 9.109 1 95.5 279 LEU B N 1
ATOM 5455 C CA . LEU B 1 279 ? -15.219 11.836 9.68 1 95.5 279 LEU B CA 1
ATOM 5456 C C . LEU B 1 279 ? -15 13.344 9.609 1 95.5 279 LEU B C 1
ATOM 5458 O O . LEU B 1 279 ? -15.008 13.922 8.516 1 95.5 279 LEU B O 1
ATOM 5462 N N . VAL B 1 280 ? -14.836 14 10.734 1 97.56 280 VAL B N 1
ATOM 5463 C CA . VAL B 1 280 ? -14.484 15.414 10.852 1 97.56 280 VAL B CA 1
ATOM 5464 C C . VAL B 1 280 ? -13.219 15.562 11.703 1 97.56 280 VAL B C 1
ATOM 5466 O O . VAL B 1 280 ? -13.297 15.852 12.898 1 97.56 280 VAL B O 1
ATOM 5469 N N . GLN B 1 281 ? -12.164 15.383 11.094 1 97.81 281 GLN B N 1
ATOM 5470 C CA . GLN B 1 281 ? -10.844 15.375 11.703 1 97.81 281 GLN B CA 1
ATOM 5471 C C . GLN B 1 281 ? -9.781 15.836 10.703 1 97.81 281 GLN B C 1
ATOM 5473 O O . GLN B 1 281 ? -10.023 15.875 9.5 1 97.81 281 GLN B O 1
ATOM 5478 N N . TRP B 1 282 ? -8.617 16.25 11.188 1 98.44 282 TRP B N 1
ATOM 5479 C CA . TRP B 1 282 ? -7.57 16.812 10.344 1 98.44 282 TRP B CA 1
ATOM 5480 C C . TRP B 1 282 ? -7.09 15.797 9.312 1 98.44 282 TRP B C 1
ATOM 5482 O O . TRP B 1 282 ? -6.941 16.125 8.133 1 98.44 282 TRP B O 1
ATOM 5492 N N . CYS B 1 283 ? -6.977 14.539 9.703 1 97.94 283 CYS B N 1
ATOM 5493 C CA . CYS B 1 283 ? -6.43 13.508 8.82 1 97.94 283 CYS B CA 1
ATOM 5494 C C . CYS B 1 283 ? -7.43 13.133 7.734 1 97.94 283 CYS B C 1
ATOM 5496 O O . CYS B 1 283 ? -7.043 12.742 6.633 1 97.94 283 CYS B O 1
ATOM 5498 N N . HIS B 1 284 ? -8.703 13.203 8.141 1 96.31 284 HIS B N 1
ATOM 5499 C CA . HIS B 1 284 ? -9.789 12.898 7.215 1 96.31 284 HIS B CA 1
ATOM 5500 C C . HIS B 1 284 ? -10.984 13.82 7.453 1 96.31 284 HIS B C 1
ATOM 5502 O O . HIS B 1 284 ? -11.547 13.844 8.547 1 96.31 284 HIS B O 1
ATOM 5508 N N . GLY B 1 285 ? -11.336 14.625 6.434 1 97.38 285 GLY B N 1
ATOM 5509 C CA . GLY B 1 285 ? -12.508 15.477 6.539 1 97.38 285 GLY B CA 1
ATOM 5510 C C . GLY B 1 285 ? -12.18 16.953 6.422 1 97.38 285 GLY B C 1
ATOM 5511 O O . GLY B 1 285 ? -11.062 17.328 6.051 1 97.38 285 GLY B O 1
ATOM 5512 N N . ALA B 1 286 ? -13.125 17.734 6.746 1 98.5 286 ALA B N 1
ATOM 5513 C CA . ALA B 1 286 ? -13.148 19.172 6.473 1 98.5 286 ALA B CA 1
ATOM 5514 C C . ALA B 1 286 ? -11.977 19.875 7.137 1 98.5 286 ALA B C 1
ATOM 5516 O O . ALA B 1 286 ? -11.367 20.766 6.551 1 98.5 286 ALA B O 1
ATOM 5517 N N . PRO B 1 287 ? -11.625 19.516 8.344 1 98.69 287 PRO B N 1
ATOM 5518 C CA . PRO B 1 287 ? -10.57 20.281 9.016 1 98.69 287 PRO B CA 1
ATOM 5519 C C . PRO B 1 287 ? -9.266 20.312 8.219 1 98.69 287 PRO B C 1
ATOM 5521 O O . PRO B 1 287 ? -8.57 21.344 8.203 1 98.69 287 PRO B O 1
ATOM 5524 N N . GLY B 1 288 ? -8.992 19.266 7.547 1 98.56 288 GLY B N 1
ATOM 5525 C CA . GLY B 1 288 ? -7.734 19.156 6.828 1 98.56 288 GLY B CA 1
ATOM 5526 C C . GLY B 1 288 ? -7.691 20 5.566 1 98.56 288 GLY B C 1
ATOM 5527 O O . GLY B 1 288 ? -6.629 20.172 4.965 1 98.56 288 GLY B O 1
ATOM 5528 N N . PHE B 1 289 ? -8.812 20.594 5.203 1 98.88 289 PHE B N 1
ATOM 5529 C CA . PHE B 1 289 ? -8.906 21.328 3.947 1 98.88 289 PHE B CA 1
ATOM 5530 C C . PHE B 1 289 ? -8.812 22.828 4.188 1 98.88 289 PHE B C 1
ATOM 5532 O O . PHE B 1 289 ? -8.602 23.594 3.252 1 98.88 289 PHE B O 1
ATOM 5539 N N . VAL B 1 290 ? -8.953 23.266 5.398 1 98.94 290 VAL B N 1
ATOM 5540 C CA . VAL B 1 290 ? -9.086 24.688 5.703 1 98.94 290 VAL B CA 1
ATOM 5541 C C . VAL B 1 290 ? -7.809 25.422 5.305 1 98.94 290 VAL B C 1
ATOM 5543 O O . VAL B 1 290 ? -7.855 26.391 4.547 1 98.94 290 VAL B O 1
ATOM 5546 N N . ALA B 1 291 ? -6.688 24.906 5.777 1 98.81 291 ALA B N 1
ATOM 5547 C CA . ALA B 1 291 ? -5.418 25.562 5.469 1 98.81 291 ALA B CA 1
ATOM 5548 C C . ALA B 1 291 ? -5.176 25.609 3.965 1 98.81 291 ALA B C 1
ATOM 5550 O O . ALA B 1 291 ? -4.715 26.625 3.436 1 98.81 291 ALA B O 1
ATOM 5551 N N . LEU B 1 292 ? -5.48 24.516 3.334 1 98.94 292 LEU B N 1
ATOM 5552 C CA . LEU B 1 292 ? -5.293 24.438 1.89 1 98.94 292 LEU B CA 1
ATOM 5553 C C . LEU B 1 292 ? -6.156 25.453 1.164 1 98.94 292 LEU B C 1
ATOM 5555 O O . LEU B 1 292 ? -5.672 26.172 0.284 1 98.94 292 LEU B O 1
ATOM 5559 N N . CYS B 1 293 ? -7.395 25.547 1.524 1 98.94 293 CYS B N 1
ATOM 5560 C CA . CYS B 1 293 ? -8.328 26.453 0.862 1 98.94 293 CYS B CA 1
ATOM 5561 C C . CYS B 1 293 ? -7.949 27.906 1.102 1 98.94 293 CYS B C 1
ATOM 5563 O O . CYS B 1 293 ? -8.039 28.734 0.192 1 98.94 293 CYS B O 1
ATOM 5565 N N . ILE B 1 294 ? -7.543 28.188 2.258 1 98.88 294 ILE B N 1
ATOM 5566 C CA . ILE B 1 294 ? -7.121 29.547 2.564 1 98.88 294 ILE B CA 1
ATOM 5567 C C . ILE B 1 294 ? -5.906 29.922 1.715 1 98.88 294 ILE B C 1
ATOM 5569 O O . ILE B 1 294 ? -5.863 31 1.118 1 98.88 294 ILE B O 1
ATOM 5573 N N . LEU B 1 295 ? -4.957 29.031 1.706 1 98.88 295 LEU B N 1
ATOM 5574 C CA . LEU B 1 295 ? -3.764 29.297 0.913 1 98.88 295 LEU B CA 1
ATOM 5575 C C . LEU B 1 295 ? -4.109 29.406 -0.568 1 98.88 295 LEU B C 1
ATOM 5577 O O . LEU B 1 295 ? -3.564 30.266 -1.273 1 98.88 295 LEU B O 1
ATOM 5581 N N . ALA B 1 296 ? -4.988 28.547 -1.031 1 98.88 296 ALA B N 1
ATOM 5582 C CA . ALA B 1 296 ? -5.43 28.609 -2.422 1 98.88 296 ALA B CA 1
ATOM 5583 C C . ALA B 1 296 ? -6.074 29.953 -2.736 1 98.88 296 ALA B C 1
ATOM 5585 O O . ALA B 1 296 ? -5.848 30.516 -3.805 1 98.88 296 ALA B O 1
ATOM 5586 N N . HIS B 1 297 ? -6.906 30.391 -1.86 1 98.81 297 HIS B N 1
ATOM 5587 C CA . HIS B 1 297 ? -7.508 31.719 -2.02 1 98.81 297 HIS B CA 1
ATOM 5588 C C . HIS B 1 297 ? -6.438 32.781 -2.186 1 98.81 297 HIS B C 1
ATOM 5590 O O . HIS B 1 297 ? -6.555 33.656 -3.057 1 98.81 297 HIS B O 1
ATOM 5596 N N . HIS B 1 298 ? -5.441 32.688 -1.382 1 98.19 298 HIS B N 1
ATOM 5597 C CA . HIS B 1 298 ? -4.363 33.688 -1.425 1 98.19 298 HIS B CA 1
ATOM 5598 C C . HIS B 1 298 ? -3.576 33.562 -2.729 1 98.19 298 HIS B C 1
ATOM 5600 O O . HIS B 1 298 ? -3.238 34.594 -3.336 1 98.19 298 HIS B O 1
ATOM 5606 N N . VAL B 1 299 ? -3.312 32.406 -3.174 1 98.38 299 VAL B N 1
ATOM 5607 C CA . VAL B 1 299 ? -2.443 32.156 -4.32 1 98.38 299 VAL B CA 1
ATOM 5608 C C . VAL B 1 299 ? -3.193 32.469 -5.613 1 98.38 299 VAL B C 1
ATOM 5610 O O . VAL B 1 299 ? -2.637 33.094 -6.527 1 98.38 299 VAL B O 1
ATOM 5613 N N . PHE B 1 300 ? -4.418 32.125 -5.672 1 98.44 300 PHE B N 1
ATOM 5614 C CA . PHE B 1 300 ? -5.121 32.188 -6.949 1 98.44 300 PHE B CA 1
ATOM 5615 C C . PHE B 1 300 ? -6.098 33.375 -6.969 1 98.44 300 PHE B C 1
ATOM 5617 O O . PHE B 1 300 ? -6.684 33.688 -8.008 1 98.44 300 PHE B O 1
ATOM 5624 N N . ASP B 1 301 ? -6.297 34 -5.867 1 97.94 301 ASP B N 1
ATOM 5625 C CA . ASP B 1 301 ? -7.168 35.156 -5.73 1 97.94 301 ASP B CA 1
ATOM 5626 C C . ASP B 1 301 ? -8.578 34.844 -6.23 1 97.94 301 ASP B C 1
ATOM 5628 O O . ASP B 1 301 ? -9.133 35.594 -7.035 1 97.94 301 ASP B O 1
ATOM 5632 N N . GLU B 1 302 ? -9.055 33.688 -5.816 1 98.19 302 GLU B N 1
ATOM 5633 C CA . GLU B 1 302 ? -10.43 33.281 -6.117 1 98.19 302 GLU B CA 1
ATOM 5634 C C . GLU B 1 302 ? -11.234 33.094 -4.84 1 98.19 302 GLU B C 1
ATOM 5636 O O . GLU B 1 302 ? -10.859 32.312 -3.977 1 98.19 302 GLU B O 1
ATOM 5641 N N . GLU B 1 303 ? -12.352 33.656 -4.715 1 98.19 303 GLU B N 1
ATOM 5642 C CA . GLU B 1 303 ? -13.164 33.719 -3.502 1 98.19 303 GLU B CA 1
ATOM 5643 C C . GLU B 1 303 ? -13.766 32.344 -3.18 1 98.19 303 GLU B C 1
ATOM 5645 O O . GLU B 1 303 ? -14.07 32.031 -2.021 1 98.19 303 GLU B O 1
ATOM 5650 N N . LYS B 1 304 ? -13.945 31.531 -4.195 1 98.25 304 LYS B N 1
ATOM 5651 C CA . LYS B 1 304 ? -14.57 30.219 -3.998 1 98.25 304 LYS B CA 1
ATOM 5652 C C . LYS B 1 304 ? -13.812 29.391 -2.971 1 98.25 304 LYS B C 1
ATOM 5654 O O . LYS B 1 304 ? -14.414 28.656 -2.186 1 98.25 304 LYS B O 1
ATOM 5659 N N . TYR B 1 305 ? -12.516 29.516 -2.979 1 98.75 305 TYR B N 1
ATOM 5660 C CA . TYR B 1 305 ? -11.711 28.75 -2.033 1 98.75 305 TYR B CA 1
ATOM 5661 C C . TYR B 1 305 ? -11.969 29.203 -0.603 1 98.75 305 TYR B C 1
ATOM 5663 O O . TYR B 1 305 ? -12.078 28.375 0.308 1 98.75 305 TYR B O 1
ATOM 5671 N N . MET B 1 306 ? -12.039 30.5 -0.389 1 98.75 306 MET B N 1
ATOM 5672 C CA . MET B 1 306 ? -12.336 31.016 0.943 1 98.75 306 MET B CA 1
ATOM 5673 C C . MET B 1 306 ? -13.734 30.594 1.394 1 98.75 306 MET B C 1
ATOM 5675 O O . MET B 1 306 ? -13.945 30.266 2.562 1 98.75 306 MET B O 1
ATOM 5679 N N . LYS B 1 307 ? -14.664 30.625 0.465 1 98.69 307 LYS B N 1
ATOM 5680 C CA . LYS B 1 307 ? -16.016 30.172 0.784 1 98.69 307 LYS B CA 1
ATOM 5681 C C . LYS B 1 307 ? -16.016 28.719 1.256 1 98.69 307 LYS B C 1
ATOM 5683 O O . LYS B 1 307 ? -16.688 28.375 2.225 1 98.69 307 LYS B O 1
ATOM 5688 N N . ILE B 1 308 ? -15.258 27.938 0.591 1 98.81 308 ILE B N 1
ATOM 5689 C CA . ILE B 1 308 ? -15.164 26.531 0.971 1 98.81 308 ILE B CA 1
ATOM 5690 C C . ILE B 1 308 ? -14.492 26.406 2.336 1 98.81 308 ILE B C 1
ATOM 5692 O O . ILE B 1 308 ? -14.922 25.609 3.178 1 98.81 308 ILE B O 1
ATOM 5696 N N . ALA B 1 309 ? -13.43 27.172 2.58 1 98.88 309 ALA B N 1
ATOM 5697 C CA . ALA B 1 309 ? -12.766 27.156 3.883 1 98.88 309 ALA B CA 1
ATOM 5698 C C . ALA B 1 309 ? -13.758 27.5 5 1 98.88 309 ALA B C 1
ATOM 5700 O O . ALA B 1 309 ? -13.766 26.844 6.043 1 98.88 309 ALA B O 1
ATOM 5701 N N . GLN B 1 310 ? -14.57 28.469 4.762 1 98.81 310 GLN B N 1
ATOM 5702 C CA . GLN B 1 310 ? -15.555 28.891 5.75 1 98.81 310 GLN B CA 1
ATOM 5703 C C . GLN B 1 310 ? -16.609 27.812 5.969 1 98.81 310 GLN B C 1
ATOM 5705 O O . GLN B 1 310 ? -17.031 27.562 7.098 1 98.81 310 GLN B O 1
ATOM 5710 N N . GLN B 1 311 ? -17 27.203 4.91 1 98.75 311 GLN B N 1
ATOM 5711 C CA . GLN B 1 311 ? -17.938 26.094 5.035 1 98.75 311 GLN B CA 1
ATOM 5712 C C . GLN B 1 311 ? -17.328 24.953 5.848 1 98.75 311 GLN B C 1
ATOM 5714 O O . GLN B 1 311 ? -18.016 24.312 6.645 1 98.75 311 GLN B O 1
ATOM 5719 N N . CYS B 1 312 ? -16.094 24.688 5.57 1 98.81 312 CYS B N 1
ATOM 5720 C CA . CYS B 1 312 ? -15.391 23.688 6.383 1 98.81 312 CYS B CA 1
ATOM 5721 C C . CYS B 1 312 ? -15.422 24.078 7.855 1 98.81 312 CYS B C 1
ATOM 5723 O O . CYS B 1 312 ? -15.625 23.234 8.719 1 98.81 312 CYS B O 1
ATOM 5725 N N . GLY B 1 313 ? -15.203 25.359 8.141 1 98.75 313 GLY B N 1
ATOM 5726 C CA . GLY B 1 313 ? -15.297 25.844 9.508 1 98.75 313 GLY B CA 1
ATOM 5727 C C . GLY B 1 313 ? -16.641 25.562 10.148 1 98.75 313 GLY B C 1
ATOM 5728 O O . GLY B 1 313 ? -16.719 25.188 11.32 1 98.75 313 GLY B O 1
ATOM 5729 N N . ASP B 1 314 ? -17.688 25.703 9.383 1 98.56 314 ASP B N 1
ATOM 5730 C CA . ASP B 1 314 ? -19.031 25.438 9.883 1 98.56 314 ASP B CA 1
ATOM 5731 C C . ASP B 1 314 ? -19.219 23.969 10.211 1 98.56 314 ASP B C 1
ATOM 5733 O O . ASP B 1 314 ? -19.812 23.625 11.227 1 98.56 314 ASP B O 1
ATOM 5737 N N . VAL B 1 315 ? -18.719 23.141 9.344 1 98.5 315 VAL B N 1
ATOM 5738 C CA . VAL B 1 315 ? -18.781 21.703 9.578 1 98.5 315 VAL B CA 1
ATOM 5739 C C . VAL B 1 315 ? -18.047 21.359 10.883 1 98.5 315 VAL B C 1
ATOM 5741 O O . VAL B 1 315 ? -18.562 20.594 11.695 1 98.5 315 VAL B O 1
ATOM 5744 N N . VAL B 1 316 ? -16.891 21.938 11.07 1 98.69 316 VAL B N 1
ATOM 5745 C CA . VAL B 1 316 ? -16.078 21.672 12.25 1 98.69 316 VAL B CA 1
ATOM 5746 C C . VAL B 1 316 ? -16.812 22.141 13.508 1 98.69 316 VAL B C 1
ATOM 5748 O O . VAL B 1 316 ? -16.797 21.453 14.531 1 98.69 316 VAL B O 1
ATOM 5751 N N . TRP B 1 317 ? -17.438 23.281 13.406 1 98.5 317 TRP B N 1
ATOM 5752 C CA . TRP B 1 317 ? -18.156 23.812 14.562 1 98.5 317 TRP B CA 1
ATOM 5753 C C . TRP B 1 317 ? -19.312 22.891 14.953 1 98.5 317 TRP B C 1
ATOM 5755 O O . TRP B 1 317 ? -19.516 22.625 16.141 1 98.5 317 TRP B O 1
ATOM 5765 N N . GLN B 1 318 ? -19.938 22.359 14.008 1 97.38 318 GLN B N 1
ATOM 5766 C CA . GLN B 1 318 ? -21.141 21.562 14.258 1 97.38 318 GLN B CA 1
ATOM 5767 C C . GLN B 1 318 ? -20.797 20.141 14.68 1 97.38 318 GLN B C 1
ATOM 5769 O O . GLN B 1 318 ? -21.469 19.547 15.516 1 97.38 318 GLN B O 1
ATOM 5774 N N . ARG B 1 319 ? -19.703 19.672 14.117 1 97.12 319 ARG B N 1
ATOM 5775 C CA . ARG B 1 319 ? -19.484 18.234 14.25 1 97.12 319 ARG B CA 1
ATOM 5776 C C . ARG B 1 319 ? -18.062 17.938 14.703 1 97.12 319 ARG B C 1
ATOM 5778 O O . ARG B 1 319 ? -17.625 16.781 14.695 1 97.12 319 ARG B O 1
ATOM 5785 N N . GLY B 1 320 ? -17.344 18.891 15.156 1 97.94 320 GLY B N 1
ATOM 5786 C CA . GLY B 1 320 ? -15.914 18.766 15.359 1 97.94 320 GLY B CA 1
ATOM 5787 C C . GLY B 1 320 ? -15.555 18.297 16.766 1 97.94 320 GLY B C 1
ATOM 5788 O O . GLY B 1 320 ? -14.383 18.062 17.062 1 97.94 320 GLY B O 1
ATOM 5789 N N . LEU B 1 321 ? -16.516 18.203 17.703 1 97.56 321 LEU B N 1
ATOM 5790 C CA . LEU B 1 321 ? -16.25 17.594 19 1 97.56 321 LEU B CA 1
ATOM 5791 C C . LEU B 1 321 ? -16.188 16.078 18.891 1 97.56 321 LEU B C 1
ATOM 5793 O O . LEU B 1 321 ? -17.109 15.391 19.344 1 97.56 321 LEU B O 1
ATOM 5797 N N . SER B 1 322 ? -15.047 15.633 18.422 1 95.81 322 SER B N 1
ATOM 5798 C CA . SER B 1 322 ? -14.844 14.234 18.047 1 95.81 322 SER B CA 1
ATOM 5799 C C . SER B 1 322 ? -14.906 13.32 19.266 1 95.81 322 SER B C 1
ATOM 5801 O O . SER B 1 322 ? -14.375 13.656 20.328 1 95.81 322 SER B O 1
ATOM 5803 N N . THR B 1 323 ? -15.438 12.117 19.078 1 95.31 323 THR B N 1
ATOM 5804 C CA . THR B 1 323 ? -15.469 11.125 20.141 1 95.31 323 THR B CA 1
ATOM 5805 C C . THR B 1 323 ? -14.117 10.43 20.281 1 95.31 323 THR B C 1
ATOM 5807 O O . THR B 1 323 ? -13.859 9.758 21.281 1 95.31 323 THR B O 1
ATOM 5810 N N . LYS B 1 324 ? -13.297 10.641 19.312 1 94.25 324 LYS B N 1
ATOM 5811 C CA . LYS B 1 324 ? -11.977 10.016 19.312 1 94.25 324 LYS B CA 1
ATOM 5812 C C . LYS B 1 324 ? -11.039 10.734 20.281 1 94.25 324 LYS B C 1
ATOM 5814 O O . LYS B 1 324 ? -9.938 10.25 20.547 1 94.25 324 LYS B O 1
ATOM 5819 N N . GLY B 1 325 ? -11.461 11.922 20.766 1 95.69 325 GLY B N 1
ATOM 5820 C CA . GLY B 1 325 ? -10.703 12.555 21.844 1 95.69 325 GLY B CA 1
ATOM 5821 C C . GLY B 1 325 ? -10.086 13.883 21.438 1 95.69 325 GLY B C 1
ATOM 5822 O O . GLY B 1 325 ? -10.711 14.664 20.719 1 95.69 325 GLY B O 1
ATOM 5823 N N . TYR B 1 326 ? -8.828 14.109 21.891 1 97.25 326 TYR B N 1
ATOM 5824 C CA . TYR B 1 326 ? -8.344 15.484 21.906 1 97.25 326 TYR B CA 1
ATOM 5825 C C . TYR B 1 326 ? -7.098 15.633 21.047 1 97.25 326 TYR B C 1
ATOM 5827 O O . TYR B 1 326 ? -6.422 16.672 21.094 1 97.25 326 TYR B O 1
ATOM 5835 N N . SER B 1 327 ? -6.746 14.633 20.25 1 97.56 327 SER B N 1
ATOM 5836 C CA . SER B 1 327 ? -5.504 14.633 19.484 1 97.56 327 SER B CA 1
ATOM 5837 C C . SER B 1 327 ? -5.535 15.688 18.375 1 97.56 327 SER B C 1
ATOM 5839 O O . SER B 1 327 ? -6.605 16.188 18.016 1 97.56 327 SER B O 1
ATOM 5841 N N . ILE B 1 328 ? -4.363 16.047 17.875 1 98.31 328 ILE B N 1
ATOM 5842 C CA . ILE B 1 328 ? -4.363 17 16.766 1 98.31 328 ILE B CA 1
ATOM 5843 C C . ILE B 1 328 ? -4.617 16.281 15.453 1 98.31 328 ILE B C 1
ATOM 5845 O O . ILE B 1 328 ? -5.059 16.875 14.477 1 98.31 328 ILE B O 1
ATOM 5849 N N . CYS B 1 329 ? -4.375 15.008 15.398 1 98.19 329 CYS B N 1
ATOM 5850 C CA . CYS B 1 329 ? -4.559 14.273 14.156 1 98.19 329 CYS B CA 1
ATOM 5851 C C . CYS B 1 329 ? -6.035 13.992 13.898 1 98.19 329 CYS B C 1
ATOM 5853 O O . CYS B 1 329 ? -6.543 14.273 12.812 1 98.19 329 CYS B O 1
ATOM 5855 N N . HIS B 1 330 ? -6.672 13.375 14.844 1 97.5 330 HIS B N 1
ATOM 5856 C CA . HIS B 1 330 ? -8.055 12.953 14.625 1 97.5 330 HIS B CA 1
ATOM 5857 C C . HIS B 1 330 ? -8.93 13.305 15.82 1 97.5 330 HIS B C 1
ATOM 5859 O O . HIS B 1 330 ? -9.875 12.578 16.141 1 97.5 330 HIS B O 1
ATOM 5865 N N . GLY B 1 331 ? -8.617 14.492 16.453 1 97.56 331 GLY B N 1
ATOM 5866 C CA . GLY B 1 331 ? -9.375 14.93 17.609 1 97.56 331 GLY B CA 1
ATOM 5867 C C . GLY B 1 331 ? -9.68 16.422 17.594 1 97.56 331 GLY B C 1
ATOM 5868 O O . GLY B 1 331 ? -9.555 17.078 16.547 1 97.56 331 GLY B O 1
ATOM 5869 N N . VAL B 1 332 ? -10.078 16.891 18.781 1 98.38 332 VAL B N 1
ATOM 5870 C CA . VAL B 1 332 ? -10.688 18.219 18.906 1 98.38 332 VAL B CA 1
ATOM 5871 C C . VAL B 1 332 ? -9.602 19.297 18.828 1 98.38 332 VAL B C 1
ATOM 5873 O O . VAL B 1 332 ? -9.828 20.375 18.297 1 98.38 332 VAL B O 1
ATOM 5876 N N . SER B 1 333 ? -8.406 19.031 19.312 1 98.38 333 SER B N 1
ATOM 5877 C CA . SER B 1 333 ? -7.34 20.031 19.234 1 98.38 333 SER B CA 1
ATOM 5878 C C . SER B 1 333 ? -6.949 20.328 17.797 1 98.38 333 SER B C 1
ATOM 5880 O O . SER B 1 333 ? -6.711 21.484 17.438 1 98.38 333 SER B O 1
ATOM 5882 N N . GLY B 1 334 ? -6.879 19.25 17 1 98.62 334 GLY B N 1
ATOM 5883 C CA . GLY B 1 334 ? -6.633 19.469 15.586 1 98.62 334 GLY B CA 1
ATOM 5884 C C . GLY B 1 334 ? -7.719 20.281 14.906 1 98.62 334 GLY B C 1
ATOM 5885 O O . GLY B 1 334 ? -7.434 21.125 14.07 1 98.62 334 GLY B O 1
ATOM 5886 N N . ASN B 1 335 ? -8.906 20.016 15.305 1 98.75 335 ASN B N 1
ATOM 5887 C CA . ASN B 1 335 ? -10.055 20.719 14.742 1 98.75 335 ASN B CA 1
ATOM 5888 C C . ASN B 1 335 ? -10.039 22.203 15.141 1 98.75 335 ASN B C 1
ATOM 5890 O O . ASN B 1 335 ? -10.492 23.047 14.375 1 98.75 335 ASN B O 1
ATOM 5894 N N . ALA B 1 336 ? -9.5 22.516 16.25 1 98.75 336 ALA B N 1
ATOM 5895 C CA . ALA B 1 336 ? -9.43 23.891 16.719 1 98.75 336 ALA B CA 1
ATOM 5896 C C . ALA B 1 336 ? -8.555 24.734 15.797 1 98.75 336 ALA B C 1
ATOM 5898 O O . ALA B 1 336 ? -8.797 25.938 15.625 1 98.75 336 ALA B O 1
ATOM 5899 N N . TYR B 1 337 ? -7.566 24.125 15.219 1 98.75 337 TYR B N 1
ATOM 5900 C CA . TYR B 1 337 ? -6.668 24.844 14.336 1 98.75 337 TYR B CA 1
ATOM 5901 C C . TYR B 1 337 ? -7.418 25.375 13.117 1 98.75 337 TYR B C 1
ATOM 5903 O O . TYR B 1 337 ? -7.051 26.422 12.555 1 98.75 337 TYR B O 1
ATOM 5911 N N . ALA B 1 338 ? -8.469 24.688 12.734 1 98.75 338 ALA B N 1
ATOM 5912 C CA . ALA B 1 338 ? -9.281 25.188 11.633 1 98.75 338 ALA B CA 1
ATOM 5913 C C . ALA B 1 338 ? -9.805 26.594 11.93 1 98.75 338 ALA B C 1
ATOM 5915 O O . ALA B 1 338 ? -9.758 27.469 11.062 1 98.75 338 ALA B O 1
ATOM 5916 N N . PHE B 1 339 ? -10.234 26.781 13.117 1 98.75 339 PHE B N 1
ATOM 5917 C CA . PHE B 1 339 ? -10.789 28.078 13.516 1 98.75 339 PHE B CA 1
ATOM 5918 C C . PHE B 1 339 ? -9.68 29.125 13.633 1 98.75 339 PHE B C 1
ATOM 5920 O O . PHE B 1 339 ? -9.883 30.281 13.266 1 98.75 339 PHE B O 1
ATOM 5927 N N . LEU B 1 340 ? -8.531 28.719 14.156 1 98.38 340 LEU B N 1
ATOM 5928 C CA . LEU B 1 340 ? -7.41 29.641 14.227 1 98.38 340 LEU B CA 1
ATOM 5929 C C . LEU B 1 340 ? -7.008 30.125 12.836 1 98.38 340 LEU B C 1
ATOM 5931 O O . LEU B 1 340 ? -6.758 31.312 12.641 1 98.38 340 LEU B O 1
ATOM 5935 N N . GLN B 1 341 ? -6.965 29.203 11.945 1 98.69 341 GLN B N 1
ATOM 5936 C CA . GLN B 1 341 ? -6.602 29.531 10.57 1 98.69 341 GLN B CA 1
ATOM 5937 C C . GLN B 1 341 ? -7.629 30.469 9.938 1 98.69 341 GLN B C 1
ATOM 5939 O O . GLN B 1 341 ? -7.262 31.438 9.266 1 98.69 341 GLN B O 1
ATOM 5944 N N . LEU B 1 342 ? -8.852 30.172 10.156 1 98.81 342 LEU B N 1
ATOM 5945 C CA . LEU B 1 342 ? -9.906 31.031 9.633 1 98.81 342 LEU B CA 1
ATOM 5946 C C . LEU B 1 342 ? -9.859 32.406 10.273 1 98.81 342 LEU B C 1
ATOM 5948 O O . LEU B 1 342 ? -10.07 33.406 9.602 1 98.81 342 LEU B O 1
ATOM 5952 N N . TYR B 1 343 ? -9.602 32.469 11.523 1 98.38 343 TYR B N 1
ATOM 5953 C CA . TYR B 1 343 ? -9.453 33.75 12.195 1 98.38 343 TYR B CA 1
ATOM 5954 C C . TYR B 1 343 ? -8.32 34.562 11.586 1 98.38 343 TYR B C 1
ATOM 5956 O O . TYR B 1 343 ? -8.508 35.75 11.25 1 98.38 343 TYR B O 1
ATOM 5964 N N . GLN B 1 344 ? -7.23 33.938 11.43 1 98.25 344 GLN B N 1
ATOM 5965 C CA . GLN B 1 344 ? -6.07 34.625 10.875 1 98.25 344 GLN B CA 1
ATOM 5966 C C . GLN B 1 344 ? -6.363 35.156 9.469 1 98.25 344 GLN B C 1
ATOM 5968 O O . GLN B 1 344 ? -5.883 36.219 9.086 1 98.25 344 GLN B O 1
ATOM 5973 N N . ALA B 1 345 ? -7.164 34.438 8.734 1 98.25 345 ALA B N 1
ATOM 5974 C CA . ALA B 1 345 ? -7.449 34.781 7.344 1 98.25 345 ALA B CA 1
ATOM 5975 C C . ALA B 1 345 ? -8.523 35.875 7.266 1 98.25 345 ALA B C 1
ATOM 5977 O O . ALA B 1 345 ? -8.547 36.656 6.32 1 98.25 345 ALA B O 1
ATOM 5978 N N . THR B 1 346 ? -9.438 35.938 8.305 1 97.75 346 THR B N 1
ATOM 5979 C CA . THR B 1 346 ? -10.602 36.812 8.172 1 97.75 346 THR B CA 1
ATOM 5980 C C . THR B 1 346 ? -10.609 37.875 9.273 1 97.75 346 THR B C 1
ATOM 5982 O O . THR B 1 346 ? -11.328 38.875 9.172 1 97.75 346 THR B O 1
ATOM 5985 N N . MET B 1 347 ? -9.93 37.594 10.367 1 96.56 347 MET B N 1
ATOM 5986 C CA . MET B 1 347 ? -9.891 38.438 11.562 1 96.56 347 MET B CA 1
ATOM 5987 C C . MET B 1 347 ? -11.281 38.562 12.18 1 96.56 347 MET B C 1
ATOM 5989 O O . MET B 1 347 ? -11.555 39.531 12.898 1 96.56 347 MET B O 1
ATOM 5993 N N . LYS B 1 348 ? -12.164 37.625 11.812 1 96.19 348 LYS B N 1
ATOM 5994 C CA . LYS B 1 348 ? -13.469 37.594 12.453 1 96.19 348 LYS B CA 1
ATOM 5995 C C . LYS B 1 348 ? -13.391 36.938 13.844 1 96.19 348 LYS B C 1
ATOM 5997 O O . LYS B 1 348 ? -12.992 35.781 13.977 1 96.19 348 LYS B O 1
ATOM 6002 N N . PRO B 1 349 ? -13.836 37.625 14.852 1 95.38 349 PRO B N 1
ATOM 6003 C CA . PRO B 1 349 ? -13.688 37.125 16.219 1 95.38 349 PRO B CA 1
ATOM 6004 C C . PRO B 1 349 ? -14.477 35.844 16.484 1 95.38 349 PRO B C 1
ATOM 6006 O O . PRO B 1 349 ? -14.148 35.094 17.391 1 95.38 349 PRO B O 1
ATOM 6009 N N . GLU B 1 350 ? -15.5 35.625 15.688 1 96.06 350 GLU B N 1
ATOM 6010 C CA . GLU B 1 350 ? -16.281 34.406 15.828 1 96.06 350 GLU B CA 1
ATOM 6011 C C . GLU B 1 350 ? -15.398 33.156 15.758 1 96.06 350 GLU B C 1
ATOM 6013 O O . GLU B 1 350 ? -15.617 32.188 16.484 1 96.06 350 GLU B O 1
ATOM 6018 N N . TYR B 1 351 ? -14.438 33.188 14.898 1 98.06 351 TYR B N 1
ATOM 6019 C CA . TYR B 1 351 ? -13.547 32.031 14.734 1 98.06 351 TYR B CA 1
ATOM 6020 C C . TYR B 1 351 ? -12.617 31.906 15.93 1 98.06 351 TYR B C 1
ATOM 6022 O O . TYR B 1 351 ? -12.273 30.797 16.344 1 98.06 351 TYR B O 1
ATOM 6030 N N . LEU B 1 352 ? -12.156 33 16.438 1 97.19 352 LEU B N 1
ATOM 6031 C CA . LEU B 1 352 ? -11.344 32.938 17.656 1 97.19 352 LEU B CA 1
ATOM 6032 C C . LEU B 1 352 ? -12.141 32.375 18.828 1 97.19 352 LEU B C 1
ATOM 6034 O O . LEU B 1 352 ? -11.633 31.578 19.609 1 97.19 352 LEU B O 1
ATOM 6038 N N . HIS B 1 353 ? -13.383 32.844 18.938 1 96.31 353 HIS B N 1
ATOM 6039 C CA . HIS B 1 353 ? -14.289 32.312 19.953 1 96.31 353 HIS B CA 1
ATOM 6040 C C . HIS B 1 353 ? -14.414 30.781 19.828 1 96.31 353 HIS B C 1
ATOM 6042 O O . HIS B 1 353 ? -14.305 30.062 20.828 1 96.31 353 HIS B O 1
ATOM 6048 N N . ARG B 1 354 ? -14.641 30.312 18.672 1 98 354 ARG B N 1
ATOM 6049 C CA . ARG B 1 354 ? -14.805 28.875 18.438 1 98 354 ARG B CA 1
ATOM 6050 C C . ARG B 1 354 ? -13.531 28.109 18.781 1 98 354 ARG B C 1
ATOM 6052 O O . ARG B 1 354 ? -13.594 27.031 19.359 1 98 354 ARG B O 1
ATOM 6059 N N . ALA B 1 355 ? -12.367 28.672 18.375 1 98.25 355 ALA B N 1
ATOM 6060 C CA . ALA B 1 355 ? -11.094 28.047 18.734 1 98.25 355 ALA B CA 1
ATOM 6061 C C . ALA B 1 355 ? -10.945 27.922 20.234 1 98.25 355 ALA B C 1
ATOM 6063 O O . ALA B 1 355 ? -10.508 26.875 20.734 1 98.25 355 ALA B O 1
ATOM 6064 N N . CYS B 1 356 ? -11.336 28.938 20.953 1 96.94 356 CYS B N 1
ATOM 6065 C CA . CYS B 1 356 ? -11.242 28.953 22.406 1 96.94 356 CYS B CA 1
ATOM 6066 C C . CYS B 1 356 ? -12.172 27.906 23.016 1 96.94 356 CYS B C 1
ATOM 6068 O O . CYS B 1 356 ? -11.805 27.219 23.969 1 96.94 356 CYS B O 1
ATOM 6070 N N . CYS B 1 357 ? -13.367 27.812 22.484 1 96.69 357 CYS B N 1
ATOM 6071 C CA . CYS B 1 357 ? -14.312 26.812 22.969 1 96.69 357 CYS B CA 1
ATOM 6072 C C . CYS B 1 357 ? -13.734 25.406 22.828 1 96.69 357 CYS B C 1
ATOM 6074 O O . CYS B 1 357 ? -13.797 24.609 23.766 1 96.69 357 CYS B O 1
ATOM 6076 N N . PHE B 1 358 ? -13.172 25.156 21.703 1 98.19 358 PHE B N 1
ATOM 6077 C CA . PHE B 1 358 ? -12.617 23.828 21.453 1 98.19 358 PHE B CA 1
ATOM 6078 C C . PHE B 1 358 ? -11.391 23.594 22.328 1 98.19 358 PHE B C 1
ATOM 6080 O O . PHE B 1 358 ? -11.172 22.469 22.812 1 98.19 358 PHE B O 1
ATOM 6087 N N . MET B 1 359 ? -10.562 24.594 22.5 1 97.56 359 MET B N 1
ATOM 6088 C CA . MET B 1 359 ? -9.438 24.453 23.422 1 97.56 359 MET B CA 1
ATOM 6089 C C . MET B 1 359 ? -9.93 24.156 24.828 1 97.56 359 MET B C 1
ATOM 6091 O O . MET B 1 359 ? -9.336 23.344 25.547 1 97.56 359 MET B O 1
ATOM 6095 N N . GLU B 1 360 ? -10.969 24.859 25.266 1 95.38 360 GLU B N 1
ATOM 6096 C CA . GLU B 1 360 ? -11.547 24.594 26.578 1 95.38 360 GLU B CA 1
ATOM 6097 C C . GLU B 1 360 ? -12.008 23.141 26.703 1 95.38 360 GLU B C 1
ATOM 6099 O O . GLU B 1 360 ? -11.789 22.5 27.719 1 95.38 360 GLU B O 1
ATOM 6104 N N . TRP B 1 361 ? -12.672 22.672 25.672 1 96.19 361 TRP B N 1
ATOM 6105 C CA . TRP B 1 361 ? -13.094 21.281 25.641 1 96.19 361 TRP B CA 1
ATOM 6106 C C . TRP B 1 361 ? -11.914 20.344 25.891 1 96.19 361 TRP B C 1
ATOM 6108 O O . TRP B 1 361 ? -12.016 19.406 26.672 1 96.19 361 TRP B O 1
ATOM 6118 N N . CYS B 1 362 ? -10.805 20.641 25.234 1 96.5 362 CYS B N 1
ATOM 6119 C CA . CYS B 1 362 ? -9.609 19.812 25.328 1 96.5 362 CYS B CA 1
ATOM 6120 C C . CYS B 1 362 ? -8.953 19.938 26.688 1 96.5 362 CYS B C 1
ATOM 6122 O O . CYS B 1 362 ? -8.359 18.984 27.203 1 96.5 362 CYS B O 1
ATOM 6124 N N . ALA B 1 363 ? -8.992 21.094 27.297 1 94.31 363 ALA B N 1
ATOM 6125 C CA . ALA B 1 363 ? -8.336 21.359 28.578 1 94.31 363 ALA B CA 1
ATOM 6126 C C . ALA B 1 363 ? -9.133 20.75 29.734 1 94.31 363 ALA B C 1
ATOM 6128 O O . ALA B 1 363 ? -8.562 20.172 30.656 1 94.31 363 ALA B O 1
ATOM 6129 N N . VAL B 1 364 ? -10.422 20.953 29.703 1 89.12 364 VAL B N 1
ATOM 6130 C CA . VAL B 1 364 ? -11.273 20.453 30.766 1 89.12 364 VAL B CA 1
ATOM 6131 C C . VAL B 1 364 ? -11.336 18.922 30.703 1 89.12 364 VAL B C 1
ATOM 6133 O O . VAL B 1 364 ? -11.289 18.266 31.75 1 89.12 364 VAL B O 1
ATOM 6136 N N . ALA B 1 365 ? -11.445 18.391 29.5 1 89.62 365 ALA B N 1
ATOM 6137 C CA . ALA B 1 365 ? -11.422 16.953 29.281 1 89.62 365 ALA B CA 1
ATOM 6138 C C . ALA B 1 365 ? -12.391 16.234 30.219 1 89.62 365 ALA B C 1
ATOM 6140 O O . ALA B 1 365 ? -12 15.336 30.953 1 89.62 365 ALA B O 1
ATOM 6141 N N . ARG B 1 366 ? -13.602 16.562 30.062 1 86.19 366 ARG B N 1
ATOM 6142 C CA . ARG B 1 366 ? -14.625 16 30.938 1 86.19 366 ARG B CA 1
ATOM 6143 C C . ARG B 1 366 ? -14.727 14.492 30.75 1 86.19 366 ARG B C 1
ATOM 6145 O O . ARG B 1 366 ? -14.523 13.977 29.656 1 86.19 366 ARG B O 1
ATOM 6152 N N . LEU B 1 367 ? -15.094 13.906 31.828 1 87.81 367 LEU B N 1
ATOM 6153 C CA . LEU B 1 367 ? -15.266 12.453 31.812 1 87.81 367 LEU B CA 1
ATOM 6154 C C . LEU B 1 367 ? -16.281 12.047 30.75 1 87.81 367 LEU B C 1
ATOM 6156 O O . LEU B 1 367 ? -17.344 12.672 30.625 1 87.81 367 LEU B O 1
ATOM 6160 N N . GLY B 1 368 ? -15.875 11.102 29.953 1 89.25 368 GLY B N 1
ATOM 6161 C CA . GLY B 1 368 ? -16.797 10.562 28.953 1 89.25 368 GLY B CA 1
ATOM 6162 C C . GLY B 1 368 ? -16.688 11.234 27.609 1 89.25 368 GLY B C 1
ATOM 6163 O O . GLY B 1 368 ? -17.375 10.867 26.656 1 89.25 368 GLY B O 1
ATOM 6164 N N . THR B 1 369 ? -15.75 12.18 27.5 1 89.62 369 THR B N 1
ATOM 6165 C CA . THR B 1 369 ? -15.672 12.914 26.25 1 89.62 369 THR B CA 1
ATOM 6166 C C . THR B 1 369 ? -14.539 12.375 25.375 1 89.62 369 THR B C 1
ATOM 6168 O O . THR B 1 369 ? -14.18 12.984 24.359 1 89.62 369 THR B O 1
ATOM 6171 N N . GLU B 1 370 ? -13.984 11.32 25.797 1 89.25 370 GLU B N 1
ATOM 6172 C CA . GLU B 1 370 ? -13.055 10.523 25.016 1 89.25 370 GLU B CA 1
ATOM 6173 C C . GLU B 1 370 ? -13.445 9.047 25.016 1 89.25 370 GLU B C 1
ATOM 6175 O O . GLU B 1 370 ? -13.172 8.336 25.984 1 89.25 370 GLU B O 1
ATOM 6180 N N . LEU B 1 371 ? -13.898 8.648 23.938 1 86 371 LEU B N 1
ATOM 6181 C CA . LEU B 1 371 ? -14.438 7.297 23.891 1 86 371 LEU B CA 1
ATOM 6182 C C . LEU B 1 371 ? -13.391 6.309 23.391 1 86 371 LEU B C 1
ATOM 6184 O O . LEU B 1 371 ? -13.539 5.098 23.562 1 86 371 LEU B O 1
ATOM 6188 N N . HIS B 1 372 ? -12.359 6.824 22.766 1 88 372 HIS B N 1
ATOM 6189 C CA . HIS B 1 372 ? -11.258 5.992 22.312 1 88 372 HIS B CA 1
ATOM 6190 C C . HIS B 1 372 ? -9.922 6.508 22.844 1 88 372 HIS B C 1
ATOM 6192 O O . HIS B 1 372 ? -9.484 7.602 22.484 1 88 372 HIS B O 1
ATOM 6198 N N . HIS B 1 373 ? -9.312 5.734 23.594 1 90.25 373 HIS B N 1
ATOM 6199 C CA . HIS B 1 373 ? -8.008 6.117 24.125 1 90.25 373 HIS B CA 1
ATOM 6200 C C . HIS B 1 373 ? -6.938 6.082 23.047 1 90.25 373 HIS B C 1
ATOM 6202 O O . HIS B 1 373 ? -6.883 5.141 22.25 1 90.25 373 HIS B O 1
ATOM 6208 N N . PRO B 1 374 ? -6.129 7.105 23.062 1 94.12 374 PRO B N 1
ATOM 6209 C CA . PRO B 1 374 ? -5.098 7.098 22.016 1 94.12 374 PRO B CA 1
ATOM 6210 C C . PRO B 1 374 ? -4.082 5.977 22.203 1 94.12 374 PRO B C 1
ATOM 6212 O O . PRO B 1 374 ? -3.73 5.637 23.344 1 94.12 374 PRO B O 1
ATOM 6215 N N . ASP B 1 375 ? -3.52 5.461 21.094 1 93.81 375 ASP B N 1
ATOM 6216 C CA . ASP B 1 375 ? -2.482 4.434 21.141 1 93.81 375 ASP B CA 1
ATOM 6217 C C . ASP B 1 375 ? -1.188 4.98 21.734 1 93.81 375 ASP B C 1
ATOM 6219 O O . ASP B 1 375 ? -0.443 4.25 22.391 1 93.81 375 ASP B O 1
ATOM 6223 N N . ARG B 1 376 ? -0.887 6.254 21.5 1 96.94 376 ARG B N 1
ATOM 6224 C CA . ARG B 1 376 ? 0.297 6.941 22 1 96.94 376 ARG B CA 1
ATOM 6225 C C . ARG B 1 376 ? -0.087 8.203 22.766 1 96.94 376 ARG B C 1
ATOM 6227 O O . ARG B 1 376 ? 0.033 9.312 22.234 1 96.94 376 ARG B O 1
ATOM 6234 N N . PRO B 1 377 ? -0.394 8.07 23.938 1 96.44 377 PRO B N 1
ATOM 6235 C CA . PRO B 1 377 ? -1.054 9.141 24.688 1 96.44 377 PRO B CA 1
ATOM 6236 C C . PRO B 1 377 ? -0.128 10.32 24.969 1 96.44 377 PRO B C 1
ATOM 6238 O O . PRO B 1 377 ? -0.598 11.422 25.281 1 96.44 377 PRO B O 1
ATOM 6241 N N . ALA B 1 378 ? 1.171 10.188 24.859 1 97.94 378 ALA B N 1
ATOM 6242 C CA . ALA B 1 378 ? 2.098 11.281 25.141 1 97.94 378 ALA B CA 1
ATOM 6243 C C . ALA B 1 378 ? 2.516 11.992 23.859 1 97.94 378 ALA B C 1
ATOM 6245 O O . ALA B 1 378 ? 3.137 13.055 23.891 1 97.94 378 ALA B O 1
ATOM 6246 N N . SER B 1 379 ? 2.178 11.523 22.734 1 98.19 379 SER B N 1
ATOM 6247 C CA . SER B 1 379 ? 2.754 11.945 21.453 1 98.19 379 SER B CA 1
ATOM 6248 C C . SER B 1 379 ? 2.156 13.266 20.984 1 98.19 379 SER B C 1
ATOM 6250 O O . SER B 1 379 ? 1.146 13.719 21.531 1 98.19 379 SER B O 1
ATOM 6252 N N . LEU B 1 380 ? 2.793 13.812 20.047 1 98.56 380 LEU B N 1
ATOM 6253 C CA . LEU B 1 380 ? 2.357 15.102 19.531 1 98.56 380 LEU B CA 1
ATOM 6254 C C . LEU B 1 380 ? 1.053 14.953 18.75 1 98.56 380 LEU B C 1
ATOM 6256 O O . LEU B 1 380 ? 0.115 15.727 18.953 1 98.56 380 LEU B O 1
ATOM 6260 N N . PHE B 1 381 ? 0.921 13.938 17.984 1 98.62 381 PHE B N 1
ATOM 6261 C CA . PHE B 1 381 ? -0.199 13.922 17.047 1 98.62 381 PHE B CA 1
ATOM 6262 C C . PHE B 1 381 ? -1.362 13.117 17.609 1 98.62 381 PHE B C 1
ATOM 6264 O O . PHE B 1 381 ? -2.504 13.273 17.172 1 98.62 381 PHE B O 1
ATOM 6271 N N . GLU B 1 382 ? -1.123 12.305 18.594 1 97.94 382 GLU B N 1
ATOM 6272 C CA . GLU B 1 382 ? -2.209 11.484 19.141 1 97.94 382 GLU B CA 1
ATOM 6273 C C . GLU B 1 382 ? -2.473 11.805 20.609 1 97.94 382 GLU B C 1
ATOM 6275 O O . GLU B 1 382 ? -3.527 11.461 21.141 1 97.94 382 GLU B O 1
ATOM 6280 N N . GLY B 1 383 ? -1.518 12.555 21.188 1 97.38 383 GLY B N 1
ATOM 6281 C CA . GLY B 1 383 ? -1.591 12.594 22.641 1 97.38 383 GLY B CA 1
ATOM 6282 C C . GLY B 1 383 ? -1.541 14 23.203 1 97.38 383 GLY B C 1
ATOM 6283 O O . GLY B 1 383 ? -2.033 14.938 22.578 1 97.38 383 GLY B O 1
ATOM 6284 N N . LEU B 1 384 ? -0.989 14.062 24.438 1 97.81 384 LEU B N 1
ATOM 6285 C CA . LEU B 1 384 ? -1.057 15.242 25.297 1 97.81 384 LEU B CA 1
ATOM 6286 C C . LEU B 1 384 ? -0.211 16.375 24.734 1 97.81 384 LEU B C 1
ATOM 6288 O O . LEU B 1 384 ? -0.568 17.547 24.875 1 97.81 384 LEU B O 1
ATOM 6292 N N . ILE B 1 385 ? 0.884 16.078 24.078 1 98.38 385 ILE B N 1
ATOM 6293 C CA . ILE B 1 385 ? 1.762 17.125 23.562 1 98.38 385 ILE B CA 1
ATOM 6294 C C . ILE B 1 385 ? 1.001 17.984 22.562 1 98.38 385 ILE B C 1
ATOM 6296 O O . ILE B 1 385 ? 1.206 19.188 22.5 1 98.38 385 ILE B O 1
ATOM 6300 N N . GLY B 1 386 ? 0.12 17.359 21.812 1 98.38 386 GLY B N 1
ATOM 6301 C CA . GLY B 1 386 ? -0.683 18.109 20.875 1 98.38 386 GLY B CA 1
ATOM 6302 C C . GLY B 1 386 ? -1.576 19.141 21.531 1 98.38 386 GLY B C 1
ATOM 6303 O O . GLY B 1 386 ? -1.71 20.266 21.047 1 98.38 386 GLY B O 1
ATOM 6304 N N . ARG B 1 387 ? -2.15 18.781 22.625 1 97.69 387 ARG B N 1
ATOM 6305 C CA . ARG B 1 387 ? -2.979 19.703 23.391 1 97.69 387 ARG B CA 1
ATOM 6306 C C . ARG B 1 387 ? -2.143 20.828 23.969 1 97.69 387 ARG B C 1
ATOM 6308 O O . ARG B 1 387 ? -2.566 21.984 23.953 1 97.69 387 ARG B O 1
ATOM 6315 N N . LEU B 1 388 ? -1.002 20.453 24.453 1 97.69 388 LEU B N 1
ATOM 6316 C CA . LEU B 1 388 ? -0.09 21.453 25 1 97.69 388 LEU B CA 1
ATOM 6317 C C . LEU B 1 388 ? 0.368 22.422 23.922 1 97.69 388 LEU B C 1
ATOM 6319 O O . LEU B 1 388 ? 0.454 23.625 24.172 1 97.69 388 LEU B O 1
ATOM 6323 N N . TYR B 1 389 ? 0.638 21.859 22.781 1 97.75 389 TYR B N 1
ATOM 6324 C CA . TYR B 1 389 ? 1.062 22.688 21.656 1 97.75 389 TYR B CA 1
ATOM 6325 C C . TYR B 1 389 ? -0.005 23.719 21.281 1 97.75 389 TYR B C 1
ATOM 6327 O O . TYR B 1 389 ? 0.295 24.891 21.109 1 97.75 389 TYR B O 1
ATOM 6335 N N . LEU B 1 390 ? -1.208 23.281 21.203 1 98.12 390 LEU B N 1
ATOM 6336 C CA . LEU B 1 390 ? -2.314 24.172 20.891 1 98.12 390 LEU B CA 1
ATOM 6337 C C . LEU B 1 390 ? -2.461 25.266 21.953 1 98.12 390 LEU B C 1
ATOM 6339 O O . LEU B 1 390 ? -2.689 26.422 21.641 1 98.12 390 LEU B O 1
ATOM 6343 N N . ALA B 1 391 ? -2.373 24.859 23.188 1 96.88 391 ALA B N 1
ATOM 6344 C CA . ALA B 1 391 ? -2.486 25.828 24.281 1 96.88 391 ALA B CA 1
ATOM 6345 C C . ALA B 1 391 ? -1.444 26.938 24.141 1 96.88 391 ALA B C 1
ATOM 6347 O O . ALA B 1 391 ? -1.744 28.109 24.359 1 96.88 391 ALA B O 1
ATOM 6348 N N . GLU B 1 392 ? -0.255 26.5 23.797 1 94.69 392 GLU B N 1
ATOM 6349 C CA . GLU B 1 392 ? 0.806 27.484 23.594 1 94.69 392 GLU B CA 1
ATOM 6350 C C . GLU B 1 392 ? 0.496 28.406 22.422 1 94.69 392 GLU B C 1
ATOM 6352 O O . GLU B 1 392 ? 0.694 29.609 22.484 1 94.69 392 GLU B O 1
ATOM 6357 N N . GLU B 1 393 ? 0.007 27.859 21.359 1 93.56 393 GLU B N 1
ATOM 6358 C CA . GLU B 1 393 ? -0.33 28.594 20.156 1 93.56 393 GLU B CA 1
ATOM 6359 C C . GLU B 1 393 ? -1.438 29.609 20.422 1 93.56 393 GLU B C 1
ATOM 6361 O O . GLU B 1 393 ? -1.451 30.703 19.844 1 93.56 393 GLU B O 1
ATOM 6366 N N . MET B 1 394 ? -2.322 29.266 21.281 1 94.19 394 MET B N 1
ATOM 6367 C CA . MET B 1 394 ? -3.471 30.125 21.578 1 94.19 394 MET B CA 1
ATOM 6368 C C . MET B 1 394 ? -3.033 31.391 22.281 1 94.19 394 MET B C 1
ATOM 6370 O O . MET B 1 394 ? -3.74 32.406 22.234 1 94.19 394 MET B O 1
ATOM 6374 N N . SER B 1 395 ? -1.888 31.344 22.859 1 91.12 395 SER B N 1
ATOM 6375 C CA . SER B 1 395 ? -1.344 32.531 23.484 1 91.12 395 SER B CA 1
ATOM 6376 C C . SER B 1 395 ? -0.765 33.5 22.453 1 91.12 395 SER B C 1
ATOM 6378 O O . SER B 1 395 ? -0.496 34.656 22.75 1 91.12 395 SER B O 1
ATOM 6380 N N . HIS B 1 396 ? -0.548 33 21.25 1 92.44 396 HIS B N 1
ATOM 6381 C CA . HIS B 1 396 ? -0.041 33.75 20.109 1 92.44 396 HIS B CA 1
ATOM 6382 C C . HIS B 1 396 ? -0.888 33.5 18.859 1 92.44 396 HIS B C 1
ATOM 6384 O O . HIS B 1 396 ? -0.371 33.062 17.828 1 92.44 396 HIS B O 1
ATOM 6390 N N . VAL B 1 397 ? -2.121 33.875 18.922 1 94.81 397 VAL B N 1
ATOM 6391 C CA . VAL B 1 397 ? -3.131 33.438 17.969 1 94.81 397 VAL B CA 1
ATOM 6392 C C . VAL B 1 397 ? -2.777 33.938 16.578 1 94.81 397 VAL B C 1
ATOM 6394 O O . VAL B 1 397 ? -3.074 33.281 15.578 1 94.81 397 VAL B O 1
ATOM 6397 N N . LEU B 1 398 ? -2.193 35.094 16.438 1 94.75 398 LEU B N 1
ATOM 6398 C CA . LEU B 1 398 ? -1.9 35.688 15.125 1 94.75 398 LEU B CA 1
ATOM 6399 C C . LEU B 1 398 ? -0.738 34.938 14.461 1 94.75 398 LEU B C 1
ATOM 6401 O O . LEU B 1 398 ? -0.579 35 13.242 1 94.75 398 LEU B O 1
ATOM 6405 N N . GLU B 1 399 ? 0.05 34.219 15.227 1 94.12 399 GLU B N 1
ATOM 6406 C CA . GLU B 1 399 ? 1.211 33.5 14.703 1 94.12 399 GLU B CA 1
ATOM 6407 C C . GLU B 1 399 ? 1.021 31.984 14.781 1 94.12 399 GLU B C 1
ATOM 6409 O O . GLU B 1 399 ? 1.899 31.234 14.375 1 94.12 399 GLU B O 1
ATOM 6414 N N . ALA B 1 400 ? -0.121 31.594 15.273 1 95.75 400 ALA B N 1
ATOM 6415 C CA . ALA B 1 400 ? -0.378 30.172 15.484 1 95.75 400 ALA B CA 1
ATOM 6416 C C . ALA B 1 400 ? -0.347 29.406 14.164 1 95.75 400 ALA B C 1
ATOM 6418 O O . ALA B 1 400 ? -0.841 29.891 13.148 1 95.75 400 ALA B O 1
ATOM 6419 N N . LYS B 1 401 ? 0.293 28.266 14.156 1 96.62 401 LYS B N 1
ATOM 6420 C CA . LYS B 1 401 ? 0.407 27.391 12.992 1 96.62 401 LYS B CA 1
ATOM 6421 C C . LYS B 1 401 ? 0.258 25.922 13.391 1 96.62 401 LYS B C 1
ATOM 6423 O O . LYS B 1 401 ? 0.815 25.484 14.398 1 96.62 401 LYS B O 1
ATOM 6428 N N . PHE B 1 402 ? -0.549 25.203 12.594 1 98.19 402 PHE B N 1
ATOM 6429 C CA . PHE B 1 402 ? -0.621 23.766 12.82 1 98.19 402 PHE B CA 1
ATOM 6430 C C . PHE B 1 402 ? 0.767 23.141 12.766 1 98.19 402 PHE B C 1
ATOM 6432 O O . PHE B 1 402 ? 1.468 23.25 11.758 1 98.19 402 PHE B O 1
ATOM 6439 N N . PRO B 1 403 ? 1.225 22.453 13.82 1 97.75 403 PRO B N 1
ATOM 6440 C CA . PRO B 1 403 ? 2.602 21.953 13.875 1 97.75 403 PRO B CA 1
ATOM 6441 C C . PRO B 1 403 ? 2.904 20.922 12.789 1 97.75 403 PRO B C 1
ATOM 6443 O O . PRO B 1 403 ? 2.064 20.078 12.5 1 97.75 403 PRO B O 1
ATOM 6446 N N . ALA B 1 404 ? 4.059 21.078 12.18 1 98 404 ALA B N 1
ATOM 6447 C CA . ALA B 1 404 ? 4.594 20.125 11.211 1 98 404 ALA B CA 1
ATOM 6448 C C . ALA B 1 404 ? 3.719 20.047 9.969 1 98 404 ALA B C 1
ATOM 6450 O O . ALA B 1 404 ? 3.67 19.016 9.289 1 98 404 ALA B O 1
ATOM 6451 N N . PHE B 1 405 ? 2.922 21.078 9.711 1 98.38 405 PHE B N 1
ATOM 6452 C CA . PHE B 1 405 ? 2.006 21.141 8.578 1 98.38 405 PHE B CA 1
ATOM 6453 C C . PHE B 1 405 ? 2.025 22.516 7.93 1 98.38 405 PHE B C 1
ATOM 6455 O O . PHE B 1 405 ? 2.156 22.625 6.711 1 98.38 405 PHE B O 1
ATOM 6462 N N . THR B 1 406 ? 1.94 23.531 8.711 1 97.56 406 THR B N 1
ATOM 6463 C CA . THR B 1 406 ? 1.995 24.906 8.234 1 97.56 406 THR B CA 1
ATOM 6464 C C . THR B 1 406 ? 3.352 25.531 8.539 1 97.56 406 THR B C 1
ATOM 6466 O O . THR B 1 406 ? 3.836 25.453 9.664 1 97.56 406 THR B O 1
ATOM 6469 N N . LEU B 1 407 ? 3.947 26.141 7.508 1 95 407 LEU B N 1
ATOM 6470 C CA . LEU B 1 407 ? 5.25 26.781 7.668 1 95 407 LEU B CA 1
ATOM 6471 C C . LEU B 1 407 ? 5.094 28.219 8.141 1 95 407 LEU B C 1
ATOM 6473 O O . LEU B 1 407 ? 4.156 28.922 7.742 1 95 407 LEU B O 1
#

pLDDT: mean 94.45, std 7.76, range [31.09, 98.94]

Solvent-accessible surface area (backbone atoms only — not comparable to full-atom values): 40569 Å² total; per-residue (Å²): 127,70,88,60,55,30,43,84,62,80,74,77,75,76,41,76,75,72,32,54,64,46,31,28,92,85,52,74,45,54,11,70,65,42,49,51,53,46,51,52,49,44,56,53,49,51,50,44,42,62,69,77,31,46,71,49,28,58,67,40,55,19,23,37,55,5,19,20,21,56,15,50,46,28,41,53,52,12,63,75,55,79,58,35,62,68,35,45,55,55,16,54,78,29,51,56,77,86,74,59,80,85,83,39,46,0,17,33,62,15,49,25,24,30,31,33,54,47,20,40,49,35,53,72,58,39,82,82,56,65,85,50,93,65,66,55,29,67,58,31,47,50,57,44,60,57,46,59,81,48,53,67,62,40,54,50,24,26,45,53,5,50,36,12,31,50,47,27,52,51,49,37,45,68,69,36,81,59,86,61,78,59,49,67,69,61,54,34,53,54,50,49,45,49,51,42,40,14,38,30,45,10,60,47,44,68,48,93,33,54,42,34,64,62,52,82,73,37,39,30,40,10,22,35,64,8,48,34,26,33,52,35,46,49,58,76,47,41,91,67,47,57,66,63,53,42,64,67,29,50,50,51,23,50,53,50,56,63,67,58,42,43,94,78,41,36,33,43,52,29,75,84,55,83,81,56,92,52,57,50,11,20,39,30,11,24,37,24,40,26,67,37,21,45,50,45,18,67,74,66,72,41,67,67,33,42,53,48,25,52,37,16,45,51,40,42,61,56,40,15,47,18,33,52,18,41,10,31,36,57,5,20,42,25,36,22,46,35,25,42,53,49,15,66,75,66,65,42,54,55,29,46,46,52,21,49,52,34,47,47,52,54,69,66,53,55,88,82,53,50,74,39,80,54,94,42,53,45,5,23,35,45,11,50,42,23,42,45,47,49,51,57,29,53,78,39,48,85,72,47,59,56,81,97,75,51,130,127,66,87,60,54,29,44,83,63,79,73,79,74,74,40,77,77,72,33,54,62,46,32,28,92,84,52,74,46,55,10,70,64,40,49,52,53,45,51,51,49,43,55,52,48,50,50,44,42,62,67,77,31,46,71,49,28,58,67,40,55,19,25,36,54,5,18,20,21,57,17,50,46,27,40,52,50,13,63,76,56,79,59,36,62,67,35,44,56,54,18,54,78,30,52,55,78,85,75,61,82,86,81,39,46,0,17,34,61,15,47,24,23,30,32,33,55,48,19,41,48,35,52,72,59,39,80,83,56,66,86,50,93,65,66,54,30,67,58,32,46,51,57,46,59,57,46,58,80,50,52,65,62,41,54,48,24,26,46,52,5,50,35,12,30,50,47,26,52,50,50,38,45,70,68,37,80,57,87,61,78,59,49,68,69,60,55,34,52,54,51,48,46,48,52,42,39,14,38,28,45,10,60,47,44,68,50,91,36,55,42,35,64,62,52,80,74,36,38,29,39,9,22,34,64,8,49,32,26,34,51,35,46,49,58,75,45,41,92,67,47,58,66,64,53,43,65,67,29,49,49,51,22,50,53,50,56,61,66,58,42,43,94,78,41,36,33,45,53,29,76,85,56,84,81,55,94,51,57,50,12,20,39,30,11,23,37,24,41,26,66,35,21,44,50,45,19,67,74,66,70,40,66,66,33,41,53,49,24,51,39,16,44,51,40,42,62,56,41,17,48,16,32,51,18,42,9,30,36,57,5,21,41,24,35,22,46,32,24,41,52,48,15,65,76,64,65,44,54,54,28,47,47,50,21,49,51,35,47,47,52,53,69,66,54,54,88,82,54,51,76,40,81,53,94,41,52,44,6,24,35,46,11,50,42,24,41,45,46,50,51,56,29,52,76,39,47,83,74,49,61,55,80,97,73,51,131

Radius of gyration: 30.63 Å; Cα contacts (8 Å, |Δi|>4): 1615; chains: 2; bounding box: 61×93×66 Å

Sequence (814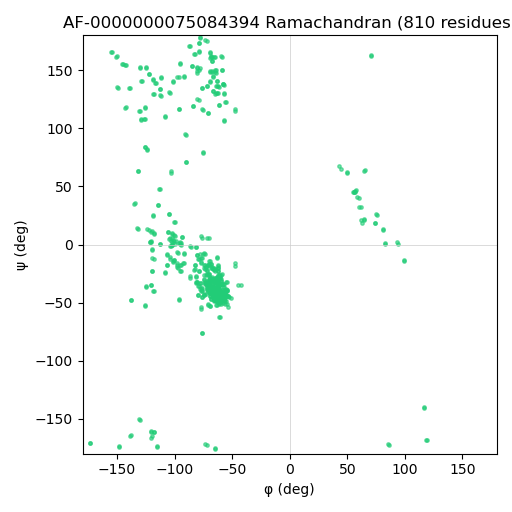 aa):
MTPKGSFENQYEDYSAEVASNIINESRDGISEKFQTKLQKFKTEKLQYLKVEMARDIFHDGTVYTGSAGLALFYLMYSVRNDFNHEMLQAALDYIDIDKLKGRKISFLCGDAGPLAIAAVISYKLGAKHIEHKLPDYNTLALRLMSLISLINESPDELLYGKSGYLYALLFVNKHISVKEIIPANHIIKVIDSILMAGKCYSIATKSKSPLLWNWHDKVYFGAAHGMAGILYMLLQARSYINIKEIRNYIKPTLDWLMNQRFQSGNFPSSLGSTSGDKLVQWCHGAPGFVALCILAHHVFDEEKYMKIAQQCGDVVWQRGLSTKGYSICHGVSGNAYAFLQLYQATMKPEYLHRACCFMEWCAVARLGTELHHPDRPASLFEGLIGRLYLAEEMSHVLEAKFPAFTLMTPKGSFENQYEDYSAEVASNIINESRDGISEKFQTKLQKFKTEKLQYLKVEMARDIFHDGTVYTGSAGLALFYLMYSVRNDFNHEMLQAALDYIDIDKLKGRKISFLCGDAGPLAIAAVISYKLGAKHIEHKLPDYNTLALRLMSLISLINESPDELLYGKSGYLYALLFVNKHISVKEIIPANHIIKVIDSILMAGKCYSIATKSKSPLLWNWHDKVYFGAAHGMAGILYMLLQARSYINIKEIRNYIKPTLDWLMNQRFQSGNFPSSLGSTSGDKLVQWCHGAPGFVALCILAHHVFDEEKYMKIAQQCGDVVWQRGLSTKGYSICHGVSGNAYAFLQLYQATMKPEYLHRACCFMEWCAVARLGTELHHPDRPASLFEGLIGRLYLAEEMSHVLEAKFPAFTL

Secondary structure (DSSP, 8-state):
--TTSBPPP-PPPP-TTTTTTTB-TTSSSB-HHHHHHHHHHHHHHHHHHHHHSHHHHTS-SSTTTSTHHHHHHHHHHHHHTT--HHHHHHHHTT---SS--SS---TTTSSHHHHHHHHHHHHHH-TT-TT--PPPHHHHHHHHHHGGGGGGGS-SSTTTSHHHHHHHHHHHHHH--STTSS-HHHHHHHHHHHHHHHHHHHHHTT-SSS----BTTB-B-SSSSSHHHHHHHHHHTGGGS-HHHIIIIIHHHHHHHHTT--TTS---SBTT-SS-S---SSSSSTHHHHHHHHHHHHHH--HHHHHHHHHHHHHHHHH-SBTT-S-TTTSHHHHHHHHHHHHHHH--HHHHHHHHHHHHHHHH--TTS--S--SSTTSTTTSHHHHHHHHHHHTTTTT---TTT--/--TTSB----PPPP-TTTTTTTB-TTSSSB-HHHHHHHHHHHHHHHHHHHHHSHHHHTS-SSTTTSTHHHHHHHHHHHHHTT--HHHHHHHHTT---SS--SS---TTTSSHHHHHHHHHHHHHH-TT-TT--PPPHHHHHHHHHHGGGGGGGS-SSTTTSHHHHHHHHHHHHHH--STTSS-HHHHHHHHHHHHHHHHHHHHHTT-SSS----BTTB-B-SSSSSHHHHHHHHHHTGGGS-HHHIIIIIHHHHHHHHTT--TTS---SBTT--S-S---SSSSSTHHHHHHHHHHHHHH--HHHHHHHHHHHHHHHHH-SBTT-S-TTTSHHHHHHHHHHHHHHH--HHHHHHHHHHHHHHHH--TTS--S--SSTTSTTTSHHHHHHHHHHHTTTTT---TTT--

Nearest PDB structures (foldseek):
  8czl-assembly1_A  TM=9.313E-01  e=1.474E-32  Homo sapiens
  8d0v-assembly2_B  TM=9.293E-01  e=2.969E-32  Homo sapiens
  6wq1-assembly3_C  TM=9.447E-01  e=8.157E-31  Homo sapiens
  8car-assembly1_A  TM=7.045E-01  e=3.173E-07  Thermomonospora curvata
  8cav-assembly1_B  TM=6.625E-01  e=6.492E-08  Thermomonospora curvata

Foldseek 3Di:
DPPQQFDFQPDDFDDCVSQPQFADPVLQAGDPNLLVLLVVLLVVVVVCLVPVVVVLQDPDQFCFRHLLVVLLLLLVLCVVVVRDPVSLVVSLVRADLPPAPLAFLFLGAHNLVSLLSLLLSQLSNDPVVVPHPGDHSLVSLVVSLVSCVNQVVAFQAHRGHLLRSLLSLVSSCVRRVDPCSPDLVSSLVSLVSNLVQQCVVCVVVVHPANGFGDDPPFAFPACGGHDLVNLLSCLVVVVSPDVCCCVPHSVSNVVVSCVQADPQLKHAGTVPDPPPRRALARRGMLLVNLSSLLSCCVVVVDCVSVVSLVSSLVVCSRGVLGLQAPFLGRHLLVSLVSLLSNCLSPVDSSSLSSSSVSLVCNSVVDPNSHPHQFPSASHCGGHDSVSSSSSSLSRVSNPRDDPSRGD/DPPQQFDFQPDDFDDCVSQPQFADPVLQAGDPNLLVLLVVLLVVVVVCLVPVVVVLQDPDQFCFRHLLVQLLLLLVLCVVVVRDPVSLVVSLVRADLPPAPLAFLFLGAHNLVSLLSLLLSLLSNDPVVVPHPGDHSLVSLVVSLVSCVNQVVAFQFHRGHLLRSLLSLVSNCVRRVPPCSPDLVSSLVSLVSNLVQQCVVCVVVVHPANGFGDDPPFAFPACGGHDLVNLLSCLVVVVSPDVCCCVPHSVSNVVVSCVQADPQLKHAGTVPDPPPRRALARRGMLLVNLSVLLSCCVVVVDCVSVVSLVSSLVVCSRGVLGLQAPFLGRHLLVSLVSLLSNCLSPVDSSSLSSSSVSLCCNSVVDPNSHPHQFPSQSHCGGHDSVSSSSSSCSRVSNPRDDPSRGD

InterPro domains:
  IPR007822 Lanthionine synthetase C-like [PF05147] (59-405)
  IPR007822 Lanthionine synthetase C-like [PR01950] (60-78)
  IPR007822 Lanthionine synthetase C-like [PR01950] (156-171)
  IPR007822 Lanthionine synthetase C-like [PR01950] (220-236)
  IPR007822 Lanthionine synthetase C-like [PR01950] (279-299)
  IPR007822 Lanthionine synthetase C-like [PR01950] (326-339)
  IPR007822 Lanthionine synthetase C-like [PR01950] (377-394)
  IPR007822 Lanthionine synthetase C-like [SM01260] (57-407)
  IPR012341 Six-hairpin glycosidase-like superfamily [G3DSA:1.50.10.10] (1-407)
  IPR020464 LanC-like protein, eukaryotic [PR01951] (3-16)
  IPR020464 LanC-like protein, eukaryotic [PR01951] (187-202)
  IPR020464 LanC-like protein, eukaryotic [PR01951] (209-221)
  IPR020464 LanC-like protein, eukaryotic [PR01951] (258-273)
  IPR020464 LanC-like protein, eukaryotic [PR01951] (296-317)
  IPR020464 LanC-like protein, eukaryotic [PR01951] (342-360)
  IPR020464 LanC-like protein, eukaryotic [PR01951] (393-407)

Organism: Spodoptera litura (NCBI:txid69820)